Protein 6CGU (pdb70)

Solvent-accessible surface area: 41262 Å² total; per-residue (Å²): 78,29,73,39,40,30,10,36,3,80,4,28,70,107,39,117,109,116,14,36,5,0,57,1,45,1,65,87,24,169,68,100,46,42,14,51,1,53,22,38,46,57,18,27,65,81,19,0,57,39,70,75,84,51,0,19,0,51,3,33,121,149,16,46,34,56,146,75,59,58,15,93,0,90,0,47,0,5,44,58,194,65,42,164,102,52,8,101,80,26,81,0,49,0,61,0,12,9,65,41,57,40,97,4,122,13,88,117,117,82,13,117,10,79,1,67,47,100,15,103,46,36,44,114,10,25,86,0,57,8,80,25,60,3,13,93,108,37,37,61,13,19,108,22,31,15,43,17,46,90,13,49,16,69,1,32,23,59,58,126,52,0,35,0,62,3,10,33,47,86,10,51,79,153,128,106,77,124,14,100,0,32,0,18,0,25,0,33,26,16,108,61,59,14,53,48,18,73,4,34,0,52,1,41,1,47,116,80,27,84,37,32,53,12,43,4,80,4,30,59,106,32,103,76,21,14,34,7,0,63,0,36,0,90,89,25,180,69,86,42,21,11,24,1,1,14,36,47,59,16,11,17,77,29,0,50,40,69,58,87,43,0,17,0,45,2,18,120,132,8,48,33,56,144,75,59,57,12,91,0,90,0,24,0,3,51,74,196,27,3,110,97,49,10,94,80,24,78,0,34,0,56,0,14,10,65,38,57,40,91,2,112,13,84,115,117,77,8,114,12,79,2,67,109,174,36,115,107,38,42,116,12,26,84,0,55,8,85,24,61,3,13,80,120,48,48,78,14,17,93,24,32,16,47,31,92,82,9,87,63,43,3,45,22,58,60,130,50,0,38,0,64,6,19,84,37,102,113,3,232,120,124,98,125,88,13,102,0,31,0,38,0,34,0,38,30,27,124,178,63,13,63,46,16,73,3,32,0,46,0,49,18,52,186,76,30,64,40,37,35,12,46,4,79,4,29,68,103,42,122,86,116,13,35,8,0,67,0,62,0,87,88,28,172,70,86,32,32,12,59,2,57,22,26,30,60,19,29,64,91,22,0,57,39,73,78,87,55,0,17,0,48,2,34,137,149,12,47,34,55,146,74,58,59,16,93,0,98,0,40,0,6,46,91,212,78,40,172,65,43,6,92,89,36,90,0,29,0,64,0,13,10,61,39,57,41,91,1,113,11,98,111,113,83,16,114,12,76,2,65,58,137,16,105,62,37,40,115,12,24,88,0,61,8,86,24,60,4,14,82,114,42,45,71,13,17,101,28,46,14,37,26,31,90,13,21,7,54,2,22,21,74,56,146,58,0,44,0,64,3,19,5,45,42,130,37,26,106,140,129,117,96,11,100,0,31,0,15,0,23,0,26,29,17,106,66,58,15,63,47,13,74,4,34,0,31,0,40,22,57,178,77,33,86,38,51,28,9,40,4,80,5,28,60,106,36,103,80,22,13,32,5,0,50,0,59,0,77,107,30,161,73,68,36,12,8,51,2,16,9,6,26,60,15,4,14,68,32,0,51,41,70,72,76,43,0,17,0,43,1,18,123,134,7,45,33,52,140,72,58,49,13,81,0,81,0,24,1,11,33,100,166,80,7,101,54,49,13,95,97,26,99,1,48,0,49,0,12,8,68,43,58,38,90,3,112,16,86,117,117,80,15,110,10,77,1,65,31,148,14,116,99,35,41,116,11,24,84,0,55,6,82,23,59,3,14,96,121,54,47,52,13,20,107,32,43,16,45,45,85,89,14,86,77,48,3,40,20,57,60,147,51,0,36,0,57,7,26,81,3,57,115,14,189,107,124,123,127,97,20,93,0,31,0,43,0,36,0,54,32,27,126,180,65,11,64,46,14,74,2,48,0,39,0,57,12,55,188

InterPro domains:
  IPR000233 Cadherin, Y-type LIR-motif [PF01049] (723-782)
  IPR002126 Cadherin-like [PF00028] (68-149)
  IPR002126 Cadherin-like [PF00028] (164-258)
  IPR002126 Cadherin-like [PF00028] (273-356)
  IPR002126 Cadherin-like [PF00028] (390-479)
  IPR002126 Cadherin-like [PF00028] (492-589)
  IPR002126 Cadherin-like [PR00205] (99-118)
  IPR002126 Cadherin-like [PR00205] (159-188)
  IPR002126 Cadherin-like [PR00205] (231-243)
  IPR002126 Cadherin-like [PR00205] (247-266)
  IPR002126 Cadherin-like [PR00205] (266-279)
  IPR002126 Cadherin-like [PR00205] (325-351)
  IPR002126 Cadherin-like [PR00205] (470-487)
  IPR002126 Cadherin-like [PS50268] (79-159)
  IPR002126 Cadherin-like [PS50268] (160-268)
  IPR002126 Cadherin-like [PS50268] (269-383)
  IPR002126 Cadherin-like [PS50268] (384-488)
  IPR002126 Cadherin-like [PS50268] (488-610)
  IPR002126 Cadherin-like [SM00112] (76-157)
  IPR002126 Cadherin-like [SM00112] (181-266)

Nearest PDB structures (foldseek):
  6cgu-assembly2_C  TM=9.800E-01  e=4.832E-40  Mus musculus
  6cg6-assembly1_A-2  TM=9.652E-01  e=2.977E-37  Mus musculus
  6cgs-assembly1_B  TM=8.684E-01  e=8.772E-34  Mus musculus
  2a4e-assembly1_A-2  TM=9.244E-01  e=5.703E-31  Mus musculus
  6cg7-assembly1_B  TM=9.458E-01  e=3.386E-30  Mus musculus

Organism: Mus musculus (NCBI:txid10090)

Sequence (828 aa):
SWMWNQFFLLLEEYTGSDYQYVGKLHHSDQDRGDGSLLKYILSGDGAGDLFIINENTGDIQATKRLDREEKPVYILRAQAVNRRTGRPVEPESEFIIKIHDINDNEEPIFTKDVYTATVPEMADVGTFVVQVTATDADDPTYGNSAKVVYSILQGQPYFSVESETGIIKTALLNMDRENREQYQVVIQAKDMGGQMGGLSGTTTVNITLTDSWMWNQFFLLEEYTGSDYQYVGKLHSDQDRGDGSLKYILSGDGAGDLFIINENTGDIQATKRLDREEKPVYILRAQAVNRRTGRPVEPESSEFIIKIHDINDNEPIFTKDVYTATVPEMADVGTFVVQVTATDADDPTYGNSAKVVYSILQGQPYFSVESETGIIKTALLNMMDRENREQYQVVIQAKDMGGQMMGGLSGTTTVNITLTDSWMWNQFFLLEEYTGSDDYQYVGKLHHSDQDRGDGSSLKYILSGDGAGDLFIINENTGDIQATKRLDREEKPVYILRAQAVNRRTGRPVEPESSEFIIKIHDINDNEPIFTKDVYTATVPEMADVGTFVVQVTATDADDPTYGNSAKVVYSILQGQPYFSVESETGIIKTALLNMDRENREQYQVVIQAKDMGGQMGGLSGTTTVNITLTDSWMWNQFFLLEEYTGSDYQYVGKLHSDQDRRGDGSLKYILSGDGAGDDLFIINENTGDIQATKRLDREEKPVVYIILRAQAVNRRTGRPVEPESEEFIIKIHDINDNEPIFTKDVYTATVPEMADVGTFVVQVTATDADDPTYYGNSAKVVYSILQGQPYFSVVESETGIIKTALLNMMDRENREQYQVVIQAKDMGGQMGGLSGTTTVNITLTD

CATH classification: 2.60.40.60

Structure (mmCIF, N/CA/C/O backbone):
data_6CGU
#
_entry.id   6CGU
#
_cell.length_a   114.348
_cell.length_b   141.647
_cell.length_c   142.195
_cell.angle_alpha   90.00
_cell.angle_beta   90.00
_cell.angle_gamma   90.00
#
_symmetry.space_group_name_H-M   'C 2 2 21'
#
loop_
_entity.id
_entity.type
_entity.pdbx_description
1 polymer Cadherin-6
2 non-polymer 'CALCIUM ION'
3 water water
#
loop_
_atom_site.group_PDB
_atom_site.id
_atom_site.type_symbol
_atom_site.label_atom_id
_atom_site.label_alt_id
_atom_site.label_comp_id
_atom_site.label_asym_id
_atom_site.label_entity_id
_atom_site.label_seq_id
_atom_site.pdbx_PDB_ins_code
_atom_site.Cartn_x
_atom_site.Cartn_y
_atom_site.Cartn_z
_atom_site.occupancy
_atom_site.B_iso_or_equiv
_atom_site.auth_seq_id
_atom_site.auth_comp_id
_atom_site.auth_asym_id
_atom_site.auth_atom_id
_atom_site.pdbx_PDB_model_num
ATOM 1 N N . SER A 1 1 ? -49.766 2.235 58.665 1.00 61.65 1 SER A N 1
ATOM 2 C CA . SER A 1 1 ? -48.782 1.127 58.820 1.00 46.28 1 SER A CA 1
ATOM 3 C C . SER A 1 1 ? -47.906 1.003 57.575 1.00 51.55 1 SER A C 1
ATOM 4 O O . SER A 1 1 ? -48.392 1.125 56.450 1.00 38.78 1 SER A O 1
ATOM 14 N N . TRP A 1 2 ? -46.612 0.773 57.783 1.00 44.43 2 TRP A N 1
ATOM 15 C CA . TRP A 1 2 ? -45.697 0.581 56.667 1.00 43.95 2 TRP A CA 1
ATOM 16 C C . TRP A 1 2 ? -45.920 -0.783 56.026 1.00 43.66 2 TRP A C 1
ATOM 17 O O . TRP A 1 2 ? -46.153 -1.779 56.716 1.00 46.29 2 TRP A O 1
ATOM 38 N N . MET A 1 3 ? -45.851 -0.823 54.697 1.00 35.94 3 MET A N 1
ATOM 39 C CA . MET A 1 3 ? -45.933 -2.070 53.941 1.00 38.29 3 MET A CA 1
ATOM 40 C C . MET A 1 3 ? -44.521 -2.467 53.525 1.00 36.29 3 MET A C 1
ATOM 41 O O . MET A 1 3 ? -43.906 -1.802 52.686 1.00 38.42 3 MET A O 1
ATOM 55 N N . TRP A 1 4 ? -44.012 -3.557 54.107 1.00 32.15 4 TRP A N 1
ATOM 56 C CA . TRP A 1 4 ? -42.650 -4.007 53.853 1.00 36.88 4 TRP A CA 1
ATOM 57 C C . TRP A 1 4 ? -42.559 -5.340 53.124 1.00 32.20 4 TRP A C 1
ATOM 58 O O . TRP A 1 4 ? -41.490 -5.658 52.593 1.00 29.79 4 TRP A O 1
ATOM 79 N N . ASN A 1 5 ? -43.634 -6.127 53.088 1.00 30.92 5 ASN A N 1
ATOM 80 C CA . ASN A 1 5 ? -43.539 -7.533 52.695 1.00 34.53 5 ASN A CA 1
ATOM 81 C C . ASN A 1 5 ? -43.569 -7.654 51.170 1.00 36.25 5 ASN A C 1
ATOM 82 O O . ASN A 1 5 ? -44.509 -8.168 50.558 1.00 30.87 5 ASN A O 1
ATOM 93 N N . GLN A 1 6 ? -42.493 -7.178 50.550 1.00 33.49 6 GLN A N 1
ATOM 94 C CA . GLN A 1 6 ? -42.366 -7.275 49.105 1.00 33.66 6 GLN A CA 1
ATOM 95 C C . GLN A 1 6 ? -40.900 -7.313 48.714 1.00 37.08 6 GLN A C 1
ATOM 96 O O . GLN A 1 6 ? -40.027 -6.841 49.448 1.00 37.50 6 GLN A O 1
ATOM 110 N N . PHE A 1 7 ? -40.650 -7.900 47.549 1.00 27.16 7 PHE A N 1
ATOM 111 C CA . PHE A 1 7 ? -39.353 -7.889 46.896 1.00 29.50 7 PHE A CA 1
ATOM 112 C C . PHE A 1 7 ? -39.507 -7.228 45.535 1.00 33.48 7 PHE A C 1
ATOM 113 O O . PHE A 1 7 ? -40.588 -7.247 44.939 1.00 31.42 7 PHE A O 1
ATOM 130 N N . PHE A 1 8 ? -38.418 -6.646 45.045 1.00 35.92 8 PHE A N 1
ATOM 131 C CA . PHE A 1 8 ? -38.409 -5.977 43.753 1.00 37.78 8 PHE A CA 1
ATOM 132 C C . PHE A 1 8 ? -37.390 -6.659 42.856 1.00 44.36 8 PHE A C 1
ATOM 133 O O . PHE A 1 8 ? -36.240 -6.868 43.257 1.00 45.04 8 PHE A O 1
ATOM 150 N N . LEU A 1 9 ? -37.826 -7.024 41.655 1.00 30.67 9 LEU A N 1
ATOM 151 C CA . LEU A 1 9 ? -37.042 -7.863 40.760 1.00 24.09 9 LEU A CA 1
ATOM 152 C C . LEU A 1 9 ? -37.043 -7.237 39.377 1.00 28.81 9 LEU A C 1
ATOM 153 O O . LEU A 1 9 ? -38.108 -7.041 38.785 1.00 26.26 9 LEU A O 1
ATOM 169 N N . LEU A 1 10 ? -35.853 -6.931 38.870 1.00 25.31 10 LEU A N 1
ATOM 170 C CA A LEU A 1 10 ? -35.724 -6.338 37.544 0.59 30.34 10 LEU A CA 1
ATOM 171 C CA B LEU A 1 10 ? -35.722 -6.336 37.549 0.41 29.86 10 LEU A CA 1
ATOM 172 C C . LEU A 1 10 ? -36.181 -7.316 36.473 1.00 25.79 10 LEU A C 1
ATOM 173 O O . LEU A 1 10 ? -35.793 -8.488 36.479 1.00 30.27 10 LEU A O 1
ATOM 204 N N . GLU A 1 11 ? -37.003 -6.830 35.546 1.00 26.95 11 GLU A N 1
ATOM 205 C CA . GLU A 1 11 ? -37.439 -7.653 34.431 1.00 25.65 11 GLU A CA 1
ATOM 206 C C . GLU A 1 11 ? -36.299 -7.872 33.437 1.00 25.48 11 GLU A C 1
ATOM 207 O O . GLU A 1 11 ? -35.332 -7.105 33.373 1.00 24.74 11 GLU A O 1
ATOM 219 N N . GLU A 1 12 ? -36.436 -8.945 32.652 1.00 28.14 12 GLU A N 1
ATOM 220 C CA . GLU A 1 12 ? -35.645 -9.180 31.443 1.00 31.83 12 GLU A CA 1
ATOM 221 C C . GLU A 1 12 ? -34.184 -9.499 31.764 1.00 33.10 12 GLU A C 1
ATOM 222 O O . GLU A 1 12 ? -33.281 -9.184 30.986 1.00 32.06 12 GLU A O 1
ATOM 234 N N . TYR A 1 13 ? -33.959 -10.139 32.909 1.00 30.05 13 TYR A N 1
ATOM 235 C CA . TYR A 1 13 ? -32.625 -10.563 33.321 1.00 35.77 13 TYR A CA 1
ATOM 236 C C . TYR A 1 13 ? -31.996 -11.488 32.284 1.00 32.94 13 TYR A C 1
ATOM 237 O O . TYR A 1 13 ? -32.642 -12.418 31.791 1.00 37.70 13 TYR A O 1
ATOM 255 N N . THR A 1 14 ? -30.725 -11.240 31.958 1.00 36.07 14 THR A N 1
ATOM 256 C CA . THR A 1 14 ? -29.989 -12.091 31.027 1.00 58.40 14 THR A CA 1
ATOM 257 C C . THR A 1 14 ? -28.689 -12.631 31.612 1.00 60.11 14 THR A C 1
ATOM 258 O O . THR A 1 14 ? -27.923 -13.277 30.887 1.00 92.05 14 THR A O 1
ATOM 269 N N . GLY A 1 15 ? -28.415 -12.393 32.894 1.00 64.28 15 GLY A N 1
ATOM 270 C CA . GLY A 1 15 ? -27.212 -12.917 33.518 1.00 67.41 15 GLY A CA 1
ATOM 271 C C . GLY A 1 15 ? -27.068 -14.418 33.371 1.00 79.70 15 GLY A C 1
ATOM 272 O O . GLY A 1 15 ? -28.026 -15.111 33.016 1.00 77.40 15 GLY A O 1
ATOM 276 N N . SER A 1 16 ? -25.870 -14.937 33.649 1.00 73.64 16 SER A N 1
ATOM 277 C CA . SER A 1 16 ? -25.603 -16.354 33.424 1.00 85.65 16 SER A CA 1
ATOM 278 C C . SER A 1 16 ? -26.281 -17.222 34.479 1.00 97.13 16 SER A C 1
ATOM 279 O O . SER A 1 16 ? -26.960 -18.201 34.150 1.00 78.22 16 SER A O 1
ATOM 287 N N . ASP A 1 17 ? -26.108 -16.880 35.753 1.00 74.37 17 ASP A N 1
ATOM 288 C CA . ASP A 1 17 ? -26.661 -17.670 36.841 1.00 68.24 17 ASP A CA 1
ATOM 289 C C . ASP A 1 17 ? -28.083 -17.204 37.148 1.00 62.25 17 ASP A C 1
ATOM 290 O O . ASP A 1 17 ? -28.665 -16.383 36.434 1.00 70.66 17 ASP A O 1
ATOM 299 N N . TYR A 1 18 ? -28.661 -17.734 38.222 1.00 41.79 18 TYR A N 1
ATOM 300 C CA . TYR A 1 18 ? -30.002 -17.342 38.622 1.00 34.73 18 TYR A CA 1
ATOM 301 C C . TYR A 1 18 ? -30.001 -15.937 39.218 1.00 34.77 18 TYR A C 1
ATOM 302 O O . TYR A 1 18 ? -29.057 -15.520 39.895 1.00 41.92 18 TYR A O 1
ATOM 320 N N . GLN A 1 19 ? -31.086 -15.211 38.962 1.00 32.95 19 GLN A N 1
ATOM 321 C CA . GLN A 1 19 ? -31.253 -13.853 39.460 1.00 27.81 19 GLN A CA 1
ATOM 322 C C . GLN A 1 19 ? -31.658 -13.875 40.932 1.00 27.68 19 GLN A C 1
ATOM 323 O O . GLN A 1 19 ? -32.603 -14.574 41.316 1.00 29.56 19 GLN A O 1
ATOM 337 N N . TYR A 1 20 ? -30.956 -13.097 41.753 1.00 28.90 20 TYR A N 1
ATOM 338 C CA . TYR A 1 20 ? -31.247 -13.051 43.182 1.00 32.79 20 TYR A CA 1
ATOM 339 C C . TYR A 1 20 ? -32.450 -12.155 43.444 1.00 29.79 20 TYR A C 1
ATOM 340 O O . TYR A 1 20 ? -32.525 -11.033 42.931 1.00 29.01 20 TYR A O 1
ATOM 358 N N . VAL A 1 21 ? -33.382 -12.650 44.251 1.00 26.92 21 VAL A N 1
ATOM 359 C CA . VAL A 1 21 ? -34.594 -11.917 44.609 1.00 24.69 21 VAL A CA 1
ATOM 360 C C . VAL A 1 21 ? -34.448 -11.228 45.958 1.00 29.17 21 VAL A C 1
ATOM 361 O O . VAL A 1 21 ? -34.795 -10.057 46.108 1.00 29.47 21 VAL A O 1
ATOM 374 N N . GLY A 1 22 ? -33.949 -11.943 46.949 1.00 25.11 22 GLY A N 1
ATOM 375 C CA . GLY A 1 22 ? -33.913 -11.450 48.308 1.00 26.19 22 GLY A CA 1
ATOM 376 C C . GLY A 1 22 ? -33.895 -12.618 49.270 1.00 27.97 22 GLY A C 1
ATOM 377 O O . GLY A 1 22 ? -33.739 -13.769 48.875 1.00 31.81 22 GLY A O 1
ATOM 381 N N . LYS A 1 23 ? -34.062 -12.300 50.551 1.00 30.35 23 LYS A N 1
ATOM 382 C CA . LYS A 1 23 ? -33.963 -13.298 51.607 1.00 27.11 23 LYS A CA 1
ATOM 383 C C . LYS A 1 23 ? -35.152 -13.183 52.546 1.00 30.83 23 LYS A C 1
ATOM 384 O O . LYS A 1 23 ? -35.397 -12.113 53.114 1.00 31.59 23 LYS A O 1
ATOM 403 N N . LEU A 1 24 ? -35.886 -14.279 52.703 1.00 32.22 24 LEU A N 1
ATOM 404 C CA . LEU A 1 24 ? -36.797 -14.421 53.825 1.00 36.15 24 LEU A CA 1
ATOM 405 C C . LEU A 1 24 ? -35.992 -14.732 55.070 1.00 38.91 24 LEU A C 1
ATOM 406 O O . LEU A 1 24 ? -34.969 -15.422 55.012 1.00 40.17 24 LEU A O 1
ATOM 422 N N . HIS A 1 25 ? -36.455 -14.239 56.212 1.00 38.34 25 HIS A N 1
ATOM 423 C CA A HIS A 1 25 ? -35.717 -14.540 57.429 0.51 50.44 25 HIS A CA 1
ATOM 424 C CA B HIS A 1 25 ? -35.711 -14.534 57.424 0.49 50.45 25 HIS A CA 1
ATOM 425 C C . HIS A 1 25 ? -36.531 -14.141 58.645 1.00 49.71 25 HIS A C 1
ATOM 426 O O . HIS A 1 25 ? -37.157 -13.076 58.668 1.00 32.55 25 HIS A O 1
ATOM 451 N N . SER A 1 26 ? -36.532 -15.024 59.635 1.00 45.02 26 SER A N 1
ATOM 452 C CA . SER A 1 26 ? -37.160 -14.804 60.925 1.00 39.35 26 SER A CA 1
ATOM 453 C C . SER A 1 26 ? -36.090 -14.372 61.913 1.00 47.75 26 SER A C 1
ATOM 454 O O . SER A 1 26 ? -34.977 -14.907 61.903 1.00 35.41 26 SER A O 1
ATOM 462 N N . ASP A 1 27 ? -36.422 -13.406 62.765 1.00 41.56 27 ASP A N 1
ATOM 463 C CA . ASP A 1 27 ? -35.488 -13.039 63.822 1.00 56.81 27 ASP A CA 1
ATOM 464 C C . ASP A 1 27 ? -35.366 -14.118 64.887 1.00 45.39 27 ASP A C 1
ATOM 465 O O . ASP A 1 27 ? -34.611 -13.928 65.848 1.00 49.12 27 ASP A O 1
ATOM 474 N N . GLN A 1 28 ? -36.089 -15.228 64.749 1.00 37.74 28 GLN A N 1
ATOM 475 C CA . GLN A 1 28 ? -35.972 -16.370 65.645 1.00 40.11 28 GLN A CA 1
ATOM 476 C C . GLN A 1 28 ? -34.972 -17.399 65.141 1.00 59.80 28 GLN A C 1
ATOM 477 O O . GLN A 1 28 ? -34.733 -18.401 65.824 1.00 47.79 28 GLN A O 1
ATOM 491 N N . ASP A 1 29 ? -34.393 -17.180 63.964 1.00 45.26 29 ASP A N 1
ATOM 492 C CA . ASP A 1 29 ? -33.415 -18.100 63.401 1.00 45.85 29 ASP A CA 1
ATOM 493 C C . ASP A 1 29 ? -32.049 -17.836 64.026 1.00 59.14 29 ASP A C 1
ATOM 494 O O . ASP A 1 29 ? -31.482 -16.750 63.863 1.00 56.39 29 ASP A O 1
ATOM 503 N N . ARG A 1 30 ? -31.527 -18.824 64.748 1.00 57.73 30 ARG A N 1
ATOM 504 C CA . ARG A 1 30 ? -30.196 -18.744 65.332 1.00 67.73 30 ARG A CA 1
ATOM 505 C C . ARG A 1 30 ? -29.121 -19.324 64.421 1.00 58.71 30 ARG A C 1
ATOM 506 O O . ARG A 1 30 ? -27.971 -19.463 64.849 1.00 57.31 30 ARG A O 1
ATOM 527 N N . GLY A 1 31 ? -29.470 -19.675 63.186 1.00 54.81 31 GLY A N 1
ATOM 528 C CA . GLY A 1 31 ? -28.500 -20.235 62.266 1.00 72.89 31 GLY A CA 1
ATOM 529 C C . GLY A 1 31 ? -27.948 -21.586 62.658 1.00 72.71 31 GLY A C 1
ATOM 530 O O . GLY A 1 31 ? -26.885 -21.972 62.166 1.00 61.91 31 GLY A O 1
ATOM 534 N N . ASP A 1 32 ? -28.639 -22.323 63.528 1.00 45.04 32 ASP A N 1
ATOM 535 C CA . ASP A 1 32 ? -28.194 -23.643 63.956 1.00 45.73 32 ASP A CA 1
ATOM 536 C C . ASP A 1 32 ? -28.738 -24.765 63.078 1.00 59.62 32 ASP A C 1
ATOM 537 O O . ASP A 1 32 ? -28.585 -25.939 63.431 1.00 60.60 32 ASP A O 1
ATOM 546 N N . GLY A 1 33 ? -29.367 -24.436 61.952 1.00 53.79 33 GLY A N 1
ATOM 547 C CA . GLY A 1 33 ? -29.874 -25.446 61.047 1.00 55.80 33 GLY A CA 1
ATOM 548 C C . GLY A 1 33 ? -31.150 -26.126 61.488 1.00 61.48 33 GLY A C 1
ATOM 549 O O . GLY A 1 33 ? -31.583 -27.078 60.829 1.00 58.31 33 GLY A O 1
ATOM 553 N N . SER A 1 34 ? -31.766 -25.673 62.579 1.00 48.06 34 SER A N 1
ATOM 554 C CA . SER A 1 34 ? -33.012 -26.253 63.059 1.00 54.47 34 SER A CA 1
ATOM 555 C C . SER A 1 34 ? -34.239 -25.661 62.382 1.00 54.52 34 SER A C 1
ATOM 556 O O . SER A 1 34 ? -35.330 -26.227 62.512 1.00 45.60 34 SER A O 1
ATOM 564 N N . LEU A 1 35 ? -34.091 -24.546 61.676 1.00 40.00 35 LEU A N 1
ATOM 565 C CA A LEU A 1 35 ? -35.207 -23.893 61.009 0.64 39.66 35 LEU A CA 1
ATOM 566 C CA B LEU A 1 35 ? -35.206 -23.892 61.011 0.36 41.19 35 LEU A CA 1
ATOM 567 C C . LEU A 1 35 ? -35.201 -24.210 59.520 1.00 45.98 35 LEU A C 1
ATOM 568 O O . LEU A 1 35 ? -34.147 -24.404 58.908 1.00 43.11 35 LEU A O 1
ATOM 597 N N . LYS A 1 36 ? -36.400 -24.263 58.947 1.00 38.15 36 LYS A N 1
ATOM 598 C CA . LYS A 1 36 ? -36.596 -24.501 57.526 1.00 33.48 36 LYS A CA 1
ATOM 599 C C . LYS A 1 36 ? -37.536 -23.432 56.994 1.00 33.58 36 LYS A C 1
ATOM 600 O O . LYS A 1 36 ? -38.590 -23.181 57.588 1.00 38.32 36 LYS A O 1
ATOM 619 N N . TYR A 1 37 ? -37.151 -22.794 55.892 1.00 30.17 37 TYR A N 1
ATOM 620 C CA . TYR A 1 37 ? -38.004 -21.830 55.212 1.00 29.43 37 TYR A CA 1
ATOM 621 C C . TYR A 1 37 ? -38.725 -22.514 54.058 1.00 40.98 37 TYR A C 1
ATOM 622 O O . TYR A 1 37 ? -38.122 -23.287 53.308 1.00 34.07 37 TYR A O 1
ATOM 640 N N . ILE A 1 38 ? -40.021 -22.236 53.926 1.00 31.82 38 ILE A N 1
ATOM 641 C CA . ILE A 1 38 ? -40.854 -22.850 52.899 1.00 29.29 38 ILE A CA 1
ATOM 642 C C . ILE A 1 38 ? -41.494 -21.753 52.065 1.00 30.05 38 ILE A C 1
ATOM 643 O O . ILE A 1 38 ? -42.037 -20.783 52.606 1.00 33.71 38 ILE A O 1
ATOM 659 N N . LEU A 1 39 ? -41.454 -21.931 50.753 1.00 30.38 39 LEU A N 1
ATOM 660 C CA . LEU A 1 39 ? -42.030 -21.000 49.799 1.00 31.27 39 LEU A CA 1
ATOM 661 C C . LEU A 1 39 ? -43.229 -21.668 49.146 1.00 37.56 39 LEU A C 1
ATOM 662 O O . LEU A 1 39 ? -43.139 -22.824 48.721 1.00 36.56 39 LEU A O 1
ATOM 678 N N . SER A 1 40 ? -44.348 -20.952 49.078 1.00 37.55 40 SER A N 1
ATOM 679 C CA . SER A 1 40 ? -45.520 -21.431 48.360 1.00 32.67 40 SER A CA 1
ATOM 680 C C . SER A 1 40 ? -46.136 -20.271 47.592 1.00 36.02 40 SER A C 1
ATOM 681 O O . SER A 1 40 ? -45.766 -19.108 47.771 1.00 39.10 40 SER A O 1
ATOM 689 N N . GLY A 1 41 ? -47.073 -20.602 46.717 1.00 41.14 41 GLY A N 1
ATOM 690 C CA . GLY A 1 41 ? -47.820 -19.613 45.977 1.00 35.26 41 GLY A CA 1
ATOM 691 C C . GLY A 1 41 ? -47.426 -19.539 44.515 1.00 34.49 41 GLY A C 1
ATOM 692 O O . GLY A 1 41 ? -46.888 -20.482 43.927 1.00 46.85 41 GLY A O 1
ATOM 696 N N . ASP A 1 42 ? -47.691 -18.376 43.929 1.00 36.33 42 ASP A N 1
ATOM 697 C CA . ASP A 1 42 ? -47.615 -18.172 42.484 1.00 39.84 42 ASP A CA 1
ATOM 698 C C . ASP A 1 42 ? -46.165 -18.237 42.021 1.00 44.93 42 ASP A C 1
ATOM 699 O O . ASP A 1 42 ? -45.400 -17.286 42.195 1.00 39.72 42 ASP A O 1
ATOM 708 N N . GLY A 1 43 ? -45.787 -19.356 41.405 1.00 37.42 43 GLY A N 1
ATOM 709 C CA . GLY A 1 43 ? -44.443 -19.546 40.902 1.00 41.24 43 GLY A CA 1
ATOM 710 C C . GLY A 1 43 ? -43.509 -20.269 41.847 1.00 38.51 43 GLY A C 1
ATOM 711 O O . GLY A 1 43 ? -42.364 -20.547 41.468 1.00 41.25 43 GLY A O 1
ATOM 715 N N . ALA A 1 44 ? -43.957 -20.580 43.059 1.00 33.37 44 ALA A N 1
ATOM 716 C CA . ALA A 1 44 ? -43.112 -21.277 44.016 1.00 43.36 44 ALA A CA 1
ATOM 717 C C . ALA A 1 44 ? -42.756 -22.665 43.500 1.00 44.66 44 ALA A C 1
ATOM 718 O O . ALA A 1 44 ? -43.624 -23.413 43.044 1.00 48.30 44 ALA A O 1
ATOM 725 N N . GLY A 1 45 ? -41.470 -23.001 43.561 1.00 40.61 45 GLY A N 1
ATOM 726 C CA . GLY A 1 45 ? -40.998 -24.324 43.234 1.00 53.75 45 GLY A CA 1
ATOM 727 C C . GLY A 1 45 ? -40.387 -24.466 41.855 1.00 48.91 45 GLY A C 1
ATOM 728 O O . GLY A 1 45 ? -39.632 -25.417 41.630 1.00 55.88 45 GLY A O 1
ATOM 732 N N . ASP A 1 46 ? -40.701 -23.564 40.924 1.00 42.54 46 ASP A N 1
ATOM 733 C CA . ASP A 1 46 ? -40.082 -23.615 39.604 1.00 45.80 46 ASP A CA 1
ATOM 734 C C . ASP A 1 46 ? -39.550 -22.245 39.200 1.00 44.64 46 ASP A C 1
ATOM 735 O O . ASP A 1 46 ? -38.340 -22.083 39.014 1.00 47.28 46 ASP A O 1
ATOM 744 N N . LEU A 1 47 ? -40.434 -21.251 39.081 1.00 46.63 47 LEU A N 1
ATOM 745 C CA . LEU A 1 47 ? -39.995 -19.904 38.730 1.00 40.41 47 LEU A CA 1
ATOM 746 C C . LEU A 1 47 ? -39.176 -19.278 39.853 1.00 36.78 47 LEU A C 1
ATOM 747 O O . LEU A 1 47 ? -38.128 -18.671 39.604 1.00 33.00 47 LEU A O 1
ATOM 763 N N . PHE A 1 48 ? -39.644 -19.405 41.090 1.00 34.90 48 PHE A N 1
ATOM 764 C CA . PHE A 1 48 ? -38.945 -18.900 42.263 1.00 39.04 48 PHE A CA 1
ATOM 765 C C . PHE A 1 48 ? -38.597 -20.081 43.153 1.00 37.54 48 PHE A C 1
ATOM 766 O O . PHE A 1 48 ? -39.480 -20.861 43.527 1.00 35.82 48 PHE A O 1
ATOM 783 N N . ILE A 1 49 ? -37.316 -20.213 43.488 1.00 32.13 49 ILE A N 1
ATOM 784 C CA . ILE A 1 49 ? -36.845 -21.283 44.357 1.00 34.50 49 ILE A CA 1
ATOM 785 C C . ILE A 1 49 ? -36.208 -20.659 45.588 1.00 37.34 49 ILE A C 1
ATOM 786 O O . ILE A 1 49 ? -35.733 -19.520 45.560 1.00 31.73 49 ILE A O 1
ATOM 802 N N . ILE A 1 50 ? -36.204 -21.413 46.680 1.00 33.41 50 ILE A N 1
ATOM 803 C CA . ILE A 1 50 ? -35.702 -20.922 47.953 1.00 31.86 50 ILE A CA 1
ATOM 804 C C . ILE A 1 50 ? -34.654 -21.888 48.478 1.00 36.76 50 ILE A C 1
ATOM 805 O O . ILE A 1 50 ? -34.775 -23.105 48.302 1.00 34.07 50 ILE A O 1
ATOM 821 N N . ASN A 1 51 ? -33.620 -21.340 49.109 1.00 31.36 51 ASN A N 1
ATOM 822 C CA . ASN A 1 51 ? -32.707 -22.131 49.926 1.00 35.52 51 ASN A CA 1
ATOM 823 C C . ASN A 1 51 ? -33.371 -22.335 51.280 1.00 37.63 51 ASN A C 1
ATOM 824 O O . ASN A 1 51 ? -33.491 -21.392 52.070 1.00 32.16 51 ASN A O 1
ATOM 835 N N . GLU A 1 52 ? -33.821 -23.561 51.547 1.00 38.83 52 GLU A N 1
ATOM 836 C CA . GLU A 1 52 ? -34.629 -23.802 52.734 1.00 33.50 52 GLU A CA 1
ATOM 837 C C . GLU A 1 52 ? -33.857 -23.541 54.022 1.00 37.04 52 GLU A C 1
ATOM 838 O O . GLU A 1 52 ? -34.480 -23.316 55.064 1.00 38.23 52 GLU A O 1
ATOM 850 N N . ASN A 1 53 ? -32.521 -23.552 53.971 1.00 44.12 53 ASN A N 1
ATOM 851 C CA . ASN A 1 53 ? -31.722 -23.329 55.171 1.00 38.37 53 ASN A CA 1
ATOM 852 C C . ASN A 1 53 ? -31.570 -21.846 55.491 1.00 44.98 53 ASN A C 1
ATOM 853 O O . ASN A 1 53 ? -31.565 -21.464 56.666 1.00 46.20 53 ASN A O 1
ATOM 864 N N . THR A 1 54 ? -31.446 -20.997 54.466 1.00 39.16 54 THR A N 1
ATOM 865 C CA . THR A 1 54 ? -31.105 -19.592 54.658 1.00 42.76 54 THR A CA 1
ATOM 866 C C . THR A 1 54 ? -32.235 -18.625 54.344 1.00 42.71 54 THR A C 1
ATOM 867 O O . THR A 1 54 ? -32.180 -17.476 54.796 1.00 43.17 54 THR A O 1
ATOM 878 N N . GLY A 1 55 ? -33.238 -19.044 53.580 1.00 30.62 55 GLY A N 1
ATOM 879 C CA . GLY A 1 55 ? -34.289 -18.152 53.140 1.00 28.41 55 GLY A CA 1
ATOM 880 C C . GLY A 1 55 ? -34.007 -17.410 51.850 1.00 27.85 55 GLY A C 1
ATOM 881 O O . GLY A 1 55 ? -34.860 -16.629 51.407 1.00 28.43 55 GLY A O 1
ATOM 885 N N . ASP A 1 56 ? -32.848 -17.624 51.231 1.00 31.14 56 ASP A N 1
ATOM 886 C CA . ASP A 1 56 ? -32.516 -16.936 49.987 1.00 32.67 56 ASP A CA 1
ATOM 887 C C . ASP A 1 56 ? -33.418 -17.406 48.853 1.00 32.59 56 ASP A C 1
ATOM 888 O O . ASP A 1 56 ? -33.575 -18.611 48.633 1.00 31.92 56 ASP A O 1
ATOM 897 N N . ILE A 1 57 ? -34.001 -16.450 48.127 1.00 26.70 57 ILE A N 1
ATOM 898 C CA . ILE A 1 57 ? -34.883 -16.722 46.996 1.00 32.21 57 ILE A CA 1
ATOM 899 C C . ILE A 1 57 ? -34.173 -16.338 45.705 1.00 40.58 57 ILE A C 1
ATOM 900 O O . ILE A 1 57 ? -33.552 -15.272 45.619 1.00 30.48 57 ILE A O 1
ATOM 916 N N . GLN A 1 58 ? -34.291 -17.200 44.693 1.00 28.84 58 GLN A N 1
ATOM 917 C CA . GLN A 1 58 ? -33.774 -16.938 43.356 1.00 30.98 58 GLN A CA 1
ATOM 918 C C . GLN A 1 58 ? -34.883 -17.114 42.329 1.00 32.72 58 GLN A C 1
ATOM 919 O O . GLN A 1 58 ? -35.807 -17.908 42.523 1.00 29.74 58 GLN A O 1
ATOM 933 N N . ALA A 1 59 ? -34.783 -16.367 41.231 1.00 30.60 59 ALA A N 1
ATOM 934 C CA . ALA A 1 59 ? -35.656 -16.546 40.077 1.00 26.99 59 ALA A CA 1
ATOM 935 C C . ALA A 1 59 ? -34.923 -17.351 39.012 1.00 29.31 59 ALA A C 1
ATOM 936 O O . ALA A 1 59 ? -33.739 -17.118 38.751 1.00 34.19 59 ALA A O 1
ATOM 943 N N . THR A 1 60 ? -35.630 -18.302 38.399 1.00 32.01 60 THR A N 1
ATOM 944 C CA . THR A 1 60 ? -35.015 -19.261 37.488 1.00 33.42 60 THR A CA 1
ATOM 945 C C . THR A 1 60 ? -35.291 -18.969 36.023 1.00 40.62 60 THR A C 1
ATOM 946 O O . THR A 1 60 ? -34.835 -19.728 35.161 1.00 38.81 60 THR A O 1
ATOM 957 N N . LYS A 1 61 ? -36.031 -17.909 35.716 1.00 35.43 61 LYS A N 1
ATOM 958 C CA . LYS A 1 61 ? -36.399 -17.612 34.341 1.00 33.50 61 LYS A CA 1
ATOM 959 C C . LYS A 1 61 ? -36.456 -16.105 34.161 1.00 38.42 61 LYS A C 1
ATOM 960 O O . LYS A 1 61 ? -36.832 -15.375 35.081 1.00 35.41 61 LYS A O 1
ATOM 979 N N . ARG A 1 62 ? -36.067 -15.658 32.973 1.00 33.30 62 ARG A N 1
ATOM 980 C CA . ARG A 1 62 ? -36.231 -14.268 32.582 1.00 34.23 62 ARG A CA 1
ATOM 981 C C . ARG A 1 62 ? -37.703 -13.876 32.623 1.00 37.79 62 ARG A C 1
ATOM 982 O O . ARG A 1 62 ? -38.552 -14.552 32.037 1.00 35.63 62 ARG A O 1
ATOM 1003 N N . LEU A 1 63 ? -38.009 -12.776 33.309 1.00 35.52 63 LEU A N 1
ATOM 1004 C CA . LEU A 1 63 ? -39.384 -12.325 33.468 1.00 31.34 63 LEU A CA 1
ATOM 1005 C C . LEU A 1 63 ? -39.628 -11.028 32.703 1.00 34.54 63 LEU A C 1
ATOM 1006 O O . LEU A 1 63 ? -38.712 -10.232 32.477 1.00 35.29 63 LEU A O 1
ATOM 1022 N N . ASP A 1 64 ? -40.887 -10.831 32.309 1.00 32.24 64 ASP A N 1
ATOM 1023 C CA . ASP A 1 64 ? -41.320 -9.695 31.497 1.00 32.10 64 ASP A CA 1
ATOM 1024 C C . ASP A 1 64 ? -42.421 -8.961 32.253 1.00 31.78 64 ASP A C 1
ATOM 1025 O O . ASP A 1 64 ? -43.503 -9.517 32.476 1.00 33.16 64 ASP A O 1
ATOM 1034 N N . ARG A 1 65 ? -42.149 -7.715 32.650 1.00 31.19 65 ARG A N 1
ATOM 1035 C CA . ARG A 1 65 ? -43.132 -6.957 33.417 1.00 30.81 65 ARG A CA 1
ATOM 1036 C C . ARG A 1 65 ? -44.397 -6.730 32.605 1.00 34.19 65 ARG A C 1
ATOM 1037 O O . ARG A 1 65 ? -45.505 -6.721 33.153 1.00 31.36 65 ARG A O 1
ATOM 1058 N N . GLU A 1 66 ? -44.246 -6.535 31.293 1.00 30.80 66 GLU A N 1
ATOM 1059 C CA . GLU A 1 66 ? -45.392 -6.280 30.430 1.00 38.00 66 GLU A CA 1
ATOM 1060 C C . GLU A 1 66 ? -46.299 -7.497 30.300 1.00 37.73 66 GLU A C 1
ATOM 1061 O O . GLU A 1 66 ? -47.477 -7.343 29.955 1.00 34.42 66 GLU A O 1
ATOM 1073 N N . GLU A 1 67 ? -45.784 -8.697 30.566 1.00 37.22 67 GLU A N 1
ATOM 1074 C CA . GLU A 1 67 ? -46.606 -9.900 30.565 1.00 35.66 67 GLU A CA 1
ATOM 1075 C C . GLU A 1 67 ? -47.267 -10.131 31.921 1.00 34.14 67 GLU A C 1
ATOM 1076 O O . GLU A 1 67 ? -48.459 -10.446 31.987 1.00 39.89 67 GLU A O 1
ATOM 1088 N N . LYS A 1 68 ? -46.507 -9.984 33.007 1.00 36.02 68 LYS A N 1
ATOM 1089 C CA . LYS A 1 68 ? -47.031 -10.196 34.351 1.00 35.96 68 LYS A CA 1
ATOM 1090 C C . LYS A 1 68 ? -46.229 -9.360 35.344 1.00 32.47 68 LYS A C 1
ATOM 1091 O O . LYS A 1 68 ? -45.027 -9.598 35.524 1.00 34.56 68 LYS A O 1
ATOM 1110 N N . PRO A 1 69 ? -46.846 -8.371 36.004 1.00 30.83 69 PRO A N 1
ATOM 1111 C CA . PRO A 1 69 ? -46.057 -7.416 36.795 1.00 32.86 69 PRO A CA 1
ATOM 1112 C C . PRO A 1 69 ? -45.861 -7.787 38.259 1.00 28.78 69 PRO A C 1
ATOM 1113 O O . PRO A 1 69 ? -44.991 -7.209 38.915 1.00 29.96 69 PRO A O 1
ATOM 1124 N N . VAL A 1 70 ? -46.648 -8.718 38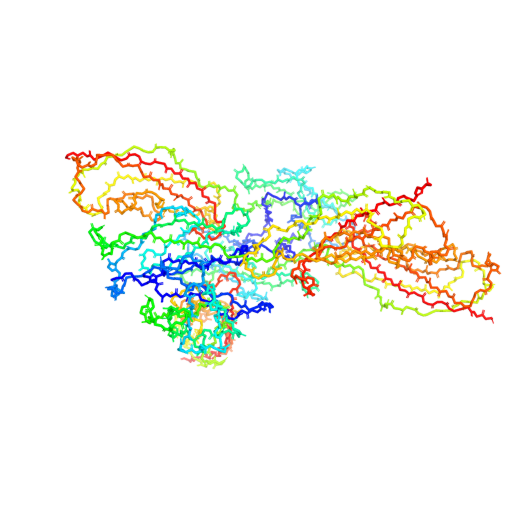.800 1.00 31.63 70 VAL A N 1
ATOM 1125 C CA . VAL A 1 70 ? -46.572 -9.017 40.226 1.00 36.49 70 VAL A CA 1
ATOM 1126 C C . VAL A 1 70 ? -46.927 -10.478 40.466 1.00 32.71 70 VAL A C 1
ATOM 1127 O O . VAL A 1 70 ? -47.776 -11.051 39.781 1.00 32.92 70 VAL A O 1
ATOM 1140 N N . TYR A 1 71 ? -46.270 -11.070 41.469 1.00 31.13 71 TYR A N 1
ATOM 1141 C CA . TYR A 1 71 ? -46.538 -12.430 41.923 1.00 33.66 71 TYR A CA 1
ATOM 1142 C C . TYR A 1 71 ? -46.819 -12.418 43.419 1.00 36.69 71 TYR A C 1
ATOM 1143 O O . TYR A 1 71 ? -46.110 -11.762 44.188 1.00 34.12 71 TYR A O 1
ATOM 1161 N N . ILE A 1 72 ? -47.847 -13.154 43.827 1.00 35.37 72 ILE A N 1
ATOM 1162 C CA . ILE A 1 72 ? -48.232 -13.265 45.230 1.00 30.30 72 ILE A CA 1
ATOM 1163 C C . ILE A 1 72 ? -47.744 -14.611 45.748 1.00 31.77 72 ILE A C 1
ATOM 1164 O O . ILE A 1 72 ? -48.110 -15.662 45.209 1.00 35.44 72 ILE A O 1
ATOM 1180 N N . LEU A 1 73 ? -46.928 -14.586 46.796 1.00 32.79 73 LEU A N 1
ATOM 1181 C CA . LEU A 1 73 ? -46.376 -15.802 47.375 1.00 32.47 73 LEU A CA 1
ATOM 1182 C C . LEU A 1 73 ? -46.647 -15.817 48.873 1.00 42.59 73 LEU A C 1
ATOM 1183 O O . LEU A 1 73 ? -47.195 -14.866 49.439 1.00 32.51 73 LEU A O 1
ATOM 1199 N N . ARG A 1 74 ? -46.261 -16.921 49.514 1.00 37.91 74 ARG A N 1
ATOM 1200 C CA . ARG A 1 74 ? -46.407 -17.083 50.951 1.00 36.84 74 ARG A CA 1
ATOM 1201 C C . ARG A 1 74 ? -45.132 -17.685 51.524 1.00 31.73 74 ARG A C 1
ATOM 1202 O O . ARG A 1 74 ? -44.497 -18.545 50.904 1.00 31.36 74 ARG A O 1
ATOM 1223 N N . ALA A 1 75 ? -44.766 -17.222 52.712 1.00 32.34 75 ALA A N 1
ATOM 1224 C CA . ALA A 1 75 ? -43.546 -17.629 53.384 1.00 37.64 75 ALA A CA 1
ATOM 1225 C C . ALA A 1 75 ? -43.899 -18.363 54.667 1.00 39.71 75 ALA A C 1
ATOM 1226 O O . ALA A 1 75 ? -44.799 -17.943 55.402 1.00 31.93 75 ALA A O 1
ATOM 1233 N N . GLN A 1 76 ? -43.194 -19.462 54.928 1.00 30.74 76 GLN A N 1
ATOM 1234 C CA . GLN A 1 76 ? -43.294 -20.168 56.196 1.00 32.94 76 GLN A CA 1
ATOM 1235 C C . GLN A 1 76 ? -41.909 -20.356 56.791 1.00 31.77 76 GLN A C 1
ATOM 1236 O O . GLN A 1 76 ? -40.914 -20.490 56.073 1.00 30.26 76 GLN A O 1
ATOM 1250 N N . ALA A 1 77 ? -41.863 -20.382 58.118 1.00 29.96 77 ALA A N 1
ATOM 1251 C CA . ALA A 1 77 ? -40.668 -20.753 58.861 1.00 30.28 77 ALA A CA 1
ATOM 1252 C C . ALA A 1 77 ? -41.084 -21.778 59.904 1.00 30.99 77 ALA A C 1
ATOM 1253 O O . ALA A 1 77 ? -41.927 -21.486 60.757 1.00 32.39 77 ALA A O 1
ATOM 1260 N N . VAL A 1 78 ? -40.504 -22.978 59.830 1.00 31.97 78 VAL A N 1
ATOM 1261 C CA . VAL A 1 78 ? -40.918 -24.092 60.675 1.00 31.93 78 VAL A CA 1
ATOM 1262 C C . VAL A 1 78 ? -39.686 -24.786 61.237 1.00 32.53 78 VAL A C 1
ATOM 1263 O O . VAL A 1 78 ? -38.576 -24.664 60.715 1.00 32.45 78 VAL A O 1
ATOM 1276 N N . ASN A 1 79 ? -39.901 -25.536 62.311 1.00 33.27 79 ASN A N 1
ATOM 1277 C CA . ASN A 1 79 ? -38.859 -26.414 62.820 1.00 34.05 79 ASN A CA 1
ATOM 1278 C C . ASN A 1 79 ? -38.612 -27.541 61.825 1.00 46.63 79 ASN A C 1
ATOM 1279 O O . ASN A 1 79 ? -39.548 -28.223 61.398 1.00 33.95 79 ASN A O 1
ATOM 1290 N N . ARG A 1 80 ? -37.342 -27.729 61.458 1.00 34.39 80 ARG A N 1
ATOM 1291 C CA . ARG A 1 80 ? -36.982 -28.704 60.432 1.00 34.57 80 ARG A CA 1
ATOM 1292 C C . ARG A 1 80 ? -37.402 -30.121 60.819 1.00 35.34 80 ARG A C 1
ATOM 1293 O O . ARG A 1 80 ? -37.784 -30.920 59.956 1.00 37.89 80 ARG A O 1
ATOM 1314 N N . ARG A 1 81 ? -37.314 -30.463 62.098 1.00 36.07 81 ARG A N 1
ATOM 1315 C CA . ARG A 1 81 ? -37.519 -31.848 62.497 1.00 36.94 81 ARG A CA 1
ATOM 1316 C C . ARG A 1 81 ? -38.969 -32.166 62.850 1.00 39.84 81 ARG A C 1
ATOM 1317 O O . ARG A 1 81 ? -39.360 -33.338 62.775 1.00 37.28 81 ARG A O 1
ATOM 1338 N N . THR A 1 82 ? -39.778 -31.163 63.209 1.00 36.08 82 THR A N 1
ATOM 1339 C CA . THR A 1 82 ? -41.179 -31.382 63.558 1.00 36.05 82 THR A CA 1
ATOM 1340 C C . THR A 1 82 ? -42.166 -30.732 62.597 1.00 35.24 82 THR A C 1
ATOM 1341 O O . THR A 1 82 ? -43.353 -31.073 62.635 1.00 35.39 82 THR A O 1
ATOM 1352 N N . GLY A 1 83 ? -41.723 -29.800 61.758 1.00 34.51 83 GLY A N 1
ATOM 1353 C CA . GLY A 1 83 ? -42.640 -29.027 60.951 1.00 33.85 83 GLY A CA 1
ATOM 1354 C C . GLY A 1 83 ? -43.474 -28.017 61.710 1.00 33.73 83 GLY A C 1
ATOM 1355 O O . GLY A 1 83 ? -44.296 -27.335 61.090 1.00 33.35 83 GLY A O 1
ATOM 1359 N N . ARG A 1 84 ? -43.291 -27.885 63.022 1.00 34.20 84 ARG A N 1
ATOM 1360 C CA . ARG A 1 84 ? -44.114 -26.958 63.786 1.00 34.32 84 ARG A CA 1
ATOM 1361 C C . ARG A 1 84 ? -43.724 -25.513 63.461 1.00 33.74 84 ARG A C 1
ATOM 1362 O O . ARG A 1 84 ? -42.533 -25.191 63.390 1.00 33.55 84 ARG A O 1
ATOM 1383 N N . PRO A 1 85 ? -44.697 -24.625 63.244 1.00 33.68 85 PRO A N 1
ATOM 1384 C CA . PRO A 1 85 ? -44.360 -23.272 62.781 1.00 49.60 85 PRO A CA 1
ATOM 1385 C C . PRO A 1 85 ? -43.604 -22.468 63.823 1.00 33.38 85 PRO A C 1
ATOM 1386 O O . PRO A 1 85 ? -43.925 -22.492 65.012 1.00 36.02 85 PRO A O 1
ATOM 1397 N N . VAL A 1 86 ? -42.585 -21.753 63.355 1.00 34.30 86 VAL A N 1
ATOM 1398 C CA . VAL A 1 86 ? -41.845 -20.795 64.169 1.00 37.07 86 VAL A CA 1
ATOM 1399 C C . VAL A 1 86 ? -42.326 -19.369 63.928 1.00 38.41 86 VAL A C 1
ATOM 1400 O O . VAL A 1 86 ? -42.332 -18.546 64.846 1.00 35.87 86 VAL A O 1
ATOM 1413 N N . GLU A 1 87 ? -42.703 -19.066 62.692 1.00 34.98 87 GLU A N 1
ATOM 1414 C CA . GLU A 1 87 ? -43.390 -17.844 62.328 1.00 32.95 87 GLU A CA 1
ATOM 1415 C C . GLU A 1 87 ? -44.748 -18.196 61.740 1.00 43.52 87 GLU A C 1
ATOM 1416 O O . GLU A 1 87 ? -44.907 -19.257 61.130 1.00 51.77 87 GLU A O 1
ATOM 1428 N N . PRO A 1 88 ? -45.745 -17.332 61.896 1.00 44.57 88 PRO A N 1
ATOM 1429 C CA . PRO A 1 88 ? -46.998 -17.537 61.166 1.00 44.54 88 PRO A CA 1
ATOM 1430 C C . PRO A 1 88 ? -46.773 -17.381 59.671 1.00 42.04 88 PRO A C 1
ATOM 1431 O O . PRO A 1 88 ? -45.999 -16.530 59.227 1.00 36.56 88 PRO A O 1
ATOM 1442 N N . GLU A 1 89 ? -47.442 -18.230 58.893 1.00 35.21 89 GLU A N 1
ATOM 1443 C CA . GLU A 1 89 ? -47.406 -18.097 57.445 1.00 40.82 89 GLU A CA 1
ATOM 1444 C C . GLU A 1 89 ? -47.791 -16.676 57.051 1.00 54.07 89 GLU A C 1
ATOM 1445 O O . GLU A 1 89 ? -48.690 -16.073 57.644 1.00 38.79 89 GLU A O 1
ATOM 1457 N N . SER A 1 90 ? -47.096 -16.130 56.056 1.00 36.26 90 SER A N 1
ATOM 1458 C CA . SER A 1 90 ? -47.296 -14.738 55.681 1.00 38.85 90 SER A CA 1
ATOM 1459 C C . SER A 1 90 ? -47.206 -14.574 54.173 1.00 43.44 90 SER A C 1
ATOM 1460 O O . SER A 1 90 ? -46.307 -15.118 53.527 1.00 33.17 90 SER A O 1
ATOM 1468 N N . GLU A 1 91 ? -48.143 -13.807 53.628 1.00 40.57 91 GLU A N 1
ATOM 1469 C CA . GLU A 1 91 ? -48.138 -13.453 52.219 1.00 31.76 91 GLU A CA 1
ATOM 1470 C C . GLU A 1 91 ? -47.089 -12.379 51.945 1.00 31.70 91 GLU A C 1
ATOM 1471 O O . GLU A 1 91 ? -46.801 -11.527 52.791 1.00 35.14 91 GLU A O 1
ATOM 1483 N N . PHE A 1 92 ? -46.505 -12.437 50.751 1.00 33.55 92 PHE A N 1
ATOM 1484 C CA . PHE A 1 92 ? -45.617 -11.384 50.279 1.00 32.49 92 PHE A CA 1
ATOM 1485 C C . PHE A 1 92 ? -45.656 -11.382 48.760 1.00 35.09 92 PHE A C 1
ATOM 1486 O O . PHE A 1 92 ? -46.099 -12.347 48.133 1.00 30.00 92 PHE A O 1
ATOM 1503 N N . ILE A 1 93 ? -45.196 -10.285 48.167 1.00 29.80 93 ILE A N 1
ATOM 1504 C CA . ILE A 1 93 ? -45.270 -10.132 46.721 1.00 31.71 93 ILE A CA 1
ATOM 1505 C C . ILE A 1 93 ? -43.872 -9.961 46.154 1.00 31.69 93 ILE A C 1
ATOM 1506 O O . ILE A 1 93 ? -42.983 -9.373 46.779 1.00 30.91 93 ILE A O 1
ATOM 1522 N N . ILE A 1 94 ? -43.693 -10.483 44.950 1.00 27.01 94 ILE A N 1
ATOM 1523 C CA . ILE A 1 94 ? -42.530 -10.200 44.127 1.00 30.71 94 ILE A CA 1
ATOM 1524 C C . ILE A 1 94 ? -43.007 -9.264 43.025 1.00 34.34 94 ILE A C 1
ATOM 1525 O O . ILE A 1 94 ? -43.821 -9.650 42.177 1.00 32.31 94 ILE A O 1
ATOM 1541 N N . LYS A 1 95 ? -42.519 -8.027 43.061 1.00 25.95 95 LYS A N 1
ATOM 1542 C CA . LYS A 1 95 ? -42.883 -6.988 42.108 1.00 26.65 95 LYS A CA 1
ATOM 1543 C C . LYS A 1 95 ? -41.828 -6.937 41.011 1.00 26.30 95 LYS A C 1
ATOM 1544 O O . LYS A 1 95 ? -40.631 -6.823 41.300 1.00 30.81 95 LYS A O 1
ATOM 1563 N N . ILE A 1 96 ? -42.265 -7.037 39.760 1.00 28.89 96 ILE A N 1
ATOM 1564 C CA . ILE A 1 96 ? -41.350 -7.004 38.626 1.00 31.13 96 ILE A CA 1
ATOM 1565 C C . ILE A 1 96 ? -41.142 -5.546 38.237 1.00 29.06 96 ILE A C 1
ATOM 1566 O O . ILE A 1 96 ? -42.104 -4.833 37.932 1.00 30.34 96 ILE A O 1
ATOM 1582 N N . HIS A 1 97 ? -39.890 -5.102 38.247 1.00 24.98 97 HIS A N 1
ATOM 1583 C CA . HIS A 1 97 ? -39.577 -3.700 38.001 1.00 29.46 97 HIS A CA 1
ATOM 1584 C C . HIS A 1 97 ? -39.245 -3.457 36.534 1.00 25.84 97 HIS A C 1
ATOM 1585 O O . HIS A 1 97 ? -38.584 -4.275 35.890 1.00 25.04 97 HIS A O 1
ATOM 1599 N N . ASP A 1 98 ? -39.663 -2.292 36.037 1.00 27.80 98 ASP A N 1
ATOM 1600 C CA . ASP A 1 98 ? -39.643 -1.975 34.613 1.00 25.99 98 ASP A CA 1
ATOM 1601 C C . ASP A 1 98 ? -38.251 -1.581 34.120 1.00 26.92 98 ASP A C 1
ATOM 1602 O O . ASP A 1 98 ? -37.491 -0.905 34.822 1.00 25.40 98 ASP A O 1
ATOM 1611 N N . ILE A 1 99 ? -37.923 -2.014 32.902 1.00 24.93 99 ILE A N 1
ATOM 1612 C CA . ILE A 1 99 ? -36.881 -1.393 32.095 1.00 24.88 99 ILE A CA 1
ATOM 1613 C C . ILE A 1 99 ? -37.536 -0.895 30.811 1.00 24.93 99 ILE A C 1
ATOM 1614 O O . ILE A 1 99 ? -38.631 -1.322 30.439 1.00 25.91 99 ILE A O 1
ATOM 1630 N N . ASN A 1 100 ? -36.845 0.013 30.125 1.00 27.50 100 ASN A N 1
ATOM 1631 C CA . ASN A 1 100 ? -37.367 0.610 28.896 1.00 26.87 100 ASN A CA 1
ATOM 1632 C C . ASN A 1 100 ? -37.061 -0.315 27.727 1.00 27.93 100 ASN A C 1
ATOM 1633 O O . ASN A 1 100 ? -36.038 -0.175 27.052 1.00 26.91 100 ASN A O 1
ATOM 1644 N N . ASP A 1 101 ? -37.966 -1.266 27.467 1.00 29.00 101 ASP A N 1
ATOM 1645 C CA . ASP A 1 101 ? -37.756 -2.238 26.402 1.00 30.47 101 ASP A CA 1
ATOM 1646 C C . ASP A 1 101 ? -38.908 -2.291 25.403 1.00 30.15 101 ASP A C 1
ATOM 1647 O O . ASP A 1 101 ? -38.971 -3.234 24.608 1.00 32.37 101 ASP A O 1
ATOM 1656 N N . ASN A 1 102 ? -39.802 -1.302 25.400 1.00 27.18 102 ASN A N 1
ATOM 1657 C CA . ASN A 1 102 ? -40.854 -1.203 24.395 1.00 27.27 102 ASN A CA 1
ATOM 1658 C C . ASN A 1 102 ? -40.771 0.144 23.695 1.00 28.05 102 ASN A C 1
ATOM 1659 O O . ASN A 1 102 ? -40.676 1.188 24.351 1.00 30.51 102 ASN A O 1
ATOM 1670 N N . GLU A 1 103 ? -40.813 0.111 22.351 1.00 28.42 103 GLU A N 1
ATOM 1671 C CA A GLU A 1 103 ? -40.763 1.322 21.546 0.58 33.72 103 GLU A CA 1
ATOM 1672 C CA B GLU A 1 103 ? -40.759 1.350 21.601 0.42 34.06 103 GLU A CA 1
ATOM 1673 C C . GLU A 1 103 ? -42.157 1.934 21.431 1.00 27.26 103 GLU A C 1
ATOM 1674 O O . GLU A 1 103 ? -43.157 1.209 21.461 1.00 30.44 103 GLU A O 1
ATOM 1697 N N . PRO A 1 104 ? -42.254 3.254 21.278 1.00 26.21 104 PRO A N 1
ATOM 1698 C CA . PRO A 1 104 ? -43.559 3.853 20.979 1.00 29.14 104 PRO A CA 1
ATOM 1699 C C . PRO A 1 104 ? -44.133 3.265 19.696 1.00 26.83 104 PRO A C 1
ATOM 1700 O O . PRO A 1 104 ? -43.411 3.029 18.727 1.00 30.80 104 PRO A O 1
ATOM 1711 N N . ILE A 1 105 ? -45.444 3.015 19.703 1.00 29.27 105 ILE A N 1
ATOM 1712 C CA . ILE A 1 105 ? -46.155 2.461 18.553 1.00 33.22 105 ILE A CA 1
ATOM 1713 C C . ILE A 1 105 ? -47.338 3.368 18.249 1.00 32.12 105 ILE A C 1
ATOM 1714 O O . ILE A 1 105 ? -48.211 3.564 19.103 1.00 30.12 105 ILE A O 1
ATOM 1730 N N . PHE A 1 106 ? -47.383 3.901 17.032 1.00 28.30 106 PHE A N 1
ATOM 1731 C CA . PHE A 1 106 ? -48.489 4.762 16.643 1.00 29.83 106 PHE A CA 1
ATOM 1732 C C . PHE A 1 106 ? -49.759 3.945 16.439 1.00 31.23 106 PHE A C 1
ATOM 1733 O O . PHE A 1 106 ? -49.722 2.790 16.006 1.00 33.21 106 PHE A O 1
ATOM 1750 N N . THR A 1 107 ? -50.898 4.559 16.774 1.00 30.66 107 THR A N 1
ATOM 1751 C CA . THR A 1 107 ? -52.175 3.875 16.615 1.00 39.48 107 THR A CA 1
ATOM 1752 C C . THR A 1 107 ? -52.449 3.550 15.154 1.00 52.31 107 THR A C 1
ATOM 1753 O O . THR A 1 107 ? -53.162 2.586 14.858 1.00 38.70 107 THR A O 1
ATOM 1764 N N . LYS A 1 108 ? -51.893 4.338 14.233 1.00 37.96 108 LYS A N 1
ATOM 1765 C CA . LYS A 1 108 ? -51.980 4.073 12.804 1.00 35.40 108 LYS A CA 1
ATOM 1766 C C . LYS A 1 108 ? -50.607 4.260 12.175 1.00 33.42 108 LYS A C 1
ATOM 1767 O O . LYS A 1 108 ? -49.858 5.160 12.565 1.00 34.98 108 LYS A O 1
ATOM 1786 N N . ASP A 1 109 ? -50.286 3.412 11.195 1.00 39.20 109 ASP A N 1
ATOM 1787 C CA . ASP A 1 109 ? -49.091 3.627 10.389 1.00 32.33 109 ASP A CA 1
ATOM 1788 C C . ASP A 1 109 ? -49.293 4.755 9.389 1.00 32.63 109 ASP A C 1
ATOM 1789 O O . ASP A 1 109 ? -48.324 5.422 9.013 1.00 33.58 109 ASP A O 1
ATOM 1798 N N . VAL A 1 110 ? -50.532 4.973 8.953 1.00 35.05 110 VAL A N 1
ATOM 1799 C CA . VAL A 1 110 ? -50.877 6.032 8.014 1.00 35.11 110 VAL A CA 1
ATOM 1800 C C . VAL A 1 110 ? -52.110 6.747 8.549 1.00 36.52 110 VAL A C 1
ATOM 1801 O O . VAL A 1 110 ? -53.171 6.128 8.700 1.00 38.99 110 VAL A O 1
ATOM 1814 N N . TYR A 1 111 ? -51.975 8.039 8.834 1.00 35.04 111 TYR A N 1
ATOM 1815 C CA . TYR A 1 111 ? -53.114 8.889 9.149 1.00 39.12 111 TYR A CA 1
ATOM 1816 C C . TYR A 1 111 ? -53.523 9.680 7.914 1.00 41.58 111 TYR A C 1
ATOM 1817 O O . TYR A 1 111 ? -52.687 10.046 7.082 1.00 37.74 111 TYR A O 1
ATOM 1835 N N . THR A 1 112 ? -54.820 9.956 7.816 1.00 35.94 112 THR A N 1
ATOM 1836 C CA . THR A 1 112 ? -55.392 10.738 6.730 1.00 36.93 112 THR A CA 1
ATOM 1837 C C . THR A 1 112 ? -56.106 11.944 7.322 1.00 38.65 112 THR A C 1
ATOM 1838 O O . THR A 1 112 ? -56.898 11.799 8.258 1.00 42.99 112 THR A O 1
ATOM 1849 N N . ALA A 1 113 ? -55.826 13.128 6.781 1.00 41.43 113 ALA A N 1
ATOM 1850 C CA . ALA A 1 113 ? -56.341 14.359 7.363 1.00 37.64 113 ALA A CA 1
ATOM 1851 C C . ALA A 1 113 ? -56.506 15.412 6.280 1.00 41.72 113 ALA A C 1
ATOM 1852 O O . ALA A 1 113 ? -55.932 15.313 5.192 1.00 37.88 113 ALA A O 1
ATOM 1859 N N . THR A 1 114 ? -57.305 16.427 6.595 1.00 39.22 114 THR A N 1
ATOM 1860 C CA . THR A 1 114 ? -57.501 17.564 5.713 1.00 38.69 114 THR A CA 1
ATOM 1861 C C . THR A 1 114 ? -57.416 18.847 6.524 1.00 38.04 114 THR A C 1
ATOM 1862 O O . THR A 1 114 ? -57.635 18.857 7.738 1.00 43.95 114 THR A O 1
ATOM 1873 N N . VAL A 1 115 ? -57.078 19.932 5.834 1.00 38.49 115 VAL A N 1
ATOM 1874 C CA . VAL A 1 115 ? -57.105 21.268 6.423 1.00 38.12 115 VAL A CA 1
ATOM 1875 C C . VAL A 1 115 ? -57.425 22.250 5.302 1.00 39.40 115 VAL A C 1
ATOM 1876 O O . VAL A 1 115 ? -57.005 22.031 4.157 1.00 52.44 115 VAL A O 1
ATOM 1889 N N . PRO A 1 116 ? -58.165 23.325 5.567 1.00 40.03 116 PRO A N 1
ATOM 1890 C CA . PRO A 1 116 ? -58.424 24.309 4.509 1.00 41.32 116 PRO A CA 1
ATOM 1891 C C . PRO A 1 116 ? -57.146 25.005 4.063 1.00 40.88 116 PRO A C 1
ATOM 1892 O O . PRO A 1 116 ? -56.254 25.284 4.868 1.00 39.66 116 PRO A O 1
ATOM 1903 N N . GLU A 1 117 ? -57.068 25.293 2.766 1.00 43.07 117 GLU A N 1
ATOM 1904 C CA . GLU A 1 117 ? -56.006 26.153 2.268 1.00 48.01 117 GLU A CA 1
ATOM 1905 C C . GLU A 1 117 ? -56.093 27.525 2.932 1.00 42.10 117 GLU A C 1
ATOM 1906 O O . GLU A 1 117 ? -57.120 27.905 3.500 1.00 42.41 117 GLU A O 1
ATOM 1918 N N . MET A 1 118 ? -54.990 28.270 2.857 1.00 44.24 118 MET A N 1
ATOM 1919 C CA . MET A 1 118 ? -54.940 29.644 3.359 1.00 42.04 118 MET A CA 1
ATOM 1920 C C . MET A 1 118 ? -55.382 29.721 4.822 1.00 41.06 118 MET A C 1
ATOM 1921 O O . MET A 1 118 ? -55.905 30.740 5.276 1.00 45.42 118 MET A O 1
ATOM 1935 N N . ALA A 1 119 ? -55.179 28.641 5.569 1.00 39.80 119 ALA A N 1
ATOM 1936 C CA . ALA A 1 119 ? -55.491 28.645 6.991 1.00 48.25 119 ALA A CA 1
ATOM 1937 C C . ALA A 1 119 ? -54.484 29.495 7.758 1.00 55.10 119 ALA A C 1
ATOM 1938 O O . ALA A 1 119 ? -53.324 29.639 7.361 1.00 38.05 119 ALA A O 1
ATOM 1945 N N . ASP A 1 120 ? -54.943 30.068 8.864 1.00 38.19 120 ASP A N 1
ATOM 1946 C CA . ASP A 1 120 ? -54.051 30.810 9.739 1.00 37.65 120 ASP A CA 1
ATOM 1947 C C . ASP A 1 120 ? -53.060 29.853 10.393 1.00 36.24 120 ASP A C 1
ATOM 1948 O O . ASP A 1 120 ? -53.339 28.666 10.582 1.00 38.65 120 ASP A O 1
ATOM 1957 N N . VAL A 1 121 ? -51.881 30.378 10.730 1.00 35.87 121 VAL A N 1
ATOM 1958 C CA . VAL A 1 121 ? -50.907 29.585 11.468 1.00 34.66 121 VAL A CA 1
ATOM 1959 C C . VAL A 1 121 ? -51.553 29.066 12.743 1.00 35.56 121 VAL A C 1
ATOM 1960 O O . VAL A 1 121 ? -52.239 29.806 13.460 1.00 35.78 121 VAL A O 1
ATOM 1973 N N . GLY A 1 122 ? -51.337 27.786 13.031 1.00 33.16 122 GLY A N 1
ATOM 1974 C CA . GLY A 1 122 ? -51.855 27.169 14.233 1.00 36.19 122 GLY A CA 1
ATOM 1975 C C . GLY A 1 122 ? -53.181 26.464 14.066 1.00 34.91 122 GLY A C 1
ATOM 1976 O O . GLY A 1 122 ? -53.771 26.049 15.070 1.00 40.54 122 GLY A O 1
ATOM 1980 N N . THR A 1 123 ? -53.667 26.313 12.838 1.00 33.73 123 THR A N 1
ATOM 1981 C CA . THR A 1 123 ? -54.948 25.656 12.620 1.00 34.55 123 THR A CA 1
ATOM 1982 C C . THR A 1 123 ? -54.798 24.158 12.842 1.00 40.82 123 THR A C 1
ATOM 1983 O O . THR A 1 123 ? -53.871 23.532 12.321 1.00 36.19 123 THR A O 1
ATOM 1994 N N . PHE A 1 124 ? -55.715 23.585 13.617 1.00 37.59 124 PHE A N 1
ATOM 1995 C CA . PHE A 1 124 ? -55.667 22.158 13.905 1.00 36.71 124 PHE A CA 1
ATOM 1996 C C . PHE A 1 124 ? -55.787 21.344 12.623 1.00 35.75 124 PHE A C 1
ATOM 1997 O O . PHE A 1 124 ? -56.674 21.590 11.798 1.00 38.12 124 PHE A O 1
ATOM 2014 N N . VAL A 1 125 ? -54.894 20.365 12.459 1.00 33.81 125 VAL A N 1
ATOM 2015 C CA . VAL A 1 125 ? -54.951 19.408 11.353 1.00 41.26 125 VAL A CA 1
ATOM 2016 C C . VAL A 1 125 ? -55.409 18.032 11.836 1.00 37.78 125 VAL A C 1
ATOM 2017 O O . VAL A 1 125 ? -56.440 17.520 11.412 1.00 34.30 125 VAL A O 1
ATOM 2030 N N . VAL A 1 126 ? -54.626 17.412 12.734 1.00 34.15 126 VAL A N 1
ATOM 2031 C CA . VAL A 1 126 ? -54.931 16.066 13.214 1.00 32.28 126 VAL A CA 1
ATOM 2032 C C . VAL A 1 126 ? -54.047 15.796 14.424 1.00 35.99 126 VAL A C 1
ATOM 2033 O O . VAL A 1 126 ? -52.986 16.406 14.580 1.00 32.99 126 VAL A O 1
ATOM 2046 N N . GLN A 1 127 ? -54.482 14.873 15.278 1.00 31.70 127 GLN A N 1
ATOM 2047 C CA . GLN A 1 127 ? -53.705 14.447 16.437 1.00 30.46 127 GLN A CA 1
ATOM 2048 C C . GLN A 1 127 ? -53.263 13.004 16.234 1.00 35.29 127 GLN A C 1
ATOM 2049 O O . GLN A 1 127 ? -54.101 12.119 16.027 1.00 31.67 127 GLN A O 1
ATOM 2063 N N . VAL A 1 128 ? -51.953 12.771 16.297 1.00 29.26 128 VAL A N 1
ATOM 2064 C CA . VAL A 1 128 ? -51.399 11.430 16.242 1.00 30.71 128 VAL A CA 1
ATOM 2065 C C . VAL A 1 128 ? -51.051 11.003 17.661 1.00 28.93 128 VAL A C 1
ATOM 2066 O O . VAL A 1 128 ? -50.816 11.829 18.547 1.00 30.25 128 VAL A O 1
ATOM 2079 N N . THR A 1 129 ? -51.026 9.688 17.883 1.00 28.85 129 THR A N 1
ATOM 2080 C CA . THR A 1 129 ? -50.800 9.124 19.209 1.00 33.76 129 THR A CA 1
ATOM 2081 C C . THR A 1 129 ? -49.927 7.887 19.088 1.00 30.75 129 THR A C 1
ATOM 2082 O O . THR A 1 129 ? -50.207 7.000 18.277 1.00 29.94 129 THR A O 1
ATOM 2093 N N . ALA A 1 130 ? -48.876 7.829 19.899 1.00 28.96 130 ALA A N 1
ATOM 2094 C CA . ALA A 1 130 ? -48.035 6.647 20.010 1.00 31.01 130 ALA A CA 1
ATOM 2095 C C . ALA A 1 130 ? -48.154 6.127 21.433 1.00 34.72 130 ALA A C 1
ATOM 2096 O O . ALA A 1 130 ? -47.926 6.874 22.391 1.00 35.00 130 ALA A O 1
ATOM 2103 N N . THR A 1 131 ? -48.551 4.871 21.570 1.00 28.64 131 THR A N 1
ATOM 2104 C CA . THR A 1 131 ? -48.601 4.241 22.876 1.00 28.56 131 THR A CA 1
ATOM 2105 C C . THR A 1 131 ? -47.249 3.619 23.190 1.00 30.82 131 THR A C 1
ATOM 2106 O O . THR A 1 131 ? -46.427 3.376 22.305 1.00 32.45 131 THR A O 1
ATOM 2117 N N . ASP A 1 132 ? -47.023 3.372 24.475 1.00 31.83 132 ASP A N 1
ATOM 2118 C CA . ASP A 1 132 ? -45.770 2.799 24.948 1.00 32.34 132 ASP A CA 1
ATOM 2119 C C . ASP A 1 132 ? -46.111 1.842 26.074 1.00 28.54 132 ASP A C 1
ATOM 2120 O O . ASP A 1 132 ? -46.745 2.245 27.053 1.00 34.48 132 ASP A O 1
ATOM 2129 N N . ALA A 1 133 ? -45.702 0.580 25.932 1.00 28.82 133 ALA A N 1
ATOM 2130 C CA . ALA A 1 133 ? -46.127 -0.464 26.854 1.00 31.59 133 ALA A CA 1
ATOM 2131 C C . ALA A 1 133 ? -45.347 -0.470 28.162 1.00 34.37 133 ALA A C 1
ATOM 2132 O O . ALA A 1 133 ? -45.694 -1.237 29.068 1.00 30.84 133 ALA A O 1
ATOM 2139 N N . ASP A 1 134 ? -44.317 0.357 28.294 1.00 29.46 134 ASP A N 1
ATOM 2140 C CA . ASP A 1 134 ? -43.550 0.371 29.527 1.00 30.12 134 ASP A CA 1
ATOM 2141 C C . ASP A 1 134 ? -44.350 1.070 30.631 1.00 31.08 134 ASP A C 1
ATOM 2142 O O . ASP A 1 134 ? -45.512 1.454 30.455 1.00 30.13 134 ASP A O 1
ATOM 2151 N N . ASP A 1 135 ? -43.721 1.215 31.795 1.00 29.95 135 ASP A N 1
ATOM 2152 C CA . ASP A 1 135 ? -44.426 1.587 33.015 1.00 30.98 135 ASP A CA 1
ATOM 2153 C C . ASP A 1 135 ? -44.514 3.105 33.106 1.00 30.84 135 ASP A C 1
ATOM 2154 O O . ASP A 1 135 ? -43.481 3.761 33.317 1.00 31.24 135 ASP A O 1
ATOM 2163 N N . PRO A 1 136 ? -45.697 3.710 32.967 1.00 39.08 136 PRO A N 1
ATOM 2164 C CA . PRO A 1 136 ? -45.774 5.177 33.037 1.00 38.63 136 PRO A CA 1
ATOM 2165 C C . PRO A 1 136 ? -45.595 5.732 34.439 1.00 36.26 136 PRO A C 1
ATOM 2166 O O . PRO A 1 136 ? -45.391 6.945 34.574 1.00 37.01 136 PRO A O 1
ATOM 2177 N N . THR A 1 137 ? -45.655 4.897 35.478 1.00 32.56 137 THR A N 1
ATOM 2178 C CA . THR A 1 137 ? -45.567 5.382 36.848 1.00 36.14 137 THR A CA 1
ATOM 2179 C C . THR A 1 137 ? -44.139 5.467 37.369 1.00 37.34 137 THR A C 1
ATOM 2180 O O . THR A 1 137 ? -43.940 5.966 38.481 1.00 34.11 137 THR A O 1
ATOM 2191 N N . TYR A 1 138 ? -43.146 4.991 36.616 1.00 34.18 138 TYR A N 1
ATOM 2192 C CA . TYR A 1 138 ? -41.758 5.068 37.057 1.00 32.33 138 TYR A CA 1
ATOM 2193 C C . TYR A 1 138 ? -40.867 5.472 35.894 1.00 30.43 138 TYR A C 1
ATOM 2194 O O . TYR A 1 138 ? -40.932 4.875 34.814 1.00 33.04 138 TYR A O 1
ATOM 2212 N N . GLY A 1 139 ? -40.031 6.477 36.126 1.00 31.29 139 GLY A N 1
ATOM 2213 C CA . GLY A 1 139 ? -39.076 6.893 35.122 1.00 31.42 139 GLY A CA 1
ATOM 2214 C C . GLY A 1 139 ? -39.753 7.462 33.884 1.00 32.38 139 GLY A C 1
ATOM 2215 O O . GLY A 1 139 ? -40.942 7.789 33.870 1.00 31.36 139 GLY A O 1
ATOM 2219 N N . ASN A 1 140 ? -38.959 7.566 32.820 1.00 27.49 140 ASN A N 1
ATOM 2220 C CA . ASN A 1 140 ? -39.402 8.154 31.562 1.00 31.60 140 ASN A CA 1
ATOM 2221 C C . ASN A 1 140 ? -39.577 7.113 30.461 1.00 27.89 140 ASN A C 1
ATOM 2222 O O . ASN A 1 140 ? -39.738 7.482 29.294 1.00 29.46 140 ASN A O 1
ATOM 2233 N N . SER A 1 141 ? -39.559 5.825 30.807 1.00 26.65 141 SER A N 1
ATOM 2234 C CA . SER A 1 141 ? -39.593 4.767 29.800 1.00 28.32 141 SER A CA 1
ATOM 2235 C C . SER A 1 141 ? -40.836 4.845 28.923 1.00 26.27 141 SER A C 1
ATOM 2236 O O . SER A 1 141 ? -40.814 4.389 27.773 1.00 26.01 141 SER A O 1
ATOM 2244 N N . ALA A 1 142 ? -41.934 5.386 29.450 1.00 29.37 142 ALA A N 1
ATOM 2245 C CA . ALA A 1 142 ? -43.183 5.490 28.709 1.00 30.78 142 ALA A CA 1
ATOM 2246 C C . ALA A 1 142 ? -43.586 6.937 28.459 1.00 30.29 142 ALA A C 1
ATOM 2247 O O . ALA A 1 142 ? -44.744 7.201 28.121 1.00 30.69 142 ALA A O 1
ATOM 2254 N N . LYS A 1 143 ? -42.655 7.878 28.606 1.00 29.64 143 LYS A N 1
ATOM 2255 C CA . LYS A 1 143 ? -42.930 9.291 28.368 1.00 29.00 143 LYS A CA 1
ATOM 2256 C C . LYS A 1 143 ? -42.492 9.632 26.948 1.00 28.33 143 LYS A C 1
ATOM 2257 O O . LYS A 1 143 ? -41.294 9.678 26.646 1.00 29.92 143 LYS A O 1
ATOM 2276 N N . VAL A 1 144 ? -43.469 9.879 26.090 1.00 27.95 144 VAL A N 1
ATOM 2277 C CA . VAL A 1 144 ? -43.273 9.995 24.653 1.00 27.17 144 VAL A CA 1
ATOM 2278 C C . VAL A 1 144 ? -43.275 11.465 24.263 1.00 28.95 144 VAL A C 1
ATOM 2279 O O . VAL A 1 144 ? -44.079 12.256 24.774 1.00 28.63 144 VAL A O 1
ATOM 2292 N N . VAL A 1 145 ? -42.387 11.835 23.343 1.00 27.68 145 VAL A N 1
ATOM 2293 C CA . VAL A 1 145 ? -42.374 13.173 22.764 1.00 29.56 145 VAL A CA 1
ATOM 2294 C C . VAL A 1 145 ? -42.446 13.050 21.249 1.00 28.67 145 VAL A C 1
ATOM 2295 O O . VAL A 1 145 ? -41.814 12.171 20.653 1.00 28.70 145 VAL A O 1
ATOM 2308 N N . TYR A 1 146 ? -43.212 13.943 20.632 1.00 25.48 146 TYR A N 1
ATOM 2309 C CA . TYR A 1 146 ? -43.449 13.923 19.198 1.00 24.95 146 TYR A CA 1
ATOM 2310 C C . TYR A 1 146 ? -42.613 14.993 18.506 1.00 26.07 146 TYR A C 1
ATOM 2311 O O . TYR A 1 146 ? -42.423 16.091 19.038 1.00 27.98 146 TYR A O 1
ATOM 2329 N N . SER A 1 147 ? -42.126 14.669 17.312 1.00 26.97 147 SER A N 1
ATOM 2330 C CA . SER A 1 147 ? -41.349 15.608 16.516 1.00 25.60 147 SER A CA 1
ATOM 2331 C C . SER A 1 147 ? -41.601 15.329 15.042 1.00 26.09 147 SER A C 1
ATOM 2332 O O . SER A 1 147 ? -41.916 14.202 14.650 1.00 26.11 147 SER A O 1
ATOM 2340 N N . ILE A 1 148 ? -41.465 16.365 14.229 1.00 26.62 148 ILE A N 1
ATOM 2341 C CA . ILE A 1 148 ? -41.731 16.254 12.804 1.00 27.30 148 ILE A CA 1
ATOM 2342 C C . ILE A 1 148 ? -40.414 15.981 12.087 1.00 29.51 148 ILE A C 1
ATOM 2343 O O . ILE A 1 148 ? -39.470 16.773 12.171 1.00 29.92 148 ILE A O 1
ATOM 2359 N N . LEU A 1 149 ? -40.339 14.836 11.410 1.00 28.81 149 LEU A N 1
ATOM 2360 C CA . LEU A 1 149 ? -39.188 14.510 10.578 1.00 30.60 149 LEU A CA 1
ATOM 2361 C C . LEU A 1 149 ? -39.304 15.108 9.188 1.00 42.33 149 LEU A C 1
ATOM 2362 O O . LEU A 1 149 ? -38.287 15.484 8.593 1.00 40.81 149 LEU A O 1
ATOM 2378 N N . GLN A 1 150 ? -40.524 15.200 8.668 1.00 35.46 150 GLN A N 1
ATOM 2379 C CA . GLN A 1 150 ? -40.791 15.712 7.333 1.00 32.94 150 GLN A CA 1
ATOM 2380 C C . GLN A 1 150 ? -42.080 16.514 7.392 1.00 42.03 150 GLN A C 1
ATOM 2381 O O . GLN A 1 150 ? -43.094 16.012 7.886 1.00 34.08 150 GLN A O 1
ATOM 2395 N N . GLY A 1 151 ? -42.037 17.756 6.912 1.00 38.15 151 GLY A N 1
ATOM 2396 C CA . GLY A 1 151 ? -43.236 18.570 6.826 1.00 35.73 151 GLY A CA 1
ATOM 2397 C C . GLY A 1 151 ? -43.059 20.002 7.290 1.00 43.73 151 GLY A C 1
ATOM 2398 O O . GLY A 1 151 ? -43.954 20.832 7.099 1.00 39.01 151 GLY A O 1
ATOM 2402 N N . GLN A 1 152 ? -41.923 20.309 7.910 1.00 33.80 152 GLN A N 1
ATOM 2403 C CA . GLN A 1 152 ? -41.593 21.695 8.228 1.00 48.85 152 GLN A CA 1
ATOM 2404 C C . GLN A 1 152 ? -41.194 22.408 6.945 1.00 45.66 152 GLN A C 1
ATOM 2405 O O . GLN A 1 152 ? -40.661 21.778 6.034 1.00 43.98 152 GLN A O 1
ATOM 2419 N N . PRO A 1 153 ? -41.443 23.725 6.862 1.00 38.55 153 PRO A N 1
ATOM 2420 C CA . PRO A 1 153 ? -42.086 24.617 7.831 1.00 37.77 153 PRO A CA 1
ATOM 2421 C C . PRO A 1 153 ? -43.596 24.678 7.646 1.00 47.96 153 PRO A C 1
ATOM 2422 O O . PRO A 1 153 ? -44.271 25.500 8.268 1.00 40.63 153 PRO A O 1
ATOM 2433 N N . TYR A 1 154 ? -44.108 23.810 6.773 1.00 33.74 154 TYR A N 1
ATOM 2434 C CA . TYR A 1 154 ? -45.528 23.832 6.445 1.00 35.68 154 TYR A CA 1
ATOM 2435 C C . TYR A 1 154 ? -46.380 23.482 7.655 1.00 33.19 154 TYR A C 1
ATOM 2436 O O . TYR A 1 154 ? -47.490 24.008 7.811 1.00 33.98 154 TYR A O 1
ATOM 2454 N N . PHE A 1 155 ? -45.873 22.616 8.527 1.00 32.75 155 PHE A N 1
ATOM 2455 C CA . PHE A 1 155 ? -46.627 22.133 9.669 1.00 32.08 155 PHE A CA 1
ATOM 2456 C C . PHE A 1 155 ? -45.715 22.060 10.881 1.00 33.12 155 PHE A C 1
ATOM 2457 O O . PHE A 1 155 ? -44.487 22.050 10.765 1.00 32.29 155 PHE A O 1
ATOM 2474 N N . SER A 1 156 ? -46.347 22.012 12.048 1.00 29.54 156 SER A N 1
ATOM 2475 C CA . SER A 1 156 ? -45.677 21.797 13.317 1.00 31.33 156 SER A CA 1
ATOM 2476 C C . SER A 1 156 ? -46.401 20.685 14.063 1.00 30.14 156 SER A C 1
ATOM 2477 O O . SER A 1 156 ? -47.525 20.308 13.721 1.00 31.92 156 SER A O 1
ATOM 2485 N N . VAL A 1 157 ? -45.758 20.154 15.096 1.00 27.54 157 VAL A N 1
ATOM 2486 C CA . VAL A 1 157 ? -46.404 19.197 15.983 1.00 32.05 157 VAL A CA 1
ATOM 2487 C C . VAL A 1 157 ? -46.076 19.556 17.423 1.00 31.57 157 VAL A C 1
ATOM 2488 O O . VAL A 1 157 ? -44.925 19.872 17.747 1.00 31.33 157 VAL A O 1
ATOM 2501 N N . GLU A 1 158 ? -47.093 19.519 18.283 1.00 28.68 158 GLU A N 1
ATOM 2502 C CA . GLU A 1 158 ? -46.886 19.708 19.715 1.00 26.84 158 GLU A CA 1
ATOM 2503 C C . GLU A 1 158 ? -46.132 18.513 20.287 1.00 29.92 158 GLU A C 1
ATOM 2504 O O . GLU A 1 158 ? -46.538 17.362 20.104 1.00 28.79 158 GLU A O 1
ATOM 2516 N N . SER A 1 159 ? -45.034 18.787 20.996 1.00 28.76 159 SER A N 1
ATOM 2517 C CA . SER A 1 159 ? -44.154 17.705 21.425 1.00 31.04 159 SER A CA 1
ATOM 2518 C C . SER A 1 159 ? -44.839 16.754 22.403 1.00 30.16 159 SER A C 1
ATOM 2519 O O . SER A 1 159 ? -44.536 15.555 22.411 1.00 28.32 159 SER A O 1
ATOM 2527 N N . GLU A 1 160 ? -45.764 17.249 23.225 1.00 30.21 160 GLU A N 1
ATOM 2528 C CA . GLU A 1 160 ? -46.355 16.419 24.270 1.00 32.12 160 GLU A CA 1
ATOM 2529 C C . GLU A 1 160 ? -47.627 15.704 23.838 1.00 30.79 160 GLU A C 1
ATOM 2530 O O . GLU A 1 160 ? -47.978 14.682 24.439 1.00 31.23 160 GLU A O 1
ATOM 2542 N N . THR A 1 161 ? -48.320 16.203 22.817 1.00 33.05 161 THR A N 1
ATOM 2543 C CA . THR A 1 161 ? -49.662 15.739 22.494 1.00 29.41 161 THR A CA 1
ATOM 2544 C C . THR A 1 161 ? -49.793 15.098 21.124 1.00 37.33 161 THR A C 1
ATOM 2545 O O . THR A 1 161 ? -50.774 14.384 20.893 1.00 34.60 161 THR A O 1
ATOM 2556 N N . GLY A 1 162 ? -48.858 15.341 20.209 1.00 28.31 162 GLY A N 1
ATOM 2557 C CA . GLY A 1 162 ? -48.998 14.859 18.853 1.00 27.01 162 GLY A CA 1
ATOM 2558 C C . GLY A 1 162 ? -49.959 15.651 17.996 1.00 28.90 162 GLY A C 1
ATOM 2559 O O . GLY A 1 162 ? -50.345 15.175 16.921 1.00 28.46 162 GLY A O 1
ATOM 2563 N N . ILE A 1 163 ? -50.363 16.841 18.430 1.00 27.96 163 ILE A N 1
ATOM 2564 C CA . ILE A 1 163 ? -51.292 17.659 17.655 1.00 29.02 163 ILE A CA 1
ATOM 2565 C C . ILE A 1 163 ? -50.515 18.357 16.545 1.00 28.52 163 ILE A C 1
ATOM 2566 O O . ILE A 1 163 ? -49.597 19.139 16.810 1.00 30.20 163 ILE A O 1
ATOM 2582 N N . ILE A 1 164 ? -50.890 18.075 15.301 1.00 28.97 164 ILE A N 1
ATOM 2583 C CA . ILE A 1 164 ? -50.283 18.692 14.128 1.00 29.10 164 ILE A CA 1
ATOM 2584 C C . ILE A 1 164 ? -51.093 19.925 13.739 1.00 29.89 164 ILE A C 1
ATOM 2585 O O . ILE A 1 164 ? -52.328 19.876 13.676 1.00 30.61 164 ILE A O 1
ATOM 2601 N N . LYS A 1 165 ? -50.397 21.025 13.452 1.00 29.91 165 LYS A N 1
ATOM 2602 C CA . LYS A 1 165 ? -51.025 22.285 13.080 1.00 34.27 165 LYS A CA 1
ATOM 2603 C C . LYS A 1 165 ? -50.329 22.859 11.856 1.00 32.61 165 LYS A C 1
ATOM 2604 O O . LYS A 1 165 ? -49.165 22.555 11.578 1.00 30.69 165 LYS A O 1
ATOM 2623 N N . THR A 1 166 ? -51.046 23.711 11.129 1.00 33.04 166 THR A N 1
ATOM 2624 C CA . THR A 1 166 ? -50.405 24.470 10.069 1.00 32.65 166 THR A CA 1
ATOM 2625 C C . THR A 1 166 ? -49.412 25.451 10.676 1.00 38.82 166 THR A C 1
ATOM 2626 O O . THR A 1 166 ? -49.607 25.968 11.780 1.00 33.64 166 THR A O 1
ATOM 2637 N N . ALA A 1 167 ? -48.332 25.704 9.942 1.00 32.64 167 ALA A N 1
ATOM 2638 C CA . ALA A 1 167 ? -47.261 26.557 10.424 1.00 32.63 167 ALA A CA 1
ATOM 2639 C C . ALA A 1 167 ? -46.808 27.581 9.393 1.00 33.72 167 ALA A C 1
ATOM 2640 O O . ALA A 1 167 ? -45.920 28.387 9.691 1.00 38.87 167 ALA A O 1
ATOM 2647 N N . LEU A 1 168 ? -47.399 27.584 8.201 1.00 34.59 168 LEU A N 1
ATOM 2648 C CA . LEU A 1 168 ? -47.020 28.506 7.140 1.00 35.88 168 LEU A CA 1
ATOM 2649 C C . LEU A 1 168 ? -48.257 29.229 6.632 1.00 39.34 168 LEU A C 1
ATOM 2650 O O . LEU A 1 168 ? -49.280 28.593 6.359 1.00 36.85 168 LEU A O 1
ATOM 2666 N N . LEU A 1 169 ? -48.159 30.550 6.502 1.00 41.85 169 LEU A N 1
ATOM 2667 C CA . LEU A 1 169 ? -49.258 31.332 5.953 1.00 38.88 169 LEU A CA 1
ATOM 2668 C C . LEU A 1 169 ? -49.371 31.140 4.445 1.00 40.35 169 LEU A C 1
ATOM 2669 O O . LEU A 1 169 ? -48.394 30.838 3.756 1.00 48.59 169 LEU A O 1
ATOM 2685 N N . ASN A 1 170 ? -50.593 31.318 3.943 1.00 43.89 170 ASN A N 1
ATOM 2686 C CA . ASN A 1 170 ? -50.857 31.441 2.509 1.00 47.12 170 ASN A CA 1
ATOM 2687 C C . ASN A 1 170 ? -50.489 30.175 1.738 1.00 61.81 170 ASN A C 1
ATOM 2688 O O . ASN A 1 170 ? -49.950 30.242 0.632 1.00 52.93 170 ASN A O 1
ATOM 2699 N N . MET A 1 171 ? -50.789 29.011 2.310 1.00 44.95 171 MET A N 1
ATOM 2700 C CA . MET A 1 171 ? -50.634 27.761 1.574 1.00 43.86 171 MET A CA 1
ATOM 2701 C C . MET A 1 171 ? -51.751 27.634 0.541 1.00 60.75 171 MET A C 1
ATOM 2702 O O . MET A 1 171 ? -52.932 27.565 0.896 1.00 49.58 171 MET A O 1
ATOM 2716 N N . ASP A 1 172 ? -51.374 27.604 -0.737 1.00 61.82 172 ASP A N 1
ATOM 2717 C CA . ASP A 1 172 ? -52.319 27.649 -1.848 1.00 64.89 172 ASP A CA 1
ATOM 2718 C C . ASP A 1 172 ? -52.553 26.238 -2.378 1.00 51.18 172 ASP A C 1
ATOM 2719 O O . ASP A 1 172 ? -51.611 25.575 -2.826 1.00 50.53 172 ASP A O 1
ATOM 2728 N N . ARG A 1 173 ? -53.810 25.786 -2.328 1.00 57.92 173 ARG A N 1
ATOM 2729 C CA . ARG A 1 173 ? -54.152 24.467 -2.852 1.00 62.66 173 ARG A CA 1
ATOM 2730 C C . ARG A 1 173 ? -53.772 24.342 -4.322 1.00 78.87 173 ARG A C 1
ATOM 2731 O O . ARG A 1 173 ? -53.349 23.270 -4.772 1.00 60.39 173 ARG A O 1
ATOM 2752 N N . GLU A 1 174 ? -53.911 25.430 -5.086 1.00 81.60 174 GLU A N 1
ATOM 2753 C CA . GLU A 1 174 ? -53.550 25.402 -6.500 1.00 96.29 174 GLU A CA 1
ATOM 2754 C C . GLU A 1 174 ? -52.056 25.183 -6.694 1.00 80.70 174 GLU A C 1
ATOM 2755 O O . GLU A 1 174 ? -51.639 24.647 -7.727 1.00 79.74 174 GLU A O 1
ATOM 2767 N N . ASN A 1 175 ? -51.238 25.595 -5.725 1.00 63.13 175 ASN A N 1
ATOM 2768 C CA . ASN A 1 175 ? -49.797 25.351 -5.795 1.00 70.99 175 ASN A CA 1
ATOM 2769 C C . ASN A 1 175 ? -49.481 23.891 -5.474 1.00 59.44 175 ASN A C 1
ATOM 2770 O O . ASN A 1 175 ? -49.051 23.130 -6.346 1.00 59.54 175 ASN A O 1
ATOM 2781 N N . ARG A 1 176 ? -49.682 23.487 -4.221 1.00 71.37 176 ARG A N 1
ATOM 2782 C CA . ARG A 1 176 ? -49.590 22.084 -3.830 1.00 64.57 176 ARG A CA 1
ATOM 2783 C C . ARG A 1 176 ? -50.792 21.730 -2.968 1.00 58.12 176 ARG A C 1
ATOM 2784 O O . ARG A 1 176 ? -51.109 22.445 -2.012 1.00 54.06 176 ARG A O 1
ATOM 2805 N N . GLU A 1 177 ? -51.454 20.624 -3.309 1.00 54.06 177 GLU A N 1
ATOM 2806 C CA . GLU A 1 177 ? -52.663 20.190 -2.621 1.00 54.04 177 GLU A CA 1
ATOM 2807 C C . GLU A 1 177 ? -52.409 19.135 -1.554 1.00 56.05 177 GLU A C 1
ATOM 2808 O O . GLU A 1 177 ? -53.156 19.077 -0.571 1.00 50.96 177 GLU A O 1
ATOM 2820 N N . GLN A 1 178 ? -51.381 18.303 -1.714 1.00 51.25 178 GLN A N 1
ATOM 2821 C CA . GLN A 1 178 ? -51.120 17.201 -0.799 1.00 51.84 178 GLN A CA 1
ATOM 2822 C C . GLN A 1 178 ? -49.749 17.344 -0.157 1.00 59.56 178 GLN A C 1
ATOM 2823 O O . GLN A 1 178 ? -48.765 17.682 -0.825 1.00 45.35 178 GLN A O 1
ATOM 2837 N N . TYR A 1 179 ? -49.697 17.067 1.143 1.00 41.13 179 TYR A N 1
ATOM 2838 C CA . TYR A 1 179 ? -48.463 17.061 1.913 1.00 53.02 179 TYR A CA 1
ATOM 2839 C C . TYR A 1 179 ? -48.364 15.743 2.663 1.00 37.55 179 TYR A C 1
ATOM 2840 O O . TYR A 1 179 ? -49.342 15.298 3.273 1.00 47.20 179 TYR A O 1
ATOM 2858 N N . GLN A 1 180 ? -47.193 15.121 2.613 1.00 37.65 180 GLN A N 1
ATOM 2859 C CA . GLN A 1 180 ? -46.920 13.904 3.367 1.00 35.08 180 GLN A CA 1
ATOM 2860 C C . GLN A 1 180 ? -46.013 14.267 4.536 1.00 37.24 180 GLN A C 1
ATOM 2861 O O . GLN A 1 180 ? -44.844 14.614 4.339 1.00 40.89 180 GLN A O 1
ATOM 2875 N N . VAL A 1 181 ? -46.554 14.186 5.746 1.00 34.04 181 VAL A N 1
ATOM 2876 C CA . VAL A 1 181 ? -45.820 14.493 6.967 1.00 31.44 181 VAL A CA 1
ATOM 2877 C C . VAL A 1 181 ? -45.398 13.182 7.615 1.00 33.44 181 VAL A C 1
ATOM 2878 O O . VAL A 1 181 ? -46.144 12.195 7.589 1.00 35.27 181 VAL A O 1
ATOM 2891 N N . VAL A 1 182 ? -44.196 13.165 8.186 1.00 30.17 182 VAL A N 1
ATOM 2892 C CA . VAL A 1 182 ? -43.711 12.041 8.981 1.00 31.29 182 VAL A CA 1
ATOM 2893 C C . VAL A 1 182 ? -43.459 12.534 10.397 1.00 28.76 182 VAL A C 1
ATOM 2894 O O . VAL A 1 182 ? -42.757 13.533 10.593 1.00 29.15 182 VAL A O 1
ATOM 2907 N N . ILE A 1 183 ? -44.026 11.832 11.377 1.00 27.91 183 ILE A N 1
ATOM 2908 C CA . ILE A 1 183 ? -43.884 12.178 12.786 1.00 28.29 183 ILE A CA 1
ATOM 2909 C C . ILE A 1 183 ? -43.102 11.074 13.478 1.00 28.95 183 ILE A C 1
ATOM 2910 O O . ILE A 1 183 ? -43.324 9.885 13.219 1.00 26.89 183 ILE A O 1
ATOM 2926 N N . GLN A 1 184 ? -42.199 11.467 14.370 1.00 26.12 184 GLN A N 1
ATOM 2927 C CA . GLN A 1 184 ? -41.485 10.533 15.227 1.00 29.27 184 GLN A CA 1
ATOM 2928 C C . GLN A 1 184 ? -42.016 10.635 16.648 1.00 25.25 184 GLN A C 1
ATOM 2929 O O . GLN A 1 184 ? -42.266 11.734 17.148 1.00 25.58 184 GLN A O 1
ATOM 2943 N N . ALA A 1 185 ? -42.182 9.483 17.290 1.00 25.15 185 ALA A N 1
ATOM 2944 C CA . ALA A 1 185 ? -42.417 9.399 18.724 1.00 26.98 185 ALA A CA 1
ATOM 2945 C C . ALA A 1 185 ? -41.205 8.742 19.365 1.00 26.14 185 ALA A C 1
ATOM 2946 O O . ALA A 1 185 ? -40.785 7.667 18.930 1.00 26.27 185 ALA A O 1
ATOM 2953 N N . LYS A 1 186 ? -40.635 9.394 20.378 1.00 24.77 186 LYS A N 1
ATOM 2954 C CA . LYS A 1 186 ? -39.469 8.878 21.085 1.00 26.66 186 LYS A CA 1
ATOM 2955 C C . LYS A 1 186 ? -39.743 8.899 22.583 1.00 28.42 186 LYS A C 1
ATOM 2956 O O . LYS A 1 186 ? -40.244 9.901 23.108 1.00 27.92 186 LYS A O 1
ATOM 2975 N N . ASP A 1 187 ? -39.431 7.798 23.269 1.00 27.29 187 ASP A N 1
ATOM 2976 C CA . ASP A 1 187 ? -39.671 7.719 24.702 1.00 31.98 187 ASP A CA 1
ATOM 2977 C C . ASP A 1 187 ? -38.459 8.287 25.440 1.00 28.66 187 ASP A C 1
ATOM 2978 O O . ASP A 1 187 ? -37.607 8.958 24.850 1.00 25.04 187 ASP A O 1
ATOM 2987 N N . MET A 1 188 ? -38.383 8.047 26.750 1.00 27.75 188 MET A N 1
ATOM 2988 C CA . MET A 1 188 ? -37.374 8.679 27.600 1.00 29.59 188 MET A CA 1
ATOM 2989 C C . MET A 1 188 ? -37.430 10.199 27.480 1.00 29.06 188 MET A C 1
ATOM 2990 O O . MET A 1 188 ? -36.427 10.891 27.672 1.00 27.45 188 MET A O 1
ATOM 3004 N N . GLY A 1 189 ? -38.610 10.729 27.171 1.00 28.05 189 GLY A N 1
ATOM 3005 C CA . GLY A 1 189 ? -38.756 12.159 26.992 1.00 32.77 189 GLY A CA 1
ATOM 3006 C C . GLY A 1 189 ? -37.932 12.716 25.859 1.00 29.32 189 GLY A C 1
ATOM 3007 O O . GLY A 1 189 ? -37.609 13.907 25.858 1.00 29.59 189 GLY A O 1
ATOM 3011 N N . GLY A 1 190 ? -37.575 11.882 24.889 1.00 25.00 190 GLY A N 1
ATOM 3012 C CA . GLY A 1 190 ? -36.723 12.323 23.803 1.00 26.91 190 GLY A CA 1
ATOM 3013 C C . GLY A 1 190 ? -35.255 12.393 24.145 1.00 27.93 190 GLY A C 1
ATOM 3014 O O . GLY A 1 190 ? -34.472 12.907 23.338 1.00 29.08 190 GLY A O 1
ATOM 3018 N N . GLN A 1 191 ? -34.853 11.884 25.303 1.00 26.14 191 GLN A N 1
ATOM 3019 C CA . GLN A 1 191 ? -33.469 11.969 25.738 1.00 28.95 191 GLN A CA 1
ATOM 3020 C C . GLN A 1 191 ? -32.648 10.809 25.175 1.00 29.09 191 GLN A C 1
ATOM 3021 O O . GLN A 1 191 ? -33.172 9.861 24.583 1.00 26.25 191 GLN A O 1
ATOM 3035 N N . MET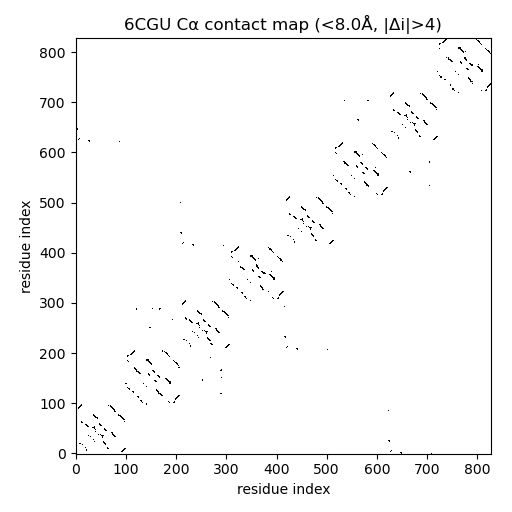 A 1 192 ? -31.336 10.898 25.380 1.00 26.88 192 MET A N 1
ATOM 3036 C CA . MET A 1 192 ? -30.398 9.966 24.770 1.00 27.58 192 MET A CA 1
ATOM 3037 C C . MET A 1 192 ? -30.760 8.527 25.102 1.00 30.97 192 MET A C 1
ATOM 3038 O O . MET A 1 192 ? -31.015 8.185 26.260 1.00 31.22 192 MET A O 1
ATOM 3052 N N . GLY A 1 193 ? -30.771 7.681 24.072 1.00 28.04 193 GLY A N 1
ATOM 3053 C CA . GLY A 1 193 ? -31.094 6.280 24.225 1.00 29.68 193 GLY A CA 1
ATOM 3054 C C . GLY A 1 193 ? -32.564 5.947 24.097 1.00 32.14 193 GLY A C 1
ATOM 3055 O O . GLY A 1 193 ? -32.917 4.761 24.080 1.00 25.58 193 GLY A O 1
ATOM 3059 N N . GLY A 1 194 ? -33.435 6.946 24.006 1.00 26.16 194 GLY A N 1
ATOM 3060 C CA . GLY A 1 194 ? -34.847 6.661 23.869 1.00 30.21 194 GLY A CA 1
ATOM 3061 C C . GLY A 1 194 ? -35.138 5.844 22.625 1.00 25.97 194 GLY A C 1
ATOM 3062 O O . GLY A 1 194 ? -34.457 5.952 21.599 1.00 26.61 194 GLY A O 1
ATOM 3066 N N . LEU A 1 195 ? -36.160 5.006 22.732 1.00 25.85 195 LEU A N 1
ATOM 3067 C CA . LEU A 1 195 ? -36.656 4.220 21.616 1.00 25.01 195 LEU A CA 1
ATOM 3068 C C . LEU A 1 195 ? -37.688 5.037 20.858 1.00 25.46 195 LEU A C 1
ATOM 3069 O O . LEU A 1 195 ? -38.357 5.903 21.430 1.00 25.01 195 LEU A O 1
ATOM 3085 N N . SER A 1 196 ? -37.820 4.764 19.565 1.00 25.12 196 SER A N 1
ATOM 3086 C CA . SER A 1 196 ? -38.659 5.613 18.735 1.00 25.11 196 SER A CA 1
ATOM 3087 C C . SER A 1 196 ? -39.445 4.800 17.718 1.00 35.95 196 SER A C 1
ATOM 3088 O O . SER A 1 196 ? -39.069 3.686 17.339 1.00 34.28 196 SER A O 1
ATOM 3096 N N . GLY A 1 197 ? -40.570 5.391 17.298 1.00 29.41 197 GLY A N 1
ATOM 3097 C CA . GLY A 1 197 ? -41.308 4.922 16.146 1.00 28.24 197 GLY A CA 1
ATOM 3098 C C . GLY A 1 197 ? -41.778 6.109 15.327 1.00 30.44 197 GLY A C 1
ATOM 3099 O O . GLY A 1 197 ? -41.692 7.260 15.765 1.00 26.49 197 GLY A O 1
ATOM 3103 N N . THR A 1 198 ? -42.277 5.818 14.128 1.00 31.03 198 THR A N 1
ATOM 3104 C CA . THR A 1 198 ? -42.701 6.868 13.213 1.00 32.32 198 THR A CA 1
ATOM 3105 C C . THR A 1 198 ? -44.070 6.548 12.630 1.00 33.67 198 THR A C 1
ATOM 3106 O O . THR A 1 198 ? -44.541 5.408 12.668 1.00 30.42 198 THR A O 1
ATOM 3117 N N . THR A 1 199 ? -44.707 7.582 12.087 1.00 29.83 199 THR A N 1
ATOM 3118 C CA . THR A 1 199 ? -45.940 7.417 11.339 1.00 31.71 199 THR A CA 1
ATOM 3119 C C . THR A 1 199 ? -45.949 8.399 10.180 1.00 32.16 199 THR A C 1
ATOM 3120 O O . THR A 1 199 ? -45.195 9.375 10.152 1.00 30.70 199 THR A O 1
ATOM 3131 N N . THR A 1 200 ? -46.817 8.120 9.218 1.00 30.55 200 THR A N 1
ATOM 3132 C CA . THR A 1 200 ? -47.005 8.965 8.050 1.00 31.31 200 THR A CA 1
ATOM 3133 C C . THR A 1 200 ? -48.389 9.596 8.103 1.00 34.95 200 THR A C 1
ATOM 3134 O O . THR A 1 200 ? -49.375 8.923 8.421 1.00 35.62 200 THR A O 1
ATOM 3145 N N . VAL A 1 201 ? -48.456 10.893 7.806 1.00 33.01 201 VAL A N 1
ATOM 3146 C CA . VAL A 1 201 ? -49.708 11.646 7.805 1.00 32.16 201 VAL A CA 1
ATOM 3147 C C . VAL A 1 201 ? -49.864 12.263 6.423 1.00 33.27 201 VAL A C 1
ATOM 3148 O O . VAL A 1 201 ? -49.063 13.117 6.027 1.00 37.87 201 VAL A O 1
ATOM 3161 N N . ASN A 1 202 ? -50.888 11.834 5.687 1.00 35.67 202 ASN A N 1
ATOM 3162 C CA . ASN A 1 202 ? -51.189 12.378 4.367 1.00 41.33 202 ASN A CA 1
ATOM 3163 C C . ASN A 1 202 ? -52.242 13.468 4.526 1.00 45.54 202 ASN A C 1
ATOM 3164 O O . ASN A 1 202 ? -53.397 13.181 4.861 1.00 36.58 202 ASN A O 1
ATOM 3175 N N . ILE A 1 203 ? -51.837 14.713 4.282 1.00 39.14 203 ILE A N 1
ATOM 3176 C CA . ILE A 1 203 ? -52.672 15.890 4.494 1.00 36.21 203 ILE A CA 1
ATOM 3177 C C . ILE A 1 203 ? -53.094 16.425 3.135 1.00 43.25 203 ILE A C 1
ATOM 3178 O O . ILE A 1 203 ? -52.257 16.612 2.245 1.00 39.11 203 ILE A O 1
ATOM 3194 N N . THR A 1 204 ? -54.387 16.685 2.982 1.00 43.63 204 THR A N 1
ATOM 3195 C CA . THR A 1 204 ? -54.934 17.250 1.757 1.00 41.49 204 THR A CA 1
ATOM 3196 C C . THR A 1 204 ? -55.534 18.611 2.072 1.00 41.93 204 THR A C 1
ATOM 3197 O O . THR A 1 204 ? -56.313 18.745 3.021 1.00 47.27 204 THR A O 1
ATOM 3208 N N . LEU A 1 205 ? -55.161 19.618 1.287 1.00 44.18 205 LEU A N 1
ATOM 3209 C CA . LEU A 1 205 ? -55.750 20.940 1.437 1.00 46.38 205 LEU A CA 1
ATOM 3210 C C . LEU A 1 205 ? -57.113 20.982 0.764 1.00 59.85 205 LEU A C 1
ATOM 3211 O O . LEU A 1 205 ? -57.299 20.450 -0.334 1.00 59.14 205 LEU A O 1
ATOM 3227 N N . THR A 1 206 ? -58.068 21.609 1.437 1.00 43.87 206 THR A N 1
ATOM 3228 C CA . THR A 1 206 ? -59.406 21.822 0.912 1.00 53.45 206 THR A CA 1
ATOM 3229 C C . THR A 1 206 ? -59.626 23.316 0.698 1.00 73.40 206 THR A C 1
ATOM 3230 O O . THR A 1 206 ? -58.735 24.138 0.935 1.00 46.95 206 THR A O 1
ATOM 3241 N N . ASP A 1 207 ? -60.827 23.665 0.248 1.00 70.76 207 ASP A N 1
ATOM 3242 C CA . ASP A 1 207 ? -61.184 25.062 0.026 1.00 84.81 207 ASP A CA 1
ATOM 3243 C C . ASP A 1 207 ? -61.956 25.622 1.217 1.00 83.69 207 ASP A C 1
ATOM 3244 O O . ASP A 1 207 ? -61.862 25.103 2.329 1.00 73.21 207 ASP A O 1
ATOM 3253 N N . SER B 1 1 ? -15.132 31.995 -3.031 1.00 30.05 1 SER B N 1
ATOM 3254 C CA . SER B 1 1 ? -15.771 32.212 -1.704 1.00 35.49 1 SER B CA 1
ATOM 3255 C C . SER B 1 1 ? -15.220 31.259 -0.659 1.00 34.98 1 SER B C 1
ATOM 3256 O O . SER B 1 1 ? -14.895 30.110 -0.962 1.00 34.01 1 SER B O 1
ATOM 3266 N N . TRP B 1 2 ? -15.117 31.740 0.578 1.00 27.14 2 TRP B N 1
ATOM 3267 C CA . TRP B 1 2 ? -14.876 30.842 1.693 1.00 26.02 2 TRP B CA 1
ATOM 3268 C C . TRP B 1 2 ? -16.026 29.854 1.806 1.00 26.82 2 TRP B C 1
ATOM 3269 O O . TRP B 1 2 ? -17.193 30.212 1.628 1.00 32.04 2 TRP B O 1
ATOM 3290 N N . MET B 1 3 ? -15.687 28.601 2.085 1.00 24.87 3 MET B N 1
ATOM 3291 C CA . MET B 1 3 ? -16.675 27.564 2.364 1.00 31.58 3 MET B CA 1
ATOM 3292 C C . MET B 1 3 ? -16.720 27.389 3.876 1.00 29.59 3 MET B C 1
ATOM 3293 O O . MET B 1 3 ? -15.845 26.750 4.465 1.00 33.43 3 MET B O 1
ATOM 3307 N N . TRP B 1 4 ? -17.739 27.979 4.506 1.00 24.29 4 TRP B N 1
ATOM 3308 C CA . TRP B 1 4 ? -17.912 27.915 5.949 1.00 23.93 4 TRP B CA 1
ATOM 3309 C C . TRP B 1 4 ? -19.031 26.980 6.380 1.00 21.79 4 TRP B C 1
ATOM 3310 O O . TRP B 1 4 ? -19.145 26.689 7.576 1.00 25.94 4 TRP B O 1
ATOM 3331 N N . ASN B 1 5 ? -19.866 26.517 5.450 1.00 27.12 5 ASN B N 1
ATOM 3332 C CA . ASN B 1 5 ? -21.108 25.820 5.785 1.00 28.16 5 ASN B CA 1
ATOM 3333 C C . ASN B 1 5 ? -20.845 24.336 6.047 1.00 23.65 5 ASN B C 1
ATOM 3334 O O . ASN B 1 5 ? -21.343 23.444 5.361 1.00 25.89 5 ASN B O 1
ATOM 3345 N N . GLN B 1 6 ? -20.041 24.086 7.074 1.00 23.16 6 GLN B N 1
ATOM 3346 C CA . GLN B 1 6 ? -19.625 22.733 7.402 1.00 32.04 6 GLN B CA 1
ATOM 3347 C C . GLN B 1 6 ? -19.424 22.629 8.904 1.00 34.21 6 GLN B C 1
ATOM 3348 O O . GLN B 1 6 ? -18.972 23.586 9.540 1.00 30.30 6 GLN B O 1
ATOM 3362 N N . PHE B 1 7 ? -19.785 21.472 9.461 1.00 22.74 7 PHE B N 1
ATOM 3363 C CA . PHE B 1 7 ? -19.483 21.120 10.839 1.00 22.02 7 PHE B CA 1
ATOM 3364 C C . PHE B 1 7 ? -18.610 19.874 10.834 1.00 24.29 7 PHE B C 1
ATOM 3365 O O . PHE B 1 7 ? -18.783 18.991 9.987 1.00 27.24 7 PHE B O 1
ATOM 3382 N N . PHE B 1 8 ? -17.667 19.810 11.769 1.00 24.61 8 PHE B N 1
ATOM 3383 C CA . PHE B 1 8 ? -16.752 18.680 11.890 1.00 26.81 8 PHE B CA 1
ATOM 3384 C C . PHE B 1 8 ? -17.048 17.948 13.193 1.00 34.25 8 PHE B C 1
ATOM 3385 O O . PHE B 1 8 ? -16.934 18.529 14.278 1.00 34.83 8 PHE B O 1
ATOM 3402 N N . LEU B 1 9 ? -17.421 16.675 13.080 1.00 26.12 9 LEU B N 1
ATOM 3403 C CA . LEU B 1 9 ? -18.001 15.918 14.184 1.00 20.66 9 LEU B CA 1
ATOM 3404 C C . LEU B 1 9 ? -17.194 14.649 14.410 1.00 23.05 9 LEU B C 1
ATOM 3405 O O . LEU B 1 9 ? -17.119 13.793 13.522 1.00 20.54 9 LEU B O 1
ATOM 3421 N N . LEU B 1 10 ? -16.627 14.507 15.606 1.00 21.12 10 LEU B N 1
ATOM 3422 C CA . LEU B 1 10 ? -15.806 13.339 15.906 1.00 21.56 10 LEU B CA 1
ATOM 3423 C C . LEU B 1 10 ? -16.626 12.054 15.865 1.00 24.00 10 LEU B C 1
ATOM 3424 O O . LEU B 1 10 ? -17.720 11.978 16.430 1.00 21.96 10 LEU B O 1
ATOM 3440 N N . GLU B 1 11 ? -16.076 11.028 15.221 1.00 21.71 11 GLU B N 1
ATOM 3441 C CA . GLU B 1 11 ? -16.722 9.724 15.224 1.00 20.80 11 GLU B CA 1
ATOM 3442 C C . GLU B 1 11 ? -16.579 9.042 16.583 1.00 24.51 11 GLU B C 1
ATOM 3443 O O . GLU B 1 11 ? -15.688 9.358 17.379 1.00 21.38 11 GLU B O 1
ATOM 3455 N N . GLU B 1 12 ? -17.499 8.102 16.842 1.00 25.20 12 GLU B N 1
ATOM 3456 C CA . GLU B 1 12 ? -17.400 7.126 17.933 1.00 25.31 12 GLU B CA 1
ATOM 3457 C C . GLU B 1 12 ? -17.567 7.780 19.309 1.00 24.56 12 GLU B C 1
ATOM 3458 O O . GLU B 1 12 ? -16.936 7.380 20.289 1.00 23.51 12 GLU B O 1
ATOM 3470 N N . TYR B 1 13 ? -18.461 8.758 19.386 1.00 27.85 13 TYR B N 1
ATOM 3471 C CA . TYR B 1 13 ? -18.754 9.444 20.638 1.00 27.45 13 TYR B CA 1
ATOM 3472 C C . TYR B 1 13 ? -19.422 8.498 21.633 1.00 22.71 13 TYR B C 1
ATOM 3473 O O . TYR B 1 13 ? -20.356 7.770 21.283 1.00 27.96 13 TYR B O 1
ATOM 3491 N N . THR B 1 14 ? -18.946 8.519 22.883 1.00 25.23 14 THR B N 1
ATOM 3492 C CA . THR B 1 14 ? -19.466 7.650 23.935 1.00 32.01 14 THR B CA 1
ATOM 3493 C C . THR B 1 14 ? -19.884 8.430 25.177 1.00 39.83 14 THR B C 1
ATOM 3494 O O . THR B 1 14 ? -19.942 7.852 26.266 1.00 37.31 14 THR B O 1
ATOM 3505 N N . GLY B 1 15 ? -20.162 9.724 25.049 1.00 28.65 15 GLY B N 1
ATOM 3506 C CA . GLY B 1 15 ? -20.583 10.504 26.196 1.00 33.34 15 GLY B CA 1
ATOM 3507 C C . GLY B 1 15 ? -21.966 10.115 26.689 1.00 35.69 15 GLY B C 1
ATOM 3508 O O . GLY B 1 15 ? -22.708 9.367 26.051 1.00 43.09 15 GLY B O 1
ATOM 3512 N N . SER B 1 16 ? -22.317 10.649 27.863 1.00 29.59 16 SER B N 1
ATOM 3513 C CA . SER B 1 16 ? -23.600 10.354 28.489 1.00 42.83 16 SER B CA 1
ATOM 3514 C C . SER B 1 16 ? -24.711 11.307 28.063 1.00 43.32 16 SER B C 1
ATOM 3515 O O . SER B 1 16 ? -25.889 10.984 28.255 1.00 39.02 16 SER B O 1
ATOM 3523 N N . ASP B 1 17 ? -24.373 12.465 27.508 1.00 36.38 17 ASP B N 1
ATOM 3524 C CA . ASP B 1 17 ? -25.349 13.367 26.910 1.00 36.87 17 ASP B CA 1
ATOM 3525 C C . ASP B 1 17 ? -25.093 13.468 25.411 1.00 25.09 17 ASP B C 1
ATOM 3526 O O . ASP B 1 17 ? -24.062 13.025 24.904 1.00 27.23 17 ASP B O 1
ATOM 3535 N N . TYR B 1 18 ? -26.058 14.052 24.700 1.00 24.06 18 TYR B N 1
ATOM 3536 C CA . TYR B 1 18 ? -25.955 14.150 23.248 1.00 25.48 18 TYR B CA 1
ATOM 3537 C C . TYR B 1 18 ? -24.686 14.888 22.836 1.00 26.34 18 TYR B C 1
ATOM 3538 O O . TYR B 1 18 ? -24.309 15.904 23.427 1.00 25.34 18 TYR B O 1
ATOM 3556 N N . GLN B 1 19 ? -24.043 14.379 21.791 1.00 23.28 19 GLN B N 1
ATOM 3557 C CA . GLN B 1 19 ? -22.868 15.024 21.226 1.00 20.72 19 GLN B CA 1
ATOM 3558 C C . GLN B 1 19 ? -23.248 16.338 20.551 1.00 20.40 19 GLN B C 1
ATOM 3559 O O . GLN B 1 19 ? -24.139 16.376 19.697 1.00 20.87 19 GLN B O 1
ATOM 3573 N N . TYR B 1 20 ? -22.554 17.412 20.912 1.00 22.43 20 TYR B N 1
ATOM 3574 C CA . TYR B 1 20 ? -22.809 18.715 20.308 1.00 23.06 20 TYR B CA 1
ATOM 3575 C C . TYR B 1 20 ? -22.185 18.795 18.916 1.00 23.65 20 TYR B C 1
ATOM 3576 O O . TYR B 1 20 ? -21.019 18.428 18.723 1.00 23.69 20 TYR B O 1
ATOM 3594 N N . VAL B 1 21 ? -22.956 19.288 17.953 1.00 20.01 21 VAL B N 1
ATOM 3595 C CA . VAL B 1 21 ? -22.489 19.461 16.579 1.00 19.40 21 VAL B CA 1
ATOM 3596 C C . VAL B 1 21 ? -22.062 20.898 16.314 1.00 25.80 21 VAL B C 1
ATOM 3597 O O . VAL B 1 21 ? -20.980 21.142 15.783 1.00 24.41 21 VAL B O 1
ATOM 3610 N N . GLY B 1 22 ? -22.905 21.855 16.669 1.00 21.45 22 GLY B N 1
ATOM 3611 C CA . GLY B 1 22 ? -22.676 23.240 16.317 1.00 25.19 22 GLY B CA 1
ATOM 3612 C C . GLY B 1 22 ? -23.986 24.001 16.352 1.00 25.02 22 GLY B C 1
ATOM 3613 O O . GLY B 1 22 ? -25.003 23.504 16.834 1.00 23.39 22 GLY B O 1
ATOM 3617 N N . LYS B 1 23 ? -23.940 25.218 15.820 1.00 25.78 23 LYS B N 1
ATOM 3618 C CA . LYS B 1 23 ? -25.058 26.143 15.933 1.00 23.31 23 LYS B CA 1
ATOM 3619 C C . LYS B 1 23 ? -25.353 26.779 14.583 1.00 28.93 23 LYS B C 1
ATOM 3620 O O . LYS B 1 23 ? -24.458 27.358 13.959 1.00 28.41 23 LYS B O 1
ATOM 3639 N N . LEU B 1 24 ? -26.600 26.655 14.133 1.00 26.06 24 LEU B N 1
ATOM 3640 C CA . LEU B 1 24 ? -27.106 27.493 13.057 1.00 25.94 24 LEU B CA 1
ATOM 3641 C C . LEU B 1 24 ? -27.527 28.831 13.635 1.00 26.82 24 LEU B C 1
ATOM 3642 O O . LEU B 1 24 ? -28.096 28.891 14.729 1.00 27.83 24 LEU B O 1
ATOM 3658 N N . HIS B 1 25 ? -27.279 29.906 12.897 1.00 27.68 25 HIS B N 1
ATOM 3659 C CA . HIS B 1 25 ? -27.748 31.181 13.411 1.00 26.39 25 HIS B CA 1
ATOM 3660 C C . HIS B 1 25 ? -27.807 32.235 12.318 1.00 27.05 25 HIS B C 1
ATOM 3661 O O . HIS B 1 25 ? -26.975 32.269 11.407 1.00 28.01 25 HIS B O 1
ATOM 3675 N N . SER B 1 26 ? -28.810 33.096 12.443 1.00 29.79 26 SER B N 1
ATOM 3676 C CA . SER B 1 26 ? -28.973 34.270 11.602 1.00 31.79 26 SER B CA 1
ATOM 3677 C C . SER B 1 26 ? -28.496 35.485 12.382 1.00 29.13 26 SER B C 1
ATOM 3678 O O . SER B 1 26 ? -28.868 35.660 13.548 1.00 33.29 26 SER B O 1
ATOM 3686 N N . ASP B 1 27 ? -27.681 36.327 11.746 1.00 35.56 27 ASP B N 1
ATOM 3687 C CA . ASP B 1 27 ? -27.149 37.488 12.452 1.00 42.91 27 ASP B CA 1
ATOM 3688 C C . ASP B 1 27 ? -28.170 38.607 12.600 1.00 54.62 27 ASP B C 1
ATOM 3689 O O . ASP B 1 27 ? -27.826 39.671 13.123 1.00 48.12 27 ASP B O 1
ATOM 3698 N N . GLN B 1 28 ? -29.405 38.399 12.152 1.00 37.20 28 GLN B N 1
ATOM 3699 C CA . GLN B 1 28 ? -30.504 39.305 12.455 1.00 45.28 28 GLN B CA 1
ATOM 3700 C C . GLN B 1 28 ? -31.444 38.733 13.511 1.00 47.59 28 GLN B C 1
ATOM 3701 O O . GLN B 1 28 ? -32.461 39.361 13.829 1.00 43.92 28 GLN B O 1
ATOM 3715 N N . ASP B 1 29 ? -31.115 37.570 14.072 1.00 35.45 29 ASP B N 1
ATOM 3716 C CA . ASP B 1 29 ? -31.860 36.997 15.187 1.00 35.50 29 ASP B CA 1
ATOM 3717 C C . ASP B 1 29 ? -31.623 37.845 16.428 1.00 31.75 29 ASP B C 1
ATOM 3718 O O . ASP B 1 29 ? -30.524 37.841 16.990 1.00 41.88 29 ASP B O 1
ATOM 3727 N N . ARG B 1 30 ? -32.653 38.557 16.872 1.00 38.51 30 ARG B N 1
ATOM 3728 C CA . ARG B 1 30 ? -32.522 39.423 18.035 1.00 41.90 30 ARG B CA 1
ATOM 3729 C C . ARG B 1 30 ? -32.591 38.660 19.354 1.00 51.65 30 ARG B C 1
ATOM 3730 O O . ARG B 1 30 ? -32.558 39.290 20.417 1.00 47.04 30 ARG B O 1
ATOM 3751 N N . GLY B 1 31 ? -32.672 37.332 19.316 1.00 46.11 31 GLY B N 1
ATOM 3752 C CA . GLY B 1 31 ? -32.761 36.555 20.537 1.00 64.21 31 GLY B CA 1
ATOM 3753 C C . GLY B 1 31 ? -34.066 36.712 21.281 1.00 63.77 31 GLY B C 1
ATOM 3754 O O . GLY B 1 31 ? -34.111 36.484 22.494 1.00 48.64 31 GLY B O 1
ATOM 3758 N N . ASP B 1 32 ? -35.137 37.091 20.586 1.00 39.45 32 ASP B N 1
ATOM 3759 C CA . ASP B 1 32 ? -36.427 37.358 21.208 1.00 37.64 32 ASP B CA 1
ATOM 3760 C C . ASP B 1 32 ? -37.452 36.261 20.945 1.00 47.05 32 ASP B C 1
ATOM 3761 O O . ASP B 1 32 ? -38.643 36.468 21.203 1.00 46.82 32 ASP B O 1
ATOM 3770 N N . GLY B 1 33 ? -37.027 35.107 20.436 1.00 43.49 33 GLY B N 1
ATOM 3771 C CA . GLY B 1 33 ? -37.946 34.020 20.166 1.00 47.81 33 GLY B CA 1
ATOM 3772 C C . GLY B 1 33 ? -38.755 34.164 18.897 1.00 49.03 33 GLY B C 1
ATOM 3773 O O . GLY B 1 33 ? -39.689 33.382 18.687 1.00 47.18 33 GLY B O 1
ATOM 3777 N N . SER B 1 34 ? -38.432 35.135 18.042 1.00 40.83 34 SER B N 1
ATOM 3778 C CA . SER B 1 34 ? -39.192 35.334 16.816 1.00 40.47 34 SER B CA 1
ATOM 3779 C C . SER B 1 34 ? -38.794 34.362 15.711 1.00 38.65 34 SER B C 1
ATOM 3780 O O . SER B 1 34 ? -39.577 34.153 14.778 1.00 50.61 34 SER B O 1
ATOM 3788 N N . LEU B 1 35 ? -37.609 33.764 15.792 1.00 32.95 35 LEU B N 1
ATOM 3789 C CA . LEU B 1 35 ? -37.134 32.850 14.764 1.00 32.27 35 LEU B CA 1
ATOM 3790 C C . LEU B 1 35 ? -37.407 31.399 15.137 1.00 35.33 35 LEU B C 1
ATOM 3791 O O . LEU B 1 35 ? -37.524 31.045 16.314 1.00 32.68 35 LEU B O 1
ATOM 3807 N N . LYS B 1 36 ? -37.500 30.564 14.102 1.00 29.89 36 LYS B N 1
ATOM 3808 C CA . LYS B 1 36 ? -37.558 29.113 14.228 1.00 36.91 36 LYS B CA 1
ATOM 3809 C C . LYS B 1 36 ? -36.518 28.531 13.282 1.00 32.70 36 LYS B C 1
ATOM 3810 O O . LYS B 1 36 ? -36.544 28.815 12.081 1.00 28.65 36 LYS B O 1
ATOM 3829 N N . TYR B 1 37 ? -35.593 27.739 13.818 1.00 26.17 37 TYR B N 1
ATOM 3830 C CA . TYR B 1 37 ? -34.541 27.120 13.020 1.00 27.46 37 TYR B CA 1
ATOM 3831 C C . TYR B 1 37 ? -34.951 25.695 12.675 1.00 25.56 37 TYR B C 1
ATOM 3832 O O . TYR B 1 37 ? -35.418 24.953 13.547 1.00 31.91 37 TYR B O 1
ATOM 3850 N N . ILE B 1 38 ? -34.776 25.315 11.407 1.00 29.68 38 ILE B N 1
ATOM 3851 C CA . ILE B 1 38 ? -35.315 24.066 10.876 1.00 25.97 38 ILE B CA 1
ATOM 3852 C C . ILE B 1 38 ? -34.225 23.306 10.134 1.00 28.14 38 ILE B C 1
ATOM 3853 O O . ILE B 1 38 ? -33.501 23.885 9.314 1.00 24.98 38 ILE B O 1
ATOM 3869 N N . LEU B 1 39 ? -34.142 22.003 10.395 1.00 26.02 39 LEU B N 1
ATOM 3870 C CA . LEU B 1 39 ? -33.265 21.088 9.680 1.00 23.16 39 LEU B CA 1
ATOM 3871 C C . LEU B 1 39 ? -34.053 20.255 8.680 1.00 28.46 39 LEU B C 1
ATOM 3872 O O . LEU B 1 39 ? -35.195 19.864 8.929 1.00 30.04 39 LEU B O 1
ATOM 3888 N N . SER B 1 40 ? -33.415 19.968 7.551 1.00 29.27 40 SER B N 1
ATOM 3889 C CA . SER B 1 40 ? -33.912 18.977 6.612 1.00 27.32 40 SER B CA 1
ATOM 3890 C C . SER B 1 40 ? -32.710 18.275 5.997 1.00 30.12 40 SER B C 1
ATOM 3891 O O . SER B 1 40 ? -31.558 18.649 6.231 1.00 26.66 40 SER B O 1
ATOM 3899 N N . GLY B 1 41 ? -32.980 17.240 5.219 1.00 28.16 41 GLY B N 1
ATOM 3900 C CA . GLY B 1 41 ? -31.925 16.485 4.587 1.00 27.81 41 GLY B CA 1
ATOM 3901 C C . GLY B 1 41 ? -31.553 15.220 5.337 1.00 27.95 41 GLY B C 1
ATOM 3902 O O . GLY B 1 41 ? -32.330 14.645 6.099 1.00 27.02 41 GLY B O 1
ATOM 3906 N N . ASP B 1 42 ? -30.310 14.797 5.118 1.00 28.42 42 ASP B N 1
ATOM 3907 C CA . ASP B 1 42 ? -29.880 13.439 5.433 1.00 27.28 42 ASP B CA 1
ATOM 3908 C C . ASP B 1 42 ? -29.645 13.311 6.934 1.00 27.72 42 ASP B C 1
ATOM 3909 O O . ASP B 1 42 ? -28.684 13.873 7.470 1.00 25.90 42 ASP B O 1
ATOM 3918 N N . GLY B 1 43 ? -30.522 12.566 7.608 1.00 28.54 43 GLY B N 1
ATOM 3919 C CA . GLY B 1 43 ? -30.463 12.393 9.043 1.00 30.99 43 GLY B CA 1
ATOM 3920 C C . GLY B 1 43 ? -31.203 13.441 9.843 1.00 26.99 43 GLY B C 1
ATOM 3921 O O . GLY B 1 43 ? -31.187 13.373 11.080 1.00 24.86 43 GLY B O 1
ATOM 3925 N N . ALA B 1 44 ? -31.862 14.393 9.183 1.00 27.60 44 ALA B N 1
ATOM 3926 C CA . ALA B 1 44 ? -32.502 15.504 9.876 1.00 26.64 44 ALA B CA 1
ATOM 3927 C C . ALA B 1 44 ? -33.650 15.015 10.749 1.00 26.07 44 ALA B C 1
ATOM 3928 O O . ALA B 1 44 ? -34.534 14.289 10.285 1.00 28.58 44 ALA B O 1
ATOM 3935 N N . GLY B 1 45 ? -33.652 15.443 12.014 1.00 24.26 45 GLY B N 1
ATOM 3936 C CA . GLY B 1 45 ? -34.663 15.041 12.970 1.00 27.45 45 GLY B CA 1
ATOM 3937 C C . GLY B 1 45 ? -34.454 13.665 13.561 1.00 26.58 45 GLY B C 1
ATOM 3938 O O . GLY B 1 45 ? -35.052 13.349 14.599 1.00 25.61 45 GLY B O 1
ATOM 3942 N N . ASP B 1 46 ? -33.606 12.849 12.937 1.00 25.67 46 ASP B N 1
ATOM 3943 C CA . ASP B 1 46 ? -33.351 11.479 13.355 1.00 28.05 46 ASP B CA 1
ATOM 3944 C C . ASP B 1 46 ? -31.962 11.377 13.990 1.00 25.01 46 ASP B C 1
ATOM 3945 O O . ASP B 1 46 ? -31.851 11.264 15.212 1.00 28.09 46 ASP B O 1
ATOM 3954 N N . LEU B 1 47 ? -30.904 11.423 13.183 1.00 23.25 47 LEU B N 1
ATOM 3955 C CA . LEU B 1 47 ? -29.541 11.428 13.709 1.00 24.82 47 LEU B CA 1
ATOM 3956 C C . LEU B 1 47 ? -29.132 12.794 14.239 1.00 25.10 47 LEU B C 1
ATOM 3957 O O . LEU B 1 47 ? -28.337 12.877 15.182 1.00 21.72 47 LEU B O 1
ATOM 3973 N N . PHE B 1 48 ? -29.635 13.865 13.632 1.00 21.30 48 PHE B N 1
ATOM 3974 C CA . PHE B 1 48 ? -29.289 15.224 14.016 1.00 20.94 48 PHE B CA 1
ATOM 3975 C C . PHE B 1 48 ? -30.565 15.968 14.367 1.00 21.37 48 PHE B C 1
ATOM 3976 O O . PHE B 1 48 ? -31.494 16.030 13.556 1.00 28.73 48 PHE B O 1
ATOM 3993 N N . ILE B 1 49 ? -30.607 16.520 15.577 1.00 21.43 49 ILE B N 1
ATOM 3994 C CA . ILE B 1 49 ? -31.753 17.276 16.056 1.00 21.94 49 ILE B CA 1
ATOM 3995 C C . ILE B 1 49 ? -31.298 18.698 16.342 1.00 24.80 49 ILE B C 1
ATOM 3996 O O . ILE B 1 49 ? -30.126 18.959 16.615 1.00 24.37 49 ILE B O 1
ATOM 4012 N N . ILE B 1 50 ? -32.247 19.625 16.275 1.00 23.71 50 ILE B N 1
ATOM 4013 C CA . ILE B 1 50 ? -31.953 21.039 16.455 1.00 25.22 50 ILE B CA 1
ATOM 4014 C C . ILE B 1 50 ? -32.872 21.601 17.527 1.00 27.10 50 ILE B C 1
ATOM 4015 O O . ILE B 1 50 ? -34.035 21.200 17.640 1.00 26.23 50 ILE B O 1
ATOM 4031 N N . ASN B 1 51 ? -32.331 22.499 18.340 1.00 25.95 51 ASN B N 1
ATOM 4032 C CA . ASN B 1 51 ? -33.143 23.372 19.176 1.00 26.30 51 ASN B CA 1
ATOM 4033 C C . ASN B 1 51 ? -33.714 24.453 18.268 1.00 25.25 51 ASN B C 1
ATOM 4034 O O . ASN B 1 51 ? -32.976 25.319 17.788 1.00 27.09 51 ASN B O 1
ATOM 4045 N N . GLU B 1 52 ? -35.020 24.392 17.999 1.00 24.95 52 GLU B N 1
ATOM 4046 C CA . GLU B 1 52 ? -35.605 25.318 17.033 1.00 26.62 52 GLU B CA 1
ATOM 4047 C C . GLU B 1 52 ? -35.531 26.766 17.500 1.00 27.29 52 GLU B C 1
ATOM 4048 O O . GLU B 1 52 ? -35.672 27.678 16.677 1.00 27.75 52 GLU B O 1
ATOM 4060 N N . ASN B 1 53 ? -35.313 27.002 18.794 1.00 28.82 53 ASN B N 1
ATOM 4061 C CA . ASN B 1 53 ? -35.237 28.373 19.291 1.00 32.43 53 ASN B CA 1
ATOM 4062 C C . ASN B 1 53 ? -33.832 28.952 19.163 1.00 30.20 53 ASN B C 1
ATOM 4063 O O . ASN B 1 53 ? -33.677 30.146 18.887 1.00 30.46 53 ASN B O 1
ATOM 4074 N N . THR B 1 54 ? -32.798 28.131 19.364 1.00 30.96 54 THR B N 1
ATOM 4075 C CA . THR B 1 54 ? -31.427 28.623 19.387 1.00 26.50 54 THR B CA 1
ATOM 4076 C C . THR B 1 54 ? -30.613 28.235 18.166 1.00 29.53 54 THR B C 1
ATOM 4077 O O . THR B 1 54 ? -29.608 28.895 17.885 1.00 27.63 54 THR B O 1
ATOM 4088 N N . GLY B 1 55 ? -31.000 27.185 17.449 1.00 23.89 55 GLY B N 1
ATOM 4089 C CA . GLY B 1 55 ? -30.206 26.691 16.344 1.00 27.19 55 GLY B CA 1
ATOM 4090 C C . GLY B 1 55 ? -29.142 25.676 16.716 1.00 26.70 55 GLY B C 1
ATOM 4091 O O . GLY B 1 55 ? -28.417 25.211 15.826 1.00 22.30 55 GLY B O 1
ATOM 4095 N N . ASP B 1 56 ? -29.025 25.318 17.995 1.00 24.94 56 ASP B N 1
ATOM 4096 C CA . ASP B 1 56 ? -28.029 24.339 18.419 1.00 26.82 56 ASP B CA 1
ATOM 4097 C C . ASP B 1 56 ? -28.363 22.957 17.866 1.00 25.09 56 ASP B C 1
ATOM 4098 O O . ASP B 1 56 ? -29.502 22.490 17.972 1.00 28.19 56 ASP B O 1
ATOM 4107 N N . ILE B 1 57 ? -27.359 22.291 17.301 1.00 21.01 57 ILE B N 1
ATOM 4108 C CA . ILE B 1 57 ? -27.518 20.970 16.700 1.00 20.84 57 ILE B CA 1
ATOM 4109 C C . ILE B 1 57 ? -26.795 19.941 17.555 1.00 21.20 57 ILE B C 1
ATOM 4110 O O . ILE B 1 57 ? -25.636 20.148 17.938 1.00 23.20 57 ILE B O 1
ATOM 4126 N N . GLN B 1 58 ? -27.464 18.813 17.810 1.00 20.58 58 GLN B N 1
ATOM 4127 C CA . GLN B 1 58 ? -26.883 17.667 18.495 1.00 21.69 58 GLN B CA 1
ATOM 4128 C C . GLN B 1 58 ? -27.027 16.414 17.638 1.00 20.47 58 GLN B C 1
ATOM 4129 O O . GLN B 1 58 ? -27.917 16.310 16.790 1.00 23.47 58 GLN B O 1
ATOM 4143 N N . ALA B 1 59 ? -26.138 15.454 17.868 1.00 20.38 59 ALA B N 1
ATOM 4144 C CA . ALA B 1 59 ? -26.246 14.134 17.264 1.00 20.51 59 ALA B CA 1
ATOM 4145 C C . ALA B 1 59 ? -26.834 13.169 18.288 1.00 21.08 59 ALA B C 1
ATOM 4146 O O . ALA B 1 59 ? -26.503 13.235 19.474 1.00 21.63 59 ALA B O 1
ATOM 4153 N N . THR B 1 60 ? -27.719 12.285 17.831 1.00 21.49 60 THR B N 1
ATOM 4154 C CA . THR B 1 60 ? -28.473 11.434 18.745 1.00 22.20 60 THR B CA 1
ATOM 4155 C C . THR B 1 60 ? -27.875 10.051 18.915 1.00 22.55 60 THR B C 1
ATOM 4156 O O . THR B 1 60 ? -28.373 9.280 19.742 1.00 23.26 60 THR B O 1
ATOM 4167 N N . LYS B 1 61 ? -26.853 9.697 18.144 1.00 22.21 61 LYS B N 1
ATOM 4168 C CA . LYS B 1 61 ? -26.244 8.396 18.338 1.00 28.07 61 LYS B CA 1
ATOM 4169 C C . LYS B 1 61 ? -24.792 8.439 17.900 1.00 23.41 61 LYS B C 1
ATOM 4170 O O . LYS B 1 61 ? -24.350 9.338 17.177 1.00 21.59 61 LYS B O 1
ATOM 4189 N N . ARG B 1 62 ? -24.062 7.443 18.375 1.00 22.78 62 ARG B N 1
ATOM 4190 C CA . ARG B 1 62 ? -22.661 7.274 18.033 1.00 22.50 62 ARG B CA 1
ATOM 4191 C C . ARG B 1 62 ? -22.507 7.011 16.539 1.00 24.11 62 ARG B C 1
ATOM 4192 O O . ARG B 1 62 ? -23.173 6.136 15.980 1.00 23.06 62 ARG B O 1
ATOM 4213 N N . LEU B 1 63 ? -21.631 7.774 15.890 1.00 24.73 63 LEU B N 1
ATOM 4214 C CA . LEU B 1 63 ? -21.423 7.660 14.455 1.00 25.00 63 LEU B CA 1
ATOM 4215 C C . LEU B 1 63 ? -20.044 7.084 14.144 1.00 24.55 63 LEU B C 1
ATOM 4216 O O . LEU B 1 63 ? -19.072 7.304 14.872 1.00 26.76 63 LEU B O 1
ATOM 4232 N N . ASP B 1 64 ? -19.975 6.350 13.039 1.00 23.11 64 ASP B N 1
ATOM 4233 C CA . ASP B 1 64 ? -18.777 5.624 12.625 1.00 22.72 64 ASP B CA 1
ATOM 4234 C C . ASP B 1 64 ? -18.363 6.149 11.259 1.00 22.47 64 ASP B C 1
ATOM 4235 O O . ASP B 1 64 ? -19.084 5.958 10.275 1.00 24.12 64 ASP B O 1
ATOM 4244 N N . ARG B 1 65 ? -17.205 6.817 11.199 1.00 22.14 65 ARG B N 1
ATOM 4245 C CA . ARG B 1 65 ? -16.745 7.384 9.935 1.00 22.00 65 ARG B CA 1
ATOM 4246 C C . ARG B 1 65 ? -16.563 6.298 8.885 1.00 25.41 65 ARG B C 1
ATOM 4247 O O . ARG B 1 65 ? -16.825 6.522 7.698 1.00 27.64 65 ARG B O 1
ATOM 4268 N N . GLU B 1 66 ? -16.101 5.119 9.304 1.00 23.49 66 GLU B N 1
ATOM 4269 C CA . GLU B 1 66 ? -15.862 4.030 8.368 1.00 24.42 66 GLU B CA 1
ATOM 4270 C C . GLU B 1 66 ? -17.160 3.478 7.792 1.00 25.54 66 GLU B C 1
ATOM 4271 O O . GLU B 1 66 ? -17.127 2.799 6.761 1.00 25.92 66 GLU B O 1
ATOM 4283 N N . GLU B 1 67 ? -18.298 3.749 8.433 1.00 28.07 67 GLU B N 1
ATOM 4284 C CA . GLU B 1 67 ? -19.598 3.390 7.881 1.00 26.99 67 GLU B CA 1
ATOM 4285 C C . GLU B 1 67 ? -20.112 4.468 6.931 1.00 29.74 67 GLU B C 1
ATOM 4286 O O . GLU B 1 67 ? -20.587 4.164 5.833 1.00 29.33 67 GLU B O 1
ATOM 4298 N N . LYS B 1 68 ? -20.011 5.729 7.337 1.00 23.34 68 LYS B N 1
ATOM 4299 C CA . LYS B 1 68 ? -20.528 6.835 6.544 1.00 22.91 68 LYS B CA 1
ATOM 4300 C C . LYS B 1 68 ? -19.788 8.109 6.933 1.00 22.10 68 LYS B C 1
ATOM 4301 O O . LYS B 1 68 ? -19.857 8.530 8.097 1.00 28.57 68 LYS B O 1
ATOM 4320 N N . PRO B 1 69 ? -19.067 8.754 5.996 1.00 22.92 69 PRO B N 1
ATOM 4321 C CA . PRO B 1 69 ? -18.157 9.839 6.387 1.00 21.47 69 PRO B CA 1
ATOM 4322 C C . PRO B 1 69 ? -18.745 11.243 6.348 1.00 25.24 69 PRO B C 1
ATOM 4323 O O . PRO B 1 69 ? -18.138 12.169 6.900 1.00 24.01 69 PRO B O 1
ATOM 4334 N N . VAL B 1 70 ? -19.888 11.444 5.695 1.00 24.04 70 VAL B N 1
ATOM 4335 C CA . VAL B 1 70 ? -20.406 12.794 5.513 1.00 20.75 70 VAL B CA 1
ATOM 4336 C C . VAL B 1 70 ? -21.915 12.752 5.314 1.00 22.57 70 VAL B C 1
ATOM 4337 O O . VAL B 1 70 ? -22.462 11.814 4.726 1.00 24.75 70 VAL B O 1
ATOM 4350 N N . TYR B 1 71 ? -22.585 13.789 5.813 1.00 22.70 71 TYR B N 1
ATOM 4351 C CA . TYR B 1 71 ? -24.025 13.960 5.676 1.00 20.84 71 TYR B CA 1
ATOM 4352 C C . TYR B 1 71 ? -24.307 15.342 5.109 1.00 24.25 71 TYR B C 1
ATOM 4353 O O . TYR B 1 71 ? -23.727 16.333 5.560 1.00 27.12 71 TYR B O 1
ATOM 4371 N N . ILE B 1 72 ? -25.209 15.404 4.134 1.00 23.04 72 ILE B N 1
ATOM 4372 C CA . ILE B 1 72 ? -25.602 16.656 3.496 1.00 21.59 72 ILE B CA 1
ATOM 4373 C C . ILE B 1 72 ? -26.975 17.030 4.025 1.00 26.03 72 ILE B C 1
ATOM 4374 O O . ILE B 1 72 ? -27.938 16.271 3.862 1.00 22.75 72 ILE B O 1
ATOM 4390 N N . LEU B 1 73 ? -27.071 18.205 4.638 1.00 24.76 73 LEU B N 1
ATOM 4391 C CA . LEU B 1 73 ? -28.315 18.685 5.219 1.00 27.00 73 LEU B CA 1
ATOM 4392 C C . LEU B 1 73 ? -28.643 20.057 4.647 1.00 23.18 73 LEU B C 1
ATOM 4393 O O . LEU B 1 73 ? -27.858 20.653 3.904 1.00 24.85 73 LEU B O 1
ATOM 4409 N N . ARG B 1 74 ? -29.818 20.565 5.003 1.00 25.22 74 ARG B N 1
ATOM 4410 C CA . ARG B 1 74 ? -30.210 21.916 4.643 1.00 27.80 74 ARG B CA 1
ATOM 4411 C C . ARG B 1 74 ? -30.728 22.634 5.879 1.00 26.31 74 ARG B C 1
ATOM 4412 O O . ARG B 1 74 ? -31.362 22.031 6.750 1.00 26.19 74 ARG B O 1
ATOM 4433 N N . ALA B 1 75 ? -30.446 23.933 5.935 1.00 23.16 75 ALA B N 1
ATOM 4434 C CA . ALA B 1 75 ? -30.832 24.801 7.037 1.00 24.55 75 ALA B CA 1
ATOM 4435 C C . ALA B 1 75 ? -31.886 25.798 6.577 1.00 27.51 75 ALA B C 1
ATOM 4436 O O . ALA B 1 75 ? -31.769 26.383 5.494 1.00 27.12 75 ALA B O 1
ATOM 4443 N N . GLN B 1 76 ? -32.905 26.004 7.407 1.00 28.59 76 GLN B N 1
ATOM 4444 C CA . GLN B 1 76 ? -33.870 27.068 7.193 1.00 28.91 76 GLN B CA 1
ATOM 4445 C C . GLN B 1 76 ? -34.047 27.868 8.473 1.00 29.92 76 GLN B C 1
ATOM 4446 O O . GLN B 1 76 ? -33.881 27.353 9.581 1.00 26.65 76 GLN B O 1
ATOM 4460 N N . ALA B 1 77 ? -34.396 29.138 8.301 1.00 30.81 77 ALA B N 1
ATOM 4461 C CA . ALA B 1 77 ? -34.698 30.027 9.414 1.00 31.45 77 ALA B CA 1
ATOM 4462 C C . ALA B 1 77 ? -35.931 30.821 9.025 1.00 33.01 77 ALA B C 1
ATOM 4463 O O . ALA B 1 77 ? -35.894 31.580 8.051 1.00 32.78 77 ALA B O 1
ATOM 4470 N N . VAL B 1 78 ? -37.020 30.632 9.761 1.00 34.30 78 VAL B N 1
ATOM 4471 C CA . VAL B 1 78 ? -38.299 31.213 9.388 1.00 30.26 78 VAL B CA 1
ATOM 4472 C C . VAL B 1 78 ? -38.846 32.031 10.547 1.00 31.22 78 VAL B C 1
ATOM 4473 O O . VAL B 1 78 ? -38.532 31.789 11.718 1.00 33.36 78 VAL B O 1
ATOM 4486 N N . ASN B 1 79 ? -39.661 33.020 10.198 1.00 32.42 79 ASN B N 1
ATOM 4487 C CA . ASN B 1 79 ? -40.428 33.764 11.185 1.00 35.71 79 ASN B CA 1
ATOM 4488 C C . ASN B 1 79 ? -41.429 32.838 11.856 1.00 33.52 79 ASN B C 1
ATOM 4489 O O . ASN B 1 79 ? -42.257 32.210 11.188 1.00 43.34 79 ASN B O 1
ATOM 4500 N N . ARG B 1 80 ? -41.351 32.762 13.183 1.00 37.97 80 ARG B N 1
ATOM 4501 C CA . ARG B 1 80 ? -42.198 31.848 13.939 1.00 43.35 80 ARG B CA 1
ATOM 4502 C C . ARG B 1 80 ? -43.676 32.081 13.649 1.00 39.69 80 ARG B C 1
ATOM 4503 O O . ARG B 1 80 ? -44.446 31.125 13.511 1.00 50.07 80 ARG B O 1
ATOM 4524 N N . ARG B 1 81 ? -44.090 33.346 13.540 1.00 36.43 81 ARG B N 1
ATOM 4525 C CA . ARG B 1 81 ? -45.511 33.663 13.466 1.00 40.14 81 ARG B CA 1
ATOM 4526 C C . ARG B 1 81 ? -46.100 33.440 12.079 1.00 47.00 81 ARG B C 1
ATOM 4527 O O . ARG B 1 81 ? -47.304 33.196 11.963 1.00 48.53 81 ARG B O 1
ATOM 4548 N N . THR B 1 82 ? -45.287 33.530 11.025 1.00 41.64 82 THR B N 1
ATOM 4549 C CA . THR B 1 82 ? -45.779 33.403 9.659 1.00 39.36 82 THR B CA 1
ATOM 4550 C C . THR B 1 82 ? -45.296 32.150 8.946 1.00 46.82 82 THR B C 1
ATOM 4551 O O . THR B 1 82 ? -45.955 31.706 7.999 1.00 43.22 82 THR B O 1
ATOM 4562 N N . GLY B 1 83 ? -44.171 31.576 9.369 1.00 46.12 83 GLY B N 1
ATOM 4563 C CA . GLY B 1 83 ? -43.569 30.464 8.672 1.00 42.36 83 GLY B CA 1
ATOM 4564 C C . GLY B 1 83 ? -42.700 30.848 7.497 1.00 33.90 83 GLY B C 1
ATOM 4565 O O . GLY B 1 83 ? -42.067 29.965 6.904 1.00 33.75 83 GLY B O 1
ATOM 4569 N N . ARG B 1 84 ? -42.637 32.138 7.140 1.00 36.07 84 ARG B N 1
ATOM 4570 C CA . ARG B 1 84 ? -41.912 32.551 5.951 1.00 35.21 84 ARG B CA 1
ATOM 4571 C C . ARG B 1 84 ? -40.422 32.722 6.246 1.00 49.08 84 ARG B C 1
ATOM 4572 O O . ARG B 1 84 ? -40.036 33.034 7.374 1.00 36.57 84 ARG B O 1
ATOM 4593 N N . PRO B 1 85 ? -39.572 32.538 5.236 1.00 33.73 85 PRO B N 1
ATOM 4594 C CA . PRO B 1 85 ? -38.123 32.509 5.479 1.00 37.30 85 PRO B CA 1
ATOM 4595 C C . PRO B 1 85 ? -37.566 33.864 5.887 1.00 34.24 85 PRO B C 1
ATOM 4596 O O . PRO B 1 85 ? -37.975 34.906 5.372 1.00 36.78 85 PRO B O 1
ATOM 4607 N N . VAL B 1 86 ? -36.615 33.834 6.824 1.00 33.08 86 VAL B N 1
ATOM 4608 C CA . VAL B 1 86 ? -35.859 35.018 7.226 1.00 44.61 86 VAL B CA 1
ATOM 4609 C C . VAL B 1 86 ? -34.466 34.933 6.617 1.00 38.87 86 VAL B C 1
ATOM 4610 O O . VAL B 1 86 ? -33.816 35.955 6.364 1.00 33.84 86 VAL B O 1
ATOM 4623 N N . GLU B 1 87 ? -33.987 33.715 6.408 1.00 35.92 87 GLU B N 1
ATOM 4624 C CA . GLU B 1 87 ? -32.759 33.480 5.669 1.00 36.52 87 GLU B CA 1
ATOM 4625 C C . GLU B 1 87 ? -33.061 32.517 4.532 1.00 42.93 87 GLU B C 1
ATOM 4626 O O . GLU B 1 87 ? -34.002 31.723 4.626 1.00 38.19 87 GLU B O 1
ATOM 4638 N N . PRO B 1 88 ? -32.289 32.556 3.450 1.00 39.40 88 PRO B N 1
ATOM 4639 C CA . PRO B 1 88 ? -32.514 31.586 2.374 1.00 34.90 88 PRO B CA 1
ATOM 4640 C C . PRO B 1 88 ? -32.135 30.186 2.831 1.00 34.85 88 PRO B C 1
ATOM 4641 O O . PRO B 1 88 ? -31.144 29.992 3.538 1.00 37.95 88 PRO B O 1
ATOM 4652 N N . GLU B 1 89 ? -32.951 29.210 2.441 1.00 32.64 89 GLU B N 1
ATOM 4653 C CA . GLU B 1 89 ? -32.614 27.815 2.690 1.00 28.56 89 GLU B CA 1
ATOM 4654 C C . GLU B 1 89 ? -31.226 27.526 2.135 1.00 32.10 89 GLU B C 1
ATOM 4655 O O . GLU B 1 89 ? -30.918 27.886 0.996 1.00 30.99 89 GLU B O 1
ATOM 4667 N N . SER B 1 90 ? -30.381 26.879 2.940 1.00 27.14 90 SER B N 1
ATOM 4668 C CA A SER B 1 90 ? -28.983 26.701 2.582 0.45 29.69 90 SER B CA 1
ATOM 4669 C CA B SER B 1 90 ? -28.980 26.701 2.586 0.55 29.51 90 SER B CA 1
ATOM 4670 C C . SER B 1 90 ? -28.515 25.298 2.936 1.00 27.46 90 SER B C 1
ATOM 4671 O O . SER B 1 90 ? -28.807 24.788 4.021 1.00 28.65 90 SER B O 1
ATOM 4686 N N . GLU B 1 91 ? -27.780 24.691 2.012 1.00 32.18 91 GLU B N 1
ATOM 4687 C CA . GLU B 1 91 ? -27.165 23.399 2.261 1.00 30.93 91 GLU B CA 1
ATOM 4688 C C . GLU B 1 91 ? -25.973 23.564 3.197 1.00 25.86 91 GLU B C 1
ATOM 4689 O O . GLU B 1 91 ? -25.277 24.581 3.178 1.00 27.34 91 GLU B O 1
ATOM 4701 N N . PHE B 1 92 ? -25.747 22.555 4.034 1.00 23.62 92 PHE B N 1
ATOM 4702 C CA . PHE B 1 92 ? -24.514 22.495 4.802 1.00 23.97 92 PHE B CA 1
ATOM 4703 C C . PHE B 1 92 ? -24.143 21.035 5.024 1.00 24.49 92 PHE B C 1
ATOM 4704 O O . PHE B 1 92 ? -24.957 20.129 4.831 1.00 25.27 92 PHE B O 1
ATOM 4721 N N . ILE B 1 93 ? -22.894 20.827 5.425 1.00 21.36 93 ILE B N 1
ATOM 4722 C CA . ILE B 1 93 ? -22.294 19.502 5.528 1.00 21.30 93 ILE B CA 1
ATOM 4723 C C . ILE B 1 93 ? -21.967 19.212 6.985 1.00 23.52 93 ILE B C 1
ATOM 4724 O O . ILE B 1 93 ? -21.446 20.077 7.697 1.00 24.14 93 ILE B O 1
ATOM 4740 N N . ILE B 1 94 ? -22.262 17.992 7.425 1.00 19.68 94 ILE B N 1
ATOM 4741 C CA . ILE B 1 94 ? -21.729 17.460 8.674 1.00 19.68 94 ILE B CA 1
ATOM 4742 C C . ILE B 1 94 ? -20.714 16.395 8.289 1.00 25.52 94 ILE B C 1
ATOM 4743 O O . ILE B 1 94 ? -21.075 15.331 7.772 1.00 25.06 94 ILE B O 1
ATOM 4759 N N . LYS B 1 95 ? -19.445 16.691 8.531 1.00 22.45 95 LYS B N 1
ATOM 4760 C CA . LYS B 1 95 ? -18.346 15.813 8.164 1.00 21.19 95 LYS B CA 1
ATOM 4761 C C . LYS B 1 95 ? -17.913 15.041 9.400 1.00 20.55 95 LYS B C 1
ATOM 4762 O O . LYS B 1 95 ? -17.676 15.635 10.456 1.00 22.96 95 LYS B O 1
ATOM 4781 N N . ILE B 1 96 ? -17.837 13.723 9.275 1.00 20.88 96 ILE B N 1
ATOM 4782 C CA . ILE B 1 96 ? -17.474 12.863 10.395 1.00 19.71 96 ILE B CA 1
ATOM 4783 C C . ILE B 1 96 ? -15.955 12.752 10.419 1.00 21.52 96 ILE B C 1
ATOM 4784 O O . ILE B 1 96 ? -15.345 12.263 9.462 1.00 25.22 96 ILE B O 1
ATOM 4800 N N . HIS B 1 97 ? -15.346 13.212 11.510 1.00 19.79 97 HIS B N 1
ATOM 4801 C CA . HIS B 1 97 ? -13.895 13.286 11.603 1.00 19.97 97 HIS B CA 1
ATOM 4802 C C . HIS B 1 97 ? -13.317 12.002 12.189 1.00 20.41 97 HIS B C 1
ATOM 4803 O O . HIS B 1 97 ? -13.833 11.463 13.174 1.00 22.76 97 HIS B O 1
ATOM 4817 N N . ASP B 1 98 ? -12.218 11.545 11.590 1.00 20.84 98 ASP B N 1
ATOM 4818 C CA . ASP B 1 98 ? -11.634 10.242 11.897 1.00 21.45 98 ASP B CA 1
ATOM 4819 C C . ASP B 1 98 ? -10.959 10.209 13.268 1.00 21.78 98 ASP B C 1
ATOM 4820 O O . ASP B 1 98 ? -10.349 11.190 13.705 1.00 21.49 98 ASP B O 1
ATOM 4829 N N . ILE B 1 99 ? -11.068 9.057 13.941 1.00 22.12 99 ILE B N 1
ATOM 4830 C CA . ILE B 1 99 ? -10.149 8.665 15.002 1.00 22.67 99 ILE B CA 1
ATOM 4831 C C . ILE B 1 99 ? -9.505 7.344 14.591 1.00 23.53 99 ILE B C 1
ATOM 4832 O O . ILE B 1 99 ? -10.001 6.621 13.722 1.00 23.70 99 ILE B O 1
ATOM 4848 N N . ASN B 1 100 ? -8.378 7.035 15.221 1.00 23.32 100 ASN B N 1
ATOM 4849 C CA . ASN B 1 100 ? -7.659 5.803 14.914 1.00 21.81 100 ASN B CA 1
ATOM 4850 C C . ASN B 1 100 ? -8.279 4.674 15.724 1.00 24.34 100 ASN B C 1
ATOM 4851 O O . ASN B 1 100 ? -7.827 4.358 16.825 1.00 25.79 100 ASN B O 1
ATOM 4862 N N . ASP B 1 101 ? -9.329 4.054 15.178 1.00 28.33 101 ASP B N 1
ATOM 4863 C CA . ASP B 1 101 ? -10.017 2.973 15.877 1.00 23.30 101 ASP B CA 1
ATOM 4864 C C . ASP B 1 101 ? -10.020 1.659 15.098 1.00 22.19 101 ASP B C 1
ATOM 4865 O O . ASP B 1 101 ? -10.743 0.729 15.475 1.00 22.93 101 ASP B O 1
ATOM 4874 N N . ASN B 1 102 ? -9.220 1.543 14.043 1.00 20.90 102 ASN B N 1
ATOM 4875 C CA . ASN B 1 102 ? -9.100 0.300 13.290 1.00 21.22 102 ASN B CA 1
ATOM 4876 C C . ASN B 1 102 ? -7.655 -0.159 13.303 1.00 24.33 102 ASN B C 1
ATOM 4877 O O . ASN B 1 102 ? -6.750 0.625 13.002 1.00 23.05 102 ASN B O 1
ATOM 4888 N N . GLU B 1 103 ? -7.442 -1.422 13.656 1.00 20.99 103 GLU B N 1
ATOM 4889 C CA . GLU B 1 103 ? -6.094 -1.956 13.649 1.00 22.39 103 GLU B CA 1
ATOM 4890 C C . GLU B 1 103 ? -5.723 -2.428 12.244 1.00 18.70 103 GLU B C 1
ATOM 4891 O O . GLU B 1 103 ? -6.600 -2.763 11.445 1.00 22.88 103 GLU B O 1
ATOM 4903 N N . PRO B 1 104 ? -4.434 -2.461 11.920 1.00 20.80 104 PRO B N 1
ATOM 4904 C CA . PRO B 1 104 ? -4.014 -3.103 10.669 1.00 19.45 104 PRO B CA 1
ATOM 4905 C C . PRO B 1 104 ? -4.457 -4.561 10.646 1.00 20.42 104 PRO B C 1
ATOM 4906 O O . PRO B 1 104 ? -4.355 -5.275 11.647 1.00 23.32 104 PRO B O 1
ATOM 4917 N N . ILE B 1 105 ? -4.976 -4.993 9.497 1.00 21.32 105 ILE B N 1
ATOM 4918 C CA . ILE B 1 105 ? -5.474 -6.356 9.311 1.00 21.80 105 ILE B CA 1
ATOM 4919 C C . ILE B 1 105 ? -4.721 -6.975 8.146 1.00 24.00 105 ILE B C 1
ATOM 4920 O O . ILE B 1 105 ? -4.802 -6.483 7.015 1.00 21.61 105 ILE B O 1
ATOM 4936 N N . PHE B 1 106 ? -4.012 -8.065 8.413 1.00 21.68 106 PHE B N 1
ATOM 4937 C CA . PHE B 1 106 ? -3.260 -8.731 7.365 1.00 18.82 106 PHE B CA 1
ATOM 4938 C C . PHE B 1 106 ? -4.198 -9.450 6.406 1.00 23.70 106 PHE B C 1
ATOM 4939 O O . PHE B 1 106 ? -5.245 -9.972 6.795 1.00 27.72 106 PHE B O 1
ATOM 4956 N N . THR B 1 107 ? -3.807 -9.469 5.132 1.00 24.80 107 THR B N 1
ATOM 4957 C CA . THR B 1 107 ? -4.634 -10.111 4.116 1.00 26.55 107 THR B CA 1
ATOM 4958 C C . THR B 1 107 ? -4.743 -11.611 4.354 1.00 30.61 107 THR B C 1
ATOM 4959 O O . THR B 1 107 ? -5.744 -12.226 3.973 1.00 26.88 107 THR B O 1
ATOM 4970 N N . LYS B 1 108 ? -3.733 -12.215 4.979 1.00 25.40 108 LYS B N 1
ATOM 4971 C CA . LYS B 1 108 ? -3.803 -13.595 5.438 1.00 27.78 108 LYS B CA 1
ATOM 4972 C C . LYS B 1 108 ? -3.308 -13.665 6.873 1.00 26.73 108 LYS B C 1
ATOM 4973 O O . LYS B 1 108 ? -2.334 -12.997 7.229 1.00 24.40 108 LYS B O 1
ATOM 4992 N N . ASP B 1 109 ? -3.991 -14.468 7.700 1.00 25.63 109 ASP B N 1
ATOM 4993 C CA . ASP B 1 109 ? -3.499 -14.724 9.050 1.00 25.64 109 ASP B CA 1
ATOM 4994 C C . ASP B 1 109 ? -2.244 -15.581 9.017 1.00 27.99 109 ASP B C 1
ATOM 4995 O O . ASP B 1 109 ? -1.417 -15.514 9.933 1.00 26.08 109 ASP B O 1
ATOM 5004 N N . VAL B 1 110 ? -2.097 -16.400 7.981 1.00 27.56 110 VAL B N 1
ATOM 5005 C CA . VAL B 1 110 ? -0.951 -17.287 7.837 1.00 25.64 110 VAL B CA 1
ATOM 5006 C C . VAL B 1 110 ? -0.565 -17.302 6.366 1.00 27.22 110 VAL B C 1
ATOM 5007 O O . VAL B 1 110 ? -1.377 -17.684 5.516 1.00 26.52 110 VAL B O 1
ATOM 5020 N N . TYR B 1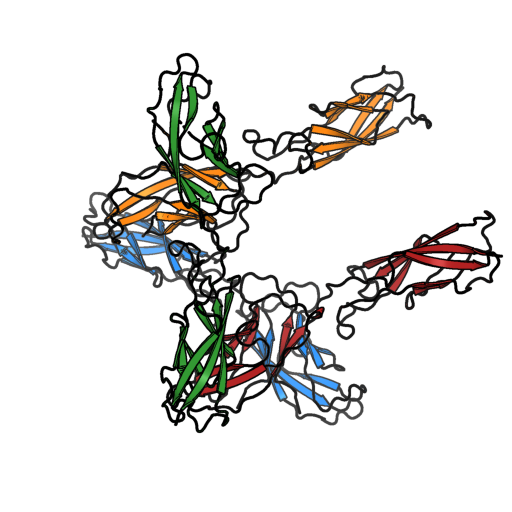 111 ? 0.661 -16.883 6.063 1.00 24.88 111 TYR B N 1
ATOM 5021 C CA . TYR B 1 111 ? 1.210 -16.981 4.720 1.00 24.74 111 TYR B CA 1
ATOM 5022 C C . TYR B 1 111 ? 2.100 -18.210 4.619 1.00 26.94 111 TYR B C 1
ATOM 5023 O O . TYR B 1 111 ? 2.717 -18.636 5.598 1.00 26.03 111 TYR B O 1
ATOM 5041 N N . THR B 1 112 ? 2.180 -18.760 3.412 1.00 26.00 112 THR B N 1
ATOM 5042 C CA . THR B 1 112 ? 2.974 -19.947 3.134 1.00 28.61 112 THR B CA 1
ATOM 5043 C C . THR B 1 112 ? 3.935 -19.608 2.008 1.00 35.53 112 THR B C 1
ATOM 5044 O O . THR B 1 112 ? 3.511 -19.103 0.964 1.00 36.20 112 THR B O 1
ATOM 5055 N N . ALA B 1 113 ? 5.222 -19.877 2.216 1.00 31.10 113 ALA B N 1
ATOM 5056 C CA . ALA B 1 113 ? 6.226 -19.498 1.235 1.00 34.75 113 ALA B CA 1
ATOM 5057 C C . ALA B 1 113 ? 7.404 -20.455 1.294 1.00 34.79 113 ALA B C 1
ATOM 5058 O O . ALA B 1 113 ? 7.578 -21.212 2.253 1.00 31.68 113 ALA B O 1
ATOM 5065 N N . THR B 1 114 ? 8.210 -20.416 0.237 1.00 44.16 114 THR B N 1
ATOM 5066 C CA . THR B 1 114 ? 9.449 -21.171 0.166 1.00 43.92 114 THR B CA 1
ATOM 5067 C C . THR B 1 114 ? 10.551 -20.265 -0.359 1.00 44.88 114 THR B C 1
ATOM 5068 O O . THR B 1 114 ? 10.294 -19.198 -0.921 1.00 37.14 114 THR B O 1
ATOM 5079 N N . VAL B 1 115 ? 11.788 -20.705 -0.165 1.00 51.86 115 VAL B N 1
ATOM 5080 C CA . VAL B 1 115 ? 12.946 -20.012 -0.719 1.00 41.75 115 VAL B CA 1
ATOM 5081 C C . VAL B 1 115 ? 14.057 -21.044 -0.867 1.00 42.21 115 VAL B C 1
ATOM 5082 O O . VAL B 1 115 ? 14.198 -21.917 0.002 1.00 43.65 115 VAL B O 1
ATOM 5095 N N . PRO B 1 116 ? 14.849 -21.011 -1.939 1.00 49.06 116 PRO B N 1
ATOM 5096 C CA . PRO B 1 116 ? 15.910 -22.015 -2.086 1.00 65.87 116 PRO B CA 1
ATOM 5097 C C . PRO B 1 116 ? 16.918 -21.922 -0.952 1.00 43.43 116 PRO B C 1
ATOM 5098 O O . PRO B 1 116 ? 17.334 -20.832 -0.555 1.00 45.12 116 PRO B O 1
ATOM 5109 N N . GLU B 1 117 ? 17.306 -23.087 -0.427 1.00 50.60 117 GLU B N 1
ATOM 5110 C CA . GLU B 1 117 ? 18.333 -23.130 0.609 1.00 53.35 117 GLU B CA 1
ATOM 5111 C C . GLU B 1 117 ? 19.628 -22.482 0.135 1.00 67.86 117 GLU B C 1
ATOM 5112 O O . GLU B 1 117 ? 20.379 -21.926 0.944 1.00 51.30 117 GLU B O 1
ATOM 5124 N N . MET B 1 118 ? 19.904 -22.542 -1.166 1.00 60.81 118 MET B N 1
ATOM 5125 C CA . MET B 1 118 ? 21.145 -22.034 -1.732 1.00 77.64 118 MET B CA 1
ATOM 5126 C C . MET B 1 118 ? 21.078 -20.555 -2.095 1.00 67.75 118 MET B C 1
ATOM 5127 O O . MET B 1 118 ? 22.120 -19.963 -2.396 1.00 60.10 118 MET B O 1
ATOM 5141 N N . ALA B 1 119 ? 19.893 -19.947 -2.058 1.00 66.59 119 ALA B N 1
ATOM 5142 C CA . ALA B 1 119 ? 19.724 -18.578 -2.532 1.00 61.42 119 ALA B CA 1
ATOM 5143 C C . ALA B 1 119 ? 20.668 -17.622 -1.810 1.00 59.23 119 ALA B C 1
ATOM 5144 O O . ALA B 1 119 ? 21.060 -17.844 -0.661 1.00 48.14 119 ALA B O 1
ATOM 5151 N N . ASP B 1 120 ? 21.026 -16.541 -2.502 1.00 76.51 120 ASP B N 1
ATOM 5152 C CA . ASP B 1 120 ? 21.890 -15.522 -1.927 1.00 54.91 120 ASP B CA 1
ATOM 5153 C C . ASP B 1 120 ? 21.172 -14.777 -0.808 1.00 66.90 120 ASP B C 1
ATOM 5154 O O . ASP B 1 120 ? 19.942 -14.788 -0.700 1.00 45.69 120 ASP B O 1
ATOM 5163 N N . VAL B 1 121 ? 21.970 -14.109 0.027 1.00 46.16 121 VAL B N 1
ATOM 5164 C CA . VAL B 1 121 ? 21.414 -13.205 1.022 1.00 45.85 121 VAL B CA 1
ATOM 5165 C C . VAL B 1 121 ? 20.622 -12.115 0.316 1.00 51.47 121 VAL B C 1
ATOM 5166 O O . VAL B 1 121 ? 21.019 -11.615 -0.745 1.00 47.34 121 VAL B O 1
ATOM 5179 N N . GLY B 1 122 ? 19.491 -11.742 0.904 1.00 41.35 122 GLY B N 1
ATOM 5180 C CA . GLY B 1 122 ? 18.638 -10.723 0.331 1.00 36.38 122 GLY B CA 1
ATOM 5181 C C . GLY B 1 122 ? 17.657 -11.218 -0.706 1.00 49.12 122 GLY B C 1
ATOM 5182 O O . GLY B 1 122 ? 17.053 -10.395 -1.406 1.00 42.82 122 GLY B O 1
ATOM 5186 N N . THR B 1 123 ? 17.481 -12.530 -0.832 1.00 41.06 123 THR B N 1
ATOM 5187 C CA . THR B 1 123 ? 16.546 -13.074 -1.805 1.00 53.24 123 THR B CA 1
ATOM 5188 C C . THR B 1 123 ? 15.112 -12.861 -1.338 1.00 48.96 123 THR B C 1
ATOM 5189 O O . THR B 1 123 ? 14.786 -13.079 -0.166 1.00 33.99 123 THR B O 1
ATOM 5200 N N . PHE B 1 124 ? 14.260 -12.430 -2.263 1.00 40.77 124 PHE B N 1
ATOM 5201 C CA . PHE B 1 124 ? 12.844 -12.246 -1.978 1.00 37.44 124 PHE B CA 1
ATOM 5202 C C . PHE B 1 124 ? 12.208 -13.568 -1.565 1.00 37.97 124 PHE B C 1
ATOM 5203 O O . PHE B 1 124 ? 12.443 -14.605 -2.192 1.00 36.31 124 PHE B O 1
ATOM 5220 N N . VAL B 1 125 ? 11.399 -13.529 -0.505 1.00 36.52 125 VAL B N 1
ATOM 5221 C CA . VAL B 1 125 ? 10.658 -14.695 -0.023 1.00 33.85 125 VAL B CA 1
ATOM 5222 C C . VAL B 1 125 ? 9.161 -14.540 -0.278 1.00 33.24 125 VAL B C 1
ATOM 5223 O O . VAL B 1 125 ? 8.544 -15.358 -0.953 1.00 33.32 125 VAL B O 1
ATOM 5236 N N . VAL B 1 126 ? 8.558 -13.477 0.273 1.00 31.50 126 VAL B N 1
ATOM 5237 C CA . VAL B 1 126 ? 7.130 -13.230 0.101 1.00 28.29 126 VAL B CA 1
ATOM 5238 C C . VAL B 1 126 ? 6.856 -11.821 0.605 1.00 29.94 126 VAL B C 1
ATOM 5239 O O . VAL B 1 126 ? 7.631 -11.269 1.392 1.00 30.78 126 VAL B O 1
ATOM 5252 N N . GLN B 1 127 ? 5.753 -11.235 0.148 1.00 26.48 127 GLN B N 1
ATOM 5253 C CA . GLN B 1 127 ? 5.326 -9.917 0.597 1.00 22.74 127 GLN B CA 1
ATOM 5254 C C . GLN B 1 127 ? 4.026 -10.063 1.373 1.00 29.94 127 GLN B C 1
ATOM 5255 O O . GLN B 1 127 ? 3.046 -10.607 0.852 1.00 27.26 127 GLN B O 1
ATOM 5269 N N . VAL B 1 128 ? 4.019 -9.582 2.611 1.00 24.06 128 VAL B N 1
ATOM 5270 C CA . VAL B 1 128 ? 2.813 -9.568 3.426 1.00 21.43 128 VAL B CA 1
ATOM 5271 C C . VAL B 1 128 ? 2.227 -8.164 3.365 1.00 27.62 128 VAL B C 1
ATOM 5272 O O . VAL B 1 128 ? 2.939 -7.179 3.129 1.00 26.59 128 VAL B O 1
ATOM 5285 N N . THR B 1 129 ? 0.911 -8.069 3.536 1.00 25.28 129 THR B N 1
ATOM 5286 C CA . THR B 1 129 ? 0.216 -6.790 3.442 1.00 20.82 129 THR B CA 1
ATOM 5287 C C . THR B 1 129 ? -0.862 -6.715 4.506 1.00 24.45 129 THR B C 1
ATOM 5288 O O . THR B 1 129 ? -1.637 -7.662 4.681 1.00 23.90 129 THR B O 1
ATOM 5299 N N . ALA B 1 130 ? -0.911 -5.583 5.199 1.00 23.59 130 ALA B N 1
ATOM 5300 C CA . ALA B 1 130 ? -1.957 -5.277 6.160 1.00 19.48 130 ALA B CA 1
ATOM 5301 C C . ALA B 1 130 ? -2.638 -3.985 5.739 1.00 27.74 130 ALA B C 1
ATOM 5302 O O . ALA B 1 130 ? -1.966 -2.976 5.497 1.00 27.77 130 ALA B O 1
ATOM 5309 N N . THR B 1 131 ? -3.960 -4.022 5.640 1.00 24.35 131 THR B N 1
ATOM 5310 C CA . THR B 1 131 ? -4.751 -2.846 5.319 1.00 21.22 131 THR B CA 1
ATOM 5311 C C . THR B 1 131 ? -5.254 -2.204 6.608 1.00 21.24 131 THR B C 1
ATOM 5312 O O . THR B 1 131 ? -5.333 -2.842 7.660 1.00 25.81 131 THR B O 1
ATOM 5323 N N . ASP B 1 132 ? -5.590 -0.919 6.518 1.00 21.79 132 ASP B N 1
ATOM 5324 C CA . ASP B 1 132 ? -6.049 -0.164 7.678 1.00 17.97 132 ASP B CA 1
ATOM 5325 C C . ASP B 1 132 ? -7.219 0.703 7.239 1.00 19.61 132 ASP B C 1
ATOM 5326 O O . ASP B 1 132 ? -7.089 1.495 6.300 1.00 23.25 132 ASP B O 1
ATOM 5335 N N . ALA B 1 133 ? -8.362 0.545 7.906 1.00 19.41 133 ALA B N 1
ATOM 5336 C CA . ALA B 1 133 ? -9.609 1.147 7.447 1.00 23.40 133 ALA B CA 1
ATOM 5337 C C . ALA B 1 133 ? -9.766 2.612 7.843 1.00 21.38 133 ALA B C 1
ATOM 5338 O O . ALA B 1 133 ? -10.744 3.243 7.427 1.00 22.64 133 ALA B O 1
ATOM 5345 N N . ASP B 1 134 ? -8.848 3.174 8.624 1.00 20.83 134 ASP B N 1
ATOM 5346 C CA . ASP B 1 134 ? -8.982 4.562 9.038 1.00 21.71 134 ASP B CA 1
ATOM 5347 C C . ASP B 1 134 ? -8.627 5.495 7.880 1.00 24.62 134 ASP B C 1
ATOM 5348 O O . ASP B 1 134 ? -8.299 5.064 6.771 1.00 23.96 134 ASP B O 1
ATOM 5357 N N . ASP B 1 135 ? -8.697 6.800 8.144 1.00 23.59 135 ASP B N 1
ATOM 5358 C CA . ASP B 1 135 ? -8.681 7.818 7.097 1.00 24.93 135 ASP B CA 1
ATOM 5359 C C . ASP B 1 135 ? -7.249 8.092 6.651 1.00 25.79 135 ASP B C 1
ATOM 5360 O O . ASP B 1 135 ? -6.475 8.682 7.412 1.00 24.57 135 ASP B O 1
ATOM 5369 N N . PRO B 1 136 ? -6.856 7.703 5.431 1.00 29.74 136 PRO B N 1
ATOM 5370 C CA . PRO B 1 136 ? -5.475 7.964 4.993 1.00 34.32 136 PRO B CA 1
ATOM 5371 C C . PRO B 1 136 ? -5.185 9.428 4.694 1.00 32.64 136 PRO B C 1
ATOM 5372 O O . PRO B 1 136 ? -4.010 9.777 4.524 1.00 38.53 136 PRO B O 1
ATOM 5383 N N . THR B 1 137 ? -6.195 10.297 4.638 1.00 28.04 137 THR B N 1
ATOM 5384 C CA . THR B 1 137 ? -5.959 11.696 4.301 1.00 35.77 137 THR B CA 1
ATOM 5385 C C . THR B 1 137 ? -5.755 12.592 5.516 1.00 35.79 137 THR B C 1
ATOM 5386 O O . THR B 1 137 ? -5.459 13.776 5.341 1.00 35.76 137 THR B O 1
ATOM 5397 N N . TYR B 1 138 ? -5.909 12.079 6.735 1.00 30.92 138 TYR B N 1
ATOM 5398 C CA . TYR B 1 138 ? -5.690 12.888 7.928 1.00 37.32 138 TYR B CA 1
ATOM 5399 C C . TYR B 1 138 ? -4.832 12.111 8.912 1.00 32.46 138 TYR B C 1
ATOM 5400 O O . TYR B 1 138 ? -5.214 11.024 9.355 1.00 33.23 138 TYR B O 1
ATOM 5418 N N . GLY B 1 139 ? -3.679 12.673 9.250 1.00 32.07 139 GLY B N 1
ATOM 5419 C CA . GLY B 1 139 ? -2.794 12.073 10.214 1.00 31.60 139 GLY B CA 1
ATOM 5420 C C . GLY B 1 139 ? -2.249 10.725 9.760 1.00 25.05 139 GLY B C 1
ATOM 5421 O O . GLY B 1 139 ? -2.230 10.376 8.577 1.00 30.73 139 GLY B O 1
ATOM 5425 N N . ASN B 1 140 ? -1.813 9.954 10.751 1.00 25.45 140 ASN B N 1
ATOM 5426 C CA . ASN B 1 140 ? -1.093 8.710 10.525 1.00 25.63 140 ASN B CA 1
ATOM 5427 C C . ASN B 1 140 ? -1.906 7.481 10.915 1.00 26.86 140 ASN B C 1
ATOM 5428 O O . ASN B 1 140 ? -1.350 6.380 10.989 1.00 26.52 140 ASN B O 1
ATOM 5439 N N . SER B 1 141 ? -3.215 7.638 11.136 1.00 22.76 141 SER B N 1
ATOM 5440 C CA . SER B 1 141 ? -4.035 6.538 11.639 1.00 20.60 141 SER B CA 1
ATOM 5441 C C . SER B 1 141 ? -4.053 5.345 10.690 1.00 22.82 141 SER B C 1
ATOM 5442 O O . SER B 1 141 ? -4.277 4.211 11.129 1.00 23.10 141 SER B O 1
ATOM 5450 N N . ALA B 1 142 ? -3.852 5.576 9.394 1.00 22.38 142 ALA B N 1
ATOM 5451 C CA . ALA B 1 142 ? -3.858 4.503 8.406 1.00 21.87 142 ALA B CA 1
ATOM 5452 C C . ALA B 1 142 ? -2.481 4.253 7.803 1.00 26.45 142 ALA B C 1
ATOM 5453 O O . ALA B 1 142 ? -2.381 3.579 6.773 1.00 24.75 142 ALA B O 1
ATOM 5460 N N . LYS B 1 143 ? -1.419 4.777 8.410 1.00 24.26 143 LYS B N 1
ATOM 5461 C CA . LYS B 1 143 ? -0.067 4.631 7.879 1.00 25.71 143 LYS B CA 1
ATOM 5462 C C . LYS B 1 143 ? 0.601 3.470 8.604 1.00 23.65 143 LYS B C 1
ATOM 5463 O O . LYS B 1 143 ? 0.927 3.573 9.790 1.00 23.38 143 LYS B O 1
ATOM 5482 N N . VAL B 1 144 ? 0.806 2.372 7.882 1.00 22.61 144 VAL B N 1
ATOM 5483 C CA . VAL B 1 144 ? 1.240 1.102 8.454 1.00 22.68 144 VAL B CA 1
ATOM 5484 C C . VAL B 1 144 ? 2.726 0.915 8.195 1.00 19.82 144 VAL B C 1
ATOM 5485 O O . VAL B 1 144 ? 3.220 1.216 7.100 1.00 22.39 144 VAL B O 1
ATOM 5498 N N . VAL B 1 145 ? 3.440 0.400 9.194 1.00 26.14 145 VAL B N 1
ATOM 5499 C CA . VAL B 1 145 ? 4.830 -0.005 9.034 1.00 26.42 145 VAL B CA 1
ATOM 5500 C C . VAL B 1 145 ? 4.992 -1.416 9.579 1.00 23.67 145 VAL B C 1
ATOM 5501 O O . VAL B 1 145 ? 4.366 -1.792 10.579 1.00 21.39 145 VAL B O 1
ATOM 5514 N N . TYR B 1 146 ? 5.844 -2.186 8.925 1.00 22.23 146 TYR B N 1
ATOM 5515 C CA . TYR B 1 146 ? 6.034 -3.594 9.226 1.00 22.18 146 TYR B CA 1
ATOM 5516 C C . TYR B 1 146 ? 7.342 -3.801 9.978 1.00 20.75 146 TYR B C 1
ATOM 5517 O O . TYR B 1 146 ? 8.323 -3.091 9.755 1.00 23.20 146 TYR B O 1
ATOM 5535 N N . SER B 1 147 ? 7.343 -4.780 10.881 1.00 20.95 147 SER B N 1
ATOM 5536 C CA . SER B 1 147 ? 8.542 -5.140 11.625 1.00 23.73 147 SER B CA 1
ATOM 5537 C C . SER B 1 147 ? 8.484 -6.627 11.940 1.00 20.39 147 SER B C 1
ATOM 5538 O O . SER B 1 147 ? 7.402 -7.214 12.035 1.00 21.57 147 SER B O 1
ATOM 5546 N N . ILE B 1 148 ? 9.654 -7.241 12.083 1.00 20.37 148 ILE B N 1
ATOM 5547 C CA . ILE B 1 148 ? 9.737 -8.678 12.301 1.00 20.27 148 ILE B CA 1
ATOM 5548 C C . ILE B 1 148 ? 9.830 -8.927 13.801 1.00 19.69 148 ILE B C 1
ATOM 5549 O O . ILE B 1 148 ? 10.712 -8.388 14.480 1.00 20.41 148 ILE B O 1
ATOM 5565 N N . LEU B 1 149 ? 8.882 -9.702 14.328 1.00 19.78 149 LEU B N 1
ATOM 5566 C CA . LEU B 1 149 ? 8.917 -10.100 15.729 1.00 23.50 149 LEU B CA 1
ATOM 5567 C C . LEU B 1 149 ? 9.597 -11.439 15.925 1.00 18.69 149 LEU B C 1
ATOM 5568 O O . LEU B 1 149 ? 10.124 -11.710 17.011 1.00 19.10 149 LEU B O 1
ATOM 5584 N N . GLN B 1 150 ? 9.584 -12.289 14.902 1.00 19.23 150 GLN B N 1
ATOM 5585 C CA . GLN B 1 150 ? 10.230 -13.587 14.979 1.00 23.42 150 GLN B CA 1
ATOM 5586 C C . GLN B 1 150 ? 10.735 -13.961 13.596 1.00 19.82 150 GLN B C 1
ATOM 5587 O O . GLN B 1 150 ? 10.033 -13.771 12.600 1.00 21.33 150 GLN B O 1
ATOM 5601 N N . GLY B 1 151 ? 11.954 -14.492 13.549 1.00 24.67 151 GLY B N 1
ATOM 5602 C CA . GLY B 1 151 ? 12.639 -14.791 12.306 1.00 23.51 151 GLY B CA 1
ATOM 5603 C C . GLY B 1 151 ? 13.964 -14.077 12.148 1.00 25.65 151 GLY B C 1
ATOM 5604 O O . GLY B 1 151 ? 14.820 -14.539 11.379 1.00 29.17 151 GLY B O 1
ATOM 5608 N N . GLN B 1 152 ? 14.164 -12.963 12.844 1.00 22.16 152 GLN B N 1
ATOM 5609 C CA . GLN B 1 152 ? 15.457 -12.300 12.852 1.00 27.26 152 GLN B CA 1
ATOM 5610 C C . GLN B 1 152 ? 16.422 -13.192 13.617 1.00 28.12 152 GLN B C 1
ATOM 5611 O O . GLN B 1 152 ? 15.997 -13.899 14.529 1.00 29.94 152 GLN B O 1
ATOM 5625 N N . PRO B 1 153 ? 17.719 -13.178 13.255 1.00 27.73 153 PRO B N 1
ATOM 5626 C CA . PRO B 1 153 ? 18.367 -12.406 12.189 1.00 30.20 153 PRO B CA 1
ATOM 5627 C C . PRO B 1 153 ? 18.330 -13.129 10.848 1.00 29.64 153 PRO B C 1
ATOM 5628 O O . PRO B 1 153 ? 18.919 -12.667 9.872 1.00 36.25 153 PRO B O 1
ATOM 5639 N N . TYR B 1 154 ? 17.633 -14.267 10.816 1.00 27.69 154 TYR B N 1
ATOM 5640 C CA . TYR B 1 154 ? 17.646 -15.123 9.634 1.00 28.10 154 TYR B CA 1
ATOM 5641 C C . TYR B 1 154 ? 16.894 -14.487 8.473 1.00 28.98 154 TYR B C 1
ATOM 5642 O O . TYR B 1 154 ? 17.271 -14.677 7.310 1.00 31.63 154 TYR B O 1
ATOM 5660 N N . PHE B 1 155 ? 15.840 -13.733 8.770 1.00 26.92 155 PHE B N 1
ATOM 5661 C CA . PHE B 1 155 ? 15.033 -13.053 7.770 1.00 29.12 155 PHE B CA 1
ATOM 5662 C C . PHE B 1 155 ? 14.875 -11.596 8.180 1.00 27.35 155 PHE B C 1
ATOM 5663 O O . PHE B 1 155 ? 15.094 -11.232 9.336 1.00 24.65 155 PHE B O 1
ATOM 5680 N N . SER B 1 156 ? 14.510 -10.761 7.210 1.00 27.92 156 SER B N 1
ATOM 5681 C CA . SER B 1 156 ? 14.190 -9.362 7.455 1.00 24.52 156 SER B CA 1
ATOM 5682 C C . SER B 1 156 ? 12.891 -9.022 6.741 1.00 22.46 156 SER B C 1
ATOM 5683 O O . SER B 1 156 ? 12.438 -9.754 5.860 1.00 25.84 156 SER B O 1
ATOM 5691 N N . VAL B 1 157 ? 12.282 -7.903 7.132 1.00 22.38 157 VAL B N 1
ATOM 5692 C CA . VAL B 1 157 ? 11.103 -7.386 6.450 1.00 22.33 157 VAL B CA 1
ATOM 5693 C C . VAL B 1 157 ? 11.294 -5.894 6.221 1.00 26.40 157 VAL B C 1
ATOM 5694 O O . VAL B 1 157 ? 11.763 -5.174 7.108 1.00 25.19 157 VAL B O 1
ATOM 5707 N N . GLU B 1 158 ? 10.951 -5.439 5.017 1.00 27.01 158 GLU B N 1
ATOM 5708 C CA . GLU B 1 158 ? 11.028 -4.019 4.696 1.00 30.02 158 GLU B CA 1
ATOM 5709 C C . GLU B 1 158 ? 9.904 -3.266 5.395 1.00 28.88 158 GLU B C 1
ATOM 5710 O O . GLU B 1 158 ? 8.733 -3.650 5.308 1.00 28.11 158 GLU B O 1
ATOM 5722 N N . SER B 1 159 ? 10.261 -2.182 6.085 1.00 25.82 159 SER B N 1
ATOM 5723 C CA . SER B 1 159 ? 9.310 -1.530 6.978 1.00 26.39 159 SER B CA 1
ATOM 5724 C C . SER B 1 159 ? 8.118 -0.940 6.231 1.00 27.44 159 SER B C 1
ATOM 5725 O O . SER B 1 159 ? 7.004 -0.923 6.768 1.00 26.38 159 SER B O 1
ATOM 5733 N N . GLU B 1 160 ? 8.321 -0.437 5.012 1.00 27.10 160 GLU B N 1
ATOM 5734 C CA . GLU B 1 160 ? 7.230 0.207 4.287 1.00 29.73 160 GLU B CA 1
ATOM 5735 C C . GLU B 1 160 ? 6.430 -0.745 3.406 1.00 31.33 160 GLU B C 1
ATOM 5736 O O . GLU B 1 160 ? 5.295 -0.411 3.047 1.00 34.51 160 GLU B O 1
ATOM 5748 N N . THR B 1 161 ? 6.981 -1.908 3.038 1.00 27.77 161 THR B N 1
ATOM 5749 C CA . THR B 1 161 ? 6.374 -2.749 2.013 1.00 28.89 161 THR B CA 1
ATOM 5750 C C . THR B 1 161 ? 5.897 -4.109 2.499 1.00 35.04 161 THR B C 1
ATOM 5751 O O . THR B 1 161 ? 5.079 -4.729 1.811 1.00 26.47 161 THR B O 1
ATOM 5762 N N . GLY B 1 162 ? 6.394 -4.607 3.626 1.00 25.95 162 GLY B N 1
ATOM 5763 C CA . GLY B 1 162 ? 6.082 -5.969 4.023 1.00 27.14 162 GLY B CA 1
ATOM 5764 C C . GLY B 1 162 ? 6.811 -7.041 3.243 1.00 25.03 162 GLY B C 1
ATOM 5765 O O . GLY B 1 162 ? 6.444 -8.219 3.346 1.00 23.87 162 GLY B O 1
ATOM 5769 N N . ILE B 1 163 ? 7.820 -6.675 2.459 1.00 25.79 163 ILE B N 1
ATOM 5770 C CA . ILE B 1 163 ? 8.599 -7.644 1.695 1.00 26.37 163 ILE B CA 1
ATOM 5771 C C . ILE B 1 163 ? 9.585 -8.332 2.632 1.00 27.08 163 ILE B C 1
ATOM 5772 O O . ILE B 1 163 ? 10.426 -7.674 3.253 1.00 24.88 163 ILE B O 1
ATOM 5788 N N . ILE B 1 164 ? 9.479 -9.657 2.733 1.00 23.24 164 ILE B N 1
ATOM 5789 C CA . ILE B 1 164 ? 10.387 -10.465 3.539 1.00 24.63 164 ILE B CA 1
ATOM 5790 C C . ILE B 1 164 ? 11.498 -10.989 2.638 1.00 27.02 164 ILE B C 1
ATOM 5791 O O . ILE B 1 164 ? 11.236 -11.486 1.535 1.00 34.39 164 ILE B O 1
ATOM 5807 N N . LYS B 1 165 ? 12.736 -10.890 3.110 1.00 26.33 165 LYS B N 1
ATOM 5808 C CA . LYS B 1 165 ? 13.897 -11.377 2.380 1.00 28.93 165 LYS B CA 1
ATOM 5809 C C . LYS B 1 165 ? 14.757 -12.227 3.301 1.00 41.33 165 LYS B C 1
ATOM 5810 O O . LYS B 1 165 ? 14.737 -12.062 4.524 1.00 26.54 165 LYS B O 1
ATOM 5829 N N . THR B 1 166 ? 15.503 -13.157 2.712 1.00 32.75 166 THR B N 1
ATOM 5830 C CA . THR B 1 166 ? 16.475 -13.890 3.502 1.00 33.80 166 THR B CA 1
ATOM 5831 C C . THR B 1 166 ? 17.532 -12.926 4.019 1.00 39.30 166 THR B C 1
ATOM 5832 O O . THR B 1 166 ? 17.876 -11.938 3.363 1.00 34.57 166 THR B O 1
ATOM 5843 N N . ALA B 1 167 ? 18.040 -13.208 5.216 1.00 35.29 167 ALA B N 1
ATOM 5844 C CA . ALA B 1 167 ? 19.089 -12.380 5.793 1.00 33.00 167 ALA B CA 1
ATOM 5845 C C . ALA B 1 167 ? 20.262 -13.249 6.240 1.00 46.44 167 ALA B C 1
ATOM 5846 O O . ALA B 1 167 ? 21.048 -13.698 5.400 1.00 62.79 167 ALA B O 1
ATOM 5853 N N . LEU B 1 168 ? 20.394 -13.507 7.538 1.00 39.32 168 LEU B N 1
ATOM 5854 C CA . LEU B 1 168 ? 21.541 -14.260 8.054 1.00 37.36 168 LEU B CA 1
ATOM 5855 C C . LEU B 1 168 ? 21.136 -15.687 8.427 1.00 46.85 168 LEU B C 1
ATOM 5856 O O . LEU B 1 168 ? 21.283 -16.131 9.567 1.00 42.17 168 LEU B O 1
ATOM 5872 N N . LEU B 1 169 ? 20.631 -16.418 7.431 1.00 43.24 169 LEU B N 1
ATOM 5873 C CA . LEU B 1 169 ? 20.225 -17.802 7.659 1.00 56.82 169 LEU B CA 1
ATOM 5874 C C . LEU B 1 169 ? 21.374 -18.649 8.195 1.00 57.52 169 LEU B C 1
ATOM 5875 O O . LEU B 1 169 ? 21.144 -19.617 8.930 1.00 47.45 169 LEU B O 1
ATOM 5891 N N . ASN B 1 170 ? 22.614 -18.298 7.849 1.00 56.49 170 ASN B N 1
ATOM 5892 C CA . ASN B 1 170 ? 23.768 -19.066 8.300 1.00 67.54 170 ASN B CA 1
ATOM 5893 C C . ASN B 1 170 ? 23.949 -19.028 9.814 1.00 65.42 170 ASN B C 1
ATOM 5894 O O . ASN B 1 170 ? 24.610 -19.913 10.368 1.00 60.13 170 ASN B O 1
ATOM 5905 N N A MET B 1 171 ? 23.382 -18.032 10.493 0.50 55.04 171 MET B N 1
ATOM 5906 N N B MET B 1 171 ? 23.384 -18.029 10.495 0.50 55.14 171 MET B N 1
ATOM 5907 C CA A MET B 1 171 ? 23.531 -17.909 11.938 0.50 59.37 171 MET B CA 1
ATOM 5908 C CA B MET B 1 171 ? 23.530 -17.910 11.941 0.50 59.30 171 MET B CA 1
ATOM 5909 C C A MET B 1 171 ? 22.588 -18.820 12.718 0.50 51.16 171 MET B C 1
ATOM 5910 C C B MET B 1 171 ? 22.591 -18.825 12.718 0.50 51.21 171 MET B C 1
ATOM 5911 O O A MET B 1 171 ? 22.640 -18.821 13.953 0.50 45.40 171 MET B O 1
ATOM 5912 O O B MET B 1 171 ? 22.646 -18.831 13.954 0.50 45.44 171 MET B O 1
ATOM 5939 N N . ASP B 1 172 ? 21.734 -19.590 12.044 1.00 48.78 172 ASP B N 1
ATOM 5940 C CA . ASP B 1 172 ? 20.840 -20.520 12.729 1.00 47.69 172 ASP B CA 1
ATOM 5941 C C . ASP B 1 172 ? 21.657 -21.720 13.190 1.00 53.54 172 ASP B C 1
ATOM 5942 O O . ASP B 1 172 ? 22.085 -22.541 12.371 1.00 53.13 172 ASP B O 1
ATOM 5951 N N . ARG B 1 173 ? 21.879 -21.819 14.503 1.00 55.64 173 ARG B N 1
ATOM 5952 C CA . ARG B 1 173 ? 22.692 -22.898 15.050 1.00 69.54 173 ARG B CA 1
ATOM 5953 C C . ARG B 1 173 ? 22.063 -24.267 14.830 1.00 62.45 173 ARG B C 1
ATOM 5954 O O . ARG B 1 173 ? 22.778 -25.274 14.845 1.00 86.92 173 ARG B O 1
ATOM 5975 N N . GLU B 1 174 ? 20.749 -24.328 14.626 1.00 64.50 174 GLU B N 1
ATOM 5976 C CA . GLU B 1 174 ? 20.061 -25.592 14.414 1.00 77.78 174 GLU B CA 1
ATOM 5977 C C . GLU B 1 174 ? 19.956 -25.977 12.944 1.00 59.31 174 GLU B C 1
ATOM 5978 O O . GLU B 1 174 ? 19.518 -27.093 12.645 1.00 61.15 174 GLU B O 1
ATOM 5990 N N . ASN B 1 175 ? 20.347 -25.092 12.028 1.00 52.64 175 ASN B N 1
ATOM 5991 C CA . ASN B 1 175 ? 20.299 -25.358 10.591 1.00 84.70 175 ASN B CA 1
ATOM 5992 C C . ASN B 1 175 ? 18.969 -25.999 10.197 1.00 68.46 175 ASN B C 1
ATOM 5993 O O . ASN B 1 175 ? 18.906 -27.115 9.677 1.00 57.28 175 ASN B O 1
ATOM 6004 N N . ARG B 1 176 ? 17.893 -25.264 10.458 1.00 62.31 176 ARG B N 1
ATOM 6005 C CA . ARG B 1 176 ? 16.563 -25.738 10.125 1.00 59.29 176 ARG B CA 1
ATOM 6006 C C . ARG B 1 176 ? 16.308 -25.605 8.627 1.00 53.49 176 ARG B C 1
ATOM 6007 O O . ARG B 1 176 ? 17.029 -24.916 7.900 1.00 52.03 176 ARG B O 1
ATOM 6028 N N . GLU B 1 177 ? 15.258 -26.282 8.167 1.00 44.35 177 GLU B N 1
ATOM 6029 C CA . GLU B 1 177 ? 14.727 -26.078 6.828 1.00 41.65 177 GLU B CA 1
ATOM 6030 C C . GLU B 1 177 ? 13.298 -25.560 6.852 1.00 35.06 177 GLU B C 1
ATOM 6031 O O . GLU B 1 177 ? 12.689 -25.416 5.787 1.00 37.31 177 GLU B O 1
ATOM 6043 N N . GLN B 1 178 ? 12.754 -25.270 8.033 1.00 40.26 178 GLN B N 1
ATOM 6044 C CA . GLN B 1 178 ? 11.393 -24.777 8.198 1.00 33.55 178 GLN B CA 1
ATOM 6045 C C . GLN B 1 178 ? 11.412 -23.688 9.259 1.00 29.42 178 GLN B C 1
ATOM 6046 O O . GLN B 1 178 ? 11.943 -23.902 10.351 1.00 31.92 178 GLN B O 1
ATOM 6060 N N . TYR B 1 179 ? 10.838 -22.527 8.941 1.00 31.77 179 TYR B N 1
ATOM 6061 C CA . TYR B 1 179 ? 10.839 -21.393 9.855 1.00 33.34 179 TYR B CA 1
ATOM 6062 C C . TYR B 1 179 ? 9.439 -20.834 10.019 1.00 28.40 179 TYR B C 1
ATOM 6063 O O . TYR B 1 179 ? 8.669 -20.765 9.057 1.00 29.66 179 TYR B O 1
ATOM 6081 N N . GLN B 1 180 ? 9.134 -20.416 11.242 1.00 23.93 180 GLN B N 1
ATOM 6082 C CA . GLN B 1 180 ? 7.913 -19.686 11.556 1.00 25.64 180 GLN B CA 1
ATOM 6083 C C . GLN B 1 180 ? 8.295 -18.233 11.821 1.00 27.88 180 GLN B C 1
ATOM 6084 O O . GLN B 1 180 ? 8.889 -17.916 12.857 1.00 27.30 180 GLN B O 1
ATOM 6098 N N . VAL B 1 181 ? 7.975 -17.367 10.879 1.00 24.97 181 VAL B N 1
ATOM 6099 C CA . VAL B 1 181 ? 8.239 -15.938 10.987 1.00 19.98 181 VAL B CA 1
ATOM 6100 C C . VAL B 1 181 ? 6.961 -15.256 11.448 1.00 22.19 181 VAL B C 1
ATOM 6101 O O . VAL B 1 181 ? 5.855 -15.682 11.093 1.00 22.85 181 VAL B O 1
ATOM 6114 N N . VAL B 1 182 ? 7.102 -14.226 12.274 1.00 19.82 182 VAL B N 1
ATOM 6115 C CA . VAL B 1 182 ? 5.973 -13.412 12.707 1.00 20.18 182 VAL B CA 1
ATOM 6116 C C . VAL B 1 182 ? 6.272 -11.970 12.339 1.00 18.44 182 VAL B C 1
ATOM 6117 O O . VAL B 1 182 ? 7.324 -11.438 12.712 1.00 19.81 182 VAL B O 1
ATOM 6130 N N . ILE B 1 183 ? 5.346 -11.349 11.611 1.00 21.39 183 ILE B N 1
ATOM 6131 C CA . ILE B 1 183 ? 5.448 -9.957 11.197 1.00 18.38 183 ILE B CA 1
ATOM 6132 C C . ILE B 1 183 ? 4.370 -9.165 11.920 1.00 21.36 183 ILE B C 1
ATOM 6133 O O . ILE B 1 183 ? 3.213 -9.596 12.001 1.00 18.81 183 ILE B O 1
ATOM 6149 N N . GLN B 1 184 ? 4.747 -7.997 12.420 1.00 18.41 184 GLN B N 1
ATOM 6150 C CA . GLN B 1 184 ? 3.811 -7.044 12.991 1.00 19.49 184 GLN B CA 1
ATOM 6151 C C . GLN B 1 184 ? 3.562 -5.917 12.001 1.00 22.39 184 GLN B C 1
ATOM 6152 O O . GLN B 1 184 ? 4.485 -5.454 11.324 1.00 21.95 184 GLN B O 1
ATOM 6166 N N . ALA B 1 185 ? 2.310 -5.482 11.920 1.00 21.91 185 ALA B N 1
ATOM 6167 C CA . ALA B 1 185 ? 1.944 -4.243 11.254 1.00 18.63 185 ALA B CA 1
ATOM 6168 C C . ALA B 1 185 ? 1.376 -3.303 12.305 1.00 19.43 185 ALA B C 1
ATOM 6169 O O . ALA B 1 185 ? 0.475 -3.689 13.055 1.00 22.09 185 ALA B O 1
ATOM 6176 N N . LYS B 1 186 ? 1.908 -2.084 12.368 1.00 18.29 186 LYS B N 1
ATOM 6177 C CA . LYS B 1 186 ? 1.469 -1.095 13.347 1.00 19.77 186 LYS B CA 1
ATOM 6178 C C . LYS B 1 186 ? 1.199 0.222 12.631 1.00 21.17 186 LYS B C 1
ATOM 6179 O O . LYS B 1 186 ? 1.998 0.648 11.792 1.00 22.83 186 LYS B O 1
ATOM 6198 N N . ASP B 1 187 ? 0.076 0.859 12.956 1.00 23.11 187 ASP B N 1
ATOM 6199 C CA . ASP B 1 187 ? -0.286 2.114 12.315 1.00 24.89 187 ASP B CA 1
ATOM 6200 C C . ASP B 1 187 ? 0.361 3.264 13.092 1.00 30.19 187 ASP B C 1
ATOM 6201 O O . ASP B 1 187 ? 1.280 3.049 13.886 1.00 24.14 187 ASP B O 1
ATOM 6210 N N . MET B 1 188 ? -0.109 4.492 12.877 1.00 27.90 188 MET B N 1
ATOM 6211 C CA . MET B 1 188 ? 0.546 5.680 13.429 1.00 25.69 188 MET B CA 1
ATOM 6212 C C . MET B 1 188 ? 2.025 5.700 13.051 1.00 28.32 188 MET B C 1
ATOM 6213 O O . MET B 1 188 ? 2.881 6.141 13.821 1.00 30.35 188 MET B O 1
ATOM 6227 N N . GLY B 1 189 ? 2.329 5.216 11.849 1.00 27.73 189 GLY B N 1
ATOM 6228 C CA . GLY B 1 189 ? 3.705 5.169 11.397 1.00 28.50 189 GLY B CA 1
ATOM 6229 C C . GLY B 1 189 ? 4.604 4.330 12.271 1.00 32.34 189 GLY B C 1
ATOM 6230 O O . GLY B 1 189 ? 5.822 4.531 12.271 1.00 30.30 189 GLY B O 1
ATOM 6234 N N . GLY B 1 190 ? 4.033 3.392 13.025 1.00 30.40 190 GLY B N 1
ATOM 6235 C CA . GLY B 1 190 ? 4.794 2.563 13.931 1.00 33.86 190 GLY B CA 1
ATOM 6236 C C . GLY B 1 190 ? 5.105 3.191 15.269 1.00 32.05 190 GLY B C 1
ATOM 6237 O O . GLY B 1 190 ? 5.786 2.558 16.084 1.00 35.30 190 GLY B O 1
ATOM 6241 N N . GLN B 1 191 ? 4.633 4.406 15.528 1.00 30.48 191 GLN B N 1
ATOM 6242 C CA . GLN B 1 191 ? 4.944 5.069 16.785 1.00 31.16 191 GLN B CA 1
ATOM 62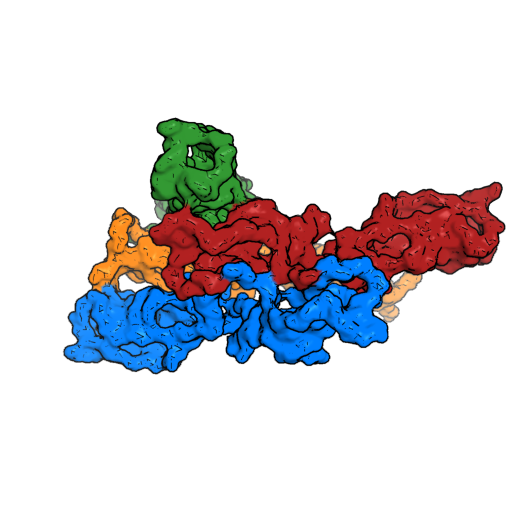43 C C . GLN B 1 191 ? 4.209 4.389 17.931 1.00 36.82 191 GLN B C 1
ATOM 6244 O O . GLN B 1 191 ? 3.159 3.770 17.743 1.00 30.94 191 GLN B O 1
ATOM 6258 N N . MET B 1 192 ? 4.780 4.488 19.131 1.00 33.31 192 MET B N 1
ATOM 6259 C CA A MET B 1 192 ? 4.105 3.958 20.305 0.64 36.57 192 MET B CA 1
ATOM 6260 C CA B MET B 1 192 ? 4.105 3.961 20.307 0.36 36.85 192 MET B CA 1
ATOM 6261 C C . MET B 1 192 ? 2.734 4.609 20.444 1.00 33.42 192 MET B C 1
ATOM 6262 O O . MET B 1 192 ? 2.577 5.817 20.248 1.00 30.24 192 MET B O 1
ATOM 6289 N N . GLY B 1 193 ? 1.738 3.793 20.775 1.00 30.65 193 GLY B N 1
ATOM 6290 C CA . GLY B 1 193 ? 0.354 4.202 20.759 1.00 40.21 193 GLY B CA 1
ATOM 6291 C C . GLY B 1 193 ? -0.413 3.700 19.551 1.00 33.55 193 GLY B C 1
ATOM 6292 O O . GLY B 1 193 ? -1.646 3.636 19.596 1.00 30.68 193 GLY B O 1
ATOM 6296 N N . GLY B 1 194 ? 0.285 3.342 18.480 1.00 23.81 194 GLY B N 1
ATOM 6297 C CA . GLY B 1 194 ? -0.380 2.788 17.318 1.00 23.88 194 GLY B CA 1
ATOM 6298 C C . GLY B 1 194 ? -1.018 1.444 17.608 1.00 24.33 194 GLY B C 1
ATOM 6299 O O . GLY B 1 194 ? -0.619 0.708 18.513 1.00 30.04 194 GLY B O 1
ATOM 6303 N N . LEU B 1 195 ? -2.043 1.134 16.818 1.00 21.71 195 LEU B N 1
ATOM 6304 C CA . LEU B 1 195 ? -2.699 -0.165 16.856 1.00 17.64 195 LEU B CA 1
ATOM 6305 C C . LEU B 1 195 ? -1.936 -1.133 15.966 1.00 19.44 195 LEU B C 1
ATOM 6306 O O . LEU B 1 195 ? -1.262 -0.726 15.015 1.00 21.40 195 LEU B O 1
ATOM 6322 N N . SER B 1 196 ? -2.043 -2.421 16.274 1.00 25.07 196 SER B N 1
ATOM 6323 C CA . SER B 1 196 ? -1.191 -3.395 15.611 1.00 22.41 196 SER B CA 1
ATOM 6324 C C . SER B 1 196 ? -1.919 -4.708 15.372 1.00 27.30 196 SER B C 1
ATOM 6325 O O . SER B 1 196 ? -2.871 -5.063 16.071 1.00 23.89 196 SER B O 1
ATOM 6333 N N . GLY B 1 197 ? -1.455 -5.412 14.338 1.00 22.56 197 GLY B N 1
ATOM 6334 C CA . GLY B 1 197 ? -1.820 -6.791 14.121 1.00 20.59 197 GLY B CA 1
ATOM 6335 C C . GLY B 1 197 ? -0.578 -7.577 13.754 1.00 22.14 197 GLY B C 1
ATOM 6336 O O . GLY B 1 197 ? 0.488 -7.007 13.512 1.00 20.19 197 GLY B O 1
ATOM 6340 N N . THR B 1 198 ? -0.724 -8.896 13.723 1.00 22.77 198 THR B N 1
ATOM 6341 C CA . THR B 1 198 ? 0.385 -9.766 13.367 1.00 17.70 198 THR B CA 1
ATOM 6342 C C . THR B 1 198 ? -0.070 -10.789 12.342 1.00 26.03 198 THR B C 1
ATOM 6343 O O . THR B 1 198 ? -1.264 -11.049 12.174 1.00 23.23 198 THR B O 1
ATOM 6354 N N . THR B 1 199 ? 0.912 -11.366 11.656 1.00 19.92 199 THR B N 1
ATOM 6355 C CA . THR B 1 199 ? 0.681 -12.503 10.788 1.00 19.91 199 THR B CA 1
ATOM 6356 C C . THR B 1 199 ? 1.819 -13.494 10.970 1.00 19.58 199 THR B C 1
ATOM 6357 O O . THR B 1 199 ? 2.912 -13.148 11.426 1.00 20.71 199 THR B O 1
ATOM 6368 N N . THR B 1 200 ? 1.540 -14.735 10.608 1.00 18.28 200 THR B N 1
ATOM 6369 C CA . THR B 1 200 ? 2.514 -15.810 10.666 1.00 22.14 200 THR B CA 1
ATOM 6370 C C . THR B 1 200 ? 2.898 -16.190 9.246 1.00 22.33 200 THR B C 1
ATOM 6371 O O . THR B 1 200 ? 2.041 -16.252 8.360 1.00 26.18 200 THR B O 1
ATOM 6382 N N . VAL B 1 201 ? 4.187 -16.440 9.031 1.00 21.12 201 VAL B N 1
ATOM 6383 C CA . VAL B 1 201 ? 4.712 -16.788 7.717 1.00 25.18 201 VAL B CA 1
ATOM 6384 C C . VAL B 1 201 ? 5.550 -18.050 7.880 1.00 22.09 201 VAL B C 1
ATOM 6385 O O . VAL B 1 201 ? 6.614 -18.018 8.511 1.00 25.90 201 VAL B O 1
ATOM 6398 N N . ASN B 1 202 ? 5.064 -19.161 7.331 1.00 25.14 202 ASN B N 1
ATOM 6399 C CA . ASN B 1 202 ? 5.774 -20.434 7.372 1.00 25.51 202 ASN B CA 1
ATOM 6400 C C . ASN B 1 202 ? 6.627 -20.563 6.118 1.00 27.37 202 ASN B C 1
ATOM 6401 O O . ASN B 1 202 ? 6.100 -20.568 4.999 1.00 33.11 202 ASN B O 1
ATOM 6412 N N . ILE B 1 203 ? 7.938 -20.670 6.303 1.00 29.34 203 ILE B N 1
ATOM 6413 C CA . ILE B 1 203 ? 8.897 -20.605 5.208 1.00 28.71 203 ILE B CA 1
ATOM 6414 C C . ILE B 1 203 ? 9.630 -21.933 5.146 1.00 37.41 203 ILE B C 1
ATOM 6415 O O . ILE B 1 203 ? 10.202 -22.376 6.149 1.00 32.19 203 ILE B O 1
ATOM 6431 N N . THR B 1 204 ? 9.621 -22.560 3.972 1.00 29.85 204 THR B N 1
ATOM 6432 C CA . THR B 1 204 ? 10.335 -23.807 3.734 1.00 35.32 204 THR B CA 1
ATOM 6433 C C . THR B 1 204 ? 11.549 -23.538 2.854 1.00 34.89 204 THR B C 1
ATOM 6434 O O . THR B 1 204 ? 11.443 -22.835 1.844 1.00 38.94 204 THR B O 1
ATOM 6445 N N . LEU B 1 205 ? 12.696 -24.092 3.242 1.00 37.34 205 LEU B N 1
ATOM 6446 C CA . LEU B 1 205 ? 13.912 -24.001 2.444 1.00 45.67 205 LEU B CA 1
ATOM 6447 C C . LEU B 1 205 ? 13.965 -25.194 1.498 1.00 42.34 205 LEU B C 1
ATOM 6448 O O . LEU B 1 205 ? 13.927 -26.347 1.942 1.00 48.05 205 LEU B O 1
ATOM 6464 N N . THR B 1 206 ? 14.063 -24.916 0.204 1.00 40.39 206 THR B N 1
ATOM 6465 C CA . THR B 1 206 ? 13.993 -25.935 -0.832 1.00 44.61 206 THR B CA 1
ATOM 6466 C C . THR B 1 206 ? 15.374 -26.205 -1.414 1.00 50.48 206 THR B C 1
ATOM 6467 O O . THR B 1 206 ? 16.255 -25.341 -1.400 1.00 61.17 206 THR B O 1
ATOM 6478 N N . ASP B 1 207 ? 15.551 -27.416 -1.934 1.00 57.25 207 ASP B N 1
ATOM 6479 C CA . ASP B 1 207 ? 16.807 -27.804 -2.566 1.00 75.29 207 ASP B CA 1
ATOM 6480 C C . ASP B 1 207 ? 16.909 -27.213 -3.968 1.00 73.77 207 ASP B C 1
ATOM 6481 O O . ASP B 1 207 ? 16.315 -27.729 -4.913 1.00 77.46 207 ASP B O 1
ATOM 6490 N N . SER C 1 1 ? -28.208 37.500 7.610 1.00 32.01 1 SER C N 1
ATOM 6491 C CA . SER C 1 1 ? -27.269 36.516 6.991 1.00 31.82 1 SER C CA 1
ATOM 6492 C C . SER C 1 1 ? -26.968 35.347 7.920 1.00 29.53 1 SER C C 1
ATOM 6493 O O . SER C 1 1 ? -26.883 35.518 9.136 1.00 34.85 1 SER C O 1
ATOM 6503 N N . TRP C 1 2 ? -26.783 34.163 7.335 1.00 28.24 2 TRP C N 1
ATOM 6504 C CA . TRP C 1 2 ? -26.334 33.011 8.105 1.00 27.21 2 TRP C CA 1
ATOM 6505 C C . TRP C 1 2 ? -24.952 33.273 8.691 1.00 31.58 2 TRP C C 1
ATOM 6506 O O . TRP C 1 2 ? -24.082 33.857 8.038 1.00 32.06 2 TRP C O 1
ATOM 6527 N N . MET C 1 3 ? -24.750 32.825 9.928 1.00 32.47 3 MET C N 1
ATOM 6528 C CA . MET C 1 3 ? -23.452 32.901 10.598 1.00 33.43 3 MET C CA 1
ATOM 6529 C C . MET C 1 3 ? -22.792 31.530 10.468 1.00 31.26 3 MET C C 1
ATOM 6530 O O . MET C 1 3 ? -23.001 30.640 11.293 1.00 35.79 3 MET C O 1
ATOM 6544 N N . TRP C 1 4 ? -21.992 31.354 9.413 1.00 23.93 4 TRP C N 1
ATOM 6545 C CA . TRP C 1 4 ? -21.310 30.085 9.171 1.00 22.09 4 TRP C CA 1
ATOM 6546 C C . TRP C 1 4 ? -19.847 30.088 9.606 1.00 26.19 4 TRP C C 1
ATOM 6547 O O . TRP C 1 4 ? -19.280 29.010 9.818 1.00 23.48 4 TRP C O 1
ATOM 6568 N N . ASN C 1 5 ? -19.218 31.259 9.734 1.00 26.10 5 ASN C N 1
ATOM 6569 C CA . ASN C 1 5 ? -17.765 31.348 9.915 1.00 27.61 5 ASN C CA 1
ATOM 6570 C C . ASN C 1 5 ? -17.410 31.137 11.389 1.00 29.07 5 ASN C C 1
ATOM 6571 O O . ASN C 1 5 ? -16.910 32.025 12.086 1.00 22.71 5 ASN C O 1
ATOM 6582 N N . GLN C 1 6 ? -17.672 29.915 11.855 1.00 26.46 6 GLN C N 1
ATOM 6583 C CA . GLN C 1 6 ? -17.444 29.546 13.245 1.00 31.49 6 GLN C CA 1
ATOM 6584 C C . GLN C 1 6 ? -16.978 28.101 13.311 1.00 28.58 6 GLN C C 1
ATOM 6585 O O . GLN C 1 6 ? -17.392 27.270 12.498 1.00 30.55 6 GLN C O 1
ATOM 6599 N N . PHE C 1 7 ? -16.115 27.814 14.280 1.00 26.46 7 PHE C N 1
ATOM 6600 C CA . PHE C 1 7 ? -15.787 26.452 14.671 1.00 23.28 7 PHE C CA 1
ATOM 6601 C C . PHE C 1 7 ? -16.098 26.284 16.151 1.00 25.95 7 PHE C C 1
ATOM 6602 O O . PHE C 1 7 ? -15.930 27.218 16.941 1.00 30.79 7 PHE C O 1
ATOM 6619 N N . PHE C 1 8 ? -16.566 25.096 16.515 1.00 26.05 8 PHE C N 1
ATOM 6620 C CA . PHE C 1 8 ? -16.969 24.783 17.879 1.00 30.92 8 PHE C CA 1
ATOM 6621 C C . PHE C 1 8 ? -16.018 23.730 18.426 1.00 37.16 8 PHE C C 1
ATOM 6622 O O . PHE C 1 8 ? -15.953 22.613 17.902 1.00 40.02 8 PHE C O 1
ATOM 6639 N N . LEU C 1 9 ? -15.277 24.093 19.468 1.00 25.94 9 LEU C N 1
ATOM 6640 C CA . LEU C 1 9 ? -14.147 23.307 19.945 1.00 21.64 9 LEU C CA 1
ATOM 6641 C C . LEU C 1 9 ? -14.369 22.946 21.408 1.00 22.13 9 LEU C C 1
ATOM 6642 O O . LEU C 1 9 ? -14.501 23.836 22.254 1.00 23.99 9 LEU C O 1
ATOM 6658 N N . LEU C 1 10 ? -14.394 21.648 21.706 1.00 25.57 10 LEU C N 1
ATOM 6659 C CA . LEU C 1 10 ? -14.658 21.201 23.069 1.00 27.85 10 LEU C CA 1
ATOM 6660 C C . LEU C 1 10 ? -13.539 21.637 24.004 1.00 27.15 10 LEU C C 1
ATOM 6661 O O . LEU C 1 10 ? -12.356 21.476 23.691 1.00 26.32 10 LEU C O 1
ATOM 6677 N N . GLU C 1 11 ? -13.914 22.170 25.164 1.00 24.85 11 GLU C N 1
ATOM 6678 C CA . GLU C 1 11 ? -12.921 22.519 26.166 1.00 23.56 11 GLU C CA 1
ATOM 6679 C C . GLU C 1 11 ? -12.349 21.268 26.830 1.00 23.91 11 GLU C C 1
ATOM 6680 O O . GLU C 1 11 ? -12.966 20.198 26.847 1.00 23.91 11 GLU C O 1
ATOM 6692 N N . GLU C 1 12 ? -11.141 21.426 27.379 1.00 24.68 12 GLU C N 1
ATOM 6693 C CA . GLU C 1 12 ? -10.522 20.462 28.290 1.00 26.85 12 GLU C CA 1
ATOM 6694 C C . GLU C 1 12 ? -10.130 19.163 27.583 1.00 29.79 12 GLU C C 1
ATOM 6695 O O . GLU C 1 12 ? -10.184 18.082 28.172 1.00 28.93 12 GLU C O 1
ATOM 6707 N N . TYR C 1 13 ? -9.722 19.272 26.321 1.00 26.95 13 TYR C N 1
ATOM 6708 C CA . TYR C 1 13 ? -9.243 18.123 25.560 1.00 29.18 13 TYR C CA 1
ATOM 6709 C C . TYR C 1 13 ? -8.011 17.512 26.217 1.00 35.44 13 TYR C C 1
ATOM 6710 O O . TYR C 1 13 ? -7.071 18.225 26.579 1.00 31.13 13 TYR C O 1
ATOM 6728 N N . THR C 1 14 ? -8.009 16.183 26.362 1.00 31.47 14 THR C N 1
ATOM 6729 C CA . THR C 1 14 ? -6.883 15.471 26.963 1.00 35.97 14 THR C CA 1
ATOM 6730 C C . THR C 1 14 ? -6.307 14.388 26.059 1.00 42.03 14 THR C C 1
ATOM 6731 O O . THR C 1 14 ? -5.508 13.572 26.531 1.00 47.87 14 THR C O 1
ATOM 6742 N N . GLY C 1 15 ? -6.685 14.348 24.784 1.00 43.83 15 GLY C N 1
ATOM 6743 C CA . GLY C 1 15 ? -6.110 13.370 23.879 1.00 58.92 15 GLY C CA 1
ATOM 6744 C C . GLY C 1 15 ? -4.615 13.560 23.702 1.00 48.22 15 GLY C C 1
ATOM 6745 O O . GLY C 1 15 ? -4.040 14.596 24.041 1.00 44.64 15 GLY C O 1
ATOM 6749 N N . SER C 1 16 ? -3.977 12.527 23.147 1.00 43.67 16 SER C N 1
ATOM 6750 C CA . SER C 1 16 ? -2.530 12.549 22.954 1.00 61.17 16 SER C CA 1
ATOM 6751 C C . SER C 1 16 ? -2.131 13.414 21.762 1.00 64.11 16 SER C C 1
ATOM 6752 O O . SER C 1 16 ? -1.146 14.158 21.832 1.00 59.63 16 SER C O 1
ATOM 6760 N N . ASP C 1 17 ? -2.871 13.324 20.663 1.00 45.45 17 ASP C N 1
ATOM 6761 C CA A ASP C 1 17 ? -2.596 14.145 19.496 0.43 44.75 17 ASP C CA 1
ATOM 6762 C CA B ASP C 1 17 ? -2.611 14.142 19.491 0.57 44.66 17 ASP C CA 1
ATOM 6763 C C . ASP C 1 17 ? -3.207 15.536 19.671 1.00 40.24 17 ASP C C 1
ATOM 6764 O O . ASP C 1 17 ? -3.923 15.819 20.633 1.00 42.58 17 ASP C O 1
ATOM 6779 N N . TYR C 1 18 ? -2.903 16.418 18.723 1.00 27.55 18 TYR C N 1
ATOM 6780 C CA . TYR C 1 18 ? -3.502 17.746 18.737 1.00 29.57 18 TYR C CA 1
ATOM 6781 C C . TYR C 1 18 ? -4.992 17.649 18.432 1.00 30.68 18 TYR C C 1
ATOM 6782 O O . TYR C 1 18 ? -5.430 16.814 17.636 1.00 31.82 18 TYR C O 1
ATOM 6800 N N . GLN C 1 19 ? -5.770 18.513 19.072 1.00 29.74 19 GLN C N 1
ATOM 6801 C CA . GLN C 1 19 ? -7.211 18.529 18.867 1.00 26.69 19 GLN C CA 1
ATOM 6802 C C . GLN C 1 19 ? -7.543 19.149 17.512 1.00 23.34 19 GLN C C 1
ATOM 6803 O O . GLN C 1 19 ? -7.046 20.227 17.172 1.00 24.38 19 GLN C O 1
ATOM 6817 N N . TYR C 1 20 ? -8.389 18.475 16.737 1.00 26.63 20 TYR C N 1
ATOM 6818 C CA . TYR C 1 20 ? -8.765 18.990 15.424 1.00 25.49 20 TYR C CA 1
ATOM 6819 C C . TYR C 1 20 ? -9.825 20.072 15.573 1.00 23.78 20 TYR C C 1
ATOM 6820 O O . TYR C 1 20 ? -10.796 19.901 16.318 1.00 23.08 20 TYR C O 1
ATOM 6838 N N . VAL C 1 21 ? -9.629 21.191 14.882 1.00 22.98 21 VAL C N 1
ATOM 6839 C CA . VAL C 1 21 ? -10.573 22.311 14.916 1.00 21.30 21 VAL C CA 1
ATOM 6840 C C . VAL C 1 21 ? -11.495 22.299 13.708 1.00 25.48 21 VAL C C 1
ATOM 6841 O O . VAL C 1 21 ? -12.710 22.456 13.840 1.00 23.40 21 VAL C O 1
ATOM 6854 N N . GLY C 1 22 ? -10.929 22.134 12.523 1.00 22.91 22 GLY C N 1
ATOM 6855 C CA . GLY C 1 22 ? -11.675 22.306 11.297 1.00 21.34 22 GLY C CA 1
ATOM 6856 C C . GLY C 1 22 ? -10.734 22.620 10.149 1.00 26.73 22 GLY C C 1
ATOM 6857 O O . GLY C 1 22 ? -9.515 22.506 10.269 1.00 24.33 22 GLY C O 1
ATOM 6861 N N . LYS C 1 23 ? -11.337 23.042 9.040 1.00 26.21 23 LYS C N 1
ATOM 6862 C CA . LYS C 1 23 ? -10.633 23.189 7.771 1.00 27.23 23 LYS C CA 1
ATOM 6863 C C . LYS C 1 23 ? -11.054 24.496 7.119 1.00 27.12 23 LYS C C 1
ATOM 6864 O O . LYS C 1 23 ? -12.250 24.730 6.923 1.00 27.95 23 LYS C O 1
ATOM 6883 N N . LEU C 1 24 ? -10.083 25.353 6.809 1.00 25.76 24 LEU C N 1
ATOM 6884 C CA . LEU C 1 24 ? -10.327 26.477 5.912 1.00 26.68 24 LEU C CA 1
ATOM 6885 C C . LEU C 1 24 ? -10.339 25.979 4.476 1.00 26.21 24 LEU C C 1
ATOM 6886 O O . LEU C 1 24 ? -9.519 25.138 4.096 1.00 27.11 24 LEU C O 1
ATOM 6902 N N . HIS C 1 25 ? -11.256 26.503 3.665 1.00 23.27 25 HIS C N 1
ATOM 6903 C CA B HIS C 1 25 ? -11.315 26.086 2.270 0.53 24.87 25 HIS C CA 1
ATOM 6904 C CA C HIS C 1 25 ? -11.326 26.080 2.272 0.47 25.28 25 HIS C CA 1
ATOM 6905 C C . HIS C 1 25 ? -11.955 27.170 1.418 1.00 26.10 25 HIS C C 1
ATOM 6906 O O . HIS C 1 25 ? -13.020 27.696 1.761 1.00 22.58 25 HIS C O 1
ATOM 6931 N N . SER C 1 26 ? -11.291 27.495 0.314 1.00 24.64 26 SER C N 1
ATOM 6932 C CA . SER C 1 26 ? -11.832 28.358 -0.725 1.00 26.93 26 SER C CA 1
ATOM 6933 C C . SER C 1 26 ? -12.408 27.479 -1.823 1.00 26.18 26 SER C C 1
ATOM 6934 O O . SER C 1 26 ? -11.803 26.465 -2.187 1.00 26.65 26 SER C O 1
ATOM 6942 N N . ASP C 1 27 ? -13.562 27.868 -2.367 1.00 29.37 27 ASP C N 1
ATOM 6943 C CA . ASP C 1 27 ? -14.106 27.096 -3.478 1.00 49.36 27 ASP C CA 1
ATOM 6944 C C . ASP C 1 27 ? -13.381 27.382 -4.788 1.00 51.39 27 ASP C C 1
ATOM 6945 O O . ASP C 1 27 ? -13.777 26.853 -5.832 1.00 37.62 27 ASP C O 1
ATOM 6954 N N . GLN C 1 28 ? -12.324 28.193 -4.750 1.00 31.24 28 GLN C N 1
ATOM 6955 C CA . GLN C 1 28 ? -11.408 28.355 -5.869 1.00 31.76 28 GLN C CA 1
ATOM 6956 C C . GLN C 1 28 ? -10.214 27.411 -5.790 1.00 34.09 28 GLN C C 1
ATOM 6957 O O . GLN C 1 28 ? -9.415 27.362 -6.731 1.00 34.82 28 GLN C O 1
ATOM 6971 N N . ASP C 1 29 ? -10.080 26.676 -4.690 1.00 27.82 29 ASP C N 1
ATOM 6972 C CA . ASP C 1 29 ? -8.982 25.739 -4.479 1.00 29.83 29 ASP C CA 1
ATOM 6973 C C . ASP C 1 29 ? -9.231 24.499 -5.328 1.00 35.06 29 ASP C C 1
ATOM 6974 O O . ASP C 1 29 ? -10.137 23.714 -5.034 1.00 36.24 29 ASP C O 1
ATOM 6983 N N . ARG C 1 30 ? -8.438 24.323 -6.384 1.00 38.32 30 ARG C N 1
ATOM 6984 C CA . ARG C 1 30 ? -8.557 23.146 -7.236 1.00 38.55 30 ARG C CA 1
ATOM 6985 C C . ARG C 1 30 ? -7.837 21.932 -6.667 1.00 49.44 30 ARG C C 1
ATOM 6986 O O . ARG C 1 30 ? -7.876 20.863 -7.286 1.00 51.44 30 ARG C O 1
ATOM 7007 N N . GLY C 1 31 ? -7.195 22.062 -5.510 1.00 36.83 31 GLY C N 1
ATOM 7008 C CA . GLY C 1 31 ? -6.448 20.964 -4.938 1.00 37.76 31 GLY C CA 1
ATOM 7009 C C . GLY C 1 31 ? -5.066 20.777 -5.518 1.00 43.65 31 GLY C C 1
ATOM 7010 O O . GLY C 1 31 ? -4.396 19.794 -5.180 1.00 40.18 31 GLY C O 1
ATOM 7014 N N . ASP C 1 32 ? -4.613 21.694 -6.372 1.00 35.31 32 ASP C N 1
ATOM 7015 C CA . ASP C 1 32 ? -3.313 21.592 -7.018 1.00 32.13 32 ASP C CA 1
ATOM 7016 C C . ASP C 1 32 ? -2.259 22.490 -6.381 1.00 34.32 32 ASP C C 1
ATOM 7017 O O . ASP C 1 32 ? -1.190 22.680 -6.968 1.00 35.55 32 ASP C O 1
ATOM 7026 N N . GLY C 1 33 ? -2.528 23.041 -5.200 1.00 29.99 33 GLY C N 1
ATOM 7027 C CA . GLY C 1 33 ? -1.521 23.816 -4.501 1.00 31.04 33 GLY C CA 1
ATOM 7028 C C . GLY C 1 33 ? -1.231 25.187 -5.073 1.00 35.83 33 GLY C C 1
ATOM 7029 O O . GLY C 1 33 ? -0.232 25.802 -4.688 1.00 37.25 33 GLY C O 1
ATOM 7033 N N . SER C 1 34 ? -2.056 25.691 -5.992 1.00 31.65 34 SER C N 1
ATOM 7034 C CA A SER C 1 34 ? -1.839 27.048 -6.480 0.53 33.59 34 SER C CA 1
ATOM 7035 C CA B SER C 1 34 ? -1.862 27.051 -6.486 0.47 33.40 34 SER C CA 1
ATOM 7036 C C . SER C 1 34 ? -2.114 28.074 -5.388 1.00 28.13 34 SER C C 1
ATOM 7037 O O . SER C 1 34 ? -1.543 29.171 -5.415 1.00 29.65 34 SER C O 1
ATOM 7052 N N . LEU C 1 35 ? -2.960 27.730 -4.424 1.00 27.13 35 LEU C N 1
ATOM 7053 C CA . LEU C 1 35 ? -3.280 28.555 -3.273 1.00 30.63 35 LEU C CA 1
ATOM 7054 C C . LEU C 1 35 ? -2.593 28.004 -2.034 1.00 26.73 35 LEU C C 1
ATOM 7055 O O . LEU C 1 35 ? -2.292 26.811 -1.939 1.00 26.71 35 LEU C O 1
ATOM 7071 N N . LYS C 1 36 ? -2.382 28.880 -1.060 1.00 25.86 36 LYS C N 1
ATOM 7072 C CA . LYS C 1 36 ? -2.008 28.428 0.268 1.00 29.15 36 LYS C CA 1
ATOM 7073 C C . LYS C 1 36 ? -2.798 29.218 1.298 1.00 26.20 36 LYS C C 1
ATOM 7074 O O . LYS C 1 36 ? -3.180 30.372 1.072 1.00 26.89 36 LYS C O 1
ATOM 7093 N N . TYR C 1 37 ? -3.029 28.579 2.437 1.00 24.26 37 TYR C N 1
ATOM 7094 C CA . TYR C 1 37 ? -3.886 29.113 3.482 1.00 23.99 37 TYR C CA 1
ATOM 7095 C C . TYR C 1 37 ? -3.035 29.722 4.586 1.00 25.48 37 TYR C C 1
ATOM 7096 O O . TYR C 1 37 ? -2.027 29.142 5.002 1.00 31.07 37 TYR C O 1
ATOM 7114 N N . ILE C 1 38 ? -3.445 30.899 5.053 1.00 23.95 38 ILE C N 1
ATOM 7115 C CA . ILE C 1 38 ? -2.713 31.635 6.073 1.00 24.48 38 ILE C CA 1
ATOM 7116 C C . ILE C 1 38 ? -3.658 31.942 7.226 1.00 28.52 38 ILE C C 1
ATOM 7117 O O . ILE C 1 38 ? -4.783 32.409 7.010 1.00 27.74 38 ILE C O 1
ATOM 7133 N N . LEU C 1 39 ? -3.188 31.699 8.443 1.00 24.10 39 LEU C N 1
ATOM 7134 C CA . LEU C 1 39 ? -3.955 31.901 9.662 1.00 23.74 39 LEU C CA 1
ATOM 7135 C C . LEU C 1 39 ? -3.334 33.050 10.443 1.00 27.60 39 LEU C C 1
ATOM 7136 O O . LEU C 1 39 ? -2.107 33.131 10.562 1.00 29.50 39 LEU C O 1
ATOM 7152 N N . SER C 1 40 ? -4.177 33.944 10.954 1.00 29.33 40 SER C N 1
ATOM 7153 C CA . SER C 1 40 ? -3.710 35.040 11.789 1.00 29.35 40 SER C CA 1
ATOM 7154 C C . SER C 1 40 ? -4.769 35.326 12.846 1.00 31.30 40 SER C C 1
ATOM 7155 O O . SER C 1 40 ? -5.840 34.716 12.863 1.00 27.83 40 SER C O 1
ATOM 7163 N N . GLY C 1 41 ? -4.456 36.250 13.742 1.00 32.26 41 GLY C N 1
ATOM 7164 C CA . GLY C 1 41 ? -5.370 36.613 14.804 1.00 33.38 41 GLY C CA 1
ATOM 7165 C C . GLY C 1 41 ? -5.027 35.969 16.133 1.00 31.54 41 GLY C C 1
ATOM 7166 O O . GLY C 1 41 ? -3.890 35.577 16.407 1.00 30.36 41 GLY C O 1
ATOM 7170 N N . ASP C 1 42 ? -6.057 35.846 16.970 1.00 27.82 42 ASP C N 1
ATOM 7171 C CA . ASP C 1 42 ? -5.875 35.541 18.387 1.00 30.84 42 ASP C CA 1
ATOM 7172 C C . ASP C 1 42 ? -5.474 34.081 18.563 1.00 27.98 42 ASP C C 1
ATOM 7173 O O . ASP C 1 42 ? -6.308 33.179 18.427 1.00 29.55 42 ASP C O 1
ATOM 7182 N N . GLY C 1 43 ? -4.201 33.847 18.880 1.00 32.71 43 GLY C N 1
ATOM 7183 C CA . GLY C 1 43 ? -3.685 32.508 19.067 1.00 37.73 43 GLY C CA 1
ATOM 7184 C C . GLY C 1 43 ? -3.062 31.885 17.836 1.00 38.29 43 GLY C C 1
ATOM 7185 O O . GLY C 1 43 ? -2.539 30.765 17.923 1.00 31.54 43 GLY C O 1
ATOM 7189 N N . ALA C 1 44 ? -3.085 32.571 16.700 1.00 30.94 44 ALA C N 1
ATOM 7190 C CA . ALA C 1 44 ? -2.598 31.989 15.458 1.00 33.26 44 ALA C CA 1
ATOM 7191 C C . ALA C 1 44 ? -1.095 31.754 15.528 1.00 42.43 44 ALA C C 1
ATOM 7192 O O . ALA C 1 44 ? -0.329 32.646 15.906 1.00 37.86 44 ALA C O 1
ATOM 7199 N N . GLY C 1 45 ? -0.674 30.546 15.159 1.00 35.13 45 GLY C N 1
ATOM 7200 C CA . GLY C 1 45 ? 0.730 30.219 15.062 1.00 33.20 45 GLY C CA 1
ATOM 7201 C C . GLY C 1 45 ? 1.336 29.581 16.293 1.00 43.11 45 GLY C C 1
ATOM 7202 O O . GLY C 1 45 ? 2.480 29.113 16.224 1.00 44.19 45 GLY C O 1
ATOM 7206 N N . ASP C 1 46 ? 0.624 29.552 17.420 1.00 40.99 46 ASP C N 1
ATOM 7207 C CA . ASP C 1 46 ? 1.091 28.778 18.564 1.00 45.64 46 ASP C CA 1
ATOM 7208 C C . ASP C 1 46 ? -0.060 27.968 19.151 1.00 36.37 46 ASP C C 1
ATOM 7209 O O . ASP C 1 46 ? 0.005 26.735 19.189 1.00 43.14 46 ASP C O 1
ATOM 7218 N N . LEU C 1 47 ? -1.127 28.642 19.580 1.00 29.73 47 LEU C N 1
ATOM 7219 C CA . LEU C 1 47 ? -2.282 27.936 20.120 1.00 30.59 47 LEU C CA 1
ATOM 7220 C C . LEU C 1 47 ? -3.066 27.236 19.016 1.00 25.67 47 LEU C C 1
ATOM 7221 O O . LEU C 1 47 ? -3.522 26.100 19.193 1.00 29.51 47 LEU C O 1
ATOM 7237 N N . PHE C 1 48 ? -3.250 27.904 17.880 1.00 26.23 48 PHE C N 1
ATOM 7238 C CA . PHE C 1 48 ? -3.909 27.328 16.718 1.00 27.05 48 PHE C CA 1
ATOM 7239 C C . PHE C 1 48 ? -2.934 27.359 15.550 1.00 30.04 48 PHE C C 1
ATOM 7240 O O . PHE C 1 48 ? -2.356 28.410 15.250 1.00 28.31 48 PHE C O 1
ATOM 7257 N N . ILE C 1 49 ? -2.741 26.208 14.904 1.00 25.65 49 ILE C N 1
ATOM 7258 C CA . ILE C 1 49 ? -1.812 26.081 13.789 1.00 25.06 49 ILE C CA 1
ATOM 7259 C C . ILE C 1 49 ? -2.571 25.540 12.589 1.00 27.11 49 ILE C C 1
ATOM 7260 O O . ILE C 1 49 ? -3.545 24.795 12.727 1.00 25.68 49 ILE C O 1
ATOM 7276 N N . ILE C 1 50 ? -2.121 25.923 11.399 1.00 26.89 50 ILE C N 1
ATOM 7277 C CA . ILE C 1 50 ? -2.786 25.525 10.167 1.00 25.66 50 ILE C CA 1
ATOM 7278 C C . ILE C 1 50 ? -1.792 24.811 9.269 1.00 25.58 50 ILE C C 1
ATOM 7279 O O . ILE C 1 50 ? -0.602 25.146 9.242 1.00 26.43 50 ILE C O 1
ATOM 7295 N N . ASN C 1 51 ? -2.289 23.808 8.554 1.00 28.16 51 ASN C N 1
ATOM 7296 C CA . ASN C 1 51 ? -1.582 23.214 7.425 1.00 26.83 51 ASN C CA 1
ATOM 7297 C C . ASN C 1 51 ? -1.816 24.112 6.216 1.00 24.93 51 ASN C C 1
ATOM 7298 O O . ASN C 1 51 ? -2.953 24.246 5.754 1.00 27.17 51 ASN C O 1
ATOM 7309 N N . GLU C 1 52 ? -0.753 24.745 5.708 1.00 25.10 52 GLU C N 1
ATOM 7310 C CA . GLU C 1 52 ? -0.937 25.753 4.666 1.00 25.03 52 GLU C CA 1
ATOM 7311 C C . GLU C 1 52 ? -1.441 25.161 3.355 1.00 24.99 52 GLU C C 1
ATOM 7312 O O . GLU C 1 52 ? -1.962 25.905 2.517 1.00 27.93 52 GLU C O 1
ATOM 7324 N N . ASN C 1 53 ? -1.287 23.855 3.142 1.00 25.35 53 ASN C N 1
ATOM 7325 C CA . ASN C 1 53 ? -1.748 23.253 1.898 1.00 25.52 53 ASN C CA 1
ATOM 7326 C C . ASN C 1 53 ? -3.199 22.790 1.978 1.00 25.27 53 ASN C C 1
ATOM 7327 O O . ASN C 1 53 ? -3.971 23.015 1.040 1.00 26.53 53 ASN C O 1
ATOM 7338 N N . THR C 1 54 ? -3.592 22.165 3.089 1.00 24.30 54 THR C N 1
ATOM 7339 C CA . THR C 1 54 ? -4.921 21.583 3.221 1.00 23.83 54 THR C CA 1
ATOM 7340 C C . THR C 1 54 ? -5.927 22.509 3.888 1.00 24.49 54 THR C C 1
ATOM 7341 O O . THR C 1 54 ? -7.134 22.294 3.741 1.00 29.09 54 THR C O 1
ATOM 7352 N N . GLY C 1 55 ? -5.462 23.513 4.628 1.00 26.81 55 GLY C N 1
ATOM 7353 C CA . GLY C 1 55 ? -6.333 24.357 5.412 1.00 21.88 55 GLY C CA 1
ATOM 7354 C C . GLY C 1 55 ? -6.759 23.790 6.752 1.00 21.71 55 GLY C C 1
ATOM 7355 O O . GLY C 1 55 ? -7.538 24.446 7.455 1.00 21.82 55 GLY C O 1
ATOM 7359 N N . ASP C 1 56 ? -6.277 22.605 7.136 1.00 24.25 56 ASP C N 1
ATOM 7360 C CA . ASP C 1 56 ? -6.660 22.005 8.412 1.00 26.91 56 ASP C CA 1
ATOM 7361 C C . ASP C 1 56 ? -6.057 22.773 9.584 1.00 25.47 56 ASP C C 1
ATOM 7362 O O . ASP C 1 56 ? -4.860 23.079 9.592 1.00 24.25 56 ASP C O 1
ATOM 7371 N N . ILE C 1 57 ? -6.880 23.039 10.595 1.00 21.21 57 ILE C N 1
ATOM 7372 C CA . ILE C 1 57 ? -6.475 23.769 11.792 1.00 21.32 57 ILE C CA 1
ATOM 7373 C C . ILE C 1 57 ? -6.475 22.814 12.976 1.00 23.73 57 ILE C C 1
ATOM 7374 O O . ILE C 1 57 ? -7.417 22.033 13.153 1.00 23.78 57 ILE C O 1
ATOM 7390 N N . GLN C 1 58 ? -5.442 22.912 13.812 1.00 24.08 58 GLN C N 1
ATOM 7391 C CA . GLN C 1 58 ? -5.345 22.137 15.040 1.00 25.17 58 GLN C CA 1
ATOM 7392 C C . GLN C 1 58 ? -5.104 23.068 16.220 1.00 26.61 58 GLN C C 1
ATOM 7393 O O . GLN C 1 58 ? -4.517 24.142 16.072 1.00 26.05 58 GLN C O 1
ATOM 7407 N N . ALA C 1 59 ? -5.569 22.646 17.393 1.00 22.90 59 ALA C N 1
ATOM 7408 C CA . ALA C 1 59 ? -5.294 23.336 18.646 1.00 24.76 59 ALA C CA 1
ATOM 7409 C C . ALA C 1 59 ? -4.191 22.593 19.384 1.00 27.92 59 ALA C C 1
ATOM 7410 O O . ALA C 1 59 ? -4.224 21.364 19.484 1.00 28.40 59 ALA C O 1
ATOM 7417 N N . THR C 1 60 ? -3.212 23.343 19.901 1.00 26.04 60 THR C N 1
ATOM 7418 C CA . THR C 1 60 ? -2.009 22.744 20.469 1.00 27.86 60 THR C CA 1
ATOM 7419 C C . THR C 1 60 ? -2.019 22.684 21.989 1.00 31.94 60 THR C C 1
ATOM 7420 O O . THR C 1 60 ? -1.090 22.115 22.574 1.00 32.42 60 THR C O 1
ATOM 7431 N N . LYS C 1 61 ? -3.019 23.267 22.643 1.00 26.85 61 LYS C N 1
ATOM 7432 C CA . LYS C 1 61 ? -3.104 23.230 24.092 1.00 27.61 61 LYS C CA 1
ATOM 7433 C C . LYS C 1 61 ? -4.533 22.930 24.507 1.00 27.95 61 LYS C C 1
ATOM 7434 O O . LYS C 1 61 ? -5.487 23.224 23.783 1.00 27.13 61 LYS C O 1
ATOM 7453 N N . ARG C 1 62 ? -4.657 22.328 25.684 1.00 29.40 62 ARG C N 1
ATOM 7454 C CA . ARG C 1 62 ? -5.950 22.122 26.316 1.00 30.06 62 ARG C CA 1
ATOM 7455 C C . ARG C 1 62 ? -6.557 23.470 26.698 1.00 29.47 62 ARG C C 1
ATOM 7456 O O . ARG C 1 62 ? -5.890 24.310 27.310 1.00 34.67 62 ARG C O 1
ATOM 7477 N N . LEU C 1 63 ? -7.815 23.687 26.321 1.00 29.23 63 LEU C N 1
ATOM 7478 C CA . LEU C 1 63 ? -8.473 24.973 26.508 1.00 29.11 63 LEU C CA 1
ATOM 7479 C C . LEU C 1 63 ? -9.572 24.874 27.558 1.00 25.43 63 LEU C C 1
ATOM 7480 O O . LEU C 1 63 ? -10.202 23.827 27.728 1.00 27.64 63 LEU C O 1
ATOM 7496 N N . ASP C 1 64 ? -9.796 25.989 28.253 1.00 28.98 64 ASP C N 1
ATOM 7497 C CA . ASP C 1 64 ? -10.743 26.080 29.361 1.00 26.31 64 ASP C CA 1
ATOM 7498 C C . ASP C 1 64 ? -11.759 27.163 29.026 1.00 25.89 64 ASP C C 1
ATOM 7499 O O . ASP C 1 64 ? -11.417 28.351 28.991 1.00 26.34 64 ASP C O 1
ATOM 7508 N N . ARG C 1 65 ? -13.007 26.756 28.778 1.00 28.55 65 ARG C N 1
ATOM 7509 C CA . ARG C 1 65 ? -14.051 27.729 28.471 1.00 30.59 65 ARG C CA 1
ATOM 7510 C C . ARG C 1 65 ? -14.201 28.742 29.597 1.00 31.30 65 ARG C C 1
ATOM 7511 O O . ARG C 1 65 ? -14.438 29.929 29.348 1.00 28.24 65 ARG C O 1
ATOM 7532 N N . GLU C 1 66 ? -14.072 28.288 30.846 1.00 26.89 66 GLU C N 1
ATOM 7533 C CA . GLU C 1 66 ? -14.241 29.184 31.982 1.00 29.96 66 GLU C CA 1
ATOM 7534 C C . GLU C 1 66 ? -13.128 30.222 32.067 1.00 32.80 66 GLU C C 1
ATOM 7535 O O . GLU C 1 66 ? -13.313 31.257 32.717 1.00 32.67 66 GLU C O 1
ATOM 7547 N N . GLU C 1 67 ? -11.986 29.978 31.423 1.00 31.98 67 GLU C N 1
ATOM 7548 C CA . GLU C 1 67 ? -10.921 30.970 31.359 1.00 32.93 67 GLU C CA 1
ATOM 7549 C C . GLU C 1 67 ? -11.112 31.919 30.180 1.00 30.15 67 GLU C C 1
ATOM 7550 O O . GLU C 1 67 ? -10.981 33.137 30.332 1.00 31.33 67 GLU C O 1
ATOM 7562 N N . LYS C 1 68 ? -11.408 31.375 29.002 1.00 29.13 68 LYS C N 1
ATOM 7563 C CA . LYS C 1 68 ? -11.574 32.175 27.794 1.00 33.16 68 LYS C CA 1
ATOM 7564 C C . LYS C 1 68 ? -12.502 31.434 26.837 1.00 27.12 68 LYS C C 1
ATOM 7565 O O . LYS C 1 68 ? -12.156 30.343 26.364 1.00 27.94 68 LYS C O 1
ATOM 7584 N N . PRO C 1 69 ? -13.687 31.975 26.537 1.00 26.96 69 PRO C N 1
ATOM 7585 C CA . PRO C 1 69 ? -14.688 31.204 25.791 1.00 31.24 69 PRO C CA 1
ATOM 7586 C C . PRO C 1 69 ? -14.658 31.348 24.278 1.00 28.07 69 PRO C C 1
ATOM 7587 O O . PRO C 1 69 ? -15.329 30.555 23.604 1.00 25.75 69 PRO C O 1
ATOM 7598 N N . VAL C 1 70 ? -13.937 32.315 23.717 1.00 29.69 70 VAL C N 1
ATOM 7599 C CA . VAL C 1 70 ? -14.031 32.559 22.281 1.00 34.88 70 VAL C CA 1
ATOM 7600 C C . VAL C 1 70 ? -12.762 33.252 21.800 1.00 27.17 70 VAL C C 1
ATOM 7601 O O . VAL C 1 70 ? -12.194 34.101 22.494 1.00 27.63 70 VAL C O 1
ATOM 7614 N N . TYR C 1 71 ? -12.334 32.888 20.588 1.00 26.16 71 TYR C N 1
ATOM 7615 C CA . TYR C 1 71 ? -11.154 33.445 19.939 1.00 23.72 71 TYR C CA 1
ATOM 7616 C C . TYR C 1 71 ? -11.546 33.930 18.553 1.00 27.26 71 TYR C C 1
ATOM 7617 O O . TYR C 1 71 ? -12.232 33.215 17.816 1.00 26.19 71 TYR C O 1
ATOM 7635 N N . ILE C 1 72 ? -11.101 35.127 18.189 1.00 28.74 72 ILE C N 1
ATOM 7636 C CA . ILE C 1 72 ? -11.351 35.675 16.861 1.00 25.08 72 ILE C CA 1
ATOM 7637 C C . ILE C 1 72 ? -10.087 35.512 16.032 1.00 27.31 72 ILE C C 1
ATOM 7638 O O . ILE C 1 72 ? -9.036 36.074 16.367 1.00 27.73 72 ILE C O 1
ATOM 7654 N N . LEU C 1 73 ? -10.192 34.751 14.947 1.00 24.86 73 LEU C N 1
ATOM 7655 C CA . LEU C 1 73 ? -9.084 34.516 14.036 1.00 26.71 73 LEU C CA 1
ATOM 7656 C C . LEU C 1 73 ? -9.422 35.067 12.656 1.00 28.00 73 LEU C C 1
ATOM 7657 O O . LEU C 1 73 ? -10.548 35.494 12.386 1.00 26.81 73 LEU C O 1
ATOM 7673 N N . ARG C 1 74 ? -8.410 35.088 11.790 1.00 23.56 74 ARG C N 1
ATOM 7674 C CA . ARG C 1 74 ? -8.565 35.569 10.426 1.00 30.79 74 ARG C CA 1
ATOM 7675 C C . ARG C 1 74 ? -7.990 34.551 9.455 1.00 24.06 74 ARG C C 1
ATOM 7676 O O . ARG C 1 74 ? -6.936 33.957 9.708 1.00 25.11 74 ARG C O 1
ATOM 7697 N N . ALA C 1 75 ? -8.708 34.345 8.355 1.00 24.86 75 ALA C N 1
ATOM 7698 C CA . ALA C 1 75 ? -8.345 33.390 7.321 1.00 22.63 75 ALA C CA 1
ATOM 7699 C C . ALA C 1 75 ? -7.956 34.131 6.049 1.00 25.91 75 ALA C C 1
ATOM 7700 O O . ALA C 1 75 ? -8.584 35.128 5.683 1.00 25.26 75 ALA C O 1
ATOM 7707 N N . GLN C 1 76 ? -6.903 33.653 5.392 1.00 27.08 76 GLN C N 1
ATOM 7708 C CA . GLN C 1 76 ? -6.490 34.176 4.097 1.00 27.37 76 GLN C CA 1
ATOM 7709 C C . GLN C 1 76 ? -6.179 33.015 3.177 1.00 23.86 76 GLN C C 1
ATOM 7710 O O . GLN C 1 76 ? -5.639 31.997 3.617 1.00 23.55 76 GLN C O 1
ATOM 7724 N N . ALA C 1 77 ? -6.489 33.186 1.897 1.00 24.33 77 ALA C N 1
ATOM 7725 C CA . ALA C 1 77 ? -6.069 32.256 0.859 1.00 24.29 77 ALA C CA 1
ATOM 7726 C C . ALA C 1 77 ? -5.373 33.072 -0.213 1.00 25.26 77 ALA C C 1
ATOM 7727 O O . ALA C 1 77 ? -5.995 33.943 -0.830 1.00 28.90 77 ALA C O 1
ATOM 7734 N N . VAL C 1 78 ? -4.086 32.808 -0.421 1.00 25.75 78 VAL C N 1
ATOM 7735 C CA . VAL C 1 78 ? -3.272 33.613 -1.320 1.00 26.81 78 VAL C CA 1
ATOM 7736 C C . VAL C 1 78 ? -2.655 32.714 -2.379 1.00 29.00 78 VAL C C 1
ATOM 7737 O O . VAL C 1 78 ? -2.440 31.515 -2.166 1.00 26.83 78 VAL C O 1
ATOM 7750 N N . ASN C 1 79 ? -2.365 33.314 -3.529 1.00 28.11 79 ASN C N 1
ATOM 7751 C CA . ASN C 1 79 ? -1.592 32.633 -4.554 1.00 29.64 79 ASN C CA 1
ATOM 7752 C C . ASN C 1 79 ? -0.225 32.272 -3.994 1.00 29.18 79 ASN C C 1
ATOM 7753 O O . ASN C 1 79 ? 0.470 33.120 -3.427 1.00 29.66 79 ASN C O 1
ATOM 7764 N N . ARG C 1 80 ? 0.154 31.000 -4.139 1.00 30.27 80 ARG C N 1
ATOM 7765 C CA . ARG C 1 80 ? 1.379 30.519 -3.510 1.00 32.18 80 ARG C CA 1
ATOM 7766 C C . ARG C 1 80 ? 2.610 31.243 -4.039 1.00 34.07 80 ARG C C 1
ATOM 7767 O O . ARG C 1 80 ? 3.566 31.465 -3.286 1.00 31.87 80 ARG C O 1
ATOM 7788 N N . ARG C 1 81 ? 2.611 31.619 -5.317 1.00 31.75 81 ARG C N 1
ATOM 7789 C CA . ARG C 1 81 ? 3.804 32.224 -5.901 1.00 39.07 81 ARG C CA 1
ATOM 7790 C C . ARG C 1 81 ? 3.866 33.721 -5.620 1.00 40.35 81 ARG C C 1
ATOM 7791 O O . ARG C 1 81 ? 4.912 34.238 -5.216 1.00 40.21 81 ARG C O 1
ATOM 7812 N N . THR C 1 82 ? 2.759 34.434 -5.833 1.00 37.78 82 THR C N 1
ATOM 7813 C CA . THR C 1 82 ? 2.763 35.889 -5.739 1.00 43.52 82 THR C CA 1
ATOM 7814 C C . THR C 1 82 ? 2.359 36.404 -4.368 1.00 38.04 82 THR C C 1
ATOM 7815 O O . THR C 1 82 ? 2.725 37.530 -4.014 1.00 40.07 82 THR C O 1
ATOM 7826 N N . GLY C 1 83 ? 1.612 35.619 -3.593 1.00 31.64 83 GLY C N 1
ATOM 7827 C CA . GLY C 1 83 ? 1.063 36.100 -2.346 1.00 31.62 83 GLY C CA 1
ATOM 7828 C C . GLY C 1 83 ? -0.171 36.959 -2.499 1.00 30.76 83 GLY C C 1
ATOM 7829 O O . GLY C 1 83 ? -0.707 37.427 -1.487 1.00 31.27 83 GLY C O 1
ATOM 7833 N N . ARG C 1 84 ? -0.642 37.173 -3.722 1.00 33.13 84 ARG C N 1
ATOM 7834 C CA . ARG C 1 84 ? -1.826 37.989 -3.930 1.00 33.71 84 ARG C CA 1
ATOM 7835 C C . ARG C 1 84 ? -3.050 37.268 -3.366 1.00 31.83 84 ARG C C 1
ATOM 7836 O O . ARG C 1 84 ? -3.186 36.052 -3.537 1.00 33.32 84 ARG C O 1
ATOM 7857 N N . PRO C 1 85 ? -3.952 37.978 -2.690 1.00 32.99 85 PRO C N 1
ATOM 7858 C CA . PRO C 1 85 ? -5.114 37.301 -2.102 1.00 35.63 85 PRO C CA 1
ATOM 7859 C C . PRO C 1 85 ? -6.026 36.743 -3.184 1.00 34.81 85 PRO C C 1
ATOM 7860 O O . PRO C 1 85 ? -6.321 37.411 -4.177 1.00 37.53 85 PRO C O 1
ATOM 7871 N N . VAL C 1 86 ? -6.452 35.501 -2.989 1.00 27.35 86 VAL C N 1
ATOM 7872 C CA . VAL C 1 86 ? -7.432 34.862 -3.854 1.00 32.06 86 VAL C CA 1
ATOM 7873 C C . VAL C 1 86 ? -8.819 34.896 -3.230 1.00 34.62 86 VAL C C 1
ATOM 7874 O O . VAL C 1 86 ? -9.805 35.163 -3.916 1.00 33.82 86 VAL C O 1
ATOM 7887 N N . GLU C 1 87 ? -8.905 34.613 -1.949 1.00 28.51 87 GLU C N 1
ATOM 7888 C CA . GLU C 1 87 ? -10.048 35.014 -1.156 1.00 25.81 87 GLU C CA 1
ATOM 7889 C C . GLU C 1 87 ? -9.677 36.223 -0.315 1.00 34.34 87 GLU C C 1
ATOM 7890 O O . GLU C 1 87 ? -8.534 36.346 0.132 1.00 44.26 87 GLU C O 1
ATOM 7902 N N . PRO C 1 88 ? -10.607 37.131 -0.055 1.00 40.77 88 PRO C N 1
ATOM 7903 C CA . PRO C 1 88 ? -10.292 38.235 0.849 1.00 48.81 88 PRO C CA 1
ATOM 7904 C C . PRO C 1 88 ? -10.097 37.711 2.260 1.00 29.82 88 PRO C C 1
ATOM 7905 O O . PRO C 1 88 ? -10.750 36.755 2.686 1.00 26.74 88 PRO C O 1
ATOM 7916 N N . GLU C 1 89 ? -9.174 38.340 2.981 1.00 27.04 89 GLU C N 1
ATOM 7917 C CA . GLU C 1 89 ? -8.994 38.025 4.390 1.00 29.38 89 GLU C CA 1
ATOM 7918 C C . GLU C 1 89 ? -10.323 38.180 5.114 1.00 28.38 89 GLU C C 1
ATOM 7919 O O . GLU C 1 89 ? -11.013 39.194 4.958 1.00 28.18 89 GLU C O 1
ATOM 7931 N N . SER C 1 90 ? -10.685 37.178 5.909 1.00 24.77 90 SER C N 1
ATOM 7932 C CA A SER C 1 90 ? -11.986 37.153 6.560 0.62 27.00 90 SER C CA 1
ATOM 7933 C CA B SER C 1 90 ? -11.986 37.151 6.559 0.38 28.80 90 SER C CA 1
ATOM 7934 C C . SER C 1 90 ? -11.852 36.561 7.953 1.00 28.54 90 SER C C 1
ATOM 7935 O O . SER C 1 90 ? -11.158 35.560 8.153 1.00 24.35 90 SER C O 1
ATOM 7948 N N . GLU C 1 91 ? -12.527 37.177 8.916 1.00 28.76 91 GLU C N 1
ATOM 7949 C CA . GLU C 1 91 ? -12.425 36.664 10.267 1.00 27.58 91 GLU C CA 1
ATOM 7950 C C . GLU C 1 91 ? -13.310 35.432 10.431 1.00 28.19 91 GLU C C 1
ATOM 7951 O O . GLU C 1 91 ? -14.255 35.198 9.673 1.00 26.26 91 GLU C O 1
ATOM 7963 N N . PHE C 1 92 ? -12.971 34.624 11.428 1.00 27.16 92 PHE C N 1
ATOM 7964 C CA . PHE C 1 92 ? -13.852 33.555 11.865 1.00 26.41 92 PHE C CA 1
ATOM 7965 C C . PHE C 1 92 ? -13.640 33.356 13.355 1.00 24.29 92 PHE C C 1
ATOM 7966 O O . PHE C 1 92 ? -12.671 33.852 13.935 1.00 24.25 92 PHE C O 1
ATOM 7983 N N . ILE C 1 93 ? -14.575 32.640 13.968 1.00 21.78 93 ILE C N 1
ATOM 7984 C CA . ILE C 1 93 ? -14.644 32.492 15.414 1.00 22.32 93 ILE C CA 1
ATOM 7985 C C . ILE C 1 93 ? -14.357 31.040 15.763 1.00 23.41 93 ILE C C 1
ATOM 7986 O O . ILE C 1 93 ? -14.902 30.123 15.135 1.00 27.09 93 ILE C O 1
ATOM 8002 N N . ILE C 1 94 ? -13.506 30.830 16.761 1.00 26.08 94 ILE C N 1
ATOM 8003 C CA . ILE C 1 94 ? -13.364 29.528 17.401 1.00 20.63 94 ILE C CA 1
ATOM 8004 C C . ILE C 1 94 ? -14.038 29.644 18.759 1.00 22.69 94 ILE C C 1
ATOM 8005 O O . ILE C 1 94 ? -13.553 30.352 19.652 1.00 26.49 94 ILE C O 1
ATOM 8021 N N . LYS C 1 95 ? -15.178 28.980 18.897 1.00 25.44 95 LYS C N 1
ATOM 8022 C CA . LYS C 1 95 ? -15.976 29.006 20.113 1.00 22.10 95 LYS C CA 1
ATOM 8023 C C . LYS C 1 95 ? -15.627 27.779 20.945 1.00 21.24 95 LYS C C 1
ATOM 8024 O O . LYS C 1 95 ? -15.652 26.655 20.436 1.00 23.14 95 LYS C O 1
ATOM 8043 N N . ILE C 1 96 ? -15.280 27.996 22.207 1.00 24.90 96 ILE C N 1
ATOM 8044 C CA . ILE C 1 96 ? -14.921 26.900 23.101 1.00 21.62 96 ILE C CA 1
ATOM 8045 C C . ILE C 1 96 ? -16.201 26.374 23.735 1.00 21.69 96 ILE C C 1
ATOM 8046 O O . ILE C 1 96 ? -16.902 27.108 24.439 1.00 24.24 96 ILE C O 1
ATOM 8062 N N . HIS C 1 97 ? -16.508 25.106 23.486 1.00 23.62 97 HIS C N 1
ATOM 8063 C CA . HIS C 1 97 ? -17.776 24.543 23.920 1.00 22.72 97 HIS C CA 1
ATOM 8064 C C . HIS C 1 97 ? -17.663 23.939 25.313 1.00 23.62 97 HIS C C 1
ATOM 8065 O O . HIS C 1 97 ? -16.681 23.264 25.637 1.00 22.40 97 HIS C O 1
ATOM 8079 N N . ASP C 1 98 ? -18.701 24.169 26.116 1.00 23.46 98 ASP C N 1
ATOM 8080 C CA . ASP C 1 98 ? -18.711 23.819 27.531 1.00 24.14 98 ASP C CA 1
ATOM 8081 C C . ASP C 1 98 ? -18.814 22.312 27.761 1.00 23.35 98 ASP C C 1
ATOM 8082 O O . ASP C 1 98 ? -19.507 21.598 27.029 1.00 25.50 98 ASP C O 1
ATOM 8091 N N . ILE C 1 99 ? -18.111 21.836 28.791 1.00 23.97 99 ILE C N 1
ATOM 8092 C CA . ILE C 1 99 ? -18.386 20.556 29.431 1.00 24.48 99 ILE C CA 1
ATOM 8093 C C . ILE C 1 99 ? -18.667 20.839 30.902 1.00 25.39 99 ILE C C 1
ATOM 8094 O O . ILE C 1 99 ? -18.314 21.894 31.435 1.00 27.85 99 ILE C O 1
ATOM 8110 N N . ASN C 1 100 ? -19.305 19.880 31.565 1.00 23.84 100 ASN C N 1
ATOM 8111 C CA . ASN C 1 100 ? -19.649 20.059 32.974 1.00 23.69 100 ASN C CA 1
ATOM 8112 C C . ASN C 1 100 ? -18.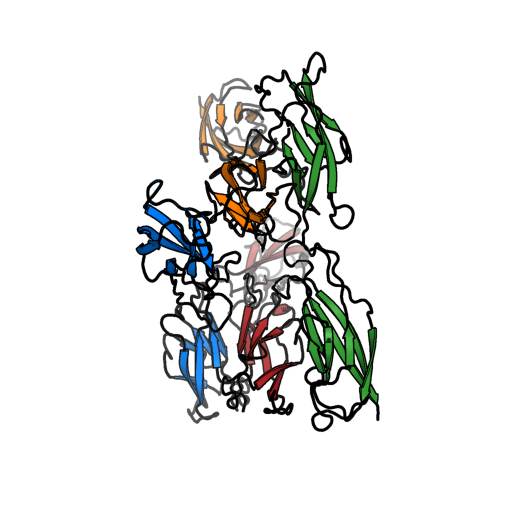448 19.666 33.825 1.00 27.82 100 ASN C C 1
ATOM 8113 O O . ASN C 1 100 ? -18.314 18.518 34.253 1.00 27.28 100 ASN C O 1
ATOM 8124 N N . ASP C 1 101 ? -17.567 20.637 34.094 1.00 23.37 101 ASP C N 1
ATOM 8125 C CA . ASP C 1 101 ? -16.354 20.372 34.858 1.00 23.89 101 ASP C CA 1
ATOM 8126 C C . ASP C 1 101 ? -16.194 21.299 36.061 1.00 27.67 101 ASP C C 1
ATOM 8127 O O . ASP C 1 101 ? -15.097 21.368 36.627 1.00 29.84 101 ASP C O 1
ATOM 8136 N N . ASN C 1 102 ? -17.254 21.988 36.482 1.00 24.79 102 ASN C N 1
ATOM 8137 C CA . ASN C 1 102 ? -17.243 22.790 37.700 1.00 24.32 102 ASN C CA 1
ATOM 8138 C C . ASN C 1 102 ? -18.384 22.357 38.609 1.00 25.00 102 ASN C C 1
ATOM 8139 O O . ASN C 1 102 ? -19.539 22.277 38.173 1.00 24.59 102 ASN C O 1
ATOM 8150 N N . GLU C 1 103 ? -18.063 22.097 39.871 1.00 26.34 103 GLU C N 1
ATOM 8151 C CA . GLU C 1 103 ? -19.113 21.705 40.793 1.00 29.05 103 GLU C CA 1
ATOM 8152 C C . GLU C 1 103 ? -19.783 22.936 41.398 1.00 27.12 103 GLU C C 1
ATOM 8153 O O . GLU C 1 103 ? -19.186 24.019 41.446 1.00 26.75 103 GLU C O 1
ATOM 8165 N N . PRO C 1 104 ? -21.030 22.808 41.842 1.00 28.64 104 PRO C N 1
ATOM 8166 C CA . PRO C 1 104 ? -21.669 23.921 42.553 1.00 24.69 104 PRO C CA 1
ATOM 8167 C C . PRO C 1 104 ? -20.885 24.290 43.804 1.00 26.59 104 PRO C C 1
ATOM 8168 O O . PRO C 1 104 ? -20.365 23.422 44.506 1.00 29.70 104 PRO C O 1
ATOM 8179 N N . ILE C 1 105 ? -20.794 25.594 44.071 1.00 27.82 105 ILE C N 1
ATOM 8180 C CA . ILE C 1 105 ? -20.074 26.127 45.227 1.00 34.64 105 ILE C CA 1
ATOM 8181 C C . ILE C 1 105 ? -21.011 27.060 45.980 1.00 30.64 105 ILE C C 1
ATOM 8182 O O . ILE C 1 105 ? -21.461 28.071 45.427 1.00 30.18 105 ILE C O 1
ATOM 8198 N N . PHE C 1 106 ? -21.277 26.748 47.245 1.00 30.25 106 PHE C N 1
ATOM 8199 C CA . PHE C 1 106 ? -22.123 27.612 48.053 1.00 32.47 106 PHE C CA 1
ATOM 8200 C C . PHE C 1 106 ? -21.405 28.912 48.407 1.00 35.56 106 PHE C C 1
ATOM 8201 O O . PHE C 1 106 ? -20.184 28.952 48.586 1.00 35.72 106 PHE C O 1
ATOM 8218 N N . THR C 1 107 ? -22.189 29.987 48.512 1.00 38.59 107 THR C N 1
ATOM 8219 C CA . THR C 1 107 ? -21.625 31.291 48.847 1.00 47.10 107 THR C CA 1
ATOM 8220 C C . THR C 1 107 ? -20.953 31.264 50.214 1.00 53.78 107 THR C C 1
ATOM 8221 O O . THR C 1 107 ? -19.908 31.893 50.416 1.00 50.42 107 THR C O 1
ATOM 8232 N N . LYS C 1 108 ? -21.549 30.556 51.167 1.00 40.93 108 LYS C N 1
ATOM 8233 C CA . LYS C 1 108 ? -20.977 30.352 52.489 1.00 49.09 108 LYS C CA 1
ATOM 8234 C C . LYS C 1 108 ? -20.863 28.858 52.740 1.00 36.66 108 LYS C C 1
ATOM 8235 O O . LYS C 1 108 ? -21.734 28.086 52.327 1.00 38.07 108 LYS C O 1
ATOM 8254 N N . ASP C 1 109 ? -19.791 28.446 53.415 1.00 40.54 109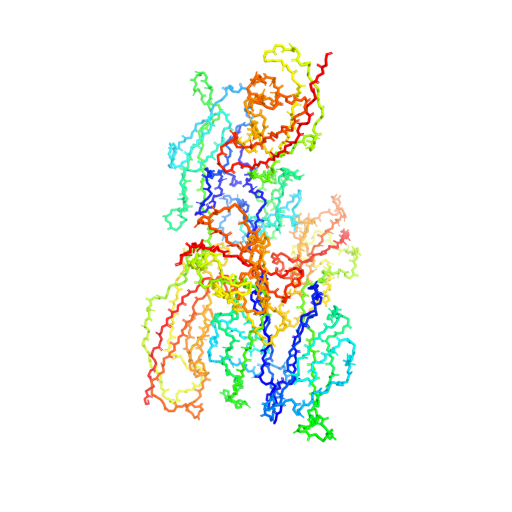 ASP C N 1
ATOM 8255 C CA . ASP C 1 109 ? -19.712 27.070 53.885 1.00 34.65 109 ASP C CA 1
ATOM 8256 C C . ASP C 1 109 ? -20.531 26.850 55.148 1.00 38.71 109 ASP C C 1
ATOM 8257 O O . ASP C 1 109 ? -20.886 25.705 55.452 1.00 32.85 109 ASP C O 1
ATOM 8266 N N . VAL C 1 110 ? -20.831 27.913 55.890 1.00 36.37 110 VAL C N 1
ATOM 8267 C CA . VAL C 1 110 ? -21.647 27.821 57.096 1.00 32.77 110 VAL C CA 1
ATOM 8268 C C . VAL C 1 110 ? -22.607 29.000 57.100 1.00 34.70 110 VAL C C 1
ATOM 8269 O O . VAL C 1 110 ? -22.172 30.157 57.098 1.00 37.10 110 VAL C O 1
ATOM 8282 N N . TYR C 1 111 ? -23.905 28.711 57.089 1.00 33.65 111 TYR C N 1
ATOM 8283 C CA . TYR C 1 111 ? -24.940 29.712 57.287 1.00 33.56 111 TYR C CA 1
ATOM 8284 C C . TYR C 1 111 ? -25.449 29.643 58.723 1.00 33.98 111 TYR C C 1
ATOM 8285 O O . TYR C 1 111 ? -25.522 28.569 59.325 1.00 36.22 111 TYR C O 1
ATOM 8303 N N . THR C 1 112 ? -25.819 30.802 59.261 1.00 39.87 112 THR C N 1
ATOM 8304 C CA . THR C 1 112 ? -26.381 30.912 60.601 1.00 43.93 112 THR C CA 1
ATOM 8305 C C . THR C 1 112 ? -27.767 31.528 60.493 1.00 36.73 112 THR C C 1
ATOM 8306 O O . THR C 1 112 ? -27.940 32.548 59.818 1.00 39.67 112 THR C O 1
ATOM 8317 N N . ALA C 1 113 ? -28.750 30.913 61.149 1.00 36.81 113 ALA C N 1
ATOM 8318 C CA . ALA C 1 113 ? -30.123 31.383 61.033 1.00 35.85 113 ALA C CA 1
ATOM 8319 C C . ALA C 1 113 ? -30.903 31.037 62.293 1.00 34.02 113 ALA C C 1
ATOM 8320 O O . ALA C 1 113 ? -30.479 30.222 63.117 1.00 40.90 113 ALA C O 1
ATOM 8327 N N . THR C 1 114 ? -32.062 31.678 62.427 1.00 39.52 114 THR C N 1
ATOM 8328 C CA . THR C 1 114 ? -32.974 31.424 63.530 1.00 39.85 114 THR C CA 1
ATOM 8329 C C . THR C 1 114 ? -34.396 31.377 62.994 1.00 38.43 114 THR C C 1
ATOM 8330 O O . THR C 1 114 ? -34.685 31.846 61.891 1.00 37.98 114 THR C O 1
ATOM 8341 N N . VAL C 1 115 ? -35.286 30.813 63.802 1.00 37.93 115 VAL C N 1
ATOM 8342 C CA . VAL C 1 115 ? -36.708 30.776 63.481 1.00 36.13 115 VAL C CA 1
ATOM 8343 C C . VAL C 1 115 ? -37.466 30.607 64.794 1.00 35.81 115 VAL C C 1
ATOM 8344 O O . VAL C 1 115 ? -36.965 29.931 65.705 1.00 34.53 115 VAL C O 1
ATOM 8357 N N . PRO C 1 116 ? -38.649 31.204 64.952 1.00 37.31 116 PRO C N 1
ATOM 8358 C CA . PRO C 1 116 ? -39.368 31.065 66.223 1.00 41.54 116 PRO C CA 1
ATOM 8359 C C . PRO C 1 116 ? -39.739 29.619 66.511 1.00 35.44 116 PRO C C 1
ATOM 8360 O O . PRO C 1 116 ? -40.126 28.863 65.618 1.00 33.53 116 PRO C O 1
ATOM 8371 N N . GLU C 1 117 ? -39.618 29.246 67.785 1.00 35.33 117 GLU C N 1
ATOM 8372 C CA . GLU C 1 117 ? -39.960 27.893 68.209 1.00 40.62 117 GLU C CA 1
ATOM 8373 C C . GLU C 1 117 ? -41.391 27.535 67.822 1.00 40.53 117 GLU C C 1
ATOM 8374 O O . GLU C 1 117 ? -41.648 26.431 67.327 1.00 35.04 117 GLU C O 1
ATOM 8386 N N . MET C 1 118 ? -42.336 28.454 68.031 1.00 38.01 118 MET C N 1
ATOM 8387 C CA . MET C 1 118 ? -43.747 28.189 67.779 1.00 39.71 118 MET C CA 1
ATOM 8388 C C . MET C 1 118 ? -44.188 28.582 66.369 1.00 35.84 118 MET C C 1
ATOM 8389 O O . MET C 1 118 ? -45.392 28.716 66.125 1.00 37.28 118 MET C O 1
ATOM 8403 N N . ALA C 1 119 ? -43.252 28.757 65.441 1.00 35.83 119 ALA C N 1
ATOM 8404 C CA . ALA C 1 119 ? -43.607 29.148 64.082 1.00 36.84 119 ALA C CA 1
ATOM 8405 C C . ALA C 1 119 ? -44.447 28.071 63.401 1.00 48.79 119 ALA C C 1
ATOM 8406 O O . ALA C 1 119 ? -44.298 26.874 63.663 1.00 34.28 119 ALA C O 1
ATOM 8413 N N . ASP C 1 120 ? -45.331 28.513 62.508 1.00 44.54 120 ASP C N 1
ATOM 8414 C CA . ASP C 1 120 ? -46.140 27.600 61.714 1.00 41.75 120 ASP C CA 1
ATOM 8415 C C . ASP C 1 120 ? -45.264 26.804 60.749 1.00 36.33 120 ASP C C 1
ATOM 8416 O O . ASP C 1 120 ? -44.127 27.177 60.442 1.00 35.97 120 ASP C O 1
ATOM 8425 N N . VAL C 1 121 ? -45.816 25.692 60.260 1.00 39.28 121 VAL C N 1
ATOM 8426 C CA . VAL C 1 121 ? -45.143 24.936 59.213 1.00 40.36 121 VAL C CA 1
ATOM 8427 C C . VAL C 1 121 ? -44.977 25.820 57.988 1.00 44.31 121 VAL C C 1
ATOM 8428 O O . VAL C 1 121 ? -45.834 26.658 57.675 1.00 34.70 121 VAL C O 1
ATOM 8441 N N . GLY C 1 122 ? -43.860 25.641 57.290 1.00 34.37 122 GLY C N 1
ATOM 8442 C CA . GLY C 1 122 ? -43.584 26.414 56.098 1.00 35.00 122 GLY C CA 1
ATOM 8443 C C . GLY C 1 122 ? -42.970 27.772 56.346 1.00 40.61 122 GLY C C 1
ATOM 8444 O O . GLY C 1 122 ? -42.864 28.565 55.404 1.00 38.87 122 GLY C O 1
ATOM 8448 N N . THR C 1 123 ? -42.558 28.066 57.576 1.00 34.97 123 THR C N 1
ATOM 8449 C CA . THR C 1 123 ? -42.002 29.373 57.893 1.00 37.46 123 THR C CA 1
ATOM 8450 C C . THR C 1 123 ? -40.585 29.490 57.351 1.00 40.35 123 THR C C 1
ATOM 8451 O O . THR C 1 123 ? -39.774 28.566 57.476 1.00 33.33 123 THR C O 1
ATOM 8462 N N . PHE C 1 124 ? -40.292 30.639 56.745 1.00 35.08 124 PHE C N 1
ATOM 8463 C CA . PHE C 1 124 ? -38.992 30.861 56.128 1.00 32.61 124 PHE C CA 1
ATOM 8464 C C . PHE C 1 124 ? -37.900 30.916 57.186 1.00 36.26 124 PHE C C 1
ATOM 8465 O O . PHE C 1 124 ? -38.039 31.595 58.209 1.00 31.09 124 PHE C O 1
ATOM 8482 N N . VAL C 1 125 ? -36.808 30.204 56.931 1.00 33.26 125 VAL C N 1
ATOM 8483 C CA . VAL C 1 125 ? -35.640 30.201 57.804 1.00 32.45 125 VAL C CA 1
ATOM 8484 C C . VAL C 1 125 ? -34.494 30.982 57.174 1.00 37.31 125 VAL C C 1
ATOM 8485 O O . VAL C 1 125 ? -34.032 31.980 57.728 1.00 30.46 125 VAL C O 1
ATOM 8498 N N . VAL C 1 126 ? -34.025 30.544 56.007 1.00 32.23 126 VAL C N 1
ATOM 8499 C CA . VAL C 1 126 ? -32.869 31.149 55.357 1.00 32.25 126 VAL C CA 1
ATOM 8500 C C . VAL C 1 126 ? -32.829 30.638 53.929 1.00 32.91 126 VAL C C 1
ATOM 8501 O O . VAL C 1 126 ? -33.364 29.564 53.628 1.00 28.53 126 VAL C O 1
ATOM 8514 N N . GLN C 1 127 ? -32.190 31.397 53.049 1.00 33.50 127 GLN C N 1
ATOM 8515 C CA . GLN C 1 127 ? -31.986 30.993 51.666 1.00 36.56 127 GLN C CA 1
ATOM 8516 C C . GLN C 1 127 ? -30.498 30.761 51.450 1.00 29.98 127 GLN C C 1
ATOM 8517 O O . GLN C 1 127 ? -29.685 31.653 51.710 1.00 35.43 127 GLN C O 1
ATOM 8531 N N . VAL C 1 128 ? -30.145 29.563 50.997 1.00 26.51 128 VAL C N 1
ATOM 8532 C CA . VAL C 1 128 ? -28.776 29.255 50.628 1.00 30.24 128 VAL C CA 1
ATOM 8533 C C . VAL C 1 128 ? -28.675 29.310 49.109 1.00 32.10 128 VAL C C 1
ATOM 8534 O O . VAL C 1 128 ? -29.658 29.125 48.385 1.00 32.64 128 VAL C O 1
ATOM 8547 N N . THR C 1 129 ? -27.467 29.581 48.617 1.00 33.34 129 THR C N 1
ATOM 8548 C CA . THR C 1 129 ? -27.225 29.731 47.187 1.00 30.48 129 THR C CA 1
ATOM 8549 C C . THR C 1 129 ? -25.889 29.102 46.834 1.00 30.43 129 THR C C 1
ATOM 8550 O O . THR C 1 129 ? -24.891 29.319 47.529 1.00 34.15 129 THR C O 1
ATOM 8561 N N . ALA C 1 130 ? -25.875 28.327 45.754 1.00 28.93 130 ALA C N 1
ATOM 8562 C CA . ALA C 1 130 ? -24.648 27.791 45.186 1.00 34.28 130 ALA C CA 1
ATOM 8563 C C . ALA C 1 130 ? -24.538 28.249 43.741 1.00 41.42 130 ALA C C 1
ATOM 8564 O O . ALA C 1 130 ? -25.511 28.167 42.984 1.00 36.11 130 ALA C O 1
ATOM 8571 N N . THR C 1 131 ? -23.365 28.744 43.372 1.00 28.63 131 THR C N 1
ATOM 8572 C CA . THR C 1 131 ? -23.081 29.139 42.002 1.00 27.46 131 THR C CA 1
ATOM 8573 C C . THR C 1 131 ? -22.401 27.993 41.267 1.00 26.73 131 THR C C 1
ATOM 8574 O O . THR C 1 131 ? -21.794 27.106 41.871 1.00 28.11 131 THR C O 1
ATOM 8585 N N . ASP C 1 132 ? -22.510 28.024 39.942 1.00 29.52 132 ASP C N 1
ATOM 8586 C CA . ASP C 1 132 ? -21.906 27.011 39.088 1.00 26.76 132 ASP C CA 1
ATOM 8587 C C . ASP C 1 132 ? -21.258 27.720 37.910 1.00 27.08 132 ASP C C 1
ATOM 8588 O O . ASP C 1 132 ? -21.928 28.459 37.185 1.00 30.30 132 ASP C O 1
ATOM 8597 N N . ALA C 1 133 ? -19.961 27.496 37.721 1.00 28.15 133 ALA C N 1
ATOM 8598 C CA . ALA C 1 133 ? -19.192 28.261 36.748 1.00 30.35 133 ALA C CA 1
ATOM 8599 C C . ALA C 1 133 ? -19.366 27.772 35.317 1.00 32.90 133 ALA C C 1
ATOM 8600 O O . ALA C 1 133 ? -18.828 28.401 34.400 1.00 29.03 133 ALA C O 1
ATOM 8607 N N . ASP C 1 134 ? -20.087 26.678 35.093 1.00 26.25 134 ASP C N 1
ATOM 8608 C CA . ASP C 1 134 ? -20.264 26.185 33.737 1.00 25.74 134 ASP C CA 1
ATOM 8609 C C . ASP C 1 134 ? -21.282 27.051 32.996 1.00 29.85 134 ASP C C 1
ATOM 8610 O O . ASP C 1 134 ? -21.768 28.066 33.507 1.00 27.74 134 ASP C O 1
ATOM 8619 N N . ASP C 1 135 ? -21.604 26.654 31.765 1.00 27.16 135 ASP C N 1
ATOM 8620 C CA . ASP C 1 135 ? -22.311 27.526 30.835 1.00 28.59 135 ASP C CA 1
ATOM 8621 C C . ASP C 1 135 ? -23.814 27.401 31.056 1.00 31.66 135 ASP C C 1
ATOM 8622 O O . ASP C 1 135 ? -24.383 26.340 30.760 1.00 30.07 135 ASP C O 1
ATOM 8631 N N . PRO C 1 136 ? -24.500 28.438 31.550 1.00 33.80 136 PRO C N 1
ATOM 8632 C CA . PRO C 1 136 ? -25.949 28.314 31.768 1.00 37.32 136 PRO C CA 1
ATOM 8633 C C . PRO C 1 136 ? -26.759 28.277 30.484 1.00 36.40 136 PRO C C 1
ATOM 8634 O O . PRO C 1 136 ? -27.941 27.914 30.536 1.00 39.54 136 PRO C O 1
ATOM 8645 N N . THR C 1 137 ? -26.170 28.623 29.338 1.00 32.11 137 THR C N 1
ATOM 8646 C CA . THR C 1 137 ? -26.927 28.728 28.096 1.00 35.29 137 THR C CA 1
ATOM 8647 C C . THR C 1 137 ? -26.959 27.436 27.292 1.00 35.57 137 THR C C 1
ATOM 8648 O O . THR C 1 137 ? -27.666 27.380 26.281 1.00 37.97 137 THR C O 1
ATOM 8659 N N . TYR C 1 138 ? -26.223 26.405 27.699 1.00 33.05 138 TYR C N 1
ATOM 8660 C CA . TYR C 1 138 ? -26.273 25.129 26.999 1.00 40.19 138 TYR C CA 1
ATOM 8661 C C . TYR C 1 138 ? -26.338 23.993 28.007 1.00 33.19 138 TYR C C 1
ATOM 8662 O O . TYR C 1 138 ? -25.539 23.938 28.948 1.00 30.51 138 TYR C O 1
ATOM 8680 N N . GLY C 1 139 ? -27.296 23.095 27.806 1.00 40.84 139 GLY C N 1
ATOM 8681 C CA . GLY C 1 139 ? -27.425 21.915 28.622 1.00 43.20 139 GLY C CA 1
ATOM 8682 C C . GLY C 1 139 ? -27.723 22.249 30.076 1.00 34.22 139 GLY C C 1
ATOM 8683 O O . GLY C 1 139 ? -28.153 23.348 30.429 1.00 28.72 139 GLY C O 1
ATOM 8687 N N . ASN C 1 140 ? -27.465 21.261 30.931 1.00 27.33 140 ASN C N 1
ATOM 8688 C CA . ASN C 1 140 ? -27.800 21.341 32.348 1.00 31.38 140 ASN C CA 1
ATOM 8689 C C . ASN C 1 140 ? -26.572 21.478 33.237 1.00 25.62 140 ASN C C 1
ATOM 8690 O O . ASN C 1 140 ? -26.691 21.377 34.465 1.00 26.92 140 ASN C O 1
ATOM 8701 N N . SER C 1 141 ? -25.398 21.717 32.653 1.00 25.30 141 SER C N 1
ATOM 8702 C CA . SER C 1 141 ? -24.159 21.720 33.424 1.00 26.06 141 SER C CA 1
ATOM 8703 C C . SER C 1 141 ? -24.157 22.769 34.528 1.00 27.18 141 SER C C 1
ATOM 8704 O O . SER C 1 141 ? -23.424 22.614 35.515 1.00 23.97 141 SER C O 1
ATOM 8712 N N . ALA C 1 142 ? -24.949 23.832 34.386 1.00 27.27 142 ALA C N 1
ATOM 8713 C CA . ALA C 1 142 ? -25.011 24.900 35.376 1.00 30.59 142 ALA C CA 1
ATOM 8714 C C . ALA C 1 142 ? -26.405 25.031 35.985 1.00 28.45 142 ALA C C 1
ATOM 8715 O O . ALA C 1 142 ? -26.711 26.049 36.613 1.00 29.66 142 ALA C O 1
ATOM 8722 N N . LYS C 1 143 ? -27.255 24.019 35.810 1.00 28.98 143 LYS C N 1
ATOM 8723 C CA . LYS C 1 143 ? -28.592 24.003 36.396 1.00 28.47 143 LYS C CA 1
ATOM 8724 C C . LYS C 1 143 ? -28.520 23.268 37.729 1.00 29.34 143 LYS C C 1
ATOM 8725 O O . LYS C 1 143 ? -28.287 22.056 37.767 1.00 27.31 143 LYS C O 1
ATOM 8744 N N . VAL C 1 144 ? -28.746 23.998 38.818 1.00 28.64 144 VAL C N 1
ATOM 8745 C CA . VAL C 1 144 ? -28.472 23.532 40.172 1.00 26.32 144 VAL C CA 1
ATOM 8746 C C . VAL C 1 144 ? -29.788 23.198 40.860 1.00 29.68 144 VAL C C 1
ATOM 8747 O O . VAL C 1 144 ? -30.744 23.979 40.795 1.00 27.00 144 VAL C O 1
ATOM 8760 N N . VAL C 1 145 ? -29.825 22.053 41.540 1.00 27.74 145 VAL C N 1
ATOM 8761 C CA . VAL C 1 145 ? -30.967 21.643 42.349 1.00 29.36 145 VAL C CA 1
ATOM 8762 C C . VAL C 1 145 ? -30.499 21.466 43.787 1.00 22.74 145 VAL C C 1
ATOM 8763 O O . VAL C 1 145 ? -29.437 20.886 44.038 1.00 23.96 145 VAL C O 1
ATOM 8776 N N . TYR C 1 146 ? -31.303 21.962 44.728 1.00 25.49 146 TYR C N 1
ATOM 8777 C CA . TYR C 1 146 ? -30.996 21.906 46.151 1.00 27.73 146 TYR C CA 1
ATOM 8778 C C . TYR C 1 146 ? -31.774 20.783 46.815 1.00 25.36 146 TYR C C 1
ATOM 8779 O O . TYR C 1 146 ? -32.937 20.538 46.484 1.00 25.70 146 TYR C O 1
ATOM 8797 N N . SER C 1 147 ? -31.132 20.107 47.763 1.00 23.10 147 SER C N 1
ATOM 8798 C CA . SER C 1 147 ? -31.813 19.070 48.521 1.00 26.19 147 SER C CA 1
ATOM 8799 C C . SER C 1 147 ? -31.207 18.992 49.914 1.00 22.91 147 SER C C 1
ATOM 8800 O O . SER C 1 147 ? -30.060 19.382 50.141 1.00 27.36 147 SER C O 1
ATOM 8808 N N . ILE C 1 148 ? -31.996 18.488 50.853 1.00 24.34 148 ILE C N 1
ATOM 8809 C CA . ILE C 1 148 ? -31.593 18.445 52.252 1.00 25.30 148 ILE C CA 1
ATOM 8810 C C . ILE C 1 148 ? -31.066 17.048 52.556 1.00 28.16 148 ILE C C 1
ATOM 8811 O O . ILE C 1 148 ? -31.744 16.043 52.312 1.00 28.19 148 ILE C O 1
ATOM 8827 N N . LEU C 1 149 ? -29.831 16.995 53.050 1.00 25.31 149 LEU C N 1
ATOM 8828 C CA . LEU C 1 149 ? -29.171 15.762 53.455 1.00 27.52 149 LEU C CA 1
ATOM 8829 C C . LEU C 1 149 ? -29.395 15.451 54.928 1.00 29.23 149 LEU C C 1
ATOM 8830 O O . LEU C 1 149 ? -29.524 14.282 55.307 1.00 29.17 149 LEU C O 1
ATOM 8846 N N . GLN C 1 150 ? -29.423 16.483 55.760 1.00 24.67 150 GLN C N 1
ATOM 8847 C CA . GLN C 1 150 ? -29.587 16.335 57.195 1.00 26.87 150 GLN C CA 1
ATOM 8848 C C . GLN C 1 150 ? -30.463 17.473 57.691 1.00 32.20 150 GLN C C 1
ATOM 8849 O O . GLN C 1 150 ? -30.271 18.627 57.299 1.00 28.17 150 GLN C O 1
ATOM 8863 N N . GLY C 1 151 ? -31.432 17.140 58.538 1.00 26.27 151 GLY C N 1
ATOM 8864 C CA . GLY C 1 151 ? -32.399 18.095 59.046 1.00 30.51 151 GLY C CA 1
ATOM 8865 C C . GLY C 1 151 ? -33.834 17.741 58.727 1.00 34.37 151 GLY C C 1
ATOM 8866 O O . GLY C 1 151 ? -34.753 18.278 59.364 1.00 33.08 151 GLY C O 1
ATOM 8870 N N . GLN C 1 152 ? -34.061 16.862 57.759 1.00 35.30 152 GLN C N 1
ATOM 8871 C CA . GLN C 1 152 ? -35.394 16.350 57.504 1.00 29.40 152 GLN C CA 1
ATOM 8872 C C . GLN C 1 152 ? -35.767 15.431 58.667 1.00 34.49 152 GLN C C 1
ATOM 8873 O O . GLN C 1 152 ? -34.898 14.752 59.214 1.00 31.27 152 GLN C O 1
ATOM 8887 N N . PRO C 1 153 ? -37.053 15.399 59.061 1.00 32.68 153 PRO C N 1
ATOM 8888 C CA . PRO C 1 153 ? -38.207 16.098 58.496 1.00 34.11 153 PRO C CA 1
ATOM 8889 C C . PRO C 1 153 ? -38.530 17.418 59.186 1.00 30.74 153 PRO C C 1
ATOM 8890 O O . PRO C 1 153 ? -39.615 17.957 58.975 1.00 33.12 153 PRO C O 1
ATOM 8901 N N . TYR C 1 154 ? -37.606 17.929 60.002 1.00 31.13 154 TYR C N 1
ATOM 8902 C CA . TYR C 1 154 ? -37.869 19.176 60.715 1.00 30.41 154 TYR C CA 1
ATOM 8903 C C . TYR C 1 154 ? -37.794 20.377 59.785 1.00 29.67 154 TYR C C 1
ATOM 8904 O O . TYR C 1 154 ? -38.479 21.381 60.013 1.00 29.41 154 TYR C O 1
ATOM 8922 N N . PHE C 1 155 ? -36.981 20.292 58.736 1.00 25.49 155 PHE C N 1
ATOM 8923 C CA . PHE C 1 155 ? -36.842 21.362 57.764 1.00 26.25 155 PHE C CA 1
ATOM 8924 C C . PHE C 1 155 ? -36.914 20.791 56.360 1.00 28.62 155 PHE C C 1
ATOM 8925 O O . PHE C 1 155 ? -36.692 19.600 56.136 1.00 29.16 155 PHE C O 1
ATOM 8942 N N . SER C 1 156 ? -37.236 21.671 55.419 1.00 31.52 156 SER C N 1
ATOM 8943 C CA . SER C 1 156 ? -37.264 21.350 54.003 1.00 28.83 156 SER C CA 1
ATOM 8944 C C . SER C 1 156 ? -36.464 22.404 53.253 1.00 29.64 156 SER C C 1
ATOM 8945 O O . SER C 1 156 ? -36.133 23.463 53.790 1.00 26.82 156 SER C O 1
ATOM 8953 N N . VAL C 1 157 ? -36.139 22.107 52.000 1.00 27.81 157 VAL C N 1
ATOM 8954 C CA . VAL C 1 157 ? -35.497 23.079 51.127 1.00 25.90 157 VAL C CA 1
ATOM 8955 C C . VAL C 1 157 ? -36.158 22.998 49.759 1.00 27.70 157 VAL C C 1
ATOM 8956 O O . VAL C 1 157 ? -36.460 21.905 49.269 1.00 27.97 157 VAL C O 1
ATOM 8969 N N . GLU C 1 158 ? -36.413 24.160 49.162 1.00 26.43 158 GLU C N 1
ATOM 8970 C CA . GLU C 1 158 ? -36.992 24.225 47.827 1.00 30.72 158 GLU C CA 1
ATOM 8971 C C . GLU C 1 158 ? -35.922 23.899 46.790 1.00 26.55 158 GLU C C 1
ATOM 8972 O O . GLU C 1 158 ? -34.816 24.448 46.834 1.00 32.15 158 GLU C O 1
ATOM 8984 N N . SER C 1 159 ? -36.261 23.014 45.849 1.00 28.40 159 SER C N 1
ATOM 8985 C CA . SER C 1 159 ? -35.254 22.436 44.962 1.00 30.15 159 SER C CA 1
ATOM 8986 C C . SER C 1 159 ? -34.627 23.482 44.051 1.00 30.70 159 SER C C 1
ATOM 8987 O O . SER C 1 159 ? -33.433 23.400 43.740 1.00 26.57 159 SER C O 1
ATOM 8995 N N . GLU C 1 160 ? -35.413 24.450 43.585 1.00 31.15 160 GLU C N 1
ATOM 8996 C CA . GLU C 1 160 ? -34.908 25.417 42.618 1.00 34.87 160 GLU C CA 1
ATOM 8997 C C . GLU C 1 160 ? -34.242 26.621 43.268 1.00 37.63 160 GLU C C 1
ATOM 8998 O O . GLU C 1 160 ? -33.368 27.240 42.651 1.00 36.36 160 GLU C O 1
ATOM 9010 N N . THR C 1 161 ? -34.625 26.964 44.499 1.00 32.52 161 THR C N 1
ATOM 9011 C CA . THR C 1 161 ? -34.269 28.246 45.086 1.00 38.75 161 THR C CA 1
ATOM 9012 C C . THR C 1 161 ? -33.381 28.160 46.317 1.00 35.97 161 THR C C 1
ATOM 9013 O O . THR C 1 161 ? -32.825 29.188 46.720 1.00 34.08 161 THR C O 1
ATOM 9024 N N . GLY C 1 162 ? -33.237 26.990 46.933 1.00 28.56 162 GLY C N 1
ATOM 9025 C CA . GLY C 1 162 ? -32.443 26.901 48.143 1.00 27.50 162 GLY C CA 1
ATOM 9026 C C . GLY C 1 162 ? -33.098 27.507 49.364 1.00 28.55 162 GLY C C 1
ATOM 9027 O O . GLY C 1 162 ? -32.412 27.780 50.354 1.00 29.47 162 GLY C O 1
ATOM 9031 N N . ILE C 1 163 ? -34.409 27.729 49.325 1.00 29.64 163 ILE C N 1
ATOM 9032 C CA . ILE C 1 163 ? -35.117 28.347 50.440 1.00 36.11 163 ILE C CA 1
ATOM 9033 C C . ILE C 1 163 ? -35.456 27.273 51.465 1.00 31.79 163 ILE C C 1
ATOM 9034 O O . ILE C 1 163 ? -36.192 26.326 51.171 1.00 27.61 163 ILE C O 1
ATOM 9050 N N . ILE C 1 164 ? -34.921 27.426 52.669 1.00 29.26 164 ILE C N 1
ATOM 9051 C CA . ILE C 1 164 ? -35.154 26.489 53.760 1.00 26.17 164 ILE C CA 1
ATOM 9052 C C . ILE C 1 164 ? -36.342 26.976 54.576 1.00 29.17 164 ILE C C 1
ATOM 9053 O O . ILE C 1 164 ? -36.434 28.164 54.910 1.00 31.97 164 ILE C O 1
ATOM 9069 N N . LYS C 1 165 ? -37.253 26.060 54.902 1.00 27.12 165 LYS C N 1
ATOM 9070 C CA . LYS C 1 165 ? -38.424 26.368 55.709 1.00 33.69 165 LYS C CA 1
ATOM 9071 C C . LYS C 1 165 ? -38.580 25.312 56.792 1.00 28.95 165 LYS C C 1
ATOM 9072 O O . LYS C 1 165 ? -38.094 24.183 56.663 1.00 27.10 165 LYS C O 1
ATOM 9091 N N . THR C 1 166 ? -39.277 25.678 57.863 1.00 28.31 166 THR C N 1
ATOM 9092 C CA . THR C 1 166 ? -39.691 24.669 58.823 1.00 27.49 166 THR C CA 1
ATOM 9093 C C . THR C 1 166 ? -40.697 23.734 58.163 1.00 35.68 166 THR C C 1
ATOM 9094 O O . THR C 1 166 ? -41.508 24.145 57.330 1.00 31.81 166 THR C O 1
ATOM 9105 N N . ALA C 1 167 ? -40.630 22.459 58.537 1.00 29.20 167 ALA C N 1
ATOM 9106 C CA . ALA C 1 167 ? -41.476 21.441 57.933 1.00 40.44 167 ALA C CA 1
ATOM 9107 C C . ALA C 1 167 ? -42.287 20.691 58.980 1.00 44.36 167 ALA C C 1
ATOM 9108 O O . ALA C 1 167 ? -42.968 19.717 58.639 1.00 39.47 167 ALA C O 1
ATOM 9115 N N . LEU C 1 168 ? -42.238 21.127 60.235 1.00 37.61 168 LEU C N 1
ATOM 9116 C CA . LEU C 1 168 ? -42.878 20.424 61.334 1.00 35.16 168 LEU C CA 1
ATOM 9117 C C . LEU C 1 168 ? -43.125 21.416 62.460 1.00 36.14 168 LEU C C 1
ATOM 9118 O O . LEU C 1 168 ? -42.354 22.359 62.653 1.00 34.67 168 LEU C O 1
ATOM 9134 N N . LEU C 1 169 ? -44.210 21.192 63.195 1.00 37.67 169 LEU C N 1
ATOM 9135 C CA . LEU C 1 169 ? -44.527 22.013 64.351 1.00 39.40 169 LEU C CA 1
ATOM 9136 C C . LEU C 1 169 ? -43.673 21.604 65.546 1.00 54.94 169 LEU C C 1
ATOM 9137 O O . LEU C 1 169 ? -43.167 20.481 65.627 1.00 35.98 169 LEU C O 1
ATOM 9153 N N . ASN C 1 170 ? -43.528 22.534 66.492 1.00 43.66 170 ASN C N 1
ATOM 9154 C CA . ASN C 1 170 ? -42.749 22.244 67.691 1.00 40.52 170 ASN C CA 1
ATOM 9155 C C . ASN C 1 170 ? -43.251 20.984 68.390 1.00 54.01 170 ASN C C 1
ATOM 9156 O O . ASN C 1 170 ? -42.457 20.216 68.945 1.00 49.19 170 ASN C O 1
ATOM 9167 N N . MET C 1 171 ? -44.566 20.748 68.368 1.00 45.60 171 MET C N 1
ATOM 9168 C CA . MET C 1 171 ? -45.131 19.617 69.098 1.00 49.80 171 MET C CA 1
ATOM 9169 C C . MET C 1 171 ? -44.703 18.269 68.526 1.00 48.76 171 MET C C 1
ATOM 9170 O O . MET C 1 171 ? -44.780 17.260 69.235 1.00 48.18 171 MET C O 1
ATOM 9184 N N . ASP C 1 172 ? -44.259 18.223 67.269 1.00 45.03 172 ASP C N 1
ATOM 9185 C CA . ASP C 1 172 ? -43.814 16.987 66.638 1.00 58.34 172 ASP C CA 1
ATOM 9186 C C . ASP C 1 172 ? -42.296 16.900 66.544 1.00 55.57 172 ASP C C 1
ATOM 9187 O O . ASP C 1 172 ? -41.773 16.111 65.752 1.00 50.26 172 ASP C O 1
ATOM 9196 N N . ARG C 1 173 ? -41.584 17.681 67.350 1.00 46.41 173 ARG C N 1
ATOM 9197 C CA . ARG C 1 173 ? -40.156 17.892 67.176 1.00 45.18 173 ARG C CA 1
ATOM 9198 C C . ARG C 1 173 ? -39.442 17.675 68.502 1.00 59.57 173 ARG C C 1
ATOM 9199 O O . ARG C 1 173 ? -40.005 17.907 69.575 1.00 65.61 173 ARG C O 1
ATOM 9220 N N . GLU C 1 174 ? -38.199 17.209 68.418 1.00 83.54 174 GLU C N 1
ATOM 9221 C CA . GLU C 1 174 ? -37.394 16.949 69.606 1.00 100.78 174 GLU C CA 1
ATOM 9222 C C . GLU C 1 174 ? -36.850 18.261 70.160 1.00 97.38 174 GLU C C 1
ATOM 9223 O O . GLU C 1 174 ? -36.064 18.944 69.494 1.00 97.05 174 GLU C O 1
ATOM 9235 N N . ASN C 1 175 ? -37.278 18.614 71.374 1.00 93.57 175 ASN C N 1
ATOM 9236 C CA . ASN C 1 175 ? -36.774 19.792 72.072 1.00 92.51 175 ASN C CA 1
ATOM 9237 C C . ASN C 1 175 ? -35.251 19.816 72.016 1.00 85.07 175 ASN C C 1
ATOM 9238 O O . ASN C 1 175 ? -34.592 19.018 72.692 1.00 79.94 175 ASN C O 1
ATOM 9249 N N . ARG C 1 176 ? -34.680 20.721 71.215 1.00 89.12 176 ARG C N 1
ATOM 9250 C CA . ARG C 1 176 ? -33.253 20.656 70.898 1.00 71.96 176 ARG C CA 1
ATOM 9251 C C . ARG C 1 176 ? -32.545 22.004 70.821 1.00 71.56 176 ARG C C 1
ATOM 9252 O O . ARG C 1 176 ? -31.318 22.030 70.968 1.00 65.38 176 ARG C O 1
ATOM 9273 N N . GLU C 1 177 ? -33.251 23.113 70.587 1.00 77.44 177 GLU C N 1
ATOM 9274 C CA . GLU C 1 177 ? -32.665 24.451 70.501 1.00 94.21 177 GLU C CA 1
ATOM 9275 C C . GLU C 1 177 ? -31.874 24.668 69.212 1.00 97.00 177 GLU C C 1
ATOM 9276 O O . GLU C 1 177 ? -32.191 25.583 68.446 1.00 98.65 177 GLU C O 1
ATOM 9288 N N . GLN C 1 178 ? -30.849 23.852 68.959 1.00 101.33 178 GLN C N 1
ATOM 9289 C CA . GLN C 1 178 ? -29.954 24.042 67.822 1.00 81.08 178 GLN C CA 1
ATOM 9290 C C . GLN C 1 178 ? -30.065 22.866 66.858 1.00 57.46 178 GLN C C 1
ATOM 9291 O O . GLN C 1 178 ? -30.011 21.706 67.279 1.00 56.09 178 GLN C O 1
ATOM 9305 N N . TYR C 1 179 ? -30.202 23.169 65.567 1.00 39.51 179 TYR C N 1
ATOM 9306 C CA . TYR C 1 179 ? -30.311 22.150 64.529 1.00 33.16 179 TYR C CA 1
ATOM 9307 C C . TYR C 1 179 ? -29.261 22.394 63.460 1.00 33.15 179 TYR C C 1
ATOM 9308 O O . TYR C 1 179 ? -29.148 23.507 62.936 1.00 40.99 179 TYR C O 1
ATOM 9326 N N . GLN C 1 180 ? -28.509 21.352 63.131 1.00 34.21 180 GLN C N 1
ATOM 9327 C CA . GLN C 1 180 ? -27.501 21.418 62.080 1.00 34.69 180 GLN C CA 1
ATOM 9328 C C . GLN C 1 180 ? -28.101 20.819 60.815 1.00 42.71 180 GLN C C 1
ATOM 9329 O O . GLN C 1 180 ? -28.375 19.616 60.754 1.00 38.01 180 GLN C O 1
ATOM 9343 N N . VAL C 1 181 ? -28.318 21.663 59.819 1.00 30.47 181 VAL C N 1
ATOM 9344 C CA . VAL C 1 181 ? -28.863 21.248 58.535 1.00 26.58 181 VAL C CA 1
ATOM 9345 C C . VAL C 1 181 ? -27.727 21.193 57.527 1.00 27.03 181 VAL C C 1
ATOM 9346 O O . VAL C 1 181 ? -26.809 22.021 57.560 1.00 29.82 181 VAL C O 1
ATOM 9359 N N . VAL C 1 182 ? -27.776 20.208 56.639 1.00 28.64 182 VAL C N 1
ATOM 9360 C CA . VAL C 1 182 ? -26.834 20.104 55.532 1.00 26.92 182 VAL C CA 1
ATOM 9361 C C . VAL C 1 182 ? -27.631 20.133 54.242 1.00 23.19 182 VAL C C 1
ATOM 9362 O O . VAL C 1 182 ? -28.535 19.312 54.052 1.00 23.47 182 VAL C O 1
ATOM 9375 N N . ILE C 1 183 ? -27.283 21.064 53.356 1.00 23.35 183 ILE C N 1
ATOM 9376 C CA . ILE C 1 183 ? -27.908 21.182 52.047 1.00 25.84 183 ILE C CA 1
ATOM 9377 C C . ILE C 1 183 ? -26.898 20.791 50.981 1.00 26.08 183 ILE C C 1
ATOM 9378 O O . ILE C 1 183 ? -25.722 21.173 51.048 1.00 25.52 183 ILE C O 1
ATOM 9394 N N . GLN C 1 184 ? -27.367 20.036 49.998 1.00 24.84 184 GLN C N 1
ATOM 9395 C CA . GLN C 1 184 ? -26.607 19.709 48.803 1.00 26.41 184 GLN C CA 1
ATOM 9396 C C . GLN C 1 184 ? -27.089 20.556 47.635 1.00 29.28 184 GLN C C 1
ATOM 9397 O O . GLN C 1 184 ? -28.286 20.821 47.500 1.00 26.51 184 GLN C O 1
ATOM 9411 N N . ALA C 1 185 ? -26.147 20.989 46.803 1.00 25.33 185 ALA C N 1
ATOM 9412 C CA . ALA C 1 185 ? -26.449 21.557 45.497 1.00 24.91 185 ALA C CA 1
ATOM 9413 C C . ALA C 1 185 ? -25.839 20.630 44.458 1.00 26.68 185 ALA C C 1
ATOM 9414 O O . ALA C 1 185 ? -24.638 20.348 44.511 1.00 28.00 185 ALA C O 1
ATOM 9421 N N . LYS C 1 186 ? -26.664 20.137 43.535 1.00 22.49 186 LYS C N 1
ATOM 9422 C CA . LYS C 1 186 ? -26.212 19.211 42.502 1.00 21.90 186 LYS C CA 1
ATOM 9423 C C . LYS C 1 186 ? -26.583 19.780 41.143 1.00 23.60 186 LYS C C 1
ATOM 9424 O O . LYS C 1 186 ? -27.713 20.239 40.952 1.00 26.18 186 LYS C O 1
ATOM 9443 N N . ASP C 1 187 ? -25.639 19.759 40.203 1.00 25.58 187 ASP C N 1
ATOM 9444 C CA . ASP C 1 187 ? -25.906 20.297 38.878 1.00 26.07 187 ASP C CA 1
ATOM 9445 C C . ASP C 1 187 ? -26.468 19.184 37.990 1.00 28.24 187 ASP C C 1
ATOM 9446 O O . ASP C 1 187 ? -26.857 18.120 38.473 1.00 26.25 187 ASP C O 1
ATOM 9455 N N . MET C 1 188 ? -26.534 19.431 36.677 1.00 26.38 188 MET C N 1
ATOM 9456 C CA . MET C 1 188 ? -27.245 18.552 35.741 1.00 26.12 188 MET C CA 1
ATOM 9457 C C . MET C 1 188 ? -28.698 18.347 36.166 1.00 28.24 188 MET C C 1
ATOM 9458 O O . MET C 1 188 ? -29.285 17.288 35.933 1.00 27.55 188 MET C O 1
ATOM 9472 N N . GLY C 1 189 ? -29.294 19.362 36.789 1.00 31.21 189 GLY C N 1
ATOM 9473 C CA . GLY C 1 189 ? -30.648 19.228 37.303 1.00 33.45 189 GLY C CA 1
ATOM 9474 C C . GLY C 1 189 ? -30.822 18.079 38.270 1.00 34.47 189 GLY C C 1
ATOM 9475 O O . GLY C 1 189 ? -31.933 17.554 38.409 1.00 30.16 189 GLY C O 1
ATOM 9479 N N . GLY C 1 190 ? -29.751 17.670 38.945 1.00 26.18 190 GLY C N 1
ATOM 9480 C CA . GLY C 1 190 ? -29.814 16.564 39.877 1.00 27.87 190 GLY C CA 1
ATOM 9481 C C . GLY C 1 190 ? -29.753 15.192 39.243 1.00 30.70 190 GLY C C 1
ATOM 9482 O O . GLY C 1 190 ? -29.887 14.191 39.959 1.00 31.87 190 GLY C O 1
ATOM 9486 N N . GLN C 1 191 ? -29.555 15.104 37.932 1.00 27.57 191 GLN C N 1
ATOM 9487 C CA . GLN C 1 191 ? -29.574 13.814 37.269 1.00 33.02 191 GLN C CA 1
ATOM 9488 C C . GLN C 1 191 ? -28.235 13.106 37.440 1.00 30.54 191 GLN C C 1
ATOM 9489 O O . GLN C 1 191 ? -27.245 13.681 37.901 1.00 28.73 191 GLN C O 1
ATOM 9503 N N . MET C 1 192 ? -28.219 11.832 37.055 1.00 35.13 192 MET C N 1
ATOM 9504 C CA . MET C 1 192 ? -27.055 10.991 37.288 1.00 31.00 192 MET C CA 1
ATOM 9505 C C . MET C 1 192 ? -25.795 11.631 36.724 1.00 32.81 192 MET C C 1
ATOM 9506 O O . MET C 1 192 ? -25.781 12.147 35.604 1.00 32.38 192 MET C O 1
ATOM 9520 N N . GLY C 1 193 ? -24.722 11.561 37.505 1.00 33.32 193 GLY C N 1
ATOM 9521 C CA . GLY C 1 193 ? -23.451 12.116 37.114 1.00 42.08 193 GLY C CA 1
ATOM 9522 C C . GLY C 1 193 ? -23.251 13.557 37.515 1.00 28.62 193 GLY C C 1
ATOM 9523 O O . GLY C 1 193 ? -22.122 14.057 37.423 1.00 25.86 193 GLY C O 1
ATOM 9527 N N . GLY C 1 194 ? -24.304 14.237 37.960 1.00 27.25 194 GLY C N 1
ATOM 9528 C CA . GLY C 1 194 ? -24.161 15.622 38.358 1.00 24.62 194 GLY C CA 1
ATOM 9529 C C . GLY C 1 194 ? -23.120 15.789 39.446 1.00 25.98 194 GLY C C 1
ATOM 9530 O O . GLY C 1 194 ? -22.944 14.931 40.314 1.00 30.61 194 GLY C O 1
ATOM 9534 N N . LEU C 1 195 ? -22.415 16.912 39.382 1.00 22.90 195 LEU C N 1
ATOM 9535 C CA . LEU C 1 195 ? -21.456 17.299 40.402 1.00 21.33 195 LEU C CA 1
ATOM 9536 C C . LEU C 1 195 ? -22.189 18.008 41.529 1.00 25.64 195 LEU C C 1
ATOM 9537 O O . LEU C 1 195 ? -23.248 18.602 41.318 1.00 22.51 195 LEU C O 1
ATOM 9553 N N . SER C 1 196 ? -21.615 17.961 42.730 1.00 23.30 196 SER C N 1
ATOM 9554 C CA . SER C 1 196 ? -22.338 18.485 43.877 1.00 25.08 196 SER C CA 1
ATOM 9555 C C . SER C 1 196 ? -21.392 19.131 44.877 1.00 26.35 196 SER C C 1
ATOM 9556 O O . SER C 1 196 ? -20.204 18.805 44.956 1.00 28.71 196 SER C O 1
ATOM 9564 N N . GLY C 1 197 ? -21.957 20.069 45.641 1.00 30.06 197 GLY C N 1
ATOM 9565 C CA . GLY C 1 197 ? -21.315 20.588 46.829 1.00 29.63 197 GLY C CA 1
ATOM 9566 C C . GLY C 1 197 ? -22.324 20.662 47.958 1.00 30.57 197 GLY C C 1
ATOM 9567 O O . GLY C 1 197 ? -23.522 20.463 47.753 1.00 25.68 197 GLY C O 1
ATOM 9571 N N . THR C 1 198 ? -21.826 20.948 49.158 1.00 27.34 198 THR C N 1
ATOM 9572 C CA . THR C 1 198 ? -22.679 20.992 50.337 1.00 29.24 198 THR C CA 1
ATOM 9573 C C . THR C 1 198 ? -22.372 22.230 51.163 1.00 37.74 198 THR C C 1
ATOM 9574 O O . THR C 1 198 ? -21.309 22.843 51.042 1.00 32.98 198 THR C O 1
ATOM 9585 N N . THR C 1 199 ? -23.331 22.585 52.015 1.00 30.52 199 THR C N 1
ATOM 9586 C CA . THR C 1 199 ? -23.150 23.644 52.993 1.00 33.11 199 THR C CA 1
ATOM 9587 C C . THR C 1 199 ? -23.826 23.229 54.290 1.00 31.12 199 THR C C 1
ATOM 9588 O O . THR C 1 199 ? -24.656 22.317 54.317 1.00 28.12 199 THR C O 1
ATOM 9599 N N . THR C 1 200 ? -23.453 23.911 55.368 1.00 35.80 200 THR C N 1
ATOM 9600 C CA . THR C 1 200 ? -23.981 23.654 56.701 1.00 28.79 200 THR C CA 1
ATOM 9601 C C . THR C 1 200 ? -24.769 24.870 57.166 1.00 30.84 200 THR C C 1
ATOM 9602 O O . THR C 1 200 ? -24.304 26.006 57.024 1.00 31.43 200 THR C O 1
ATOM 9613 N N . VAL C 1 201 ? -25.958 24.629 57.718 1.00 28.75 201 VAL C N 1
ATOM 9614 C CA . VAL C 1 201 ? -26.847 25.684 58.192 1.00 31.66 201 VAL C CA 1
ATOM 9615 C C . VAL C 1 201 ? -27.166 25.392 59.653 1.00 31.55 201 VAL C C 1
ATOM 9616 O O . VAL C 1 201 ? -27.856 24.412 59.962 1.00 29.84 201 VAL C O 1
ATOM 9629 N N . ASN C 1 202 ? -26.663 26.233 60.551 1.00 32.76 202 ASN C N 1
ATOM 9630 C CA . ASN C 1 202 ? -26.925 26.094 61.978 1.00 33.38 202 ASN C CA 1
ATOM 9631 C C . ASN C 1 202 ? -28.129 26.950 62.346 1.00 31.79 202 ASN C C 1
ATOM 9632 O O . ASN C 1 202 ? -28.087 28.178 62.218 1.00 35.16 202 ASN C O 1
ATOM 9643 N N . ILE C 1 203 ? -29.200 26.303 62.800 1.00 34.72 203 ILE C N 1
ATOM 9644 C CA . ILE C 1 203 ? -30.476 26.960 63.060 1.00 34.72 203 ILE C CA 1
ATOM 9645 C C . ILE C 1 203 ? -30.754 26.907 64.552 1.00 38.55 203 ILE C C 1
ATOM 9646 O O . ILE C 1 203 ? -30.741 25.826 65.154 1.00 35.61 203 ILE C O 1
ATOM 9662 N N . THR C 1 204 ? -31.020 28.069 65.139 1.00 35.84 204 THR C N 1
ATOM 9663 C CA . THR C 1 204 ? -31.393 28.186 66.540 1.00 36.75 204 THR C CA 1
ATOM 9664 C C . THR C 1 204 ? -32.840 28.647 66.638 1.00 35.08 204 THR C C 1
ATOM 9665 O O . THR C 1 204 ? -33.266 29.547 65.910 1.00 40.87 204 THR C O 1
ATOM 9676 N N . LEU C 1 205 ? -33.593 28.032 67.543 1.00 34.88 205 LEU C N 1
ATOM 9677 C CA . LEU C 1 205 ? -34.977 28.418 67.769 1.00 38.74 205 LEU C CA 1
ATOM 9678 C C . LEU C 1 205 ? -35.044 29.555 68.779 1.00 46.40 205 LEU C C 1
ATOM 9679 O O . LEU C 1 205 ? -34.331 29.551 69.786 1.00 52.26 205 LEU C O 1
ATOM 9695 N N . THR C 1 206 ? -35.902 30.531 68.497 1.00 40.38 206 THR C N 1
ATOM 9696 C CA . THR C 1 206 ? -36.115 31.680 69.365 1.00 39.39 206 THR C CA 1
ATOM 9697 C C . THR C 1 206 ? -37.499 31.604 70.000 1.00 39.98 206 THR C C 1
ATOM 9698 O O . THR C 1 206 ? -38.370 30.851 69.558 1.00 43.93 206 THR C O 1
ATOM 9709 N N . ASP C 1 207 ? -37.691 32.393 71.053 1.00 40.66 207 ASP C N 1
ATOM 9710 C CA . ASP C 1 207 ? -38.903 32.304 71.865 1.00 48.20 207 ASP C CA 1
ATOM 9711 C C . ASP C 1 207 ? -40.092 32.979 71.187 1.00 72.11 207 ASP C C 1
ATOM 9712 O O . ASP C 1 207 ? -39.923 33.847 70.331 1.00 63.68 207 ASP C O 1
ATOM 9721 N N . SER D 1 1 ? -40.426 -12.941 64.698 1.00 45.86 1 SER D N 1
ATOM 9722 C CA . SER D 1 1 ? -41.126 -12.093 63.692 1.00 49.64 1 SER D CA 1
ATOM 9723 C C . SER D 1 1 ? -40.389 -12.101 62.361 1.00 44.83 1 SER D C 1
ATOM 9724 O O . SER D 1 1 ? -39.165 -12.221 62.320 1.00 43.05 1 SER D O 1
ATOM 9734 N N . TRP D 1 2 ? -41.145 -11.981 61.271 1.00 37.49 2 TRP D N 1
ATOM 9735 C CA . TRP D 1 2 ? -40.548 -11.812 59.957 1.00 35.76 2 TRP D CA 1
ATOM 9736 C C . TRP D 1 2 ? -39.825 -10.471 59.887 1.00 38.32 2 TRP D C 1
ATOM 9737 O O . TRP D 1 2 ? -40.281 -9.474 60.452 1.00 41.32 2 TRP D O 1
ATOM 9758 N N . MET D 1 3 ? -38.693 -10.450 59.194 1.00 37.27 3 MET D N 1
ATOM 9759 C CA . MET D 1 3 ? -37.923 -9.225 58.989 1.00 45.50 3 MET D CA 1
ATOM 9760 C C . MET D 1 3 ? -38.112 -8.811 57.534 1.00 32.20 3 MET D C 1
ATOM 9761 O O . MET D 1 3 ? -37.417 -9.304 56.642 1.00 40.08 3 MET D O 1
ATOM 9775 N N . TRP D 1 4 ? -39.064 -7.908 57.300 1.00 42.04 4 TRP D N 1
ATOM 9776 C CA . TRP D 1 4 ? -39.385 -7.450 55.956 1.00 35.93 4 TRP D CA 1
ATOM 9777 C C . TRP D 1 4 ? -38.789 -6.087 55.624 1.00 31.59 4 TRP D C 1
ATOM 9778 O O . TRP D 1 4 ? -38.764 -5.716 54.447 1.00 31.60 4 TRP D O 1
ATOM 9799 N N . ASN D 1 5 ? -38.335 -5.326 56.621 1.00 30.73 5 ASN D N 1
ATOM 9800 C CA . ASN D 1 5 ? -37.944 -3.934 56.403 1.00 31.54 5 ASN D CA 1
ATOM 9801 C C . ASN D 1 5 ? -36.508 -3.860 55.876 1.00 34.26 5 ASN D C 1
ATOM 9802 O O . ASN D 1 5 ? -35.604 -3.301 56.495 1.00 34.47 5 ASN D O 1
ATOM 9813 N N . GLN D 1 6 ? -36.320 -4.440 54.693 1.00 29.78 6 GLN D N 1
ATOM 9814 C CA . GLN D 1 6 ? -35.022 -4.438 54.041 1.00 32.37 6 GLN D CA 1
ATOM 9815 C C . GLN D 1 6 ? -35.209 -4.436 52.532 1.00 29.88 6 GLN D C 1
ATOM 9816 O O . GLN D 1 6 ? -36.168 -5.006 52.003 1.00 32.64 6 GLN D O 1
ATOM 9830 N N . PHE D 1 7 ? -34.282 -3.774 51.850 1.00 25.96 7 PHE D N 1
ATOM 9831 C CA . PHE D 1 7 ? -34.167 -3.827 50.403 1.00 26.90 7 PHE D CA 1
ATOM 9832 C C . PHE D 1 7 ? -32.837 -4.475 50.049 1.00 28.95 7 PHE D C 1
ATOM 9833 O O . PHE D 1 7 ? -31.875 -4.411 50.820 1.00 30.92 7 PHE D O 1
ATOM 9850 N N . PHE D 1 8 ? -32.786 -5.099 48.875 1.00 28.30 8 PHE D N 1
ATOM 9851 C CA . PHE D 1 8 ? -31.596 -5.799 48.407 1.00 30.89 8 PHE D CA 1
ATOM 9852 C C . PHE D 1 8 ? -31.140 -5.166 47.101 1.00 37.62 8 PHE D C 1
ATOM 9853 O O . PHE D 1 8 ? -31.918 -5.076 46.145 1.00 40.31 8 PHE D O 1
ATOM 9870 N N . LEU D 1 9 ? -29.885 -4.722 47.067 1.00 28.72 9 LEU D N 1
ATOM 9871 C CA . LEU D 1 9 ? -29.369 -3.885 45.989 1.00 23.97 9 LEU D CA 1
ATOM 9872 C C . LEU D 1 9 ? -28.060 -4.475 45.485 1.00 26.10 9 LEU D C 1
ATOM 9873 O O . LEU D 1 9 ? -27.104 -4.599 46.254 1.00 29.28 9 LEU D O 1
ATOM 9889 N N . LEU D 1 10 ? -28.010 -4.816 44.198 1.00 24.58 10 LEU D N 1
ATOM 9890 C CA . LEU D 1 10 ? -26.798 -5.395 43.628 1.00 25.55 10 LEU D CA 1
ATOM 9891 C C . LEU D 1 10 ? -25.662 -4.383 43.623 1.00 25.66 10 LEU D C 1
ATOM 9892 O O . LEU D 1 10 ? -25.842 -3.228 43.229 1.00 25.29 10 LEU D O 1
ATOM 9908 N N . GLU D 1 11 ? -24.475 -4.830 44.025 1.00 23.97 11 GLU D N 1
ATOM 9909 C CA . GLU D 1 11 ? -23.313 -3.956 43.971 1.00 23.05 11 GLU D CA 1
ATOM 9910 C C . GLU D 1 11 ? -22.833 -3.768 42.533 1.00 23.28 11 GLU D C 1
ATOM 9911 O O . GLU D 1 11 ? -23.118 -4.573 41.640 1.00 25.07 11 GLU D O 1
ATOM 9923 N N . GLU D 1 12 ? -22.102 -2.668 42.326 1.00 25.05 12 GLU D N 1
ATOM 9924 C CA . GLU D 1 12 ? -21.293 -2.424 41.130 1.00 27.60 12 GLU D CA 1
ATOM 9925 C C . GLU D 1 12 ? -22.154 -2.157 39.896 1.00 30.14 12 GLU D C 1
ATOM 9926 O O . GLU D 1 12 ? -21.774 -2.485 38.769 1.00 30.54 12 GLU D O 1
ATOM 9938 N N . TYR D 1 13 ? -23.307 -1.537 40.114 1.00 28.16 13 TYR D N 1
ATOM 9939 C CA . TYR D 1 13 ? -24.209 -1.157 39.038 1.00 25.16 13 TYR D CA 1
ATOM 9940 C C . TYR D 1 13 ? -23.540 -0.180 38.075 1.00 27.64 13 TYR D C 1
ATOM 9941 O O . TYR D 1 13 ? -22.919 0.799 38.501 1.00 26.03 13 TYR D O 1
ATOM 9959 N N . THR D 1 14 ? -23.682 -0.433 36.767 1.00 28.84 14 THR D N 1
ATOM 9960 C CA . THR D 1 14 ? -23.063 0.412 35.745 1.00 34.33 14 THR D CA 1
ATOM 9961 C C . THR D 1 14 ? -24.059 0.951 34.717 1.00 42.01 14 THR D C 1
ATOM 9962 O O . THR D 1 14 ? -23.640 1.402 33.648 1.00 45.43 14 THR D O 1
ATOM 9973 N N . GLY D 1 15 ? -25.356 0.931 35.007 1.00 34.49 15 GLY D N 1
ATOM 9974 C CA . GLY D 1 15 ? -26.330 1.451 34.065 1.00 34.64 15 GLY D CA 1
ATOM 9975 C C . GLY D 1 15 ? -26.265 2.966 33.918 1.00 39.18 15 GLY D C 1
ATOM 9976 O O . GLY D 1 15 ? -25.544 3.671 34.626 1.00 38.37 15 GLY D O 1
ATOM 9980 N N . SER D 1 16 ? -27.053 3.475 32.969 1.00 36.37 16 SER D N 1
ATOM 9981 C CA . SER D 1 16 ? -27.089 4.900 32.657 1.00 37.08 16 SER D CA 1
ATOM 9982 C C . SER D 1 16 ? -28.283 5.620 33.274 1.00 47.33 16 SER D C 1
ATOM 9983 O O . SER D 1 16 ? -28.389 6.843 33.135 1.00 44.20 16 SER D O 1
ATOM 9991 N N . ASP D 1 17 ? -29.190 4.898 33.923 1.00 31.70 17 ASP D N 1
ATOM 9992 C CA . ASP D 1 17 ? -30.230 5.478 34.758 1.00 41.39 17 ASP D CA 1
ATOM 9993 C C . ASP D 1 17 ? -29.948 5.109 36.204 1.00 27.96 17 ASP D C 1
ATOM 9994 O O . ASP D 1 17 ? -29.251 4.131 36.482 1.00 29.21 17 ASP D O 1
ATOM 10003 N N . TYR D 1 18 ? -30.490 5.898 37.128 1.00 25.72 18 TYR D N 1
ATOM 10004 C CA . TYR D 1 18 ? -30.322 5.589 38.543 1.00 25.19 18 TYR D CA 1
ATOM 10005 C C . TYR D 1 18 ? -30.787 4.167 38.834 1.00 26.78 18 TYR D C 1
ATOM 10006 O O . TYR D 1 18 ? -31.830 3.723 38.347 1.00 29.49 18 TYR D O 1
ATOM 10024 N N . GLN D 1 19 ? -29.997 3.450 39.629 1.00 24.48 19 GLN D N 1
ATOM 10025 C CA . GLN D 1 19 ? -30.360 2.101 40.045 1.00 23.25 19 GLN D CA 1
ATOM 10026 C C . GLN D 1 19 ? -31.551 2.138 41.000 1.00 23.26 19 GLN D C 1
ATOM 10027 O O . GLN D 1 19 ? -31.527 2.846 42.012 1.00 23.62 19 GLN D O 1
ATOM 10041 N N . TYR D 1 20 ? -32.590 1.368 40.680 1.00 24.23 20 TYR D N 1
ATOM 10042 C CA . TYR D 1 20 ? -33.782 1.298 41.520 1.00 23.42 20 TYR D CA 1
ATOM 10043 C C . TYR D 1 20 ? -33.527 0.442 42.753 1.00 22.88 20 TYR D C 1
ATOM 10044 O O . TYR D 1 20 ? -32.950 -0.644 42.661 1.00 24.89 20 TYR D O 1
ATOM 10062 N N . VAL D 1 21 ? -33.983 0.925 43.907 1.00 22.77 21 VAL D N 1
ATOM 10063 C CA . VAL D 1 21 ? -33.830 0.213 45.177 1.00 24.85 21 VAL D CA 1
ATOM 10064 C C . VAL D 1 21 ? -35.125 -0.476 45.586 1.00 26.13 21 VAL D C 1
ATOM 10065 O O . VAL D 1 21 ? -35.121 -1.643 45.972 1.00 28.47 21 VAL D O 1
ATOM 10078 N N . GLY D 1 22 ? -36.236 0.240 45.514 1.00 24.08 22 GLY D N 1
ATOM 10079 C CA . GLY D 1 22 ? -37.488 -0.238 46.063 1.00 28.38 22 GLY D CA 1
ATOM 10080 C C . GLY D 1 22 ? -38.400 0.937 46.361 1.00 28.57 22 GLY D C 1
ATOM 10081 O O . GLY D 1 22 ? -38.111 2.075 45.998 1.00 25.46 22 GLY D O 1
ATOM 10085 N N . LYS D 1 23 ? -39.502 0.635 47.049 1.00 27.12 23 LYS D N 1
ATOM 10086 C CA . LYS D 1 23 ? -40.551 1.615 47.297 1.00 31.61 23 LYS D CA 1
ATOM 10087 C C . LYS D 1 23 ? -41.000 1.564 48.752 1.00 31.17 23 LYS D C 1
ATOM 10088 O O . LYS D 1 23 ? -41.347 0.493 49.259 1.00 30.31 23 LYS D O 1
ATOM 10107 N N . LEU D 1 24 ? -40.987 2.716 49.419 1.00 31.15 24 LEU D N 1
ATOM 10108 C CA . LEU D 1 24 ? -41.703 2.866 50.677 1.00 31.62 24 LEU D CA 1
ATOM 10109 C C . LEU D 1 24 ? -43.192 3.013 50.399 1.00 34.60 24 LEU D C 1
ATOM 10110 O O . LEU D 1 24 ? -43.596 3.624 49.406 1.00 27.96 24 LEU D O 1
ATOM 10126 N N . HIS D 1 25 ? -44.013 2.459 51.292 1.00 31.39 25 HIS D N 1
ATOM 10127 C CA . HIS D 1 25 ? -45.457 2.550 51.121 1.00 42.75 25 HIS D CA 1
ATOM 10128 C C . HIS D 1 25 ? -46.169 2.445 52.461 1.00 37.63 25 HIS D C 1
ATOM 10129 O O . HIS D 1 25 ? -45.922 1.517 53.237 1.00 33.47 25 HIS D O 1
ATOM 10143 N N . SER D 1 26 ? -47.059 3.399 52.716 1.00 38.50 26 SER D N 1
ATOM 10144 C CA . SER D 1 26 ? -47.949 3.385 53.869 1.00 41.25 26 SER D CA 1
ATOM 10145 C C . SER D 1 26 ? -49.350 3.037 53.392 1.00 34.13 26 SER D C 1
ATOM 10146 O O . SER D 1 26 ? -49.813 3.581 52.384 1.00 37.47 26 SER D O 1
ATOM 10154 N N . ASP D 1 27 ? -50.026 2.132 54.107 1.00 36.51 27 ASP D N 1
ATOM 10155 C CA . ASP D 1 27 ? -51.402 1.827 53.732 1.00 38.25 27 ASP D CA 1
ATOM 10156 C C . ASP D 1 27 ? -52.360 2.964 54.054 1.00 53.80 27 ASP D C 1
ATOM 10157 O O . ASP D 1 27 ? -53.555 2.834 53.778 1.00 51.09 27 ASP D O 1
ATOM 10166 N N . GLN D 1 28 ? -51.874 4.063 54.633 1.00 45.11 28 GLN D N 1
ATOM 10167 C CA . GLN D 1 28 ? -52.658 5.285 54.750 1.00 44.92 28 GLN D CA 1
ATOM 10168 C C . GLN D 1 28 ? -52.609 6.126 53.478 1.00 52.98 28 GLN D C 1
ATOM 10169 O O . GLN D 1 28 ? -53.277 7.163 53.411 1.00 46.69 28 GLN D O 1
ATOM 10183 N N . ASP D 1 29 ? -51.847 5.694 52.475 1.00 41.66 29 ASP D N 1
ATOM 10184 C CA . ASP D 1 29 ? -51.623 6.458 51.252 1.00 39.39 29 ASP D CA 1
ATOM 10185 C C . ASP D 1 29 ? -52.733 6.162 50.247 1.00 42.56 29 ASP D C 1
ATOM 10186 O O . ASP D 1 29 ? -52.867 5.024 49.788 1.00 49.93 29 ASP D O 1
ATOM 10195 N N . ARG D 1 30 ? -53.507 7.190 49.889 1.00 57.70 30 ARG D N 1
ATOM 10196 C CA A ARG D 1 30 ? -54.617 7.052 48.954 0.51 74.34 30 ARG D CA 1
ATOM 10197 C CA B ARG D 1 30 ? -54.616 7.051 48.955 0.49 73.59 30 ARG D CA 1
ATOM 10198 C C . ARG D 1 30 ? -54.255 7.498 47.542 1.00 61.55 30 ARG D C 1
ATOM 10199 O O . ARG D 1 30 ? -55.151 7.725 46.722 1.00 63.56 30 ARG D O 1
ATOM 10238 N N . GLY D 1 31 ? -52.966 7.632 47.240 1.00 54.53 31 GLY D N 1
ATOM 10239 C CA . GLY D 1 31 ? -52.557 8.006 45.898 1.00 54.26 31 GLY D CA 1
ATOM 10240 C C . GLY D 1 31 ? -53.075 9.345 45.427 1.00 61.28 31 GLY D C 1
ATOM 10241 O O . GLY D 1 31 ? -53.120 9.590 44.219 1.00 48.18 31 GLY D O 1
ATOM 10245 N N . ASP D 1 32 ? -53.467 10.225 46.346 1.00 48.60 32 ASP D N 1
ATOM 10246 C CA . ASP D 1 32 ? -53.988 11.539 45.994 1.00 51.41 32 ASP D CA 1
ATOM 10247 C C . ASP D 1 32 ? -52.961 12.647 46.194 1.00 57.40 32 ASP D C 1
ATOM 10248 O O . ASP D 1 32 ? -53.304 13.827 46.066 1.00 61.34 32 ASP D O 1
ATOM 10257 N N . GLY D 1 33 ? -51.714 12.296 46.502 1.00 47.23 33 GLY D N 1
ATOM 10258 C CA . GLY D 1 33 ? -50.664 13.274 46.689 1.00 54.93 33 GLY D CA 1
ATOM 10259 C C . GLY D 1 33 ? -50.639 13.936 48.048 1.00 56.48 33 GLY D C 1
ATOM 10260 O O . GLY D 1 33 ? -49.772 14.788 48.287 1.00 51.34 33 GLY D O 1
ATOM 10264 N N . SER D 1 34 ? -51.551 13.568 48.949 1.00 44.61 34 SER D N 1
ATOM 10265 C CA . SER D 1 34 ? -51.622 14.190 50.264 1.00 51.34 34 SER D CA 1
ATOM 10266 C C . SER D 1 34 ? -50.525 13.711 51.200 1.00 59.80 34 SER D C 1
ATOM 10267 O O . SER D 1 34 ? -50.210 14.409 52.169 1.00 44.33 34 SER D O 1
ATOM 10275 N N . LEU D 1 35 ? -49.944 12.543 50.938 1.00 42.03 35 LEU D N 1
ATOM 10276 C CA . LEU D 1 35 ? -48.863 12.019 51.757 1.00 40.68 35 LEU D CA 1
ATOM 10277 C C . LEU D 1 35 ? -47.510 12.387 51.161 1.00 47.33 35 LEU D C 1
ATOM 10278 O O . LEU D 1 35 ? -47.334 12.389 49.940 1.00 56.81 35 LEU D O 1
ATOM 10294 N N . LYS D 1 36 ? -46.554 12.700 52.035 1.00 37.73 36 LYS D N 1
ATOM 10295 C CA . LYS D 1 36 ? -45.194 13.048 51.634 1.00 35.61 36 LYS D CA 1
ATOM 10296 C C . LYS D 1 36 ? -44.230 12.075 52.304 1.00 41.01 36 LYS D C 1
ATOM 10297 O O . LYS D 1 36 ? -44.093 12.080 53.532 1.00 39.08 36 LYS D O 1
ATOM 10316 N N . TYR D 1 37 ? -43.568 11.244 51.499 1.00 34.61 37 TYR D N 1
ATOM 10317 C CA . TYR D 1 37 ? -42.587 10.301 52.013 1.00 29.66 37 TYR D CA 1
ATOM 10318 C C . TYR D 1 37 ? -41.249 10.992 52.219 1.00 37.38 37 TYR D C 1
ATOM 10319 O O . TYR D 1 37 ? -40.789 11.759 51.367 1.00 30.36 37 TYR D O 1
ATOM 10337 N N . ILE D 1 38 ? -40.617 10.706 53.350 1.00 34.25 38 ILE D N 1
ATOM 10338 C CA . ILE D 1 38 ? -39.368 11.352 53.723 1.00 36.27 38 ILE D CA 1
ATOM 10339 C C . ILE D 1 38 ? -38.351 10.288 54.089 1.00 32.57 38 ILE D C 1
ATOM 10340 O O . ILE D 1 38 ? -38.658 9.332 54.809 1.00 36.05 38 ILE D O 1
ATOM 10356 N N . LEU D 1 39 ? -37.132 10.482 53.612 1.00 29.96 39 LEU D N 1
ATOM 10357 C CA . LEU D 1 39 ? -36.031 9.565 53.837 1.00 31.25 39 LEU D CA 1
ATOM 10358 C C . LEU D 1 39 ? -34.958 10.273 54.652 1.00 33.74 39 LEU D C 1
ATOM 10359 O O . LEU D 1 39 ? -34.534 11.378 54.298 1.00 29.81 39 LEU D O 1
ATOM 10375 N N . SER D 1 40 ? -34.536 9.650 55.747 1.00 28.47 40 SER D N 1
ATOM 10376 C CA . SER D 1 40 ? -33.450 10.174 56.557 1.00 31.24 40 SER D CA 1
ATOM 10377 C C . SER D 1 40 ? -32.474 9.051 56.871 1.00 30.04 40 SER D C 1
ATOM 10378 O O . SER D 1 40 ? -32.707 7.882 56.547 1.00 32.13 40 SER D O 1
ATOM 10386 N N . GLY D 1 41 ? -31.361 9.423 57.496 1.00 33.11 41 GLY D N 1
ATOM 10387 C CA . GLY D 1 41 ? -30.370 8.450 57.902 1.00 35.04 41 GLY D CA 1
ATOM 10388 C C . GLY D 1 41 ? -29.141 8.384 57.018 1.00 33.04 41 GLY D C 1
ATOM 10389 O O . GLY D 1 41 ? -28.779 9.358 56.350 1.00 29.06 41 GLY D O 1
ATOM 10393 N N . ASP D 1 42 ? -28.509 7.214 57.000 1.00 34.71 42 ASP D N 1
ATOM 10394 C CA . ASP D 1 42 ? -27.171 7.041 56.445 1.00 31.66 42 ASP D CA 1
ATOM 10395 C C . ASP D 1 42 ? -27.242 6.991 54.923 1.00 33.04 42 ASP D C 1
ATOM 10396 O O . ASP D 1 42 ? -27.721 6.009 54.348 1.00 35.67 42 ASP D O 1
ATOM 10405 N N . GLY D 1 43 ? -26.747 8.040 54.269 1.00 33.35 43 GLY D N 1
ATOM 10406 C CA . GLY D 1 43 ? -26.819 8.148 52.829 1.00 33.00 43 GLY D CA 1
ATOM 10407 C C . GLY D 1 43 ? -28.074 8.808 52.304 1.00 32.33 43 GLY D C 1
ATOM 10408 O O . GLY D 1 43 ? -28.209 8.958 51.082 1.00 34.22 43 GLY D O 1
ATOM 10412 N N . ALA D 1 44 ? -28.988 9.219 53.179 1.00 31.88 44 ALA D N 1
ATOM 10413 C CA . ALA D 1 44 ? -30.235 9.824 52.736 1.00 29.83 44 ALA D CA 1
ATOM 10414 C C . ALA D 1 44 ? -29.972 11.147 52.028 1.00 30.90 44 ALA D C 1
ATOM 10415 O O . ALA D 1 44 ? -29.290 12.028 52.559 1.00 32.84 44 ALA D O 1
ATOM 10422 N N . GLY D 1 45 ? -30.517 11.280 50.819 1.00 27.60 45 GLY D N 1
ATOM 10423 C CA . GLY D 1 45 ? -30.391 12.488 50.030 1.00 29.33 45 GLY D CA 1
ATOM 10424 C C . GLY D 1 45 ? -29.134 12.564 49.184 1.00 27.00 45 GLY D C 1
ATOM 10425 O O . GLY D 1 45 ? -29.126 13.268 48.168 1.00 32.12 45 GLY D O 1
ATOM 10429 N N . ASP D 1 46 ? -28.070 11.865 49.579 1.00 33.94 46 ASP D N 1
ATOM 10430 C CA A ASP D 1 46 ? -26.813 11.830 48.840 0.56 34.80 46 ASP D CA 1
ATOM 10431 C CA B ASP D 1 46 ? -26.844 11.854 48.790 0.44 34.66 46 ASP D CA 1
ATOM 10432 C C . ASP D 1 46 ? -26.699 10.547 48.018 1.00 38.62 46 ASP D C 1
ATOM 10433 O O . ASP D 1 46 ? -26.731 10.569 46.784 1.00 31.66 46 ASP D O 1
ATOM 10450 N N . LEU D 1 47 ? -26.571 9.410 48.707 1.00 26.94 47 LEU D N 1
ATOM 10451 C CA . LEU D 1 47 ? -26.475 8.129 48.012 1.00 27.73 47 LEU D CA 1
ATOM 10452 C C . LEU D 1 47 ? -27.840 7.567 47.643 1.00 28.56 47 LEU D C 1
ATOM 10453 O O . LEU D 1 47 ? -27.970 6.896 46.613 1.00 27.13 47 LEU D O 1
ATOM 10469 N N . PHE D 1 48 ? -28.857 7.815 48.465 1.00 24.87 48 PHE D N 1
ATOM 10470 C CA . PHE D 1 48 ? -30.198 7.297 48.230 1.00 25.37 48 PHE D CA 1
ATOM 10471 C C . PHE D 1 48 ? -31.183 8.451 48.224 1.00 27.56 48 PHE D C 1
ATOM 10472 O O . PHE D 1 48 ? -31.215 9.254 49.163 1.00 28.34 48 PHE D O 1
ATOM 10489 N N . ILE D 1 49 ? -31.974 8.532 47.164 1.00 24.40 49 ILE D N 1
ATOM 10490 C CA . ILE D 1 49 ? -32.936 9.610 46.989 1.00 25.01 49 ILE D CA 1
ATOM 10491 C C . ILE D 1 49 ? -34.311 8.994 46.807 1.00 27.19 49 ILE D C 1
ATOM 10492 O O . ILE D 1 49 ? -34.455 7.889 46.275 1.00 25.79 49 ILE D O 1
ATOM 10508 N N . ILE D 1 50 ? -35.327 9.715 47.263 1.00 27.96 50 ILE D N 1
ATOM 10509 C CA . ILE D 1 50 ? -36.690 9.213 47.237 1.00 26.49 50 ILE D CA 1
ATOM 10510 C C . ILE D 1 50 ? -37.577 10.183 46.473 1.00 26.81 50 ILE D C 1
ATOM 10511 O O . ILE D 1 50 ? -37.372 11.400 46.495 1.00 33.09 50 ILE D O 1
ATOM 10527 N N . ASN D 1 51 ? -38.570 9.624 45.789 1.00 27.22 51 ASN D N 1
ATOM 10528 C CA . ASN D 1 51 ? -39.667 10.402 45.229 1.00 33.15 51 ASN D CA 1
ATOM 10529 C C . ASN D 1 51 ? -40.674 10.665 46.344 1.00 38.65 51 ASN D C 1
ATOM 10530 O O . ASN D 1 51 ? -41.330 9.736 46.826 1.00 32.81 51 ASN D O 1
ATOM 10541 N N . GLU D 1 52 ? -40.791 11.928 46.762 1.00 31.88 52 GLU D N 1
ATOM 10542 C CA . GLU D 1 52 ? -41.608 12.257 47.928 1.00 31.20 52 GLU D CA 1
ATOM 10543 C C . GLU D 1 52 ? -43.071 11.870 47.747 1.00 34.43 52 GLU D C 1
ATOM 10544 O O . GLU D 1 52 ? -43.784 11.712 48.745 1.00 34.12 52 GLU D O 1
ATOM 10556 N N . ASN D 1 53 ? -43.533 11.708 46.508 1.00 32.41 53 ASN D N 1
ATOM 10557 C CA . ASN D 1 53 ? -44.932 11.399 46.250 1.00 34.55 53 ASN D CA 1
ATOM 10558 C C . ASN D 1 53 ? -45.195 9.901 46.155 1.00 35.34 53 ASN D C 1
ATOM 10559 O O . ASN D 1 53 ? -46.248 9.432 46.599 1.00 34.71 53 ASN D O 1
ATOM 10570 N N . THR D 1 54 ? -44.261 9.138 45.590 1.00 33.07 54 THR D N 1
ATOM 10571 C CA . THR D 1 54 ? -44.474 7.716 45.349 1.00 34.70 54 THR D CA 1
ATOM 10572 C C . THR D 1 54 ? -43.758 6.819 46.347 1.00 44.22 54 THR D C 1
ATOM 10573 O O . THR D 1 54 ? -44.142 5.654 46.494 1.00 30.99 54 THR D O 1
ATOM 10584 N N . GLY D 1 55 ? -42.732 7.320 47.026 1.00 27.94 55 GLY D N 1
ATOM 10585 C CA . GLY D 1 55 ? -41.933 6.489 47.897 1.00 27.19 55 GLY D CA 1
ATOM 10586 C C . GLY D 1 55 ? -40.855 5.690 47.198 1.00 28.25 55 GLY D C 1
ATOM 10587 O O . GLY D 1 55 ? -40.130 4.942 47.868 1.00 25.74 55 GLY D O 1
ATOM 10591 N N . ASP D 1 56 ? -40.723 5.825 45.879 1.00 32.35 56 ASP D N 1
ATOM 10592 C CA . ASP D 1 56 ? -39.685 5.118 45.138 1.00 29.87 56 ASP D CA 1
ATOM 10593 C C . ASP D 1 56 ? -38.299 5.614 45.537 1.00 28.96 56 ASP D C 1
ATOM 10594 O O . ASP D 1 56 ? -38.060 6.822 45.618 1.00 29.99 56 ASP D O 1
ATOM 10603 N N . ILE D 1 57 ? -37.379 4.675 45.762 1.00 24.35 57 ILE D N 1
ATOM 10604 C CA . ILE D 1 57 ? -36.024 4.973 46.210 1.00 23.93 57 ILE D CA 1
ATOM 10605 C C . ILE D 1 57 ? -35.045 4.570 45.117 1.00 25.23 57 ILE D C 1
ATOM 10606 O O . ILE D 1 57 ? -35.152 3.481 44.542 1.00 24.18 57 ILE D O 1
ATOM 10622 N N . GLN D 1 58 ? -34.074 5.441 44.855 1.00 23.60 58 GLN D N 1
ATOM 10623 C CA . GLN D 1 58 ? -33.018 5.186 43.886 1.00 23.43 58 GLN D CA 1
ATOM 10624 C C . GLN D 1 58 ? -31.666 5.396 44.546 1.00 24.85 58 GLN D C 1
ATOM 10625 O O . GLN D 1 58 ? -31.541 6.170 45.497 1.00 23.45 58 GLN D O 1
ATOM 10639 N N . ALA D 1 59 ? -30.652 4.708 44.020 1.00 24.44 59 ALA D N 1
ATOM 10640 C CA . ALA D 1 59 ? -29.264 4.952 44.383 1.00 23.07 59 ALA D CA 1
ATOM 10641 C C . ALA D 1 59 ? -28.622 5.836 43.322 1.00 23.55 59 ALA D C 1
ATOM 10642 O O . ALA D 1 59 ? -28.892 5.681 42.128 1.00 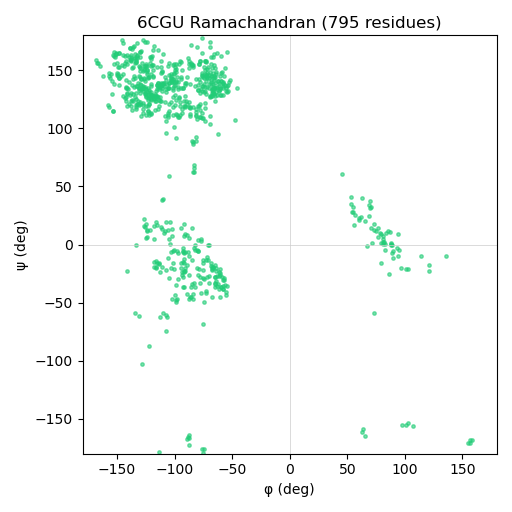23.70 59 ALA D O 1
ATOM 10649 N N . THR D 1 60 ? -27.780 6.770 43.764 1.00 24.06 60 THR D N 1
ATOM 10650 C CA . THR D 1 60 ? -27.218 7.786 42.879 1.00 24.63 60 THR D CA 1
ATOM 10651 C C . THR D 1 60 ? -25.821 7.446 42.392 1.00 27.24 60 THR D C 1
ATOM 10652 O O . THR D 1 60 ? -25.276 8.171 41.547 1.00 25.56 60 THR D O 1
ATOM 10663 N N . LYS D 1 61 ? -25.241 6.365 42.895 1.00 24.42 61 LYS D N 1
ATOM 10664 C CA . LYS D 1 61 ? -23.841 6.059 42.680 1.00 25.64 61 LYS D CA 1
ATOM 10665 C C . LYS D 1 61 ? -23.675 4.548 42.692 1.00 26.30 61 LYS D C 1
ATOM 10666 O O . LYS D 1 61 ? -24.418 3.832 43.370 1.00 24.97 61 LYS D O 1
ATOM 10685 N N . ARG D 1 62 ? -22.724 4.073 41.894 1.00 24.55 62 ARG D N 1
ATOM 10686 C CA . ARG D 1 62 ? -22.286 2.685 41.963 1.00 24.29 62 ARG D CA 1
ATOM 10687 C C . ARG D 1 62 ? -21.790 2.361 43.368 1.00 27.81 62 ARG D C 1
ATOM 10688 O O . ARG D 1 62 ? -20.952 3.077 43.921 1.00 26.01 62 ARG D O 1
ATOM 10709 N N . LEU D 1 63 ? -22.305 1.281 43.952 1.00 26.20 63 LEU D N 1
ATOM 10710 C CA . LEU D 1 63 ? -21.956 0.902 45.312 1.00 29.64 63 LEU D CA 1
ATOM 10711 C C . LEU D 1 63 ? -21.152 -0.392 45.315 1.00 26.31 63 LEU D C 1
ATOM 10712 O O . LEU D 1 63 ? -21.338 -1.267 44.464 1.00 32.68 63 LEU D O 1
ATOM 10728 N N . ASP D 1 64 ? -20.251 -0.494 46.290 1.00 26.63 64 ASP D N 1
ATOM 10729 C CA . ASP D 1 64 ? -19.291 -1.589 46.399 1.00 25.63 64 ASP D CA 1
ATOM 10730 C C . ASP D 1 64 ? -19.525 -2.287 47.733 1.00 24.92 64 ASP D C 1
ATOM 10731 O O . ASP D 1 64 ? -19.291 -1.699 48.796 1.00 25.29 64 ASP D O 1
ATOM 10740 N N . ARG D 1 65 ? -20.004 -3.532 47.679 1.00 26.82 65 ARG D N 1
ATOM 10741 C CA . ARG D 1 65 ? -20.289 -4.266 48.911 1.00 34.28 65 ARG D CA 1
ATOM 10742 C C . ARG D 1 65 ? -19.048 -4.377 49.786 1.00 30.59 65 ARG D C 1
ATOM 10743 O O . ARG D 1 65 ? -19.138 -4.289 51.018 1.00 26.23 65 ARG D O 1
ATOM 10764 N N . GLU D 1 66 ? -17.879 -4.574 49.170 1.00 26.36 66 GLU D N 1
ATOM 10765 C CA . GLU D 1 66 ? -16.650 -4.734 49.937 1.00 27.42 66 GLU D CA 1
ATOM 10766 C C . GLU D 1 66 ? -16.250 -3.451 50.648 1.00 27.85 66 GLU D C 1
ATOM 10767 O O . GLU D 1 66 ? -15.484 -3.509 51.618 1.00 28.81 66 GLU D O 1
ATOM 10779 N N . GLU D 1 67 ? -16.746 -2.301 50.184 1.00 28.96 67 GLU D N 1
ATOM 10780 C CA . GLU D 1 67 ? -16.491 -1.035 50.861 1.00 29.04 67 GLU D CA 1
ATOM 10781 C C . GLU D 1 67 ? -17.482 -0.807 51.996 1.00 29.06 67 GLU D C 1
ATOM 10782 O O . GLU D 1 67 ? -17.097 -0.358 53.080 1.00 29.60 67 GLU D O 1
ATOM 10794 N N . LYS D 1 68 ? -18.755 -1.102 51.761 1.00 27.92 68 LYS D N 1
ATOM 10795 C CA . LYS D 1 68 ? -19.787 -0.959 52.779 1.00 31.52 68 LYS D CA 1
ATOM 10796 C C . LYS D 1 68 ? -20.963 -1.856 52.413 1.00 25.67 68 LYS D C 1
ATOM 10797 O O . LYS D 1 68 ? -21.556 -1.683 51.341 1.00 25.49 68 LYS D O 1
ATOM 10816 N N . PRO D 1 69 ? -21.332 -2.819 53.267 1.00 27.70 69 PRO D N 1
ATOM 10817 C CA . PRO D 1 69 ? -22.328 -3.818 52.857 1.00 27.12 69 PRO D CA 1
ATOM 10818 C C . PRO D 1 69 ? -23.768 -3.515 53.248 1.00 26.07 69 PRO D C 1
ATOM 10819 O O . PRO D 1 69 ? -24.682 -4.148 52.708 1.00 30.29 69 PRO D O 1
ATOM 10830 N N . VAL D 1 70 ? -24.003 -2.587 54.176 1.00 29.85 70 VAL D N 1
ATOM 10831 C CA A VAL D 1 70 ? -25.347 -2.332 54.692 0.50 30.23 70 VAL D CA 1
ATOM 10832 C CA B VAL D 1 70 ? -25.353 -2.323 54.657 0.50 30.77 70 VAL D CA 1
ATOM 10833 C C . VAL D 1 70 ? -25.472 -0.855 55.040 1.00 30.54 70 VAL D C 1
ATOM 10834 O O . VAL D 1 70 ? -24.523 -0.236 55.529 1.00 29.18 70 VAL D O 1
ATOM 10859 N N . TYR D 1 71 ? -26.658 -0.300 54.809 1.00 26.19 71 TYR D N 1
ATOM 10860 C CA . TYR D 1 71 ? -26.977 1.070 55.185 1.00 27.19 71 TYR D CA 1
ATOM 10861 C C . TYR D 1 71 ? -28.255 1.072 56.006 1.00 30.86 71 TYR D C 1
ATOM 10862 O O . TYR D 1 71 ? -29.218 0.383 55.658 1.00 30.69 71 TYR D O 1
ATOM 10880 N N . ILE D 1 72 ? -28.255 1.847 57.090 1.00 28.77 72 ILE D N 1
ATOM 10881 C CA A ILE D 1 72 ? -29.401 1.977 57.984 0.28 32.66 72 ILE D CA 1
ATOM 10882 C CA B ILE D 1 72 ? -29.408 1.970 57.975 0.72 31.70 72 ILE D CA 1
ATOM 10883 C C . ILE D 1 72 ? -30.075 3.309 57.695 1.00 32.11 72 ILE D C 1
ATOM 10884 O O . ILE D 1 72 ? -29.462 4.370 57.866 1.00 32.66 72 ILE D O 1
ATOM 10915 N N . LEU D 1 73 ? -31.332 3.262 57.270 1.00 27.24 73 LEU D N 1
ATOM 10916 C CA . LEU D 1 73 ? -32.093 4.460 56.967 1.00 31.58 73 LEU D CA 1
ATOM 10917 C C . LEU D 1 73 ? -33.373 4.481 57.790 1.00 29.54 73 LEU D C 1
ATOM 10918 O O . LEU D 1 73 ? -33.711 3.525 58.493 1.00 29.53 73 LEU D O 1
ATOM 10934 N N . ARG D 1 74 ? -34.090 5.594 57.691 1.00 27.74 74 ARG D N 1
ATOM 10935 C CA . ARG D 1 74 ? -35.348 5.769 58.396 1.00 32.38 74 ARG D CA 1
ATOM 10936 C C . ARG D 1 74 ? -36.391 6.309 57.434 1.00 33.20 74 ARG D C 1
ATOM 10937 O O . ARG D 1 74 ? -36.113 7.210 56.636 1.00 32.46 74 ARG D O 1
ATOM 10958 N N . ALA D 1 75 ? -37.585 5.736 57.513 1.00 32.66 75 ALA D N 1
ATOM 10959 C CA . ALA D 1 75 ? -38.714 6.127 56.683 1.00 43.31 75 ALA D CA 1
ATOM 10960 C C . ALA D 1 75 ? -39.698 6.938 57.515 1.00 42.91 75 ALA D C 1
ATOM 10961 O O . ALA D 1 75 ? -40.019 6.559 58.647 1.00 32.09 75 ALA D O 1
ATOM 10968 N N . GLN D 1 76 ? -40.170 8.051 56.958 1.00 33.54 76 GLN D N 1
ATOM 10969 C CA . GLN D 1 76 ? -41.195 8.857 57.602 1.00 33.39 76 GLN D CA 1
ATOM 10970 C C . GLN D 1 76 ? -42.207 9.306 56.558 1.00 35.90 76 GLN D C 1
ATOM 10971 O O . GLN D 1 76 ? -41.930 9.321 55.357 1.00 34.94 76 GLN D O 1
ATOM 10985 N N . ALA D 1 77 ? -43.395 9.666 57.038 1.00 37.49 77 ALA D N 1
ATOM 10986 C CA . ALA D 1 77 ? -44.500 10.049 56.171 1.00 33.29 77 ALA D CA 1
ATOM 10987 C C . ALA D 1 77 ? -45.303 11.152 56.844 1.00 34.86 77 ALA D C 1
ATOM 10988 O O . ALA D 1 77 ? -45.719 10.999 57.995 1.00 41.25 77 ALA D O 1
ATOM 10995 N N . VAL D 1 78 ? -45.520 12.255 56.127 1.00 40.87 78 VAL D N 1
ATOM 10996 C CA . VAL D 1 78 ? -46.190 13.429 56.674 1.00 36.88 78 VAL D CA 1
ATOM 10997 C C . VAL D 1 78 ? -47.388 13.780 55.803 1.00 36.07 78 VAL D C 1
ATOM 10998 O O . VAL D 1 78 ? -47.391 13.556 54.589 1.00 43.07 78 VAL D O 1
ATOM 11011 N N . ASN D 1 79 ? -48.405 14.362 56.436 1.00 37.71 79 ASN D N 1
ATOM 11012 C CA . ASN D 1 79 ? -49.599 14.818 55.738 1.00 43.83 79 ASN D CA 1
ATOM 11013 C C . ASN D 1 79 ? -49.407 16.270 55.316 1.00 54.48 79 ASN D C 1
ATOM 11014 O O . ASN D 1 79 ? -49.233 17.151 56.165 1.00 49.84 79 ASN D O 1
ATOM 11025 N N . ARG D 1 80 ? -49.457 16.519 54.005 1.00 42.07 80 ARG D N 1
ATOM 11026 C CA . ARG D 1 80 ? -49.262 17.874 53.495 1.00 58.08 80 ARG D CA 1
ATOM 11027 C C . ARG D 1 80 ? -50.315 18.837 54.034 1.00 56.32 80 ARG D C 1
ATOM 11028 O O . ARG D 1 80 ? -49.987 19.955 54.448 1.00 65.26 80 ARG D O 1
ATOM 11049 N N . ARG D 1 81 ? -51.585 18.429 54.034 1.00 52.29 81 ARG D N 1
ATOM 11050 C CA . ARG D 1 81 ? -52.661 19.348 54.386 1.00 56.17 81 ARG D CA 1
ATOM 11051 C C . ARG D 1 81 ? -52.755 19.615 55.885 1.00 71.40 81 ARG D C 1
ATOM 11052 O O . ARG D 1 81 ? -53.415 20.581 56.281 1.00 57.99 81 ARG D O 1
ATOM 11073 N N . THR D 1 82 ? -52.123 18.790 56.723 1.00 61.65 82 THR D N 1
ATOM 11074 C CA . THR D 1 82 ? -52.088 19.022 58.162 1.00 73.85 82 THR D CA 1
ATOM 11075 C C . THR D 1 82 ? -50.695 19.330 58.686 1.00 63.14 82 THR D C 1
ATOM 11076 O O . THR D 1 82 ? -50.574 19.829 59.811 1.00 58.51 82 THR D O 1
ATOM 11087 N N . GLY D 1 83 ? -49.650 19.043 57.914 1.00 43.47 83 GLY D N 1
ATOM 11088 C CA . GLY D 1 83 ? -48.290 19.151 58.392 1.00 52.93 83 GLY D CA 1
ATOM 11089 C C . GLY D 1 83 ? -47.909 18.164 59.472 1.00 59.09 83 GLY D C 1
ATOM 11090 O O . GLY D 1 83 ? -46.757 18.180 59.920 1.00 45.94 83 GLY D O 1
ATOM 11094 N N . ARG D 1 84 ? -48.839 17.295 59.914 1.00 43.47 84 ARG D N 1
ATOM 11095 C CA . ARG D 1 84 ? -48.507 16.353 60.970 1.00 45.90 84 ARG D CA 1
ATOM 11096 C C . ARG D 1 84 ? -48.051 15.020 60.379 1.00 55.31 84 ARG D C 1
ATOM 11097 O O . ARG D 1 84 ? -48.484 14.640 59.285 1.00 42.87 84 ARG D O 1
ATOM 11118 N N . PRO D 1 85 ? -47.182 14.287 61.078 1.00 40.84 85 PRO D N 1
ATOM 11119 C CA . PRO D 1 85 ? -46.808 12.947 60.609 1.00 37.84 85 PRO D CA 1
ATOM 11120 C C . PRO D 1 85 ? -48.003 12.004 60.623 1.00 52.03 85 PRO D C 1
ATOM 11121 O O . PRO D 1 85 ? -48.928 12.151 61.425 1.00 47.34 85 PRO D O 1
ATOM 11132 N N . VAL D 1 86 ? -47.971 11.016 59.729 1.00 47.35 86 VAL D N 1
ATOM 11133 C CA . VAL D 1 86 ? -49.010 9.995 59.690 1.00 60.58 86 VAL D CA 1
ATOM 11134 C C . VAL D 1 86 ? -48.486 8.604 60.009 1.00 47.07 86 VAL D C 1
ATOM 11135 O O . VAL D 1 86 ? -49.292 7.718 60.336 1.00 51.05 86 VAL D O 1
ATOM 11148 N N . GLU D 1 87 ? -47.190 8.356 59.909 1.00 44.22 87 GLU D N 1
ATOM 11149 C CA . GLU D 1 87 ? -46.613 7.084 60.302 1.00 49.14 87 GLU D CA 1
ATOM 11150 C C . GLU D 1 87 ? -45.567 7.309 61.380 1.00 66.47 87 GLU D C 1
ATOM 11151 O O . GLU D 1 87 ? -45.012 8.407 61.503 1.00 54.59 87 GLU D O 1
ATOM 11163 N N . PRO D 1 88 ? -45.280 6.293 62.187 1.00 68.57 88 PRO D N 1
ATOM 11164 C CA . PRO D 1 88 ? -44.127 6.383 63.083 1.00 59.51 88 PRO D CA 1
ATOM 11165 C C . PRO D 1 88 ? -42.838 6.227 62.296 1.00 57.82 88 PRO D C 1
ATOM 11166 O O . PRO D 1 88 ? -42.746 5.405 61.382 1.00 58.73 88 PRO D O 1
ATOM 11177 N N . GLU D 1 89 ? -41.849 7.050 62.636 1.00 50.11 89 GLU D N 1
ATOM 11178 C CA . GLU D 1 89 ? -40.507 6.860 62.105 1.00 50.46 89 GLU D CA 1
ATOM 11179 C C . GLU D 1 89 ? -40.124 5.389 62.206 1.00 50.97 89 GLU D C 1
ATOM 11180 O O . GLU D 1 89 ? -40.353 4.746 63.232 1.00 48.47 89 GLU D O 1
ATOM 11192 N N . SER D 1 90 ? -39.558 4.847 61.129 1.00 49.49 90 SER D N 1
ATOM 11193 C CA . SER D 1 90 ? -39.291 3.415 61.069 1.00 41.85 90 SER D CA 1
ATOM 11194 C C . SER D 1 90 ? -37.982 3.142 60.347 1.00 51.65 90 SER D C 1
ATOM 11195 O O . SER D 1 90 ? -37.786 3.586 59.212 1.00 31.09 90 SER D O 1
ATOM 11203 N N . GLU D 1 91 ? -37.101 2.397 61.006 1.00 33.77 91 GLU D N 1
ATOM 11204 C CA A GLU D 1 91 ? -35.820 2.045 60.414 0.58 32.31 91 GLU D CA 1
ATOM 11205 C CA B GLU D 1 91 ? -35.816 2.030 60.432 0.42 34.48 91 GLU D CA 1
ATOM 11206 C C . GLU D 1 91 ? -35.979 0.906 59.413 1.00 31.38 91 GLU D C 1
ATOM 11207 O O . GLU D 1 91 ? -36.862 0.053 59.534 1.00 30.70 91 GLU D O 1
ATOM 11230 N N . PHE D 1 92 ? -35.112 0.917 58.402 1.00 29.19 92 PHE D N 1
ATOM 11231 C CA . PHE D 1 92 ? -35.001 -0.175 57.444 1.00 28.26 92 PHE D CA 1
ATOM 11232 C C . PHE D 1 92 ? -33.565 -0.186 56.948 1.00 29.58 92 PHE D C 1
ATOM 11233 O O . PHE D 1 92 ? -32.825 0.783 57.133 1.00 31.18 92 PHE D O 1
ATOM 11250 N N . ILE D 1 93 ? -33.166 -1.292 56.325 1.00 28.12 93 ILE D N 1
ATOM 11251 C CA . ILE D 1 93 ? -31.801 -1.421 55.834 1.00 29.43 93 ILE D CA 1
ATOM 11252 C C . ILE D 1 93 ? -31.815 -1.593 54.324 1.00 25.78 93 ILE D C 1
ATOM 11253 O O . ILE D 1 93 ? -32.720 -2.201 53.746 1.00 26.60 93 ILE D O 1
ATOM 11269 N N . ILE D 1 94 ? -30.800 -1.031 53.686 1.00 24.50 94 ILE D N 1
ATOM 11270 C CA . ILE D 1 94 ? -30.477 -1.334 52.301 1.00 28.97 94 ILE D CA 1
ATOM 11271 C C . ILE D 1 94 ? -29.243 -2.221 52.343 1.00 27.78 94 ILE D C 1
ATOM 11272 O O . ILE D 1 94 ? -28.172 -1.789 52.788 1.00 27.86 94 ILE D O 1
ATOM 11288 N N . LYS D 1 95 ? -29.403 -3.466 51.909 1.00 24.48 95 LYS D N 1
ATOM 11289 C CA . LYS D 1 95 ? -28.342 -4.462 51.937 1.00 24.42 95 LYS D CA 1
ATOM 11290 C C . LYS D 1 95 ? -27.744 -4.593 50.543 1.00 24.28 95 LYS D C 1
ATOM 11291 O O . LYS D 1 95 ? -28.471 -4.807 49.567 1.00 28.10 95 LYS D O 1
ATOM 11310 N N . ILE D 1 96 ? -26.425 -4.467 50.454 1.00 24.32 96 ILE D N 1
ATOM 11311 C CA . ILE D 1 96 ? -25.720 -4.510 49.177 1.00 28.00 96 ILE D CA 1
ATOM 11312 C C . ILE D 1 96 ? -25.368 -5.960 48.872 1.00 26.09 96 ILE D C 1
ATOM 11313 O O . ILE D 1 96 ? -24.655 -6.611 49.642 1.00 31.58 96 ILE D O 1
ATOM 11329 N N . HIS D 1 97 ? -25.855 -6.464 47.741 1.00 25.76 97 HIS D N 1
ATOM 11330 C CA . HIS D 1 97 ? -25.700 -7.874 47.406 1.00 27.65 97 HIS D CA 1
ATOM 11331 C C . HIS D 1 97 ? -24.431 -8.114 46.590 1.00 28.32 97 HIS D C 1
ATOM 11332 O O . HIS D 1 97 ? -24.114 -7.354 45.674 1.00 30.37 97 HIS D O 1
ATOM 11346 N N . ASP D 1 98 ? -23.731 -9.201 46.920 1.00 26.67 98 ASP D N 1
ATOM 11347 C CA . ASP D 1 98 ? -22.402 -9.481 46.375 1.00 25.26 98 ASP D CA 1
ATOM 11348 C C . ASP D 1 98 ? -22.453 -9.972 44.929 1.00 28.28 98 ASP D C 1
ATOM 11349 O O . ASP D 1 98 ? -23.362 -10.708 44.534 1.00 28.17 98 ASP D O 1
ATOM 11358 N N . ILE D 1 99 ? -21.457 -9.560 44.139 1.00 26.48 99 ILE D N 1
ATOM 11359 C CA . ILE D 1 99 ? -21.047 -10.272 42.934 1.00 27.00 99 ILE D CA 1
ATOM 11360 C C . ILE D 1 99 ? -19.583 -10.657 43.117 1.00 29.61 99 ILE D C 1
ATOM 11361 O O . ILE D 1 99 ? -18.859 -10.068 43.923 1.00 28.88 99 ILE D O 1
ATOM 11377 N N . ASN D 1 100 ? -19.140 -11.647 42.342 1.00 30.66 100 ASN D N 1
ATOM 11378 C CA . ASN D 1 100 ? -17.753 -12.108 42.421 1.00 30.97 100 ASN D CA 1
ATOM 11379 C C . ASN D 1 100 ? -16.876 -11.175 41.598 1.00 37.64 100 ASN D C 1
ATOM 11380 O O . ASN D 1 100 ? -16.635 -11.406 40.412 1.00 38.59 100 ASN D O 1
ATOM 11391 N N . ASP D 1 101 ? -16.367 -10.116 42.234 1.00 31.51 101 ASP D N 1
ATOM 11392 C CA . ASP D 1 101 ? -15.514 -9.155 41.542 1.00 37.39 101 ASP D CA 1
ATOM 11393 C C . ASP D 1 101 ? -14.154 -8.965 42.206 1.00 32.50 101 ASP D C 1
ATOM 11394 O O . ASP D 1 101 ? -13.425 -8.037 41.835 1.00 30.83 101 ASP D O 1
ATOM 11403 N N . ASN D 1 102 ? -13.776 -9.827 43.150 1.00 27.52 102 ASN D N 1
ATOM 11404 C CA . ASN D 1 102 ? -12.448 -9.803 43.750 1.00 28.30 102 ASN D CA 1
ATOM 11405 C C . ASN D 1 102 ? -11.752 -11.135 43.520 1.00 30.94 102 ASN D C 1
ATOM 11406 O O . ASN D 1 102 ? -12.310 -12.198 43.820 1.00 30.88 102 ASN D O 1
ATOM 11417 N N . GLU D 1 103 ? -10.545 -11.072 43.005 1.00 29.48 103 GLU D N 1
ATOM 11418 C CA . GLU D 1 103 ? -9.732 -12.262 42.826 1.00 38.03 103 GLU D CA 1
ATOM 11419 C C . GLU D 1 103 ? -8.968 -12.576 44.102 1.00 32.83 103 GLU D C 1
ATOM 11420 O O . GLU D 1 103 ? -8.726 -11.691 44.930 1.00 31.12 103 GLU D O 1
ATOM 11432 N N . PRO D 1 104 ? -8.580 -13.834 44.298 1.00 30.88 104 PRO D N 1
ATOM 11433 C CA . PRO D 1 104 ? -7.727 -14.166 45.444 1.00 31.12 104 PRO D CA 1
ATOM 11434 C C . PRO D 1 104 ? -6.447 -13.344 45.436 1.00 36.43 104 PRO D C 1
ATOM 11435 O O . PRO D 1 104 ? -5.811 -13.158 44.398 1.00 36.60 104 PRO D O 1
ATOM 11446 N N . ILE D 1 105 ? -6.072 -12.851 46.614 1.00 29.84 105 ILE D N 1
ATOM 11447 C CA . ILE D 1 105 ? -4.879 -12.029 46.784 1.00 32.87 105 ILE D CA 1
ATOM 11448 C C . ILE D 1 105 ? -3.978 -12.717 47.797 1.00 29.50 105 ILE D C 1
ATOM 11449 O O . ILE D 1 105 ? -4.379 -12.937 48.947 1.00 29.84 105 ILE D O 1
ATOM 11465 N N . PHE D 1 106 ? -2.765 -13.048 47.374 1.00 32.12 106 PHE D N 1
ATOM 11466 C CA . PHE D 1 106 ? -1.820 -13.705 48.260 1.00 32.59 106 PHE D CA 1
ATOM 11467 C C . PHE D 1 106 ? -1.258 -12.706 49.258 1.00 27.58 106 PHE D C 1
ATOM 11468 O O . PHE D 1 106 ? -1.037 -11.536 48.934 1.00 34.81 106 PHE D O 1
ATOM 11485 N N . THR D 1 107 ? -1.043 -13.176 50.485 1.00 26.40 107 THR D N 1
ATOM 11486 C CA . THR D 1 107 ? -0.492 -12.316 51.521 1.00 27.70 107 THR D CA 1
ATOM 11487 C C . THR D 1 107 ? 0.897 -11.811 51.153 1.00 37.09 107 THR D C 1
ATOM 11488 O O . THR D 1 107 ? 1.315 -10.759 51.649 1.00 37.64 107 THR D O 1
ATOM 11499 N N . LYS D 1 108 ? 1.610 -12.526 50.283 1.00 30.28 108 LYS D N 1
ATOM 11500 C CA . LYS D 1 108 ? 2.887 -12.070 49.753 1.00 31.71 108 LYS D CA 1
ATOM 11501 C C . LYS D 1 108 ? 2.968 -12.409 48.275 1.00 35.04 108 LYS D C 1
ATOM 11502 O O . LYS D 1 108 ? 2.530 -13.482 47.853 1.00 40.77 108 LYS D O 1
ATOM 11521 N N . ASP D 1 109 ? 3.526 -11.482 47.490 1.00 37.87 109 ASP D N 1
ATOM 11522 C CA . ASP D 1 109 ? 3.862 -11.786 46.103 1.00 39.61 109 ASP D CA 1
ATOM 11523 C C . ASP D 1 109 ? 5.061 -12.718 46.019 1.00 40.33 109 ASP D C 1
ATOM 11524 O O . ASP D 1 109 ? 5.189 -13.481 45.054 1.00 41.53 109 ASP D O 1
ATOM 11533 N N . VAL D 1 110 ? 5.937 -12.668 47.019 1.00 53.09 110 VAL D N 1
ATOM 11534 C CA . VAL D 1 110 ? 7.135 -13.496 47.088 1.00 51.15 110 VAL D CA 1
ATOM 11535 C C . VAL D 1 110 ? 7.214 -14.084 48.490 1.00 33.79 110 VAL D C 1
ATOM 11536 O O . VAL D 1 110 ? 7.347 -13.340 49.470 1.00 37.48 110 VAL D O 1
ATOM 11549 N N . TYR D 1 111 ? 7.127 -15.407 48.589 1.00 38.55 111 TYR D N 1
ATOM 11550 C CA . TYR D 1 111 ? 7.396 -16.105 49.837 1.00 36.92 111 TYR D CA 1
ATOM 11551 C C . TYR D 1 111 ? 8.809 -16.679 49.792 1.00 37.50 111 TYR D C 1
ATOM 11552 O O . TYR D 1 111 ? 9.323 -17.031 48.727 1.00 41.40 111 TYR D O 1
ATOM 11570 N N . THR D 1 112 ? 9.431 -16.778 50.962 1.00 39.01 112 THR D N 1
ATOM 11571 C CA . THR D 1 112 ? 10.781 -17.312 51.089 1.00 43.47 112 THR D CA 1
ATOM 11572 C C . THR D 1 112 ? 10.762 -18.439 52.106 1.00 39.61 112 THR D C 1
ATOM 11573 O O . THR D 1 112 ? 10.231 -18.274 53.207 1.00 38.78 112 THR D O 1
ATOM 11584 N N . ALA D 1 113 ? 11.344 -19.579 51.738 1.00 42.30 113 ALA D N 1
ATOM 11585 C CA . ALA D 1 113 ? 11.288 -20.768 52.575 1.00 42.69 113 ALA D CA 1
ATOM 11586 C C . ALA D 1 113 ? 12.532 -21.607 52.338 1.00 45.23 113 ALA D C 1
ATOM 11587 O O . ALA D 1 113 ? 13.259 -21.412 51.362 1.00 46.03 113 ALA D O 1
ATOM 11594 N N . THR D 1 114 ? 12.768 -22.547 53.252 1.00 45.22 114 THR D N 1
ATOM 11595 C CA . THR D 1 114 ? 13.846 -23.514 53.112 1.00 49.79 114 THR D CA 1
ATOM 11596 C C . THR D 1 114 ? 13.344 -24.884 53.541 1.00 54.61 114 THR D C 1
ATOM 11597 O O . THR D 1 114 ? 12.371 -25.007 54.289 1.00 53.28 114 THR D O 1
ATOM 11608 N N . VAL D 1 115 ? 14.025 -25.918 53.060 1.00 49.47 115 VAL D N 1
ATOM 11609 C CA . VAL D 1 115 ? 13.692 -27.290 53.429 1.00 50.44 115 VAL D CA 1
ATOM 11610 C C . VAL D 1 115 ? 14.960 -28.130 53.322 1.00 53.38 115 VAL D C 1
ATOM 11611 O O . VAL D 1 115 ? 15.728 -27.960 52.363 1.00 55.58 115 VAL D O 1
ATOM 11624 N N . PRO D 1 116 ? 15.234 -29.028 54.268 1.00 53.62 116 PRO D N 1
ATOM 11625 C CA . PRO D 1 116 ? 16.455 -29.838 54.168 1.00 56.54 116 PRO D CA 1
ATOM 11626 C C . PRO D 1 116 ? 16.405 -30.760 52.960 1.00 69.78 116 PRO D C 1
ATOM 11627 O O . PRO D 1 116 ? 15.371 -31.355 52.649 1.00 60.20 116 PRO D O 1
ATOM 11638 N N . GLU D 1 117 ? 17.548 -30.871 52.278 1.00 92.37 117 GLU D N 1
ATOM 11639 C CA . GLU D 1 117 ? 17.594 -31.559 50.991 1.00 111.55 117 GLU D CA 1
ATOM 11640 C C . GLU D 1 117 ? 17.071 -32.988 51.080 1.00 99.98 117 GLU D C 1
ATOM 11641 O O . GLU D 1 117 ? 16.447 -33.478 50.131 1.00 104.69 117 GLU D O 1
ATOM 11653 N N . MET D 1 118 ? 17.304 -33.670 52.196 1.00 67.32 118 MET D N 1
ATOM 11654 C CA . MET D 1 118 ? 17.032 -35.098 52.316 1.00 71.16 118 MET D CA 1
ATOM 11655 C C . MET D 1 118 ? 15.869 -35.385 53.266 1.00 66.82 118 MET D C 1
ATOM 11656 O O . MET D 1 118 ? 15.887 -36.364 54.015 1.00 67.38 118 MET D O 1
ATOM 11670 N N . ALA D 1 119 ? 14.838 -34.542 53.238 1.00 64.14 119 ALA D N 1
ATOM 11671 C CA . ALA D 1 119 ? 13.690 -34.719 54.113 1.00 61.72 119 ALA D CA 1
ATOM 11672 C C . ALA D 1 119 ? 12.755 -35.803 53.582 1.00 68.99 119 ALA D C 1
ATOM 11673 O O . ALA D 1 119 ? 12.716 -36.098 52.384 1.00 66.11 119 ALA D O 1
ATOM 11680 N N . ASP D 1 120 ? 11.988 -36.394 54.498 1.00 63.64 120 ASP D N 1
ATOM 11681 C CA . ASP D 1 120 ? 10.970 -37.362 54.110 1.00 88.71 120 ASP D CA 1
ATOM 11682 C C . ASP D 1 120 ? 9.965 -36.719 53.162 1.00 78.73 120 ASP D C 1
ATOM 11683 O O . ASP D 1 120 ? 9.684 -35.520 53.238 1.00 62.16 120 ASP D O 1
ATOM 11692 N N . VAL D 1 121 ? 9.415 -37.535 52.259 1.00 65.81 121 VAL D N 1
ATOM 11693 C CA . VAL D 1 121 ? 8.348 -37.054 51.392 1.00 65.45 121 VAL D CA 1
ATOM 11694 C C . VAL D 1 121 ? 7.195 -36.566 52.256 1.00 76.84 121 VAL D C 1
ATOM 11695 O O . VAL D 1 121 ? 6.833 -37.194 53.259 1.00 61.21 121 VAL D O 1
ATOM 11708 N N . GLY D 1 122 ? 6.615 -35.433 51.872 1.00 73.69 122 GLY D N 1
ATOM 11709 C CA . GLY D 1 122 ? 5.542 -34.836 52.635 1.00 76.16 122 GLY D CA 1
ATOM 11710 C C . GLY D 1 122 ? 5.986 -33.913 53.745 1.00 66.83 122 GLY D C 1
ATOM 11711 O O . GLY D 1 122 ? 5.155 -33.529 54.576 1.00 58.86 122 GLY D O 1
ATOM 11715 N N . THR D 1 123 ? 7.265 -33.548 53.793 1.00 53.94 123 THR D N 1
ATOM 11716 C CA . THR D 1 123 ? 7.731 -32.604 54.799 1.00 51.08 123 THR D CA 1
ATOM 11717 C C . THR D 1 123 ? 7.187 -31.210 54.509 1.00 62.15 123 THR D C 1
ATOM 11718 O O . THR D 1 123 ? 7.162 -30.756 53.362 1.00 49.70 123 THR D O 1
ATOM 11729 N N . PHE D 1 124 ? 6.759 -30.532 55.569 1.00 49.76 124 PHE D N 1
ATOM 11730 C CA . PHE D 1 124 ? 6.233 -29.179 55.451 1.00 46.84 124 PHE D CA 1
ATOM 11731 C C . PHE D 1 124 ? 7.308 -28.225 54.939 1.00 45.24 124 PHE D C 1
ATOM 11732 O O . PHE D 1 124 ? 8.456 -28.250 55.393 1.00 46.18 124 PHE D O 1
ATOM 11749 N N . VAL D 1 125 ? 6.929 -27.373 53.989 1.00 44.22 125 VAL D N 1
ATOM 11750 C CA . VAL D 1 125 ? 7.822 -26.357 53.433 1.00 48.91 125 VAL D CA 1
ATOM 11751 C C . VAL D 1 125 ? 7.357 -24.958 53.813 1.00 42.63 125 VAL D C 1
ATOM 11752 O O . VAL D 1 125 ? 8.070 -24.221 54.495 1.00 40.19 125 VAL D O 1
ATOM 11765 N N . VAL D 1 126 ? 6.167 -24.568 53.370 1.00 39.06 126 VAL D N 1
ATOM 11766 C CA . VAL D 1 126 ? 5.606 -23.267 53.705 1.00 36.20 126 VAL D CA 1
ATOM 11767 C C . VAL D 1 126 ? 4.125 -23.294 53.362 1.00 35.60 126 VAL D C 1
ATOM 11768 O O . VAL D 1 126 ? 3.693 -24.053 52.489 1.00 39.29 126 VAL D O 1
ATOM 11781 N N . GLN D 1 127 ? 3.341 -22.471 54.041 1.00 33.51 127 GLN D N 1
ATOM 11782 C CA . GLN D 1 127 ? 1.932 -22.298 53.719 1.00 32.27 127 GLN D CA 1
ATOM 11783 C C . GLN D 1 127 ? 1.745 -20.925 53.093 1.00 33.47 127 GLN D C 1
ATOM 11784 O O . GLN D 1 127 ? 2.103 -19.909 53.696 1.00 30.05 127 GLN D O 1
ATOM 11798 N N . VAL D 1 128 ? 1.200 -20.898 51.885 1.00 33.73 128 VAL D N 1
ATOM 11799 C CA . VAL D 1 128 ? 0.801 -19.657 51.254 1.00 31.41 128 VAL D CA 1
ATOM 11800 C C . VAL D 1 128 ? -0.697 -19.494 51.452 1.00 32.11 128 VAL D C 1
ATOM 11801 O O . VAL D 1 128 ? -1.434 -20.465 51.644 1.00 30.61 128 VAL D O 1
ATOM 11814 N N . THR D 1 129 ? -1.156 -18.246 51.414 1.00 28.43 129 THR D N 1
ATOM 11815 C CA . THR D 1 129 ? -2.558 -17.933 51.646 1.00 28.99 129 THR D CA 1
ATOM 11816 C C . THR D 1 129 ? -2.994 -16.821 50.712 1.00 26.41 129 THR D C 1
ATOM 11817 O O . THR D 1 129 ? -2.346 -15.772 50.645 1.00 29.23 129 THR D O 1
ATOM 11828 N N . ALA D 1 130 ? -4.101 -17.049 50.013 1.00 27.22 130 ALA D N 1
ATOM 11829 C CA . ALA D 1 130 ? -4.731 -16.040 49.178 1.00 26.95 130 ALA D CA 1
ATOM 11830 C C . ALA D 1 130 ? -6.117 -15.766 49.740 1.00 25.17 130 ALA D C 1
ATOM 11831 O O . ALA D 1 130 ? -6.968 -16.661 49.759 1.00 27.31 130 ALA D O 1
ATOM 11838 N N . THR D 1 131 ? -6.331 -14.544 50.216 1.00 22.94 131 THR D N 1
ATOM 11839 C CA . THR D 1 131 ? -7.620 -14.138 50.753 1.00 22.69 131 THR D CA 1
ATOM 11840 C C . THR D 1 131 ? -8.506 -13.608 49.629 1.00 21.99 131 THR D C 1
ATOM 11841 O O . THR D 1 131 ? -8.027 -13.153 48.588 1.00 27.21 131 THR D O 1
ATOM 11852 N N . ASP D 1 132 ? -9.816 -13.684 49.845 1.00 21.32 132 ASP D N 1
ATOM 11853 C CA . ASP D 1 132 ? -10.792 -13.277 48.839 1.00 22.16 132 ASP D CA 1
ATOM 11854 C C . ASP D 1 132 ? -11.820 -12.380 49.508 1.00 21.17 132 ASP D C 1
ATOM 11855 O O . ASP D 1 132 ? -12.488 -12.800 50.457 1.00 21.32 132 ASP D O 1
ATOM 11864 N N . ALA D 1 133 ? -11.944 -11.151 49.011 1.00 21.71 133 ALA D N 1
ATOM 11865 C CA . ALA D 1 133 ? -12.753 -10.126 49.656 1.00 22.74 133 ALA D CA 1
ATOM 11866 C C . ALA D 1 133 ? -14.250 -10.261 49.385 1.00 26.37 133 ALA D C 1
ATOM 11867 O O . ALA D 1 133 ? -15.040 -9.509 49.969 1.00 23.19 133 ALA D O 1
ATOM 11874 N N . ASP D 1 134 ? -14.671 -11.193 48.535 1.00 21.42 134 ASP D N 1
ATOM 11875 C CA . ASP D 1 134 ? -16.088 -11.327 48.238 1.00 23.40 134 ASP D CA 1
ATOM 11876 C C . ASP D 1 134 ? -16.808 -12.015 49.399 1.00 27.66 134 ASP D C 1
ATOM 11877 O O . ASP D 1 134 ? -16.202 -12.403 50.399 1.00 23.84 134 ASP D O 1
ATOM 11886 N N . ASP D 1 135 ? -18.128 -12.150 49.271 1.00 24.34 135 ASP D N 1
ATOM 11887 C CA . ASP D 1 135 ? -18.986 -12.622 50.355 1.00 20.77 135 ASP D CA 1
ATOM 11888 C C . ASP D 1 135 ? -18.869 -14.131 50.554 1.00 26.83 135 ASP D C 1
ATOM 11889 O O . ASP D 1 135 ? -19.293 -14.902 49.686 1.00 27.94 135 ASP D O 1
ATOM 11898 N N . PRO D 1 136 ? -18.326 -14.599 51.685 1.00 26.85 136 PRO D N 1
ATOM 11899 C CA . PRO D 1 136 ? -18.211 -16.053 51.890 1.00 31.57 136 PRO D CA 1
ATOM 11900 C C . PRO D 1 136 ? -19.545 -16.751 52.076 1.00 28.63 136 PRO D C 1
ATOM 11901 O O . PRO D 1 136 ? -19.598 -17.982 51.972 1.00 37.58 136 PRO D O 1
ATOM 11912 N N . THR D 1 137 ? -20.622 -16.017 52.356 1.00 33.16 137 THR D N 1
ATOM 11913 C CA . THR D 1 137 ? -21.897 -16.631 52.704 1.00 31.27 137 THR D CA 1
ATOM 11914 C C . THR D 1 137 ? -22.837 -16.788 51.517 1.00 39.92 137 THR D C 1
ATOM 11915 O O . THR D 1 137 ? -23.918 -17.363 51.679 1.00 35.69 137 THR D O 1
ATOM 11926 N N A TYR D 1 138 ? -22.464 -16.301 50.336 0.55 34.50 138 TYR D N 1
ATOM 11927 N N B TYR D 1 138 ? -22.456 -16.298 50.338 0.45 34.35 138 TYR D N 1
ATOM 11928 C CA A TYR D 1 138 ? -23.306 -16.436 49.153 0.55 36.69 138 TYR D CA 1
ATOM 11929 C CA B TYR D 1 138 ? -23.278 -16.415 49.137 0.45 36.34 138 TYR D CA 1
ATOM 11930 C C A TYR D 1 138 ? -22.467 -16.970 48.004 0.55 31.94 138 TYR D C 1
ATOM 11931 C C B TYR D 1 138 ? -22.433 -16.987 48.012 0.45 31.99 138 TYR D C 1
ATOM 11932 O O A TYR D 1 138 ? -21.509 -16.320 47.576 0.55 41.68 138 TYR D O 1
ATOM 11933 O O B TYR D 1 138 ? -21.436 -16.379 47.610 0.45 39.76 138 TYR D O 1
ATOM 11968 N N . GLY D 1 139 ? -22.830 -18.152 47.510 1.00 35.42 139 GLY D N 1
ATOM 11969 C CA . GLY D 1 139 ? -22.141 -18.747 46.395 1.00 36.92 139 GLY D CA 1
ATOM 11970 C C . GLY D 1 139 ? -20.706 -19.103 46.737 1.00 37.85 139 GLY D C 1
ATOM 11971 O O . GLY D 1 139 ? -20.300 -19.173 47.899 1.00 42.29 139 GLY D O 1
ATOM 11975 N N . ASN D 1 140 ? -19.927 -19.321 45.678 1.00 38.58 140 ASN D N 1
ATOM 11976 C CA . ASN D 1 140 ? -18.534 -19.729 45.794 1.00 44.84 140 ASN D CA 1
ATOM 11977 C C . ASN D 1 140 ? -17.571 -18.600 45.438 1.00 37.29 140 ASN D C 1
ATOM 11978 O O . ASN D 1 140 ? -16.397 -18.857 45.149 1.00 41.59 140 ASN D O 1
ATOM 11989 N N . SER D 1 141 ? -18.045 -17.349 45.474 1.00 33.60 141 SER D N 1
ATOM 11990 C CA . SER D 1 141 ? -17.225 -16.210 45.070 1.00 31.71 141 SER D CA 1
ATOM 11991 C C . SER D 1 141 ? -15.978 -16.061 45.930 1.00 30.06 141 SER D C 1
ATOM 11992 O O . SER D 1 141 ? -14.982 -15.486 45.477 1.00 31.31 141 SER D O 1
ATOM 12000 N N . ALA D 1 142 ? -16.015 -16.537 47.176 1.00 30.25 142 ALA D N 1
ATOM 12001 C CA . ALA D 1 142 ? -14.875 -16.419 48.078 1.00 26.93 142 ALA D CA 1
ATOM 12002 C C . ALA D 1 142 ? -14.302 -17.779 48.467 1.00 30.27 142 ALA D C 1
ATOM 12003 O O . ALA D 1 142 ? -13.572 -17.879 49.460 1.00 34.11 142 ALA D O 1
ATOM 12010 N N . LYS D 1 143 ? -14.596 -18.825 47.699 1.00 35.51 143 LYS D N 1
ATOM 12011 C CA . LYS D 1 143 ? -14.104 -20.168 47.985 1.00 38.67 143 LYS D CA 1
ATOM 12012 C C . LYS D 1 143 ? -12.878 -20.431 47.120 1.00 39.77 143 LYS D C 1
ATOM 12013 O O . LYS D 1 143 ? -12.987 -20.580 45.899 1.00 41.56 143 LYS D O 1
ATOM 12032 N N . VAL D 1 144 ? -11.721 -20.521 47.769 1.00 37.81 144 VAL D N 1
ATOM 12033 C CA . VAL D 1 144 ? -10.418 -20.548 47.115 1.00 36.80 144 VAL D CA 1
ATOM 12034 C C . VAL D 1 144 ? -9.871 -21.968 47.136 1.00 38.34 144 VAL D C 1
ATOM 12035 O O . VAL D 1 144 ? -9.987 -22.677 48.144 1.00 43.08 144 VAL D O 1
ATOM 12048 N N . VAL D 1 145 ? -9.262 -22.379 46.027 1.00 39.83 145 VAL D N 1
ATOM 12049 C CA . VAL D 1 145 ? -8.556 -23.652 45.931 1.00 45.74 145 VAL D CA 1
ATOM 12050 C C . VAL D 1 145 ? -7.166 -23.387 45.369 1.00 48.02 145 VAL D C 1
ATOM 12051 O O . VAL D 1 145 ? -6.997 -22.543 44.481 1.00 43.41 145 VAL D O 1
ATOM 12064 N N . TYR D 1 146 ? -6.177 -24.120 45.871 1.00 43.63 146 TYR D N 1
ATOM 12065 C CA . TYR D 1 146 ? -4.795 -23.960 45.444 1.00 54.93 146 TYR D CA 1
ATOM 12066 C C . TYR D 1 146 ? -4.371 -25.141 44.584 1.00 53.09 146 TYR D C 1
ATOM 12067 O O . TYR D 1 146 ? -4.754 -26.284 44.850 1.00 55.23 146 TYR D O 1
ATOM 12085 N N . SER D 1 147 ? -3.587 -24.850 43.548 1.00 50.23 147 SER D N 1
ATOM 12086 C CA . SER D 1 147 ? -2.954 -25.869 42.725 1.00 53.85 147 SER D CA 1
ATOM 12087 C C . SER D 1 147 ? -1.520 -25.445 42.443 1.00 54.44 147 SER D C 1
ATOM 12088 O O . SER D 1 147 ? -1.172 -24.267 42.559 1.00 56.54 147 SER D O 1
ATOM 12096 N N . ILE D 1 148 ? -0.684 -26.414 42.072 1.00 57.30 148 ILE D N 1
ATOM 12097 C CA . ILE D 1 148 ? 0.698 -26.134 41.689 1.00 58.44 148 ILE D CA 1
ATOM 12098 C C . ILE D 1 148 ? 0.729 -25.916 40.187 1.00 61.22 148 ILE D C 1
ATOM 12099 O O . ILE D 1 148 ? 0.317 -26.789 39.416 1.00 64.13 148 ILE D O 1
ATOM 12115 N N . LEU D 1 149 ? 1.238 -24.763 39.770 1.00 60.50 149 LEU D N 1
ATOM 12116 C CA . LEU D 1 149 ? 1.521 -24.537 38.362 1.00 63.35 149 LEU D CA 1
ATOM 12117 C C . LEU D 1 149 ? 2.956 -24.891 38.004 1.00 65.76 149 LEU D C 1
ATOM 12118 O O . LEU D 1 149 ? 3.229 -25.280 36.862 1.00 69.19 149 LEU D O 1
ATOM 12134 N N . GLN D 1 150 ? 3.870 -24.790 38.967 1.00 68.37 150 GLN D N 1
ATOM 12135 C CA . GLN D 1 150 ? 5.281 -25.053 38.737 1.00 79.54 150 GLN D CA 1
ATOM 12136 C C . GLN D 1 150 ? 5.886 -25.608 40.016 1.00 90.99 150 GLN D C 1
ATOM 12137 O O . GLN D 1 150 ? 5.521 -25.183 41.116 1.00 61.58 150 GLN D O 1
ATOM 12151 N N . GLY D 1 151 ? 6.811 -26.552 39.865 1.00 67.65 151 GLY D N 1
ATOM 12152 C CA . GLY D 1 151 ? 7.478 -27.176 40.990 1.00 72.66 151 GLY D CA 1
ATOM 12153 C C . GLY D 1 151 ? 7.161 -28.643 41.166 1.00 85.94 151 GLY D C 1
ATOM 12154 O O . GLY D 1 151 ? 7.807 -29.302 41.992 1.00 68.81 151 GLY D O 1
ATOM 12158 N N . GLN D 1 152 ? 6.189 -29.176 40.435 1.00 70.48 152 GLN D N 1
ATOM 12159 C CA . GLN D 1 152 ? 5.935 -30.610 40.442 1.00 78.85 152 GLN D CA 1
ATOM 12160 C C . GLN D 1 152 ? 6.974 -31.293 39.550 1.00 77.00 152 GLN D C 1
ATOM 12161 O O . GLN D 1 152 ? 7.519 -30.663 38.643 1.00 78.35 152 GLN D O 1
ATOM 12175 N N . PRO D 1 153 ? 7.258 -32.581 39.802 1.00 79.14 153 PRO D N 1
ATOM 12176 C CA . PRO D 1 153 ? 6.678 -33.457 40.826 1.00 78.05 153 PRO D CA 1
ATOM 12177 C C . PRO D 1 153 ? 7.366 -33.328 42.184 1.00 75.44 153 PRO D C 1
ATOM 12178 O O . PRO D 1 153 ? 7.171 -34.170 43.059 1.00 75.12 153 PRO D O 1
ATOM 12189 N N . TYR D 1 154 ? 8.161 -32.269 42.347 1.00 73.80 154 TYR D N 1
ATOM 12190 C CA . TYR D 1 154 ? 8.968 -32.115 43.553 1.00 71.73 154 TYR D CA 1
ATOM 12191 C C . TYR D 1 154 ? 8.113 -31.756 44.762 1.00 67.81 154 TYR D C 1
ATOM 12192 O O . TYR D 1 154 ? 8.359 -32.251 45.869 1.00 66.74 154 TYR D O 1
ATOM 12210 N N . PHE D 1 155 ? 7.115 -30.893 44.578 1.00 65.73 155 PHE D N 1
ATOM 12211 C CA . PHE D 1 155 ? 6.280 -30.436 45.677 1.00 62.03 155 PHE D CA 1
ATOM 12212 C C . PHE D 1 155 ? 4.810 -30.587 45.323 1.00 68.56 155 PHE D C 1
ATOM 12213 O O . PHE D 1 155 ? 4.424 -30.566 44.151 1.00 63.80 155 PHE D O 1
ATOM 12230 N N . SER D 1 156 ? 3.998 -30.744 46.362 1.00 59.47 156 SER D N 1
ATOM 12231 C CA . SER D 1 156 ? 2.552 -30.783 46.258 1.00 58.71 156 SER D CA 1
ATOM 12232 C C . SER D 1 156 ? 1.970 -29.629 47.060 1.00 54.77 156 SER D C 1
ATOM 12233 O O . SER D 1 156 ? 2.661 -28.982 47.852 1.00 52.65 156 SER D O 1
ATOM 12241 N N . VAL D 1 157 ? 0.683 -29.378 46.851 1.00 61.14 157 VAL D N 1
ATOM 12242 C CA A VAL D 1 157 ? -0.042 -28.350 47.590 0.62 50.34 157 VAL D CA 1
ATOM 12243 C CA B VAL D 1 157 ? -0.045 -28.350 47.584 0.38 50.35 157 VAL D CA 1
ATOM 12244 C C . VAL D 1 157 ? -1.391 -28.924 47.992 1.00 54.64 157 VAL D C 1
ATOM 12245 O O . VAL D 1 157 ? -2.069 -29.564 47.181 1.00 52.11 157 VAL D O 1
ATOM 12268 N N . GLU D 1 158 ? -1.775 -28.703 49.241 1.00 47.08 158 GLU D N 1
ATOM 12269 C CA . GLU D 1 158 ? -3.101 -29.096 49.683 1.00 55.73 158 GLU D CA 1
ATOM 12270 C C . GLU D 1 158 ? -4.108 -28.121 49.085 1.00 53.15 158 GLU D C 1
ATOM 12271 O O . GLU D 1 158 ? -3.996 -26.906 49.282 1.00 51.42 158 GLU D O 1
ATOM 12283 N N . SER D 1 159 ? -5.068 -28.647 48.322 1.00 51.73 159 SER D N 1
ATOM 12284 C CA . SER D 1 159 ? -5.969 -27.782 47.568 1.00 52.26 159 SER D CA 1
ATOM 12285 C C . SER D 1 159 ? -6.724 -26.820 48.470 1.00 45.20 159 SER D C 1
ATOM 12286 O O . SER D 1 159 ? -7.063 -25.712 48.042 1.00 51.77 159 SER D O 1
ATOM 12294 N N . GLU D 1 160 ? -6.996 -27.216 49.714 1.00 53.08 160 GLU D N 1
ATOM 12295 C CA . GLU D 1 160 ? -7.816 -26.405 50.604 1.00 50.12 160 GLU D CA 1
ATOM 12296 C C . GLU D 1 160 ? -7.009 -25.447 51.466 1.00 49.56 160 GLU D C 1
ATOM 12297 O O . GLU D 1 160 ? -7.555 -24.426 51.899 1.00 45.84 160 GLU D O 1
ATOM 12309 N N . THR D 1 161 ? -5.730 -25.738 51.715 1.00 47.90 161 THR D N 1
ATOM 12310 C CA . THR D 1 161 ? -4.964 -25.044 52.740 1.00 51.66 161 THR D CA 1
ATOM 12311 C C . THR D 1 161 ? -3.766 -24.268 52.212 1.00 39.84 161 THR D C 1
ATOM 12312 O O . THR D 1 161 ? -3.227 -23.433 52.948 1.00 40.64 161 THR D O 1
ATOM 12323 N N . GLY D 1 162 ? -3.331 -24.516 50.980 1.00 38.84 162 GLY D N 1
ATOM 12324 C CA . GLY D 1 162 ? -2.135 -23.879 50.470 1.00 44.61 162 GLY D CA 1
ATOM 12325 C C . GLY D 1 162 ? -0.847 -24.354 51.100 1.00 60.56 162 GLY D C 1
ATOM 12326 O O . GLY D 1 162 ? 0.186 -23.699 50.927 1.00 38.35 162 GLY D O 1
ATOM 12330 N N . ILE D 1 163 ? -0.870 -25.468 51.826 1.00 47.36 163 ILE D N 1
ATOM 12331 C CA . ILE D 1 163 ? 0.334 -25.990 52.467 1.00 47.13 163 ILE D CA 1
ATOM 12332 C C . ILE D 1 163 ? 1.171 -26.701 51.414 1.00 41.78 163 ILE D C 1
ATOM 12333 O O . ILE D 1 163 ? 0.722 -27.674 50.799 1.00 46.89 163 ILE D O 1
ATOM 12349 N N . ILE D 1 164 ? 2.384 -26.211 51.200 1.00 43.75 164 ILE D N 1
ATOM 12350 C CA . ILE D 1 164 ? 3.312 -26.809 50.251 1.00 45.30 164 ILE D CA 1
ATOM 12351 C C . ILE D 1 164 ? 4.160 -27.834 50.989 1.00 55.09 164 ILE D C 1
ATOM 12352 O O . ILE D 1 164 ? 4.761 -27.527 52.026 1.00 44.60 164 ILE D O 1
ATOM 12368 N N . LYS D 1 165 ? 4.210 -29.052 50.458 1.00 49.29 165 LYS D N 1
ATOM 12369 C CA . LYS D 1 165 ? 4.958 -30.138 51.070 1.00 50.65 165 LYS D CA 1
ATOM 12370 C C . LYS D 1 165 ? 5.872 -30.764 50.026 1.00 61.96 165 LYS D C 1
ATOM 12371 O O . LYS D 1 165 ? 5.631 -30.659 48.821 1.00 56.42 165 LYS D O 1
ATOM 12390 N N . THR D 1 166 ? 6.937 -31.407 50.501 1.00 57.59 166 THR D N 1
ATOM 12391 C CA . THR D 1 166 ? 7.828 -32.130 49.603 1.00 63.00 166 THR D CA 1
ATOM 12392 C C . THR D 1 166 ? 7.129 -33.365 49.055 1.00 67.39 166 THR D C 1
ATOM 12393 O O . THR D 1 166 ? 6.352 -34.022 49.754 1.00 60.96 166 THR D O 1
ATOM 12404 N N . ALA D 1 167 ? 7.409 -33.681 47.792 1.00 64.83 167 ALA D N 1
ATOM 12405 C CA . ALA D 1 167 ? 6.839 -34.864 47.163 1.00 81.17 167 ALA D CA 1
ATOM 12406 C C . ALA D 1 167 ? 7.948 -35.785 46.668 1.00 83.92 167 ALA D C 1
ATOM 12407 O O . ALA D 1 167 ? 8.377 -36.686 47.396 1.00 84.84 167 ALA D O 1
ATOM 12414 N N . LEU D 1 168 ? 8.430 -35.565 45.446 1.00 90.52 168 LEU D N 1
ATOM 12415 C CA . LEU D 1 168 ? 9.492 -36.376 44.857 1.00 108.68 168 LEU D CA 1
ATOM 12416 C C . LEU D 1 168 ? 10.792 -35.586 44.727 1.00 101.96 168 LEU D C 1
ATOM 12417 O O . LEU D 1 168 ? 11.521 -35.718 43.742 1.00 106.82 168 LEU D O 1
ATOM 12433 N N . LEU D 1 169 ? 11.101 -34.756 45.725 1.00 91.88 169 LEU D N 1
ATOM 12434 C CA . LEU D 1 169 ? 12.351 -34.006 45.699 1.00 101.50 169 LEU D CA 1
ATOM 12435 C C . LEU D 1 169 ? 13.542 -34.873 46.089 1.00 113.95 169 LEU D C 1
ATOM 12436 O O . LEU D 1 169 ? 14.666 -34.607 45.648 1.00 111.98 169 LEU D O 1
ATOM 12452 N N . ASN D 1 170 ? 13.323 -35.903 46.910 1.00 130.53 170 ASN D N 1
ATOM 12453 C CA . ASN D 1 170 ? 14.403 -36.824 47.243 1.00 118.19 170 ASN D CA 1
ATOM 12454 C C . ASN D 1 170 ? 14.839 -37.629 46.027 1.00 117.83 170 ASN D C 1
ATOM 12455 O O . ASN D 1 170 ? 15.997 -38.054 45.949 1.00 129.64 170 ASN D O 1
ATOM 12466 N N A MET D 1 171 ? 13.929 -37.849 45.074 0.52 114.51 171 MET D N 1
ATOM 12467 N N B MET D 1 171 ? 13.933 -37.851 45.073 0.48 114.77 171 MET D N 1
ATOM 12468 C CA A MET D 1 171 ? 14.231 -38.567 43.842 0.52 121.14 171 MET D CA 1
ATOM 12469 C CA B MET D 1 171 ? 14.252 -38.576 43.849 0.48 120.91 171 MET D CA 1
ATOM 12470 C C A MET D 1 171 ? 14.855 -37.675 42.775 0.52 121.58 171 MET D C 1
ATOM 12471 C C B MET D 1 171 ? 14.842 -37.670 42.774 0.48 121.52 171 MET D C 1
ATOM 12472 O O A MET D 1 171 ? 14.761 -37.995 41.583 0.52 121.62 171 MET D O 1
ATOM 12473 O O B MET D 1 171 ? 14.716 -37.968 41.578 0.48 121.64 171 MET D O 1
ATOM 12500 N N . ASP D 1 172 ? 15.483 -36.570 43.167 1.00 123.33 172 ASP D N 1
ATOM 12501 C CA . ASP D 1 172 ? 16.137 -35.656 42.234 1.00 137.31 172 ASP D CA 1
ATOM 12502 C C . ASP D 1 172 ? 17.640 -35.883 42.341 1.00 147.73 172 ASP D C 1
ATOM 12503 O O . ASP D 1 172 ? 18.286 -35.405 43.278 1.00 146.21 172 ASP D O 1
ATOM 12512 N N . ARG D 1 173 ? 18.197 -36.617 41.380 1.00 161.85 173 ARG D N 1
ATOM 12513 C CA . ARG D 1 173 ? 19.634 -36.845 41.343 1.00 164.26 173 ARG D CA 1
ATOM 12514 C C . ARG D 1 173 ? 20.407 -35.625 40.854 1.00 159.40 173 ARG D C 1
ATOM 12515 O O . ARG D 1 173 ? 21.632 -35.586 41.010 1.00 161.73 173 ARG D O 1
ATOM 12536 N N . GLU D 1 174 ? 19.726 -34.636 40.274 1.00 150.93 174 GLU D N 1
ATOM 12537 C CA . GLU D 1 174 ? 20.343 -33.359 39.917 1.00 140.71 174 GLU D CA 1
ATOM 12538 C C . GLU D 1 174 ? 20.391 -32.500 41.172 1.00 136.40 174 GLU D C 1
ATOM 12539 O O . GLU D 1 174 ? 19.447 -31.778 41.494 1.00 145.45 174 GLU D O 1
ATOM 12551 N N . ASN D 1 175 ? 21.504 -32.580 41.899 1.00 145.23 175 ASN D N 1
ATOM 12552 C CA . ASN D 1 175 ? 21.635 -31.836 43.146 1.00 148.25 175 ASN D CA 1
ATOM 12553 C C . ASN D 1 175 ? 21.566 -30.336 42.890 1.00 138.91 175 ASN D C 1
ATOM 12554 O O . ASN D 1 175 ? 22.577 -29.705 42.565 1.00 141.84 175 ASN D O 1
ATOM 12565 N N . ARG D 1 176 ? 20.374 -29.763 43.029 1.00 125.01 176 ARG D N 1
ATOM 12566 C CA . ARG D 1 176 ? 20.160 -28.332 42.880 1.00 115.81 176 ARG D CA 1
ATOM 12567 C C . ARG D 1 176 ? 20.076 -27.677 44.253 1.00 107.82 176 ARG D C 1
ATOM 12568 O O . ARG D 1 176 ? 19.600 -28.278 45.220 1.00 107.32 176 ARG D O 1
ATOM 12589 N N . GLU D 1 177 ? 20.542 -26.431 44.328 1.00 110.45 177 GLU D N 1
ATOM 12590 C CA . GLU D 1 177 ? 20.530 -25.675 45.573 1.00 110.99 177 GLU D CA 1
ATOM 12591 C C . GLU D 1 177 ? 19.421 -24.631 45.633 1.00 129.19 177 GLU D C 1
ATOM 12592 O O . GLU D 1 177 ? 19.233 -24.014 46.687 1.00 117.59 177 GLU D O 1
ATOM 12604 N N . GLN D 1 178 ? 18.679 -24.425 44.545 1.00 131.31 178 GLN D N 1
ATOM 12605 C CA . GLN D 1 178 ? 17.644 -23.401 44.496 1.00 121.15 178 GLN D CA 1
ATOM 12606 C C . GLN D 1 178 ? 16.449 -23.918 43.707 1.00 117.02 178 GLN D C 1
ATOM 12607 O O . GLN D 1 178 ? 16.613 -24.614 42.701 1.00 123.32 178 GLN D O 1
ATOM 12621 N N . TYR D 1 179 ? 15.248 -23.569 44.170 1.00 104.92 179 TYR D N 1
ATOM 12622 C CA . TYR D 1 179 ? 14.007 -23.979 43.527 1.00 85.60 179 TYR D CA 1
ATOM 12623 C C . TYR D 1 179 ? 13.003 -22.836 43.593 1.00 95.38 179 TYR D C 1
ATOM 12624 O O . TYR D 1 179 ? 13.090 -21.948 44.445 1.00 70.28 179 TYR D O 1
ATOM 12642 N N . GLN D 1 180 ? 12.034 -22.873 42.681 1.00 85.27 180 GLN D N 1
ATOM 12643 C CA . GLN D 1 180 ? 10.981 -21.866 42.628 1.00 73.97 180 GLN D CA 1
ATOM 12644 C C . GLN D 1 180 ? 9.661 -22.552 42.324 1.00 66.07 180 GLN D C 1
ATOM 12645 O O . GLN D 1 180 ? 9.522 -23.206 41.285 1.00 65.49 180 GLN D O 1
ATOM 12659 N N . VAL D 1 181 ? 8.700 -22.399 43.229 1.00 58.36 181 VAL D N 1
ATOM 12660 C CA . VAL D 1 181 ? 7.367 -22.961 43.078 1.00 55.67 181 VAL D CA 1
ATOM 12661 C C . VAL D 1 181 ? 6.403 -21.818 42.796 1.00 53.61 181 VAL D C 1
ATOM 12662 O O . VAL D 1 181 ? 6.562 -20.703 43.306 1.00 59.03 181 VAL D O 1
ATOM 12675 N N . VAL D 1 182 ? 5.407 -22.094 41.959 1.00 54.84 182 VAL D N 1
ATOM 12676 C CA . VAL D 1 182 ? 4.347 -21.140 41.659 1.00 53.12 182 VAL D CA 1
ATOM 12677 C C . VAL D 1 182 ? 3.023 -21.779 42.036 1.00 52.31 182 VAL D C 1
ATOM 12678 O O . VAL D 1 182 ? 2.711 -22.890 41.590 1.00 62.29 182 VAL D O 1
ATOM 12691 N N . ILE D 1 183 ? 2.254 -21.081 42.856 1.00 52.23 183 ILE D N 1
ATOM 12692 C CA . ILE D 1 183 ? 0.945 -21.540 43.287 1.00 49.23 183 ILE D CA 1
ATOM 12693 C C . ILE D 1 183 ? -0.106 -20.658 42.641 1.00 58.49 183 ILE D C 1
ATOM 12694 O O . ILE D 1 183 ? 0.069 -19.439 42.537 1.00 45.79 183 ILE D O 1
ATOM 12710 N N . GLN D 1 184 ? -1.187 -21.282 42.197 1.00 48.45 184 GLN D N 1
ATOM 12711 C CA . GLN D 1 184 ? -2.372 -20.575 41.750 1.00 47.59 184 GLN D CA 1
ATOM 12712 C C . GLN D 1 184 ? -3.452 -20.693 42.813 1.00 45.15 184 GLN D C 1
ATOM 12713 O O . GLN D 1 184 ? -3.636 -21.758 43.408 1.00 45.55 184 GLN D O 1
ATOM 12727 N N . ALA D 1 185 ? -4.156 -19.593 43.051 1.00 45.61 185 ALA D N 1
ATOM 12728 C CA . ALA D 1 185 ? -5.354 -19.587 43.875 1.00 40.65 185 ALA D CA 1
ATOM 12729 C C . ALA D 1 185 ? -6.524 -19.165 43.000 1.00 41.22 185 ALA D C 1
ATOM 12730 O O . ALA D 1 185 ? -6.455 -18.136 42.322 1.00 42.07 185 ALA D O 1
ATOM 12737 N N . LYS D 1 186 ? -7.590 -19.960 43.010 1.00 50.84 186 LYS D N 1
ATOM 12738 C CA . LYS D 1 186 ? -8.742 -19.732 42.147 1.00 46.52 186 LYS D CA 1
ATOM 12739 C C . LYS D 1 186 ? -10.010 -19.801 42.982 1.00 41.19 186 LYS D C 1
ATOM 12740 O O . LYS D 1 186 ? -10.178 -20.731 43.777 1.00 44.89 186 LYS D O 1
ATOM 12759 N N . ASP D 1 187 ? -10.899 -18.825 42.808 1.00 39.89 187 ASP D N 1
ATOM 12760 C CA . ASP D 1 187 ? -12.138 -18.805 43.574 1.00 43.36 187 ASP D CA 1
ATOM 12761 C C . ASP D 1 187 ? -13.199 -19.605 42.811 1.00 42.87 187 ASP D C 1
ATOM 12762 O O . ASP D 1 187 ? -12.881 -20.355 41.884 1.00 44.58 187 ASP D O 1
ATOM 12771 N N . MET D 1 188 ? -14.468 -19.462 43.187 1.00 44.73 188 MET D N 1
ATOM 12772 C CA . MET D 1 188 ? -15.529 -20.306 42.640 1.00 45.54 188 MET D CA 1
ATOM 12773 C C . MET D 1 188 ? -15.172 -21.781 42.802 1.00 58.55 188 MET D C 1
ATOM 12774 O O . MET D 1 188 ? -15.389 -22.603 41.908 1.00 54.72 188 MET D O 1
ATOM 12788 N N . GLY D 1 189 ? -14.606 -22.117 43.961 1.00 52.87 189 GLY D N 1
ATOM 12789 C CA . GLY D 1 189 ? -14.232 -23.489 44.249 1.00 53.74 189 GLY D CA 1
ATOM 12790 C C . GLY D 1 189 ? -13.310 -24.108 43.227 1.00 57.30 189 GLY D C 1
ATOM 12791 O O . GLY D 1 189 ? -13.172 -25.333 43.189 1.00 66.35 189 GLY D O 1
ATOM 12795 N N . GLY D 1 190 ? -12.668 -23.292 42.394 1.00 50.25 190 GLY D N 1
ATOM 12796 C CA . GLY D 1 190 ? -11.833 -23.788 41.326 1.00 50.43 190 GLY D CA 1
ATOM 12797 C C . GLY D 1 190 ? -12.552 -24.020 40.017 1.00 77.89 190 GLY D C 1
ATOM 12798 O O . GLY D 1 190 ? -11.897 -24.339 39.017 1.00 56.36 190 GLY D O 1
ATOM 12802 N N . GLN D 1 191 ? -13.873 -23.867 39.986 1.00 63.25 191 GLN D N 1
ATOM 12803 C CA . GLN D 1 191 ? -14.628 -24.166 38.781 1.00 73.66 191 GLN D CA 1
ATOM 12804 C C . GLN D 1 191 ? -14.313 -23.156 37.682 1.00 68.67 191 GLN D C 1
ATOM 12805 O O . GLN D 1 191 ? -13.901 -22.020 37.934 1.00 56.81 191 GLN D O 1
ATOM 12819 N N . MET D 1 192 ? -14.509 -23.596 36.443 1.00 60.20 192 MET D N 1
ATOM 12820 C CA . MET D 1 192 ? -14.262 -22.749 35.287 1.00 65.93 192 MET D CA 1
ATOM 12821 C C . MET D 1 192 ? -14.985 -21.416 35.433 1.00 58.72 192 MET D C 1
ATOM 12822 O O . MET D 1 192 ? -16.117 -21.355 35.920 1.00 70.00 192 MET D O 1
ATOM 12836 N N . GLY D 1 193 ? -14.320 -20.342 35.003 1.00 61.83 193 GLY D N 1
ATOM 12837 C CA . GLY D 1 193 ? -14.877 -19.007 35.041 1.00 62.74 193 GLY D CA 1
ATOM 12838 C C . GLY D 1 193 ? -14.472 -18.184 36.249 1.00 91.65 193 GLY D C 1
ATOM 12839 O O . GLY D 1 193 ? -14.578 -16.952 36.207 1.00 66.32 193 GLY D O 1
ATOM 12843 N N . GLY D 1 194 ? -14.017 -18.825 37.321 1.00 73.24 194 GLY D N 1
ATOM 12844 C CA . GLY D 1 194 ? -13.608 -18.089 38.497 1.00 71.41 194 GLY D CA 1
ATOM 12845 C C . GLY D 1 194 ? -12.382 -17.228 38.257 1.00 58.92 194 GLY D C 1
ATOM 12846 O O . GLY D 1 194 ? -11.641 -17.390 37.286 1.00 72.58 194 GLY D O 1
ATOM 12850 N N . LEU D 1 195 ? -12.171 -16.289 39.176 1.00 44.95 195 LEU D N 1
ATOM 12851 C CA . LEU D 1 195 ? -11.003 -15.421 39.169 1.00 42.04 195 LEU D CA 1
ATOM 12852 C C . LEU D 1 195 ? -9.852 -16.082 39.924 1.00 51.38 195 LEU D C 1
ATOM 12853 O O . LEU D 1 195 ? -10.054 -16.950 40.778 1.00 48.03 195 LEU D O 1
ATOM 12869 N N . SER D 1 196 ? -8.634 -15.642 39.618 1.00 45.94 196 SER D N 1
ATOM 12870 C CA . SER D 1 196 ? -7.445 -16.329 40.103 1.00 51.97 196 SER D CA 1
ATOM 12871 C C . SER D 1 196 ? -6.338 -15.342 40.449 1.00 62.39 196 SER D C 1
ATOM 12872 O O . SER D 1 196 ? -6.287 -14.217 39.944 1.00 43.67 196 SER D O 1
ATOM 12880 N N . GLY D 1 197 ? -5.444 -15.794 41.337 1.00 47.36 197 GLY D N 1
ATOM 12881 C CA . GLY D 1 197 ? -4.188 -15.117 41.576 1.00 46.00 197 GLY D CA 1
ATOM 12882 C C . GLY D 1 197 ? -3.070 -16.136 41.678 1.00 41.44 197 GLY D C 1
ATOM 12883 O O . GLY D 1 197 ? -3.315 -17.342 41.778 1.00 45.99 197 GLY D O 1
ATOM 12887 N N . THR D 1 198 ? -1.835 -15.639 41.647 1.00 41.73 198 THR D N 1
ATOM 12888 C CA . THR D 1 198 ? -0.666 -16.503 41.754 1.00 42.70 198 THR D CA 1
ATOM 12889 C C . THR D 1 198 ? 0.371 -15.865 42.668 1.00 51.08 198 THR D C 1
ATOM 12890 O O . THR D 1 198 ? 0.345 -14.663 42.938 1.00 43.41 198 THR D O 1
ATO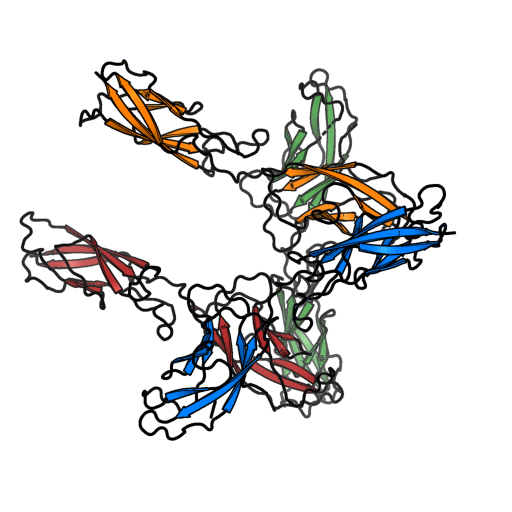M 12901 N N . THR D 1 199 ? 1.293 -16.696 43.143 1.00 42.12 199 THR D N 1
ATOM 12902 C CA . THR D 1 199 ? 2.411 -16.214 43.938 1.00 40.29 199 THR D CA 1
ATOM 12903 C C . THR D 1 199 ? 3.644 -17.044 43.612 1.00 42.93 199 THR D C 1
ATOM 12904 O O . THR D 1 199 ? 3.554 -18.133 43.038 1.00 48.29 199 THR D O 1
ATOM 12915 N N . THR D 1 200 ? 4.802 -16.509 43.985 1.00 48.44 200 THR D N 1
ATOM 12916 C CA . THR D 1 200 ? 6.082 -17.175 43.790 1.00 58.73 200 THR D CA 1
ATOM 12917 C C . THR D 1 200 ? 6.693 -17.505 45.144 1.00 43.31 200 THR D C 1
ATOM 12918 O O . THR D 1 200 ? 6.633 -16.697 46.078 1.00 41.50 200 THR D O 1
ATOM 12929 N N . VAL D 1 201 ? 7.280 -18.693 45.244 1.00 45.27 201 VAL D N 1
ATOM 12930 C CA . VAL D 1 201 ? 7.864 -19.184 46.485 1.00 44.25 201 VAL D CA 1
ATOM 12931 C C . VAL D 1 201 ? 9.297 -19.605 46.180 1.00 46.77 201 VAL D C 1
ATOM 12932 O O . VAL D 1 201 ? 9.520 -20.562 45.429 1.00 51.52 201 VAL D O 1
ATOM 12945 N N . ASN D 1 202 ? 10.264 -18.882 46.746 1.00 45.76 202 ASN D N 1
ATOM 12946 C CA . ASN D 1 202 ? 11.680 -19.188 46.574 1.00 48.00 202 ASN D CA 1
ATOM 12947 C C . ASN D 1 202 ? 12.122 -20.117 47.696 1.00 50.62 202 ASN D C 1
ATOM 12948 O O . ASN D 1 202 ? 12.070 -19.743 48.873 1.00 45.19 202 ASN D O 1
ATOM 12959 N N . ILE D 1 203 ? 12.569 -21.316 47.332 1.00 50.57 203 ILE D N 1
ATOM 12960 C CA . ILE D 1 203 ? 12.898 -22.363 48.289 1.00 55.91 203 ILE D CA 1
ATOM 12961 C C . ILE D 1 203 ? 14.386 -22.666 48.176 1.00 53.11 203 ILE D C 1
ATOM 12962 O O . ILE D 1 203 ? 14.881 -22.954 47.081 1.00 56.78 203 ILE D O 1
ATOM 12978 N N . THR D 1 204 ? 15.091 -22.599 49.304 1.00 51.91 204 THR D N 1
ATOM 12979 C CA . THR D 1 204 ? 16.507 -22.938 49.379 1.00 54.02 204 THR D CA 1
ATOM 12980 C C . THR D 1 204 ? 16.683 -24.234 50.160 1.00 65.17 204 THR D C 1
ATOM 12981 O O . THR D 1 204 ? 16.040 -24.441 51.193 1.00 52.55 204 THR D O 1
ATOM 12992 N N . LEU D 1 205 ? 17.562 -25.101 49.668 1.00 58.05 205 LEU D N 1
ATOM 12993 C CA . LEU D 1 205 ? 17.823 -26.377 50.317 1.00 78.96 205 LEU D CA 1
ATOM 12994 C C . LEU D 1 205 ? 18.937 -26.234 51.346 1.00 58.72 205 LEU D C 1
ATOM 12995 O O . LEU D 1 205 ? 19.890 -25.476 51.150 1.00 72.19 205 LEU D O 1
ATOM 13011 N N . THR D 1 206 ? 18.803 -26.971 52.448 1.00 74.05 206 THR D N 1
ATOM 13012 C CA . THR D 1 206 ? 19.701 -26.867 53.588 1.00 63.65 206 THR D CA 1
ATOM 13013 C C . THR D 1 206 ? 20.205 -28.250 53.975 1.00 78.51 206 THR D C 1
ATOM 13014 O O . THR D 1 206 ? 19.671 -29.276 53.544 1.00 69.39 206 THR D O 1
ATOM 13025 N N . ASP D 1 207 ? 21.239 -28.265 54.810 1.00 91.89 207 ASP D N 1
ATOM 13026 C CA . ASP D 1 207 ? 21.828 -29.508 55.296 1.00 93.72 207 ASP D CA 1
ATOM 13027 C C . ASP D 1 207 ? 21.341 -29.819 56.706 1.00 101.37 207 ASP D C 1
ATOM 13028 O O . ASP D 1 207 ? 22.025 -29.528 57.686 1.00 112.08 207 ASP D O 1
#

Radius of gyration: 35.36 Å; Cα contacts (8 Å, |Δi|>4): 2133; chains: 4; bounding box: 85×78×79 Å

B-factor: mean 45.92, std 22.47, range [17.56, 215.09]

Secondary structure (DSSP, 8-state):
-B---EEEEESS---SSPEEEEE--BTT--SSS-EEEEEEETTBTTTEEE-TTT-EEEE-S---TTT--EEEEEEEEEETTT--EEEEEEEEEEEEEP-S----EES-SEEEEEEETTPPTT-EEEE--EE--S-TTSTTTT--EEEEEE-TTTEEE-TTT-EEEE-SS---TTT--EEEEEEEEESGGG-TT--EEEEEEEEEEE-/-B---EEEEESS---SSPEEEEE--BTT--SSS-EEEEEEETTBTTTEEE-TTT-EEEE-S---TTT--EEEEEEEEEETTT--EEEEEEEEEEEEEP------EES-SEEEEEEETTPPTT-EEEE--EE--S-TTSTTTT--EEEEEEBTBTEEE-TTT-EEEE--GGG-TT--SEEEEEEEEESGGG-TT--EEEEEEEEEEE-/-B---EEEEESS---SSPEEEEE--BTT--SSSSEEEEEEETTBTTTEEE-TTT-EEEE-S---TTT--EEEEEEEEEETTT--EEEEEEEEEEEEEP-S----EES-SEEEEEEETTPPTT-EEEE--EE--S-TTSTTTT--EEEEEEBTBTEEE-TTT-EEEE-S-GGGS---SEEEEEEEEESGGG-TT--EEEEEEEEEEE-/-B---EEEEESS---SSPEEEEE--BTT--SSS-EEEEEEETTBTTTEEE-TTT-EEEE-S---TTT--EEEEEEEEEETTT-SB-S--EEEEEEEEP-S----EES-SEEEEEEETTPPTT-EEEE--EE--S-TTSTTTT--EEEEEESTTTEEE-TTT-EEEESSSTT--S--SEEEEEEEEESGGG-TT--EEEEEEEEEEE-

Foldseek 3Di:
DDDDQEWEAEAQDDDDDWAWTDFDDDPPDPLPQQKFKAKAFDCEPHQWDADRSTRTITGDDGHDCLVPFKTKMKMFMAGPVPRHGPDPIDIGMYGYDWDLDWAWAKPDQEAEWEDAAQDDWFAWIDAIGTFTSTDPVDAFSGQKFKFWPDDPPQWGAHGRTRTITGRDGRGDCVVPFKDKIKMKIWINSPDPPTHIDMHIYIYGHDD/DDDDQEWEAEAFDDDPDFAWTDFDDDPPPPLPQQKFKAKAFDCEPHQWDADRRTRTITGDDGHDCLVPFKTKMWMFMAGPVPRHGPDDIGIGMYGHDWDLDWAWAKPDQEAEWEDAPPDDFFAWIDAIDTFTSTDPVDAWSGQKFKFWPDCPPQWGAHGRTRTITGHPLVPPPVNDQKDKTKMKIWINSPDPVTHIDIHIYIYGHHD/DDQDQEWEAEAQDDDPDFAWTDFDDDPVCPLPQQKFKDKAFDCEPHQWDADRRTRTITGDDGHDCLVPFKTKMWMFIAGPPPRHTPDPIDIGMYGHDWDLDWAWAKPDQEAEWEEAQQDDFFAWIDAIDTFTSTDPVDAFSGQKFKFWPFDPPQWTAHGRTRTITGHDGNVVDDPDQKGKIKMKIWISSPDPPTHIDIHIYIYGHDD/DDADQEWEAEAQDDDPDFAWTDFDDDPVQPLPQQKFKAKAFDCEPHQWDADRRTRTITGDDGHDCLVPFKTKMWIWMAGNVVRHTDDPIDIGMYGYDWDLDWAWAKPDQEAEWEDAQQDDFFAWIDAIGTFTSTDPVDAFSGQKFKAWPDDPPQWGAHRRTRTITGHCSNVDPPDDFKDKTKMKIWINNPDPPTHIDMHIYIYGHDD

GO terms:
  GO:0005886 plasma membrane (C, IDA)
  GO:0007219 Notch signaling pathway (P, IDA)
  GO:0098978 glutamatergic synapse (C, IDA)
  GO:0098978 glutamatergic synapse (C, IMP)
  GO:0045202 synapse (C, IDA)
  GO:0045202 synapse (C, IMP)
  GO:0099560 synaptic membrane adhesion (P, IDA)
  GO:0099560 synaptic membrane adhesion (P, IMP)